Protein AF-0000000077132810 (afdb_homodimer)

Secondary structure (DSSP, 8-state):
-----------------S---------S----PPPEEEEPP----GGGG-GGG-EEEEEE-SSEEEEEEE-TTS-EEEEEEEE---S---TTPPTT--EE-HHHHHHHHHHHHHHHTTTTGGGTPPPSEEEEEE-EEEEEEEETTEESS-EE-TT----HHHHHHHHHHTTSHHHHTTTSBT--GGGSHHHHHHHHHHH-HHHHHH-SEEEEEHHHHHHHHHTTT---EEEHHHHTTTT-BPP-----SSSS-----B-HHHHHTSTT--GGGSPEEE-SSSPPEEEE--HHHHHHTT--GGGTT-EEE---BHHHHHHHHHH-SS-TTSSEEEEEEESSSEEEEEEEES----GGGGGGG-TTEEEEE-SSTTEEEEEEEES-SHHHHHHHHHHHH---SSS---HHHHHHHHHTSPTTGGG-EEE--BTBB-SSS-BTT--EEEEEE-TT--HHHHHHHHHHHHHHHHHHHHHHTT-STTSSSSS-S-S--SEEEESGGGG-HHHHHHHHHHHTS-EEEE--HHHHHHHHHHHHHHHHTTTTTTTTPPPTTSSGGGS-GGG--GGGT-BPPPHHHHHHHHHHHHHHHHHHHHHHTTTGGGG--/---------------------------S----PPPEEEEPP----GGGG-GGG-EEEEEE-SSEEEEEEE-TTS-EEEEEEEE---S---TTPPTT--EE-HHHHHHHHHHHHHHHTTTTGGGTPPPSEEEEEE-EEEEEEEETTEESSPEEPTT----HHHHHHHHHHTTSHHHHTTTSBT--GGGSHHHHHHHHHHH-HHHHHH-SEEEEEHHHHHHHHHTTT---EEEHHHHTTTT-BPP-----STTS-----B-HHHHHTSTT--GGGSPEEE-SSS----EE--HHHHHHTT--GGGTT-EEE---BHHHHHHHHHH-SS-TTSSEEEEEEESSSEEEEEEEES----GGGGGGG-TTEEEEE-SSTTEEEEEEEES-SHHHHHHHHHHHH---SSS---HHHHHHHHHTSPTTGGG-EEE--BTBB-SSS-BTT--EEEEEE-TT--HHHHHHHHHHHHHHHHHHHHHHTT-STTSSSSS-S-S--SEEEESGGGG-HHHHHHHHHHHTS-EEEE--HHHHHHHHHHHHHHHHTTTTTTTTPPPTTSSGGGS-GGG--GGGT-BPPPHHHHHHHHHHHHHHHHHHHHHHTTTGGGG--

Structure (mmCIF, N/CA/C/O backbone):
data_AF-0000000077132810-model_v1
#
loop_
_entity.id
_entity.type
_entity.pdbx_description
1 polymer 'Predicted protein'
#
loop_
_atom_site.group_PDB
_atom_site.id
_atom_site.type_symbol
_atom_site.label_atom_id
_atom_site.label_alt_id
_atom_site.label_comp_id
_atom_site.label_asym_id
_atom_site.label_entity_id
_atom_site.label_seq_id
_atom_site.pdbx_PDB_ins_code
_atom_site.Cartn_x
_atom_site.Cartn_y
_atom_site.Cartn_z
_atom_site.occupancy
_atom_site.B_iso_or_equiv
_atom_site.auth_seq_id
_atom_site.auth_comp_id
_atom_site.auth_asym_id
_atom_site.auth_atom_id
_atom_site.pdbx_PDB_model_num
ATOM 1 N N . MET A 1 1 ? 20.516 -76.625 -59.25 1 24.47 1 MET A N 1
ATOM 2 C CA . MET A 1 1 ? 19.938 -77.188 -58.031 1 24.47 1 MET A CA 1
ATOM 3 C C . MET A 1 1 ? 20.547 -76.5 -56.812 1 24.47 1 MET A C 1
ATOM 5 O O . MET A 1 1 ? 21.047 -77.188 -55.906 1 24.47 1 MET A O 1
ATOM 9 N N . HIS A 1 2 ? 21.141 -75.25 -56.969 1 26.97 2 HIS A N 1
ATOM 10 C CA . HIS A 1 2 ? 22.031 -74.312 -56.312 1 26.97 2 HIS A CA 1
ATOM 11 C C . HIS A 1 2 ? 21.422 -73.875 -55 1 26.97 2 HIS A C 1
ATOM 13 O O . HIS A 1 2 ? 20.406 -73.188 -54.969 1 26.97 2 HIS A O 1
ATOM 19 N N . HIS A 1 3 ? 21.516 -74.688 -53.875 1 26.14 3 HIS A N 1
ATOM 20 C CA . HIS A 1 3 ? 21.031 -74.75 -52.5 1 26.14 3 HIS A CA 1
ATOM 21 C C . HIS A 1 3 ? 21.5 -73.5 -51.719 1 26.14 3 HIS A C 1
ATOM 23 O O . HIS A 1 3 ? 22.703 -73.312 -51.531 1 26.14 3 HIS A O 1
ATOM 29 N N . ALA A 1 4 ? 20.812 -72.312 -51.906 1 28.23 4 ALA A N 1
ATOM 30 C CA . ALA A 1 4 ? 20.859 -70.875 -51.438 1 28.23 4 ALA A CA 1
ATOM 31 C C . ALA A 1 4 ? 20.906 -70.812 -49.938 1 28.23 4 ALA A C 1
ATOM 33 O O . ALA A 1 4 ? 20 -71.312 -49.25 1 28.23 4 ALA A O 1
ATOM 34 N N . ARG A 1 5 ? 22.094 -70.625 -49.312 1 26.91 5 ARG A N 1
ATOM 35 C CA . ARG A 1 5 ? 22.516 -70.562 -47.906 1 26.91 5 ARG A CA 1
ATOM 36 C C . ARG A 1 5 ? 21.641 -69.625 -47.125 1 26.91 5 ARG A C 1
ATOM 38 O O . ARG A 1 5 ? 21.359 -68.5 -47.562 1 26.91 5 ARG A O 1
ATOM 45 N N . VAL A 1 6 ? 21.094 -70.062 -45.969 1 24.89 6 VAL A N 1
ATOM 46 C CA . VAL A 1 6 ? 20.172 -69.75 -44.875 1 24.89 6 VAL A CA 1
ATOM 47 C C . VAL A 1 6 ? 20.766 -68.688 -43.969 1 24.89 6 VAL A C 1
ATOM 49 O O . VAL A 1 6 ? 21.688 -69 -43.188 1 24.89 6 VAL A O 1
ATOM 52 N N . ALA A 1 7 ? 21.234 -67.562 -44.406 1 28.53 7 ALA A N 1
ATOM 53 C CA . ALA A 1 7 ? 22.016 -66.688 -43.5 1 28.53 7 ALA A CA 1
ATOM 54 C C . ALA A 1 7 ? 21.156 -66.25 -42.312 1 28.53 7 ALA A C 1
ATOM 56 O O . ALA A 1 7 ? 20.188 -65.5 -42.469 1 28.53 7 ALA A O 1
ATOM 57 N N . ALA A 1 8 ? 21.062 -67.125 -41.25 1 27.41 8 ALA A N 1
ATOM 58 C CA . ALA A 1 8 ? 20.141 -66.875 -40.125 1 27.41 8 ALA A CA 1
ATOM 59 C C . ALA A 1 8 ? 20.438 -65.5 -39.5 1 27.41 8 ALA A C 1
ATOM 61 O O . ALA A 1 8 ? 21.547 -65 -39.625 1 27.41 8 ALA A O 1
ATOM 62 N N . PRO A 1 9 ? 19.719 -65.312 -38.25 1 24.36 9 PRO A N 1
ATOM 63 C CA . PRO A 1 9 ? 19.109 -64.188 -37.594 1 24.36 9 PRO A CA 1
ATOM 64 C C . PRO A 1 9 ? 20.109 -63.375 -36.719 1 24.36 9 PRO A C 1
ATOM 66 O O . PRO A 1 9 ? 20.938 -64 -36.031 1 24.36 9 PRO A O 1
ATOM 69 N N . ALA A 1 10 ? 20.703 -62.188 -37.062 1 29.03 10 ALA A N 1
ATOM 70 C CA . ALA A 1 10 ? 21.578 -61.25 -36.375 1 29.03 10 ALA A CA 1
ATOM 71 C C . ALA A 1 10 ? 21 -60.844 -35.031 1 29.03 10 ALA A C 1
ATOM 73 O O . ALA A 1 10 ? 20.047 -60.062 -34.969 1 29.03 10 ALA A O 1
ATOM 74 N N . ALA A 1 11 ? 20.859 -61.844 -34 1 27.28 11 ALA A N 1
ATOM 75 C CA . ALA A 1 11 ? 20.031 -61.375 -32.906 1 27.28 11 ALA A CA 1
ATOM 76 C C . ALA A 1 11 ? 20.641 -60.125 -32.25 1 27.28 11 ALA A C 1
ATOM 78 O O . ALA A 1 11 ? 20.219 -59 -32.531 1 27.28 11 ALA A O 1
ATOM 79 N N . PRO A 1 12 ? 20.969 -60.312 -30.875 1 25.89 12 PRO A N 1
ATOM 80 C CA . PRO A 1 12 ? 20.562 -59.469 -29.734 1 25.89 12 PRO A CA 1
ATOM 81 C C . PRO A 1 12 ? 21.609 -58.438 -29.359 1 25.89 12 PRO A C 1
ATOM 83 O O . PRO A 1 12 ? 22.734 -58.781 -28.969 1 25.89 12 PRO A O 1
ATOM 86 N N . ALA A 1 13 ? 22.203 -57.531 -30.062 1 30.77 13 ALA A N 1
ATOM 87 C CA . ALA A 1 13 ? 23 -56.5 -29.422 1 30.77 13 ALA A CA 1
ATOM 88 C C . ALA A 1 13 ? 22.188 -55.75 -28.359 1 30.77 13 ALA A C 1
ATOM 90 O O . ALA A 1 13 ? 21.359 -54.906 -28.703 1 30.77 13 ALA A O 1
ATOM 91 N N . ARG A 1 14 ? 21.703 -56.438 -27.125 1 31.52 14 ARG A N 1
ATOM 92 C CA . ARG A 1 14 ? 20.906 -55.688 -26.141 1 31.52 14 ARG A CA 1
ATOM 93 C C . ARG A 1 14 ? 21.797 -54.781 -25.328 1 31.52 14 ARG A C 1
ATOM 95 O O . ARG A 1 14 ? 21.297 -53.812 -24.703 1 31.52 14 ARG A O 1
ATOM 102 N N . PRO A 1 15 ? 23.203 -54.781 -25.109 1 32.56 15 PRO A N 1
ATOM 103 C CA . PRO A 1 15 ? 23.688 -54.438 -23.766 1 32.56 15 PRO A CA 1
ATOM 104 C C . PRO A 1 15 ? 23.688 -52.938 -23.5 1 32.56 15 PRO A C 1
ATOM 106 O O . PRO A 1 15 ? 23.875 -52.531 -22.359 1 32.56 15 PRO A O 1
ATOM 109 N N . SER A 1 16 ? 23.547 -51.969 -24.156 1 34.31 16 SER A N 1
ATOM 110 C CA . SER A 1 16 ? 24 -50.719 -23.625 1 34.31 16 SER A CA 1
ATOM 111 C C . SER A 1 16 ? 23.109 -50.25 -22.469 1 34.31 16 SER A C 1
ATOM 113 O O . SER A 1 16 ? 22.062 -49.656 -22.688 1 34.31 16 SER A O 1
ATOM 115 N N . PHE A 1 17 ? 23.109 -51.031 -21.266 1 34.66 17 PHE A N 1
ATOM 116 C CA . PHE A 1 17 ? 22.219 -50.625 -20.172 1 34.66 17 PHE A CA 1
ATOM 117 C C . PHE A 1 17 ? 22.656 -49.312 -19.562 1 34.66 17 PHE A C 1
ATOM 119 O O . PHE A 1 17 ? 21.891 -48.344 -19.547 1 34.66 17 PHE A O 1
ATOM 126 N N . LEU A 1 18 ? 23.109 -49.156 -18.188 1 37.41 18 LEU A N 1
ATOM 127 C CA . LEU A 1 18 ? 23.094 -47.969 -17.312 1 37.41 18 LEU A CA 1
ATOM 128 C C . LEU A 1 18 ? 24.422 -47.25 -17.375 1 37.41 18 LEU A C 1
ATOM 130 O O . LEU A 1 18 ? 25.328 -47.5 -16.578 1 37.41 18 LEU A O 1
ATOM 134 N N . SER A 1 19 ? 25.203 -47 -18.375 1 33.25 19 SER A N 1
ATOM 135 C CA . SER A 1 19 ? 26.578 -46.594 -18.062 1 33.25 19 SER A CA 1
ATOM 136 C C . SER A 1 19 ? 26.641 -45.281 -17.344 1 33.25 19 SER A C 1
ATOM 138 O O . SER A 1 19 ? 27.672 -44.875 -16.812 1 33.25 19 SER A O 1
ATOM 140 N N . PRO A 1 20 ? 25.781 -44.531 -17.297 1 29.84 20 PRO A N 1
ATOM 141 C CA . PRO A 1 20 ? 26.328 -43.156 -17.344 1 29.84 20 PRO A CA 1
ATOM 142 C C . PRO A 1 20 ? 27.047 -42.781 -16.062 1 29.84 20 PRO A C 1
ATOM 144 O O . PRO A 1 20 ? 28.078 -42.094 -16.109 1 29.84 20 PRO A O 1
ATOM 147 N N . ARG A 1 21 ? 26.609 -42.594 -14.742 1 31.52 21 ARG A N 1
ATOM 148 C CA . ARG A 1 21 ? 26.906 -41.25 -14.227 1 31.52 21 ARG A CA 1
ATOM 149 C C . ARG A 1 21 ? 28.391 -41.094 -13.891 1 31.52 21 ARG A C 1
ATOM 151 O O . ARG A 1 21 ? 28.938 -41.875 -13.125 1 31.52 21 ARG A O 1
ATOM 158 N N . ARG A 1 22 ? 29.312 -40.688 -14.633 1 29.59 22 ARG A N 1
ATOM 159 C CA . ARG A 1 22 ? 30.5 -40.188 -13.93 1 29.59 22 ARG A CA 1
ATOM 160 C C . ARG A 1 22 ? 30.094 -39.312 -12.734 1 29.59 22 ARG A C 1
ATOM 162 O O . ARG A 1 22 ? 29.391 -38.312 -12.891 1 29.59 22 ARG A O 1
ATOM 169 N N . ARG A 1 23 ? 30.125 -39.781 -11.453 1 26.84 23 ARG A N 1
ATOM 170 C CA . ARG A 1 23 ? 29.859 -39.125 -10.18 1 26.84 23 ARG A CA 1
ATOM 171 C C . ARG A 1 23 ? 30.688 -37.844 -10.039 1 26.84 23 ARG A C 1
ATOM 173 O O . ARG A 1 23 ? 31.922 -37.906 -9.945 1 26.84 23 ARG A O 1
ATOM 180 N N . ALA A 1 24 ? 30.406 -36.719 -10.727 1 29.97 24 ALA A N 1
ATOM 181 C CA . ALA A 1 24 ? 31.125 -35.5 -10.289 1 29.97 24 ALA A CA 1
ATOM 182 C C . ALA A 1 24 ? 31.141 -35.406 -8.773 1 29.97 24 ALA A C 1
ATOM 184 O O . ALA A 1 24 ? 30.25 -35.938 -8.094 1 29.97 24 ALA A O 1
ATOM 185 N N . THR A 1 25 ? 32.281 -34.969 -8.148 1 27.47 25 THR A N 1
ATOM 186 C CA . THR A 1 25 ? 32.594 -34.719 -6.746 1 27.47 25 THR A CA 1
ATOM 187 C C . THR A 1 25 ? 31.438 -34 -6.051 1 27.47 25 THR A C 1
ATOM 189 O O . THR A 1 25 ? 30.781 -33.156 -6.648 1 27.47 25 THR A O 1
ATOM 192 N N . PRO A 1 26 ? 30.922 -34.594 -4.848 1 29.31 26 PRO A N 1
ATOM 193 C CA . PRO A 1 26 ? 29.891 -34.062 -3.953 1 29.31 26 PRO A CA 1
ATOM 194 C C . PRO A 1 26 ? 30.078 -32.625 -3.58 1 29.31 26 PRO A C 1
ATOM 196 O O . PRO A 1 26 ? 31.031 -32.281 -2.879 1 29.31 26 PRO A O 1
ATOM 199 N N . SER A 1 27 ? 30.188 -31.656 -4.516 1 28.14 27 SER A N 1
ATOM 200 C CA . SER A 1 27 ? 30.328 -30.344 -3.871 1 28.14 27 SER A CA 1
ATOM 201 C C . SER A 1 27 ? 29.359 -30.203 -2.695 1 28.14 27 SER A C 1
ATOM 203 O O . SER A 1 27 ? 28.469 -31.031 -2.512 1 28.14 27 SER A O 1
ATOM 205 N N . ARG A 1 28 ? 28.812 -28.781 -2.494 1 29.3 28 ARG A N 1
ATOM 206 C CA . ARG A 1 28 ? 28.125 -28.25 -1.314 1 29.3 28 ARG A CA 1
ATOM 207 C C . ARG A 1 28 ? 26.812 -28.969 -1.085 1 29.3 28 ARG A C 1
ATOM 209 O O . ARG A 1 28 ? 26.031 -29.172 -2.023 1 29.3 28 ARG A O 1
ATOM 216 N N . ARG A 1 29 ? 26.625 -29.672 -0.055 1 29.56 29 ARG A N 1
ATOM 217 C CA . ARG A 1 29 ? 25.531 -30.359 0.626 1 29.56 29 ARG A CA 1
ATOM 218 C C . ARG A 1 29 ? 24.234 -29.562 0.551 1 29.56 29 ARG A C 1
ATOM 220 O O . ARG A 1 29 ? 24.047 -28.609 1.309 1 29.56 29 ARG A O 1
ATOM 227 N N . ARG A 1 30 ? 23.797 -29.234 -0.639 1 33.41 30 ARG A N 1
ATOM 228 C CA . 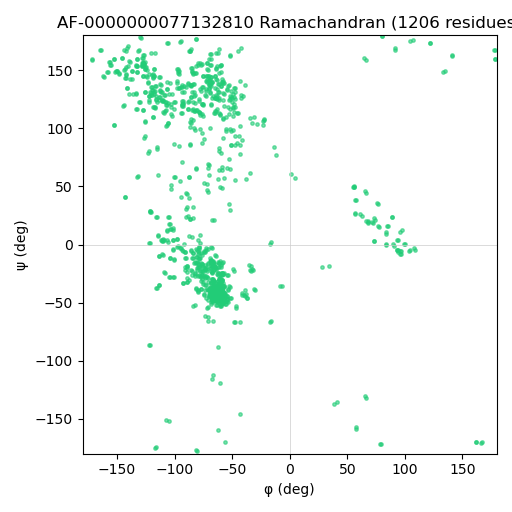ARG A 1 30 ? 22.484 -28.625 -0.49 1 33.41 30 ARG A CA 1
ATOM 229 C C . ARG A 1 30 ? 21.547 -29.531 0.324 1 33.41 30 ARG A C 1
ATOM 231 O O . ARG A 1 30 ? 21.484 -30.734 0.083 1 33.41 30 ARG A O 1
ATOM 238 N N . ALA A 1 31 ? 21.188 -29.094 1.53 1 34.47 31 ALA A N 1
ATOM 239 C CA . ALA A 1 31 ? 20.297 -29.703 2.512 1 34.47 31 ALA A CA 1
ATOM 240 C C . ALA A 1 31 ? 19.062 -30.312 1.836 1 34.47 31 ALA A C 1
ATOM 242 O O . ALA A 1 31 ? 18.312 -29.609 1.169 1 34.47 31 ALA A O 1
ATOM 243 N N . VAL A 1 32 ? 19.109 -31.5 1.463 1 33.34 32 VAL A N 1
ATOM 244 C CA . VAL A 1 32 ? 17.969 -32.281 1.007 1 33.34 32 VAL A CA 1
ATOM 245 C C . VAL A 1 32 ? 16.797 -32.125 1.967 1 33.34 32 VAL A C 1
ATOM 247 O O . VAL A 1 32 ? 16.891 -32.469 3.141 1 33.34 32 VAL A O 1
ATOM 250 N N . ALA A 1 33 ? 16.031 -31.281 1.688 1 41.72 33 ALA A N 1
ATOM 251 C CA . ALA A 1 33 ? 14.797 -31.172 2.469 1 41.72 33 ALA A CA 1
ATOM 252 C C . ALA A 1 33 ? 14.125 -32.531 2.623 1 41.72 33 ALA A C 1
ATOM 254 O O . ALA A 1 33 ? 14.094 -33.344 1.678 1 41.72 33 ALA A O 1
ATOM 255 N N . SER A 1 34 ? 13.773 -33.031 3.93 1 43.31 34 SER A N 1
ATOM 256 C CA . SER A 1 34 ? 13.297 -34.312 4.457 1 43.31 34 SER A CA 1
ATOM 257 C C . SER A 1 34 ? 12 -34.719 3.785 1 43.31 34 SER A C 1
ATOM 259 O O . SER A 1 34 ? 11.148 -33.875 3.477 1 43.31 34 SER A O 1
ATOM 261 N N . SER A 1 35 ? 12 -35.906 3.205 1 54.56 35 SER A N 1
ATOM 262 C CA . SER A 1 35 ? 10.844 -36.656 2.711 1 54.56 35 SER A CA 1
ATOM 263 C C . SER A 1 35 ? 9.766 -36.781 3.787 1 54.56 35 SER A C 1
ATOM 265 O O . SER A 1 35 ? 10.078 -36.812 4.98 1 54.56 35 SER A O 1
ATOM 267 N N . SER A 1 36 ? 8.57 -36.406 3.412 1 61.84 36 SER A N 1
ATOM 268 C CA . SER A 1 36 ? 7.469 -36.625 4.34 1 61.84 36 SER A CA 1
ATOM 269 C C . SER A 1 36 ? 6.598 -37.781 3.885 1 61.84 36 SER A C 1
ATOM 271 O O . SER A 1 36 ? 6.348 -37.969 2.688 1 61.84 36 SER A O 1
ATOM 273 N N . SER A 1 37 ? 6.434 -38.844 4.754 1 59.31 37 SER A N 1
ATOM 274 C CA . SER A 1 37 ? 5.578 -40 4.465 1 59.31 37 SER A CA 1
ATOM 275 C C . SER A 1 37 ? 4.449 -40.094 5.48 1 59.31 37 SER A C 1
ATOM 277 O O . SER A 1 37 ? 4.617 -39.75 6.652 1 59.31 37 SER A O 1
ATOM 279 N N . SER A 1 38 ? 3.219 -40.219 4.922 1 60.94 38 SER A N 1
ATOM 280 C CA . SER A 1 38 ? 2.088 -40.5 5.801 1 60.94 38 SER A CA 1
ATOM 281 C C . SER A 1 38 ? 1.384 -41.781 5.391 1 60.94 38 SER A C 1
ATOM 283 O O . SER A 1 38 ? 1.212 -42.062 4.199 1 60.94 38 SER A O 1
ATOM 285 N N . VAL A 1 39 ? 1.249 -42.781 6.414 1 51.81 39 VAL A N 1
ATOM 286 C CA . VAL A 1 39 ? 0.452 -44 6.219 1 51.81 39 VAL A CA 1
ATOM 287 C C . VAL A 1 39 ? -0.88 -43.844 6.949 1 51.81 39 VAL A C 1
ATOM 289 O O . VAL A 1 39 ? -0.917 -43.438 8.117 1 51.81 39 VAL A O 1
ATOM 292 N N . PHE A 1 40 ? -1.958 -43.875 6.258 1 52.97 40 PHE A N 1
ATOM 293 C CA . PHE A 1 40 ? -3.273 -43.688 6.863 1 52.97 40 PHE A CA 1
ATOM 294 C C . PHE A 1 40 ? -3.855 -45.062 7.266 1 52.97 40 PHE A C 1
ATOM 296 O O . PHE A 1 40 ? -3.545 -46.062 6.652 1 52.97 40 PHE A O 1
ATOM 303 N N . SER A 1 41 ? -4.527 -45.156 8.648 1 45.91 41 SER A N 1
ATOM 304 C CA . SER A 1 41 ? -5.105 -46.375 9.227 1 45.91 41 SER A CA 1
ATOM 305 C C . SER A 1 41 ? -6.086 -47.031 8.258 1 45.91 41 SER A C 1
ATOM 307 O O . SER A 1 41 ? -6.926 -46.344 7.66 1 45.91 41 SER A O 1
ATOM 309 N N . ARG A 1 42 ? -5.832 -48.281 7.766 1 49.09 42 ARG A N 1
ATOM 310 C CA . ARG A 1 42 ? -6.621 -49.156 6.902 1 49.09 42 ARG A CA 1
ATOM 311 C C . ARG A 1 42 ? -7.852 -49.688 7.633 1 49.09 42 ARG A C 1
ATOM 313 O O . ARG A 1 42 ? -7.766 -50.656 8.375 1 49.09 42 ARG A O 1
ATOM 320 N N . ASP A 1 43 ? -8.773 -48.969 8.133 1 41.72 43 ASP A N 1
ATOM 321 C CA . ASP A 1 43 ? -9.969 -49.656 8.602 1 41.72 43 ASP A CA 1
ATOM 322 C C . ASP A 1 43 ? -10.562 -50.531 7.504 1 41.72 43 ASP A C 1
ATOM 324 O O . ASP A 1 43 ? -10.656 -50.125 6.348 1 41.72 43 ASP A O 1
ATOM 328 N N . ALA A 1 44 ? -10.664 -51.875 7.641 1 39.81 44 ALA A N 1
ATOM 329 C CA . ALA A 1 44 ? -11 -53.094 6.922 1 39.81 44 ALA A CA 1
ATOM 330 C C . ALA A 1 44 ? -12.359 -52.969 6.234 1 39.81 44 ALA A C 1
ATOM 332 O O . ALA A 1 44 ? -13.367 -53.438 6.77 1 39.81 44 ALA A O 1
ATOM 333 N N . ASP A 1 45 ? -12.797 -51.938 5.852 1 42.72 45 ASP A N 1
ATOM 334 C CA . ASP A 1 45 ? -13.922 -52.438 5.07 1 42.72 45 ASP A CA 1
ATOM 335 C C . ASP A 1 45 ? -13.438 -53.25 3.873 1 42.72 45 ASP A C 1
ATOM 337 O O . ASP A 1 45 ? -12.43 -52.906 3.252 1 42.72 45 ASP A O 1
ATOM 341 N N . ASP A 1 46 ? -13.82 -54.5 3.574 1 47.81 46 ASP A N 1
ATOM 342 C CA . ASP A 1 46 ? -13.422 -55.688 2.836 1 47.81 46 ASP A CA 1
ATOM 343 C C . ASP A 1 46 ? -12.953 -55.312 1.426 1 47.81 46 ASP A C 1
ATOM 345 O O . ASP A 1 46 ? -11.922 -55.812 0.968 1 47.81 46 ASP A O 1
ATOM 349 N N . ASP A 1 47 ? -13.688 -54.625 0.702 1 49.09 47 ASP A N 1
ATOM 350 C CA . ASP A 1 47 ? -13.477 -54.562 -0.74 1 49.09 47 ASP A CA 1
ATOM 351 C C . ASP A 1 47 ? -12.352 -53.594 -1.078 1 49.09 47 ASP A C 1
ATOM 353 O O . ASP A 1 47 ? -11.656 -53.75 -2.08 1 49.09 47 ASP A O 1
ATOM 357 N N . ASP A 1 48 ? -12.031 -52.5 -0.244 1 61.28 48 ASP A N 1
ATOM 358 C CA . ASP A 1 48 ? -11.031 -51.469 -0.498 1 61.28 48 ASP A CA 1
ATOM 359 C C . ASP A 1 48 ? -9.625 -52 -0.2 1 61.28 48 ASP A C 1
ATOM 361 O O . ASP A 1 48 ? -8.633 -51.344 -0.538 1 61.28 48 ASP A O 1
ATOM 365 N N . ASP A 1 49 ? -9.508 -53.188 0.17 1 66.56 49 ASP A N 1
ATOM 366 C CA . ASP A 1 49 ? -8.219 -53.594 0.727 1 66.56 49 ASP A CA 1
ATOM 367 C C . ASP A 1 49 ? -7.48 -54.531 -0.231 1 66.56 49 ASP A C 1
ATOM 369 O O . ASP A 1 49 ? -6.418 -55.062 0.106 1 66.56 49 ASP A O 1
ATOM 373 N N . ASP A 1 50 ? -8.102 -54.75 -1.455 1 83.94 50 ASP A N 1
ATOM 374 C CA . ASP A 1 50 ? -7.395 -55.594 -2.396 1 83.94 50 ASP A CA 1
ATOM 375 C C . ASP A 1 50 ? -6.242 -54.875 -3.064 1 83.94 50 ASP A C 1
ATOM 377 O O . ASP A 1 50 ? -6.465 -53.969 -3.885 1 83.94 50 ASP A O 1
ATOM 381 N N . PRO A 1 51 ? -5.051 -55.25 -2.795 1 86.75 51 PRO A N 1
ATOM 382 C CA . PRO A 1 51 ? -3.889 -54.531 -3.33 1 86.75 51 PRO A CA 1
ATOM 383 C C . PRO A 1 51 ? -3.842 -54.531 -4.855 1 86.75 51 PRO A C 1
ATOM 385 O O . PRO A 1 51 ? -3.287 -53.625 -5.465 1 86.75 51 PRO A O 1
ATOM 388 N N . SER A 1 52 ? -4.457 -55.531 -5.461 1 90 52 SER A N 1
ATOM 389 C CA . SER A 1 52 ? -4.41 -55.656 -6.914 1 90 52 SER A CA 1
ATOM 390 C C . SER A 1 52 ? -5.312 -54.625 -7.59 1 90 52 SER A C 1
ATOM 392 O O . SER A 1 52 ? -5.262 -54.469 -8.812 1 90 52 SER A O 1
ATOM 394 N N . ARG A 1 53 ? -6.039 -53.906 -6.785 1 92.94 53 ARG A N 1
ATOM 395 C CA . ARG A 1 53 ? -6.949 -52.906 -7.336 1 92.94 53 ARG A CA 1
ATOM 396 C C . ARG A 1 53 ? -6.473 -51.5 -7.02 1 92.94 53 ARG A C 1
ATOM 398 O O . ARG A 1 53 ? -7.113 -50.531 -7.414 1 92.94 53 ARG A O 1
ATOM 405 N N . ARG A 1 54 ? -5.363 -51.406 -6.406 1 94.44 54 ARG A N 1
ATOM 406 C CA . ARG A 1 54 ? -4.836 -50.094 -6 1 94.44 54 ARG A CA 1
ATOM 407 C C . ARG A 1 54 ? -4.062 -49.438 -7.137 1 94.44 54 ARG A C 1
ATOM 409 O O . ARG A 1 54 ? -3.525 -50.125 -8.008 1 94.44 54 ARG A O 1
ATOM 416 N N . VAL A 1 55 ? -4.133 -48.125 -7.098 1 95.44 55 VAL A N 1
ATOM 417 C CA . VAL A 1 55 ? -3.422 -47.344 -8.109 1 95.44 55 VAL A CA 1
ATOM 418 C C . VAL A 1 55 ? -2.402 -46.438 -7.438 1 95.44 55 VAL A C 1
ATOM 420 O O . VAL A 1 55 ? -2.711 -45.781 -6.441 1 95.44 55 VAL A O 1
ATOM 423 N N . LEU A 1 56 ? -1.18 -46.5 -7.902 1 96.44 56 LEU A N 1
ATOM 424 C CA . LEU A 1 56 ? -0.163 -45.531 -7.488 1 96.44 56 LEU A CA 1
ATOM 425 C C . LEU A 1 56 ? -0.219 -44.281 -8.352 1 96.44 56 LEU A C 1
ATOM 427 O O . LEU A 1 56 ? 0.137 -44.312 -9.531 1 96.44 56 LEU A O 1
ATOM 431 N N . ALA A 1 57 ? -0.7 -43.188 -7.781 1 96.38 57 ALA A N 1
ATOM 432 C CA . ALA A 1 57 ? -0.752 -41.906 -8.477 1 96.38 57 ALA A CA 1
ATOM 433 C C . ALA A 1 57 ? 0.499 -41.094 -8.203 1 96.38 57 ALA A C 1
ATOM 435 O O . ALA A 1 57 ? 0.885 -40.906 -7.043 1 96.38 57 ALA A O 1
ATOM 436 N N . ILE A 1 58 ? 1.129 -40.562 -9.273 1 96.94 58 ILE A N 1
ATOM 437 C CA . ILE A 1 58 ? 2.371 -39.812 -9.18 1 96.94 58 ILE A CA 1
ATOM 438 C C . ILE A 1 58 ? 2.166 -38.406 -9.758 1 96.94 58 ILE A C 1
ATOM 440 O O . ILE A 1 58 ? 1.598 -38.281 -10.844 1 96.94 58 ILE A O 1
ATOM 444 N N . ASP A 1 59 ? 2.582 -37.469 -9.031 1 95.69 59 ASP A N 1
ATOM 445 C CA . ASP A 1 59 ? 2.641 -36.094 -9.516 1 95.69 59 ASP A CA 1
ATOM 446 C C . ASP A 1 59 ? 4.07 -35.562 -9.5 1 95.69 59 ASP A C 1
ATOM 448 O O . ASP A 1 59 ? 4.633 -35.281 -8.43 1 95.69 59 ASP A O 1
ATOM 452 N N . VAL A 1 60 ? 4.676 -35.375 -10.672 1 96.19 60 VAL A N 1
ATOM 453 C CA . VAL A 1 60 ? 6.012 -34.781 -10.773 1 96.19 60 VAL A CA 1
ATOM 454 C C . VAL A 1 60 ? 5.91 -33.25 -10.828 1 96.19 60 VAL A C 1
ATOM 456 O O . VAL A 1 60 ? 6.016 -32.656 -11.898 1 96.19 60 VAL A O 1
ATOM 459 N N . GLY A 1 61 ? 5.875 -32.719 -9.703 1 91.31 61 GLY A N 1
ATOM 460 C CA . GLY A 1 61 ? 5.723 -31.266 -9.617 1 91.31 61 GLY A CA 1
ATOM 461 C C . GLY A 1 61 ? 7.027 -30.516 -9.82 1 91.31 61 GLY A C 1
ATOM 462 O O . GLY A 1 61 ? 8.062 -31.125 -10.109 1 91.31 61 GLY A O 1
ATOM 463 N N . THR A 1 62 ? 6.93 -29.188 -9.688 1 86.44 62 THR A N 1
ATOM 464 C CA . THR A 1 62 ? 8.102 -28.344 -9.914 1 86.44 62 THR A CA 1
ATOM 465 C C . THR A 1 62 ? 9.07 -28.422 -8.742 1 86.44 62 THR A C 1
ATOM 467 O O . THR A 1 62 ? 10.289 -28.406 -8.93 1 86.44 62 THR A O 1
ATOM 470 N N . SER A 1 63 ? 8.609 -28.609 -7.508 1 83.19 63 SER A N 1
ATOM 471 C CA . SER A 1 63 ? 9.484 -28.578 -6.344 1 83.19 63 SER A CA 1
ATOM 472 C C . SER A 1 63 ? 9.664 -29.953 -5.734 1 83.19 63 SER A C 1
ATOM 474 O O . SER A 1 63 ? 10.602 -30.188 -4.973 1 83.19 63 SER A O 1
ATOM 476 N N . ALA A 1 64 ? 8.68 -30.781 -6 1 90.06 64 ALA A N 1
ATOM 477 C CA . ALA A 1 64 ? 8.727 -32.125 -5.41 1 90.06 64 ALA A CA 1
ATOM 478 C C . ALA A 1 64 ? 7.902 -33.094 -6.227 1 90.06 64 ALA A C 1
ATOM 480 O O . ALA A 1 64 ? 7.043 -32.719 -7.016 1 90.06 64 ALA A O 1
ATOM 481 N N . LEU A 1 65 ? 8.258 -34.281 -6.062 1 94.81 65 LEU A N 1
ATOM 482 C CA . LEU A 1 65 ? 7.406 -35.375 -6.535 1 94.81 65 LEU A CA 1
ATOM 483 C C . LEU A 1 65 ? 6.531 -35.906 -5.41 1 94.81 65 LEU A C 1
ATOM 485 O O . LEU A 1 65 ? 7.008 -36.094 -4.289 1 94.81 65 LEU A O 1
ATOM 489 N N . LYS A 1 66 ? 5.262 -36.125 -5.676 1 94.12 66 LYS A N 1
ATOM 490 C CA . LYS A 1 66 ? 4.305 -36.656 -4.711 1 94.12 66 LYS A CA 1
ATOM 491 C C . LYS A 1 66 ? 3.713 -37.969 -5.195 1 94.12 66 LYS A C 1
ATOM 493 O O . LYS A 1 66 ? 3.346 -38.094 -6.363 1 94.12 66 LYS A O 1
ATOM 498 N N . ALA A 1 67 ? 3.693 -38.906 -4.301 1 96.38 67 ALA A N 1
ATOM 499 C CA . ALA A 1 67 ? 3.104 -40.219 -4.582 1 96.38 67 ALA A CA 1
ATOM 500 C C . ALA A 1 67 ? 1.956 -40.531 -3.621 1 96.38 67 ALA A C 1
ATOM 502 O O . ALA A 1 67 ? 2.043 -40.219 -2.428 1 96.38 67 ALA A O 1
ATOM 503 N N . SER A 1 68 ? 0.879 -41.031 -4.184 1 95.56 68 SER A N 1
ATOM 504 C CA . SER A 1 68 ? -0.273 -41.438 -3.387 1 95.56 68 SER A CA 1
ATOM 505 C C . SER A 1 68 ? -0.787 -42.812 -3.82 1 95.56 68 SER A C 1
ATOM 507 O O . SER A 1 68 ? -0.96 -43.062 -5.012 1 95.56 68 SER A O 1
ATOM 509 N N . LEU A 1 69 ? -0.961 -43.656 -2.861 1 95.12 69 LEU A N 1
ATOM 510 C CA . LEU A 1 69 ? -1.607 -44.938 -3.119 1 95.12 69 LEU A CA 1
ATOM 511 C C . LEU A 1 69 ? -3.107 -44.844 -2.859 1 95.12 69 LEU A C 1
ATOM 513 O O . LEU A 1 69 ? -3.533 -44.531 -1.74 1 95.12 69 LEU A O 1
ATOM 517 N N . LEU A 1 70 ? -3.877 -45.156 -3.949 1 94.81 70 LEU A N 1
ATOM 518 C CA . LEU A 1 70 ? -5.316 -44.969 -3.83 1 94.81 70 LEU A CA 1
ATOM 519 C C . LEU A 1 70 ? -6.062 -46.281 -3.992 1 94.81 70 LEU A C 1
ATOM 521 O O . LEU A 1 70 ? -5.672 -47.125 -4.805 1 94.81 70 LEU A O 1
ATOM 525 N N . SER A 1 71 ? -7.168 -46.406 -3.232 1 93.88 71 SER A N 1
ATOM 526 C CA . SER A 1 71 ? -8.141 -47.469 -3.473 1 93.88 71 SER A CA 1
ATOM 527 C C . SER A 1 71 ? -9.172 -47.031 -4.508 1 93.88 71 SER A C 1
ATOM 529 O O . SER A 1 71 ? -9.273 -45.844 -4.844 1 93.88 71 SER A O 1
ATOM 531 N N . PRO A 1 72 ? -9.93 -47.969 -5.016 1 92.5 72 PRO A N 1
ATOM 532 C CA . PRO A 1 72 ? -10.945 -47.625 -6.02 1 92.5 72 PRO A CA 1
ATOM 533 C C . PRO A 1 72 ? -11.977 -46.625 -5.504 1 92.5 72 PRO A C 1
ATOM 535 O O . PRO A 1 72 ? -12.633 -45.938 -6.293 1 92.5 72 PRO A O 1
ATOM 538 N N . SER A 1 73 ? -12.109 -46.438 -4.207 1 90.12 73 SER A N 1
ATOM 539 C CA . SER A 1 73 ? -13.07 -45.5 -3.635 1 90.12 73 SER A CA 1
ATOM 540 C C . SER A 1 73 ? -12.5 -44.094 -3.594 1 90.12 73 SER A C 1
ATOM 542 O O . SER A 1 73 ? -13.219 -43.125 -3.324 1 90.12 73 SER A O 1
ATOM 544 N N . GLY A 1 74 ? -11.266 -44 -3.834 1 89.56 74 GLY A N 1
ATOM 545 C CA . GLY A 1 74 ? -10.641 -42.688 -3.797 1 89.56 74 GLY A CA 1
ATOM 546 C C . GLY A 1 74 ? -9.914 -42.406 -2.494 1 89.56 74 GLY A C 1
ATOM 547 O O . GLY A 1 74 ? -9.32 -41.344 -2.324 1 89.56 74 GLY A O 1
ATOM 548 N N . ARG A 1 75 ? -9.93 -43.344 -1.606 1 89.38 75 ARG A N 1
ATOM 549 C CA . ARG A 1 75 ? -9.227 -43.188 -0.335 1 89.38 75 ARG A CA 1
ATOM 550 C C . ARG A 1 75 ? -7.719 -43.281 -0.526 1 89.38 75 ARG A C 1
ATOM 552 O O . ARG A 1 75 ? -7.23 -44.219 -1.175 1 89.38 75 ARG A O 1
ATOM 559 N N . THR A 1 76 ? -7.039 -42.375 0.066 1 91.19 76 THR A N 1
ATOM 560 C CA . THR A 1 76 ? -5.582 -42.438 0.058 1 91.19 76 THR A CA 1
ATOM 561 C C . THR A 1 76 ? -5.07 -43.344 1.158 1 91.19 76 THR A C 1
ATOM 563 O O . THR A 1 76 ? -5.305 -43.094 2.342 1 91.19 76 THR A O 1
ATOM 566 N N . LEU A 1 77 ? -4.375 -44.281 0.827 1 91.06 77 LEU A N 1
ATOM 567 C CA . LEU A 1 77 ? -3.883 -45.312 1.759 1 91.06 77 LEU A CA 1
ATOM 568 C C . LEU A 1 77 ? -2.504 -44.938 2.289 1 91.06 77 LEU A C 1
ATOM 570 O O . LEU A 1 77 ? -2.154 -45.281 3.42 1 91.06 77 LEU A O 1
ATOM 574 N N . ALA A 1 78 ? -1.75 -44.312 1.492 1 92.06 78 ALA A N 1
ATOM 575 C CA . ALA A 1 78 ? -0.406 -43.844 1.818 1 92.06 78 ALA A CA 1
ATOM 576 C C . ALA A 1 78 ? 0.024 -42.719 0.884 1 92.06 78 ALA A C 1
ATOM 578 O O . ALA A 1 78 ? -0.417 -42.656 -0.266 1 92.06 78 ALA A O 1
ATOM 579 N N . SER A 1 79 ? 0.785 -41.875 1.376 1 94.12 79 SER A N 1
ATOM 580 C CA . SER A 1 79 ? 1.333 -40.781 0.57 1 94.12 79 SER A CA 1
ATOM 581 C C . SER A 1 79 ? 2.766 -40.438 0.979 1 94.12 79 SER A C 1
ATOM 583 O O . SER A 1 79 ? 3.168 -40.719 2.115 1 94.12 79 SER A O 1
ATOM 585 N N . SER A 1 80 ? 3.537 -39.969 0.068 1 94.75 80 SER A N 1
ATOM 586 C CA . SER A 1 80 ? 4.926 -39.594 0.278 1 94.75 80 SER A CA 1
ATOM 587 C C . SER A 1 80 ? 5.344 -38.469 -0.695 1 94.75 80 SER A C 1
ATOM 589 O O . SER A 1 80 ? 4.77 -38.344 -1.777 1 94.75 80 SER A O 1
ATOM 591 N N . SER A 1 81 ? 6.207 -37.688 -0.266 1 93.94 81 SER A N 1
ATOM 592 C CA . SER A 1 81 ? 6.727 -36.625 -1.113 1 93.94 81 SER A CA 1
ATOM 593 C C . SER A 1 81 ? 8.234 -36.469 -0.959 1 93.94 81 SER A C 1
ATOM 595 O O . SER A 1 81 ? 8.773 -36.625 0.137 1 93.94 81 SER A O 1
ATOM 597 N N . THR A 1 82 ? 8.953 -36.188 -2.029 1 93.31 82 THR A N 1
ATOM 598 C CA . THR A 1 82 ? 10.398 -35.938 -2.055 1 93.31 82 THR A CA 1
ATOM 599 C C . THR A 1 82 ? 10.734 -34.656 -2.811 1 93.31 82 THR A C 1
ATOM 601 O O . THR A 1 82 ? 10.406 -34.531 -3.99 1 93.31 82 THR A O 1
ATOM 604 N N . PRO A 1 83 ? 11.391 -33.781 -2.154 1 90.12 83 PRO A N 1
ATOM 605 C CA . PRO A 1 83 ? 11.75 -32.531 -2.824 1 90.12 83 PRO A CA 1
ATOM 606 C C . PRO A 1 83 ? 12.977 -32.688 -3.725 1 90.12 83 PRO A C 1
ATOM 608 O O . PRO A 1 83 ? 13.742 -33.625 -3.582 1 90.12 83 PRO A O 1
ATOM 611 N N . TYR A 1 84 ? 13.094 -31.844 -4.742 1 88.94 84 TYR A N 1
ATOM 612 C CA . TYR A 1 84 ? 14.289 -31.719 -5.566 1 88.94 84 TYR A CA 1
ATOM 613 C C . TYR A 1 84 ? 14.508 -30.266 -5.969 1 88.94 84 TYR A C 1
ATOM 615 O O . TYR A 1 84 ? 13.648 -29.406 -5.738 1 88.94 84 TYR A O 1
ATOM 623 N N . ALA A 1 85 ? 15.656 -29.938 -6.484 1 80.69 85 ALA A N 1
ATOM 624 C CA . ALA A 1 85 ? 16.078 -28.578 -6.762 1 80.69 85 ALA A CA 1
ATOM 625 C C . ALA A 1 85 ? 15.547 -28.109 -8.109 1 80.69 85 ALA A C 1
ATOM 627 O O . ALA A 1 85 ? 15.367 -28.906 -9.031 1 80.69 85 ALA A O 1
ATOM 628 N N . THR A 1 86 ? 15.094 -26.891 -8.109 1 79.5 86 THR A N 1
ATOM 629 C CA . THR A 1 86 ? 14.75 -26.203 -9.352 1 79.5 86 THR A CA 1
ATOM 630 C C . THR A 1 86 ? 15.703 -25.047 -9.609 1 79.5 86 THR A C 1
ATOM 632 O O . THR A 1 86 ? 16.031 -24.281 -8.703 1 79.5 86 THR A O 1
ATOM 635 N N . GLY A 1 87 ? 16.234 -24.891 -10.734 1 72.25 87 GLY A N 1
ATOM 636 C CA . GLY A 1 87 ? 17.156 -23.828 -11.102 1 72.25 87 GLY A CA 1
ATOM 637 C C . GLY A 1 87 ? 18.281 -24.297 -12 1 72.25 87 GLY A C 1
ATOM 638 O O . GLY A 1 87 ? 18.344 -25.484 -12.359 1 72.25 87 GLY A O 1
ATOM 639 N N . THR A 1 88 ? 18.891 -23.297 -12.617 1 64.06 88 THR A N 1
ATOM 640 C CA . THR A 1 88 ? 20.016 -23.656 -13.469 1 64.06 88 THR A CA 1
ATOM 641 C C . THR A 1 88 ? 21.281 -23.828 -12.641 1 64.06 88 THR A C 1
ATOM 643 O O . THR A 1 88 ? 21.484 -23.109 -11.648 1 64.06 88 THR A O 1
ATOM 646 N N . THR A 1 89 ? 21.766 -25.062 -12.617 1 53.22 89 THR A N 1
ATOM 647 C CA . THR A 1 89 ? 23.016 -25.328 -11.914 1 53.22 89 THR A CA 1
ATOM 648 C C . THR A 1 89 ? 24.188 -24.656 -12.633 1 53.22 89 THR A C 1
ATOM 650 O O . THR A 1 89 ? 25.312 -24.703 -12.148 1 53.22 89 THR A O 1
ATOM 653 N N . ARG A 1 90 ? 23.766 -24.047 -13.773 1 57.03 90 ARG A N 1
ATOM 654 C CA . ARG A 1 90 ? 24.953 -23.547 -14.469 1 57.03 90 ARG A CA 1
ATOM 655 C C . ARG A 1 90 ? 25.25 -22.109 -14.109 1 57.03 90 ARG A C 1
ATOM 657 O O . ARG A 1 90 ? 24.328 -21.281 -14.039 1 57.03 90 ARG A O 1
ATOM 664 N N . PRO A 1 91 ? 26.406 -21.688 -13.539 1 48.75 91 PRO A N 1
ATOM 665 C CA . PRO A 1 91 ? 26.812 -20.344 -13.148 1 48.75 91 PRO A CA 1
ATOM 666 C C . PRO A 1 91 ? 26.422 -19.281 -14.172 1 48.75 91 PRO A C 1
ATOM 668 O O . PRO A 1 91 ? 26.125 -18.141 -13.805 1 48.75 91 PRO A O 1
ATOM 671 N N . ARG A 1 92 ? 26.625 -19.547 -15.555 1 52.5 92 ARG A N 1
ATOM 672 C CA . ARG A 1 92 ? 26.375 -18.547 -16.578 1 52.5 92 ARG A CA 1
ATOM 673 C C . ARG A 1 92 ? 25.047 -18.828 -17.297 1 52.5 92 ARG A C 1
ATOM 675 O O . ARG A 1 92 ? 24.984 -18.797 -18.531 1 52.5 92 ARG A O 1
ATOM 682 N N . ALA A 1 93 ? 24.141 -18.984 -16.469 1 62.31 93 ALA A N 1
ATOM 683 C CA . ALA A 1 93 ? 22.859 -19.328 -17.078 1 62.31 93 ALA A CA 1
ATOM 684 C C . ALA A 1 93 ? 22.203 -18.109 -17.719 1 62.31 93 ALA A C 1
ATOM 686 O O . ALA A 1 93 ? 22.375 -16.984 -17.234 1 62.31 93 ALA A O 1
ATOM 687 N N . HIS A 1 94 ? 21.688 -18.312 -18.938 1 69.06 94 HIS A N 1
ATOM 688 C CA . HIS A 1 94 ? 20.938 -17.281 -19.641 1 69.06 94 HIS A CA 1
ATOM 689 C C . HIS A 1 94 ? 19.844 -16.703 -18.75 1 69.06 94 HIS A C 1
ATOM 691 O O . HIS A 1 94 ? 19.219 -17.422 -17.969 1 69.06 94 HIS A O 1
ATOM 697 N N . PRO A 1 95 ? 19.906 -15.422 -18.812 1 71.94 95 PRO A N 1
ATOM 698 C CA . PRO A 1 95 ? 18.75 -14.836 -18.125 1 71.94 95 PRO A CA 1
ATOM 699 C C . PRO A 1 95 ? 17.422 -15.477 -18.531 1 71.94 95 PRO A C 1
ATOM 701 O O . PRO A 1 95 ? 17.203 -15.742 -19.719 1 71.94 95 PRO A O 1
ATOM 704 N N . GLY A 1 96 ? 16.703 -16.094 -17.609 1 77.75 96 GLY A N 1
ATOM 705 C CA . GLY A 1 96 ? 15.398 -16.688 -17.875 1 77.75 96 GLY A CA 1
ATOM 706 C C . GLY A 1 96 ? 15.43 -18.203 -17.891 1 77.75 96 GLY A C 1
ATOM 707 O O . GLY A 1 96 ? 14.383 -18.859 -18.016 1 77.75 96 GLY A O 1
ATOM 708 N N . ALA A 1 97 ? 16.625 -18.781 -17.719 1 86.62 97 ALA A N 1
ATOM 709 C CA . ALA A 1 97 ? 16.766 -20.234 -17.75 1 86.62 97 ALA A CA 1
ATOM 710 C C . ALA A 1 97 ? 16.203 -20.875 -16.484 1 86.62 97 ALA A C 1
ATOM 712 O O . ALA A 1 97 ? 16.5 -20.422 -15.375 1 86.62 97 ALA A O 1
ATOM 713 N N . VAL A 1 98 ? 15.391 -21.812 -16.609 1 87.06 98 VAL A N 1
ATOM 714 C CA . VAL A 1 98 ? 14.891 -22.641 -15.523 1 87.06 98 VAL A CA 1
ATOM 715 C C . VAL A 1 98 ? 14.945 -24.109 -15.914 1 87.06 98 VAL A C 1
ATOM 717 O O . VAL A 1 98 ? 14.25 -24.547 -16.828 1 87.06 98 VAL A O 1
ATOM 720 N N . GLU A 1 99 ? 15.766 -24.875 -15.164 1 92.69 99 GLU A N 1
ATOM 721 C CA . GLU A 1 99 ? 16 -26.266 -15.531 1 92.69 99 GLU A CA 1
ATOM 722 C C . GLU A 1 99 ? 15.859 -27.188 -14.328 1 92.69 99 GLU A C 1
ATOM 724 O O . GLU A 1 99 ? 15.828 -26.734 -13.188 1 92.69 99 GLU A O 1
ATOM 729 N N . GLN A 1 100 ? 15.648 -28.422 -14.586 1 93.31 100 GLN A N 1
ATOM 730 C CA . GLN A 1 100 ? 15.711 -29.5 -13.609 1 93.31 100 GLN A CA 1
ATOM 731 C C . GLN A 1 100 ? 16.438 -30.719 -14.18 1 93.31 100 GLN A C 1
ATOM 733 O O . GLN A 1 100 ? 16.422 -30.938 -15.391 1 93.31 100 GLN A O 1
ATOM 738 N N . ASP A 1 101 ? 17.078 -31.422 -13.297 1 94.38 101 ASP A N 1
ATOM 739 C CA . ASP A 1 101 ? 17.672 -32.719 -13.68 1 94.38 101 ASP A CA 1
ATOM 740 C C . ASP A 1 101 ? 16.625 -33.812 -13.68 1 94.38 101 ASP A C 1
ATOM 742 O O . ASP A 1 101 ? 16.156 -34.25 -12.617 1 94.38 101 ASP A 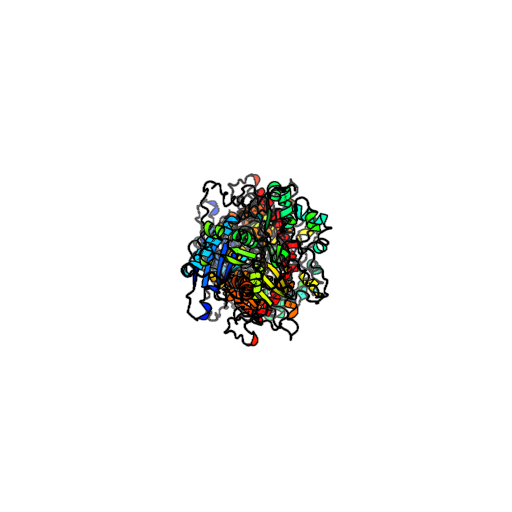O 1
ATOM 746 N N . PRO A 1 102 ? 16.328 -34.406 -14.867 1 96.12 102 PRO A N 1
ATOM 747 C CA . PRO A 1 102 ? 15.273 -35.406 -14.922 1 96.12 102 PRO A CA 1
ATOM 748 C C . PRO A 1 102 ? 15.602 -36.656 -14.094 1 96.12 102 PRO A C 1
ATOM 750 O O . PRO A 1 102 ? 14.695 -37.375 -13.695 1 96.12 102 PRO A O 1
ATOM 753 N N . ASP A 1 103 ? 16.828 -36.875 -13.805 1 94.69 103 ASP A N 1
ATOM 754 C CA . ASP A 1 103 ? 17.203 -38 -12.969 1 94.69 103 ASP A CA 1
ATOM 755 C C . ASP A 1 103 ? 16.703 -37.812 -11.539 1 94.69 103 ASP A C 1
ATOM 757 O O . ASP A 1 103 ? 16.438 -38.812 -10.836 1 94.69 103 ASP A O 1
ATOM 761 N N . GLU A 1 104 ? 16.609 -36.625 -11.172 1 95.56 104 GLU A N 1
ATOM 762 C CA . GLU A 1 104 ? 16.062 -36.344 -9.844 1 95.56 104 GLU A CA 1
ATOM 763 C C . GLU A 1 104 ? 14.594 -36.75 -9.758 1 95.56 104 GLU A C 1
ATOM 765 O O . GLU A 1 104 ? 14.117 -37.156 -8.703 1 95.56 104 GLU A O 1
ATOM 770 N N . TRP A 1 105 ? 13.898 -36.625 -10.875 1 97.06 105 TRP A N 1
ATOM 771 C CA . TRP A 1 105 ? 12.516 -37.062 -10.914 1 97.06 105 TRP A CA 1
ATOM 772 C C . TRP A 1 105 ? 12.43 -38.594 -10.727 1 97.06 105 TRP A C 1
ATOM 774 O O . TRP A 1 105 ? 11.586 -39.094 -9.977 1 97.06 105 TRP A O 1
ATOM 784 N N . VAL A 1 106 ? 13.344 -39.281 -11.359 1 97.31 106 VAL A N 1
ATOM 785 C CA . VAL A 1 106 ? 13.375 -40.75 -11.32 1 97.31 106 VAL A CA 1
ATOM 786 C C . VAL A 1 106 ? 13.727 -41.219 -9.906 1 97.31 106 VAL A C 1
ATOM 788 O O . VAL A 1 106 ? 13.078 -42.094 -9.359 1 97.31 106 VAL A O 1
ATOM 791 N N . ASP A 1 107 ? 14.719 -40.531 -9.359 1 96.81 107 ASP A N 1
ATOM 792 C CA . ASP A 1 107 ? 15.117 -40.875 -7.996 1 96.81 107 ASP A CA 1
ATOM 793 C C . ASP A 1 107 ? 13.977 -40.625 -7.012 1 96.81 107 ASP A C 1
ATOM 795 O O . ASP A 1 107 ? 13.75 -41.438 -6.109 1 96.81 107 ASP A O 1
ATOM 799 N N . ALA A 1 108 ? 13.375 -39.562 -7.145 1 97.12 108 ALA A N 1
ATOM 800 C CA . ALA A 1 108 ? 12.25 -39.219 -6.273 1 97.12 108 ALA A CA 1
ATOM 801 C C . ALA A 1 108 ? 11.125 -40.219 -6.41 1 97.12 108 ALA A C 1
ATOM 803 O O . ALA A 1 108 ? 10.484 -40.594 -5.422 1 97.12 108 ALA A O 1
ATOM 804 N N . PHE A 1 109 ? 10.867 -40.656 -7.637 1 97.44 109 PHE A N 1
ATOM 805 C CA . PHE A 1 109 ? 9.875 -41.688 -7.867 1 97.44 109 PHE A CA 1
ATOM 806 C C . PHE A 1 109 ? 10.219 -42.969 -7.094 1 97.44 109 PHE A C 1
ATOM 808 O O . PHE A 1 109 ? 9.375 -43.5 -6.387 1 97.44 109 PHE A O 1
ATOM 815 N N . ALA A 1 110 ? 11.398 -43.375 -7.242 1 97.56 110 ALA A N 1
ATOM 816 C CA . ALA A 1 110 ? 11.836 -44.594 -6.59 1 97.56 110 ALA A CA 1
ATOM 817 C C . ALA A 1 110 ? 11.68 -44.5 -5.074 1 97.56 110 ALA A C 1
ATOM 819 O O . ALA A 1 110 ? 11.156 -45.406 -4.438 1 97.56 110 ALA A O 1
ATOM 820 N N . ARG A 1 111 ? 12.055 -43.406 -4.59 1 96.81 111 ARG A N 1
ATOM 821 C CA . ARG A 1 111 ? 12 -43.219 -3.146 1 96.81 111 ARG A CA 1
ATOM 822 C C . ARG A 1 111 ? 10.555 -43.188 -2.648 1 96.81 111 ARG A C 1
ATOM 824 O O . ARG A 1 111 ? 10.219 -43.875 -1.683 1 96.81 111 ARG A O 1
ATOM 831 N N . THR A 1 112 ? 9.758 -42.438 -3.266 1 96.81 112 THR A N 1
ATOM 832 C CA . THR A 1 112 ? 8.375 -42.312 -2.814 1 96.81 112 THR A CA 1
ATOM 833 C C . THR A 1 112 ? 7.621 -43.625 -3.006 1 96.81 112 THR A C 1
ATOM 835 O O . THR A 1 112 ? 6.754 -43.969 -2.203 1 96.81 112 THR A O 1
ATOM 838 N N . ALA A 1 113 ? 7.926 -44.344 -4.105 1 95.62 113 ALA A N 1
ATOM 839 C CA . ALA A 1 113 ? 7.285 -45.625 -4.344 1 95.62 113 ALA A CA 1
ATOM 840 C C . ALA A 1 113 ? 7.602 -46.594 -3.219 1 95.62 113 ALA A C 1
ATOM 842 O O . ALA A 1 113 ? 6.715 -47.312 -2.746 1 95.62 113 ALA A O 1
ATOM 843 N N . ARG A 1 114 ? 8.805 -46.625 -2.797 1 94.25 114 ARG A N 1
ATOM 844 C CA . ARG A 1 114 ? 9.203 -47.469 -1.689 1 94.25 114 ARG A CA 1
ATOM 845 C C . ARG A 1 114 ? 8.461 -47.094 -0.411 1 94.25 114 ARG A C 1
ATOM 847 O O . ARG A 1 114 ? 7.992 -47.969 0.323 1 94.25 114 ARG A O 1
ATOM 854 N N . ASP A 1 115 ? 8.367 -45.844 -0.219 1 94.19 115 ASP A N 1
ATOM 855 C CA . ASP A 1 115 ? 7.699 -45.344 0.981 1 94.19 115 ASP A CA 1
ATOM 856 C C . ASP A 1 115 ? 6.227 -45.75 0.994 1 94.19 115 ASP A C 1
ATOM 858 O O . ASP A 1 115 ? 5.73 -46.281 1.998 1 94.19 115 ASP A O 1
ATOM 862 N N . VAL A 1 116 ? 5.551 -45.594 -0.109 1 94 116 VAL A N 1
ATOM 863 C CA . VAL A 1 116 ? 4.098 -45.719 -0.156 1 94 116 VAL A CA 1
ATOM 864 C C . VAL A 1 116 ? 3.721 -47.219 -0.26 1 94 116 VAL A C 1
ATOM 866 O O . VAL A 1 116 ? 2.664 -47.625 0.224 1 94 116 VAL A O 1
ATOM 869 N N . LEU A 1 117 ? 4.633 -48.031 -0.807 1 93.12 117 LEU A N 1
ATOM 870 C CA . LEU A 1 117 ? 4.293 -49.438 -1.047 1 93.12 117 LEU A CA 1
ATOM 871 C C . LEU A 1 117 ? 4.992 -50.344 -0.043 1 93.12 117 LEU A C 1
ATOM 873 O O . LEU A 1 117 ? 5.051 -51.562 -0.238 1 93.12 117 LEU A O 1
ATOM 877 N N . ALA A 1 118 ? 5.555 -49.781 0.965 1 85.62 118 ALA A N 1
ATOM 878 C CA . ALA A 1 118 ? 6.293 -50.562 1.968 1 85.62 118 ALA A CA 1
ATOM 879 C C . ALA A 1 118 ? 5.457 -51.719 2.5 1 85.62 118 ALA A C 1
ATOM 881 O O . ALA A 1 118 ? 5.949 -52.844 2.617 1 85.62 118 ALA A O 1
ATOM 882 N N . ASP A 1 119 ? 4.242 -51.469 2.82 1 78.94 119 ASP A N 1
ATOM 883 C CA . ASP A 1 119 ? 3.363 -52.469 3.385 1 78.94 119 ASP A CA 1
ATOM 884 C C . ASP A 1 119 ? 2.922 -53.469 2.318 1 78.94 119 ASP A C 1
ATOM 886 O O . ASP A 1 119 ? 2.67 -54.656 2.621 1 78.94 119 ASP A O 1
ATOM 890 N N . ASP A 1 120 ? 2.859 -53.094 1.111 1 74.38 120 ASP A N 1
ATOM 891 C CA . ASP A 1 120 ? 2.365 -53.938 0.023 1 74.38 120 ASP A CA 1
ATOM 892 C C . ASP A 1 120 ? 3.471 -54.844 -0.518 1 74.38 120 ASP A C 1
ATOM 894 O O . ASP A 1 120 ? 3.189 -55.844 -1.14 1 74.38 120 ASP A O 1
ATOM 898 N N . ASP A 1 121 ? 4.578 -54.469 -0.398 1 73.5 121 ASP A N 1
ATOM 899 C CA . ASP A 1 121 ? 5.688 -55.219 -0.985 1 73.5 121 ASP A CA 1
ATOM 900 C C . ASP A 1 121 ? 5.738 -56.656 -0.436 1 73.5 121 ASP A C 1
ATOM 902 O O . ASP A 1 121 ? 6.121 -57.562 -1.146 1 73.5 121 ASP A O 1
ATOM 906 N N . ASP A 1 122 ? 5.262 -56.844 0.671 1 73 122 ASP A N 1
ATOM 907 C CA . ASP A 1 122 ? 5.273 -58.156 1.292 1 73 122 ASP A CA 1
ATOM 908 C C . ASP A 1 122 ? 4.184 -59.031 0.708 1 73 122 ASP A C 1
ATOM 910 O O . ASP A 1 122 ? 4.254 -60.281 0.812 1 73 122 ASP A O 1
ATOM 914 N N . SER A 1 123 ? 3.223 -58.469 0.093 1 71.31 123 SER A N 1
ATOM 915 C CA . SER A 1 123 ? 2.08 -59.219 -0.394 1 71.31 123 SER A CA 1
ATOM 916 C C . SER A 1 123 ? 2.395 -59.906 -1.725 1 71.31 123 SER A C 1
ATOM 918 O O . SER A 1 123 ? 1.705 -60.844 -2.127 1 71.31 123 SER A O 1
ATOM 920 N N . GLY A 1 124 ? 3.334 -59.438 -2.355 1 74.88 124 GLY A N 1
ATOM 921 C CA . GLY A 1 124 ? 3.674 -59.969 -3.666 1 74.88 124 GLY A CA 1
ATOM 922 C C . GLY A 1 124 ? 2.676 -59.562 -4.742 1 74.88 124 GLY A C 1
ATOM 923 O O . GLY A 1 124 ? 2.742 -60.094 -5.863 1 74.88 124 GLY A O 1
ATOM 924 N N . VAL A 1 125 ? 1.709 -58.781 -4.449 1 86.12 125 VAL A N 1
ATOM 925 C CA . VAL A 1 125 ? 0.667 -58.438 -5.398 1 86.12 125 VAL A CA 1
ATOM 926 C C . VAL A 1 125 ? 1.04 -57.125 -6.086 1 86.12 125 VAL A C 1
ATOM 928 O O . VAL A 1 125 ? 1.492 -56.156 -5.434 1 86.12 125 VAL A O 1
ATOM 931 N N . VAL A 1 126 ? 0.836 -57.156 -7.422 1 90.56 126 VAL A N 1
ATOM 932 C CA . VAL A 1 126 ? 1.144 -56 -8.242 1 90.56 126 VAL A CA 1
ATOM 933 C C . VAL A 1 126 ? -0.052 -55.031 -8.258 1 90.56 126 VAL A C 1
ATOM 935 O O . VAL A 1 126 ? -1.198 -55.5 -8.375 1 90.56 126 VAL A O 1
ATOM 938 N N . VAL A 1 127 ? 0.188 -53.781 -8.133 1 94.06 127 VAL A N 1
ATOM 939 C CA . VAL A 1 127 ? -0.878 -52.812 -8.172 1 94.06 127 VAL A CA 1
ATOM 940 C C . VAL A 1 127 ? -1.553 -52.812 -9.547 1 94.06 127 VAL A C 1
ATOM 942 O O . VAL A 1 127 ? -0.988 -53.344 -10.516 1 94.06 127 VAL A O 1
ATOM 945 N N . ALA A 1 128 ? -2.723 -52.219 -9.625 1 92.88 128 ALA A N 1
ATOM 946 C CA . ALA A 1 128 ? -3.486 -52.188 -10.875 1 92.88 128 ALA A CA 1
ATOM 947 C C . ALA A 1 128 ? -2.766 -51.375 -11.938 1 92.88 128 ALA A C 1
ATOM 949 O O . ALA A 1 128 ? -2.846 -51.688 -13.133 1 92.88 128 ALA A O 1
ATOM 950 N N . GLY A 1 129 ? -2.096 -50.281 -11.43 1 95.19 129 GLY A N 1
ATOM 951 C CA . GLY A 1 129 ? -1.371 -49.438 -12.367 1 95.19 129 GLY A CA 1
ATOM 952 C C . GLY A 1 129 ? -0.717 -48.25 -11.703 1 95.19 129 GLY A C 1
ATOM 953 O O . GLY A 1 129 ? -0.959 -47.969 -10.523 1 95.19 129 GLY A O 1
ATOM 954 N N . VAL A 1 130 ? 0.15 -47.625 -12.477 1 96.25 130 VAL A N 1
ATOM 955 C CA . VAL A 1 130 ? 0.797 -46.375 -12.109 1 96.25 130 VAL A CA 1
ATOM 956 C C . VAL A 1 130 ? 0.257 -45.25 -12.969 1 96.25 130 VAL A C 1
ATOM 958 O O . VAL A 1 130 ? 0.406 -45.25 -14.195 1 96.25 130 VAL A O 1
ATOM 961 N N . ALA A 1 131 ? -0.438 -44.312 -12.336 1 95.31 131 ALA A N 1
ATOM 962 C CA . ALA A 1 131 ? -0.942 -43.125 -13.023 1 95.31 131 ALA A CA 1
ATOM 963 C C . ALA A 1 131 ? 0.039 -41.969 -12.906 1 95.31 131 ALA A C 1
ATOM 965 O O . ALA A 1 131 ? 0.277 -41.438 -11.812 1 95.31 131 ALA A O 1
ATOM 966 N N . LEU A 1 132 ? 0.509 -41.469 -14.031 1 95.38 132 LEU A N 1
ATOM 967 C CA . LEU A 1 132 ? 1.528 -40.438 -14.008 1 95.38 132 LEU A CA 1
ATOM 968 C C . LEU A 1 132 ? 0.922 -39.094 -14.336 1 95.38 132 LEU A C 1
ATOM 970 O O . LEU A 1 132 ? 0.111 -38.969 -15.25 1 95.38 132 LEU A O 1
ATOM 974 N N . SER A 1 133 ? 1.192 -38.094 -13.523 1 94.62 133 SER A N 1
ATOM 975 C CA . SER A 1 133 ? 0.912 -36.688 -13.742 1 94.62 133 SER A CA 1
ATOM 976 C C . SER A 1 133 ? 2.139 -35.844 -13.461 1 94.62 133 SER A C 1
ATOM 978 O O . SER A 1 133 ? 3.133 -36.312 -12.914 1 94.62 133 SER A O 1
ATOM 980 N N . GLY A 1 134 ? 2.062 -34.562 -13.898 1 94.06 134 GLY A N 1
ATOM 981 C CA . GLY A 1 134 ? 3.203 -33.719 -13.617 1 94.06 134 GLY A CA 1
ATOM 982 C C . GLY A 1 134 ? 3.186 -32.438 -14.398 1 94.06 134 GLY A C 1
ATOM 983 O O . GLY A 1 134 ? 2.195 -32.094 -15.062 1 94.06 134 GLY A O 1
ATOM 984 N N . GLN A 1 135 ? 4.305 -31.781 -14.281 1 92.88 135 GLN A N 1
ATOM 985 C CA . GLN A 1 135 ? 4.531 -30.547 -15.031 1 92.88 135 GLN A CA 1
ATOM 986 C C . GLN A 1 135 ? 4.426 -30.797 -16.531 1 92.88 135 GLN A C 1
ATOM 988 O O . GLN A 1 135 ? 4.891 -31.812 -17.031 1 92.88 135 GLN A O 1
ATOM 993 N N . MET A 1 136 ? 3.811 -29.812 -17.125 1 93.62 136 MET A N 1
ATOM 994 C CA . MET A 1 136 ? 3.688 -29.875 -18.578 1 93.62 136 MET A CA 1
ATOM 995 C C . MET A 1 136 ? 4.625 -28.875 -19.234 1 93.62 136 MET A C 1
ATOM 997 O O . MET A 1 136 ? 5.406 -28.203 -18.562 1 93.62 136 MET A O 1
ATOM 1001 N N . GLN A 1 137 ? 4.73 -28.891 -20.516 1 92.06 137 GLN A N 1
ATOM 1002 C CA . GLN A 1 137 ? 5.434 -27.906 -21.344 1 92.06 137 GLN A CA 1
ATOM 1003 C C . GLN A 1 137 ? 6.941 -27.969 -21.109 1 92.06 137 GLN A C 1
ATOM 1005 O O . GLN A 1 137 ? 7.637 -26.953 -21.25 1 92.06 137 GLN A O 1
ATOM 1010 N N . ASN A 1 138 ? 7.43 -29.016 -20.578 1 94.69 138 ASN A N 1
ATOM 1011 C CA . ASN A 1 138 ? 8.875 -29.234 -20.516 1 94.69 138 ASN A CA 1
ATOM 1012 C C . ASN A 1 138 ? 9.414 -29.859 -21.797 1 94.69 138 ASN A C 1
ATOM 1014 O O . ASN A 1 138 ? 8.688 -30.562 -22.5 1 94.69 138 ASN A O 1
ATOM 1018 N N . VAL A 1 139 ? 10.617 -29.562 -22.047 1 96.94 139 VAL A N 1
ATOM 1019 C CA . VAL A 1 139 ? 11.297 -30.25 -23.141 1 96.94 139 VAL A CA 1
ATOM 1020 C C . VAL A 1 139 ? 12.461 -31.062 -22.609 1 96.94 139 VAL A C 1
ATOM 1022 O O . VAL A 1 139 ? 13.406 -30.516 -22.031 1 96.94 139 VAL A O 1
ATOM 1025 N N . VAL A 1 140 ? 12.352 -32.344 -22.812 1 97.25 140 VAL A N 1
ATOM 1026 C CA . VAL A 1 140 ? 13.406 -33.281 -22.406 1 97.25 140 VAL A CA 1
ATOM 1027 C C . VAL A 1 140 ? 13.953 -34 -23.641 1 97.25 140 VAL A C 1
ATOM 1029 O O . VAL A 1 140 ? 13.211 -34.688 -24.344 1 97.25 140 VAL A O 1
ATOM 1032 N N . PHE A 1 141 ? 15.203 -33.812 -23.891 1 97.56 141 PHE A N 1
ATOM 1033 C CA . PHE A 1 141 ? 15.875 -34.562 -24.953 1 97.56 141 PHE A CA 1
ATOM 1034 C C . PHE A 1 141 ? 16.438 -35.875 -24.422 1 97.56 141 PHE A C 1
ATOM 1036 O O . PHE A 1 141 ? 17.203 -35.875 -23.469 1 97.56 141 PHE A O 1
ATOM 1043 N N . ALA A 1 142 ? 15.984 -36.969 -25.062 1 97.06 142 ALA A N 1
ATOM 1044 C CA . ALA A 1 142 ? 16.375 -38.281 -24.562 1 97.06 142 ALA A CA 1
ATOM 1045 C C . ALA A 1 142 ? 17.078 -39.094 -25.641 1 97.06 142 ALA A C 1
ATOM 1047 O O . ALA A 1 142 ? 16.828 -38.906 -26.828 1 97.06 142 ALA A O 1
ATOM 1048 N N . LYS A 1 143 ? 17.969 -39.844 -25.188 1 95.5 143 LYS A N 1
ATOM 1049 C CA . LYS A 1 143 ? 18.656 -40.875 -26 1 95.5 143 LYS A CA 1
ATOM 1050 C C . LYS A 1 143 ? 18.797 -42.188 -25.234 1 95.5 143 LYS A C 1
ATOM 1052 O O . LYS A 1 143 ? 19.234 -42.188 -24.078 1 95.5 143 LYS A O 1
ATOM 1057 N N . GLY A 1 144 ? 18.422 -43.25 -25.812 1 89.25 144 GLY A N 1
ATOM 1058 C CA . GLY A 1 144 ? 18.578 -44.531 -25.172 1 89.25 144 GLY A CA 1
ATOM 1059 C C . GLY A 1 144 ? 17.781 -44.656 -23.891 1 89.25 144 GLY A C 1
ATOM 1060 O O . GLY A 1 144 ? 18.25 -45.25 -22.922 1 89.25 144 GLY A O 1
ATOM 1061 N N . GLY A 1 145 ? 16.766 -43.906 -23.797 1 90.94 145 GLY A N 1
ATOM 1062 C CA . GLY A 1 145 ? 15.859 -44.031 -22.656 1 90.94 145 GLY A CA 1
ATOM 1063 C C . GLY A 1 145 ? 16.188 -43.094 -21.516 1 90.94 145 GLY A C 1
ATOM 1064 O O . GLY A 1 145 ? 15.555 -43.125 -20.469 1 90.94 145 GLY A O 1
ATOM 1065 N N . ARG A 1 146 ? 17.203 -42.25 -21.781 1 94 146 ARG A N 1
ATOM 1066 C CA . ARG A 1 146 ? 17.609 -41.344 -20.719 1 94 146 ARG A CA 1
ATOM 1067 C C . ARG A 1 146 ? 17.766 -39.906 -21.266 1 94 146 ARG A C 1
ATOM 1069 O O . ARG A 1 146 ? 18.078 -39.719 -22.438 1 94 146 ARG A O 1
ATOM 1076 N N . ALA A 1 147 ? 17.578 -39.031 -20.359 1 96.38 147 ALA A N 1
ATOM 1077 C CA . ALA A 1 147 ? 17.797 -37.625 -20.719 1 96.38 147 ALA A CA 1
ATOM 1078 C C . ALA A 1 147 ? 19.281 -37.344 -20.969 1 96.38 147 ALA A C 1
ATOM 1080 O O . ALA A 1 147 ? 20.141 -37.875 -20.25 1 96.38 147 ALA A O 1
ATOM 1081 N N . ILE A 1 148 ? 19.578 -36.5 -21.891 1 96.5 148 ILE A N 1
ATOM 1082 C CA . ILE A 1 148 ? 20.969 -36.25 -22.234 1 96.5 148 ILE A CA 1
ATOM 1083 C C . ILE A 1 148 ? 21.344 -34.812 -21.875 1 96.5 148 ILE A C 1
ATOM 1085 O O . ILE A 1 148 ? 22.453 -34.375 -22.188 1 96.5 148 ILE A O 1
ATOM 1089 N N . ARG A 1 149 ? 20.531 -34.062 -21.234 1 93.88 149 ARG A N 1
ATOM 1090 C CA . ARG A 1 149 ? 20.719 -32.75 -20.625 1 93.88 149 ARG A CA 1
ATOM 1091 C C . ARG A 1 149 ? 19.594 -32.438 -19.641 1 93.88 149 ARG A C 1
ATOM 1093 O O . ARG A 1 149 ? 18.578 -33.156 -19.625 1 93.88 149 ARG A O 1
ATOM 1100 N N . PRO A 1 150 ? 19.781 -31.422 -18.844 1 94.81 150 PRO A N 1
ATOM 1101 C CA . PRO A 1 150 ? 18.672 -31 -18 1 94.81 150 PRO A CA 1
ATOM 1102 C C . PRO A 1 150 ? 17.438 -30.578 -18.797 1 94.81 150 PRO A C 1
ATOM 1104 O O . PRO A 1 150 ? 17.578 -30.109 -19.922 1 94.81 150 PRO A O 1
ATOM 1107 N N . ALA A 1 151 ? 16.297 -30.812 -18.219 1 96.38 151 ALA A N 1
ATOM 1108 C CA . ALA A 1 151 ? 15.031 -30.438 -18.859 1 96.38 151 ALA A CA 1
ATOM 1109 C C . ALA A 1 151 ? 14.859 -28.922 -18.906 1 96.38 151 ALA A C 1
ATOM 1111 O O . ALA A 1 151 ? 15.211 -28.219 -17.969 1 96.38 151 ALA A O 1
ATOM 1112 N N . LEU A 1 152 ? 14.359 -28.391 -19.984 1 95 152 LEU A N 1
ATOM 1113 C CA . LEU A 1 152 ? 13.898 -27 -20.078 1 95 152 LEU A CA 1
ATOM 1114 C C . LEU A 1 152 ? 12.461 -26.875 -19.578 1 95 152 LEU A C 1
ATOM 1116 O O . LEU A 1 152 ? 11.531 -27.391 -20.203 1 95 152 LEU A O 1
ATOM 1120 N N . LEU A 1 153 ? 12.281 -26.156 -18.531 1 93.5 153 LEU A N 1
ATOM 1121 C CA . LEU A 1 153 ? 11.016 -26.219 -17.828 1 93.5 153 LEU A CA 1
ATOM 1122 C C . LEU A 1 153 ? 10 -25.266 -18.422 1 93.5 153 LEU A C 1
ATOM 1124 O O . LEU A 1 153 ? 10.352 -24.406 -19.25 1 93.5 153 LEU A O 1
ATOM 1128 N N . TYR A 1 154 ? 8.75 -25.406 -18.031 1 90.19 154 TYR A N 1
ATOM 1129 C CA . TYR A 1 154 ? 7.617 -24.625 -18.5 1 90.19 154 TYR A CA 1
ATOM 1130 C C . TYR A 1 154 ? 7.832 -23.141 -18.234 1 90.19 154 TYR A C 1
ATOM 1132 O O . TYR A 1 154 ? 7.316 -22.297 -18.969 1 90.19 154 TYR A O 1
ATOM 1140 N N . SER A 1 155 ? 8.664 -22.812 -17.234 1 81.62 155 SER A N 1
ATOM 1141 C CA . SER A 1 155 ? 8.867 -21.422 -16.828 1 81.62 155 SER A CA 1
ATOM 1142 C C . SER A 1 155 ? 10.133 -20.844 -17.453 1 81.62 155 SER A C 1
ATOM 1144 O O . SER A 1 155 ? 10.531 -19.719 -17.156 1 81.62 155 SER A O 1
ATOM 1146 N N . ASP A 1 156 ? 10.758 -21.609 -18.297 1 86.69 156 ASP A N 1
ATOM 1147 C CA . ASP A 1 156 ? 11.961 -21.172 -19 1 86.69 156 ASP A CA 1
ATOM 1148 C C . ASP A 1 156 ? 11.602 -20.219 -20.141 1 86.69 156 ASP A C 1
ATOM 1150 O O . ASP A 1 156 ? 10.852 -20.578 -21.047 1 86.69 156 ASP A O 1
ATOM 1154 N N . VAL A 1 157 ? 12.164 -18.953 -20.078 1 84.12 157 VAL A N 1
ATOM 1155 C CA . VAL A 1 157 ? 11.812 -17.984 -21.109 1 84.12 157 VAL A CA 1
ATOM 1156 C C . VAL A 1 157 ? 13.07 -17.516 -21.828 1 84.12 157 VAL A C 1
ATOM 1158 O O . VAL A 1 157 ? 13.133 -16.391 -22.312 1 84.12 157 VAL A O 1
ATOM 1161 N N . ARG A 1 158 ? 14.062 -18.328 -21.891 1 87.88 158 ARG A N 1
ATOM 1162 C CA . ARG A 1 158 ? 15.328 -17.969 -22.531 1 87.88 158 ARG A CA 1
ATOM 1163 C C . ARG A 1 158 ? 15.148 -17.812 -24.031 1 87.88 158 ARG A C 1
ATOM 1165 O O . ARG A 1 158 ? 15.906 -17.094 -24.688 1 87.88 158 ARG A O 1
ATOM 1172 N N . ALA A 1 159 ? 14.141 -18.453 -24.531 1 92.5 159 ALA A N 1
ATOM 1173 C CA . ALA A 1 159 ? 13.969 -18.516 -25.984 1 92.5 159 ALA A CA 1
ATOM 1174 C C . ALA A 1 159 ? 13.125 -17.359 -26.5 1 92.5 159 ALA A C 1
ATOM 1176 O O . ALA A 1 159 ? 12.195 -17.547 -27.281 1 92.5 159 ALA A O 1
ATOM 1177 N N . THR A 1 160 ? 13.398 -16.219 -26.031 1 87.5 160 THR A N 1
ATOM 1178 C CA . THR A 1 160 ? 12.625 -15.023 -26.391 1 87.5 160 THR A CA 1
ATOM 1179 C C . THR A 1 160 ? 12.836 -14.664 -27.859 1 87.5 160 THR A C 1
ATOM 1181 O O . THR A 1 160 ? 11.875 -14.359 -28.562 1 87.5 160 THR A O 1
ATOM 1184 N N . ALA A 1 161 ? 14.07 -14.664 -28.312 1 90.25 161 ALA A N 1
ATOM 1185 C CA . ALA A 1 161 ? 14.383 -14.344 -29.703 1 90.25 161 ALA A CA 1
ATOM 1186 C C . ALA A 1 161 ? 13.742 -15.352 -30.641 1 90.25 161 ALA A C 1
ATOM 1188 O O . ALA A 1 161 ? 13.234 -14.984 -31.703 1 90.25 161 ALA A O 1
ATOM 1189 N N . GLU A 1 162 ? 13.805 -16.578 -30.281 1 93.31 162 GLU A N 1
ATOM 1190 C CA . GLU A 1 162 ? 13.219 -17.641 -31.094 1 93.31 162 GLU A CA 1
ATOM 1191 C C . GLU A 1 162 ? 11.703 -17.5 -31.188 1 93.31 162 GLU A C 1
ATOM 1193 O O . GLU A 1 162 ? 11.117 -17.734 -32.25 1 93.31 162 GLU A O 1
ATOM 1198 N N . ALA A 1 163 ? 11.07 -17.141 -30.109 1 91.56 163 ALA A N 1
ATOM 1199 C CA . ALA A 1 163 ? 9.633 -16.922 -30.125 1 91.56 163 ALA A CA 1
ATOM 1200 C C . ALA A 1 163 ? 9.258 -15.828 -31.125 1 91.56 163 ALA A C 1
ATOM 1202 O O . ALA A 1 163 ? 8.305 -15.977 -31.891 1 91.56 163 ALA A O 1
ATOM 1203 N N . ALA A 1 164 ? 10.008 -14.773 -31.125 1 89.12 164 ALA A N 1
ATOM 1204 C CA . ALA A 1 164 ? 9.773 -13.68 -32.062 1 89.12 164 ALA A CA 1
ATOM 1205 C C . ALA A 1 164 ? 9.969 -14.133 -33.5 1 89.12 164 ALA A C 1
ATOM 1207 O O . ALA A 1 164 ? 9.188 -13.766 -34.375 1 89.12 164 ALA A O 1
ATOM 1208 N N . ALA A 1 165 ? 10.945 -14.875 -33.688 1 91.62 165 ALA A N 1
ATOM 1209 C CA . ALA A 1 165 ? 11.242 -15.383 -35.031 1 91.62 165 ALA A CA 1
ATOM 1210 C C . ALA A 1 165 ? 10.125 -16.297 -35.531 1 91.62 165 ALA A C 1
ATOM 1212 O O . ALA A 1 165 ? 9.797 -16.281 -36.719 1 91.62 165 ALA A O 1
ATOM 1213 N N . ILE A 1 166 ? 9.578 -17.141 -34.625 1 93.06 166 ILE A N 1
ATOM 1214 C CA . ILE A 1 166 ? 8.477 -18.016 -35 1 93.06 166 ILE A CA 1
ATOM 1215 C C . ILE A 1 166 ? 7.262 -17.188 -35.406 1 93.06 166 ILE A C 1
ATOM 1217 O O . ILE A 1 166 ? 6.633 -17.469 -36.438 1 93.06 166 ILE A O 1
ATOM 1221 N N . GLU A 1 167 ? 6.965 -16.219 -34.625 1 90.31 167 GLU A N 1
ATOM 1222 C CA . GLU A 1 167 ? 5.828 -15.352 -34.938 1 90.31 167 GLU A CA 1
ATOM 1223 C C . GLU A 1 167 ? 6.004 -14.664 -36.281 1 90.31 167 GLU A C 1
ATOM 1225 O O . GLU A 1 167 ? 5.062 -14.594 -37.062 1 90.31 167 GLU A O 1
ATOM 1230 N N . ASP A 1 168 ? 7.203 -14.203 -36.5 1 90.81 168 ASP A N 1
ATOM 1231 C CA . ASP A 1 168 ? 7.5 -13.555 -37.781 1 90.81 168 ASP A CA 1
ATOM 1232 C C . ASP A 1 168 ? 7.352 -14.531 -38.938 1 90.81 168 ASP A C 1
ATOM 1234 O O . ASP A 1 168 ? 6.762 -14.195 -39.969 1 90.81 168 ASP A O 1
ATOM 1238 N N . ALA A 1 169 ? 7.832 -15.664 -38.781 1 92.44 169 ALA A N 1
ATOM 1239 C CA . ALA A 1 169 ? 7.832 -16.672 -39.812 1 92.44 169 ALA A CA 1
ATOM 1240 C C . ALA A 1 169 ? 6.41 -17.125 -40.156 1 92.44 169 ALA A C 1
ATOM 1242 O O . ALA A 1 169 ? 6.117 -17.5 -41.281 1 92.44 169 ALA A O 1
ATOM 1243 N N . LEU A 1 170 ? 5.625 -17.078 -39.156 1 92.44 170 LEU A N 1
ATOM 1244 C CA . LEU A 1 170 ? 4.285 -17.625 -39.344 1 92.44 170 LEU A CA 1
ATOM 1245 C C . LEU A 1 170 ? 3.268 -16.516 -39.562 1 92.44 170 LEU A C 1
ATOM 1247 O O . LEU A 1 170 ? 2.062 -16.719 -39.375 1 92.44 170 LEU A O 1
ATOM 1251 N N . GLY A 1 171 ? 3.654 -15.289 -39.812 1 88.25 171 GLY A N 1
ATOM 1252 C CA . GLY A 1 171 ? 2.775 -14.211 -40.25 1 88.25 171 GLY A CA 1
ATOM 1253 C C . GLY A 1 171 ? 2.328 -13.312 -39.094 1 88.25 171 GLY A C 1
ATOM 1254 O O . GLY A 1 171 ? 1.328 -12.602 -39.219 1 88.25 171 GLY A O 1
ATOM 1255 N N . GLY A 1 172 ? 2.926 -13.445 -38.031 1 85.38 172 GLY A N 1
ATOM 1256 C CA . GLY A 1 172 ? 2.639 -12.531 -36.938 1 85.38 172 GLY A CA 1
ATOM 1257 C C . GLY A 1 172 ? 1.79 -13.156 -35.844 1 85.38 172 GLY A C 1
ATOM 1258 O O . GLY A 1 172 ? 1.342 -14.297 -35.969 1 85.38 172 GLY A O 1
ATOM 1259 N N . ALA A 1 173 ? 1.538 -12.414 -34.719 1 76.31 173 ALA A N 1
ATOM 1260 C CA . ALA A 1 173 ? 0.847 -12.875 -33.5 1 76.31 173 ALA A CA 1
ATOM 1261 C C . ALA A 1 173 ? -0.58 -13.312 -33.844 1 76.31 173 ALA A C 1
ATOM 1263 O O . ALA A 1 173 ? -1.067 -14.305 -33.281 1 76.31 173 ALA A O 1
ATOM 1264 N N . ASP A 1 174 ? -1.221 -12.641 -34.75 1 76.44 174 ASP A N 1
ATOM 1265 C CA . ASP A 1 174 ? -2.613 -12.922 -35.094 1 76.44 174 ASP A CA 1
ATOM 1266 C C . ASP A 1 174 ? -2.727 -14.156 -35.969 1 76.44 174 ASP A C 1
ATOM 1268 O O . ASP A 1 174 ? -3.674 -14.938 -35.844 1 76.44 174 ASP A O 1
ATOM 1272 N N . ALA A 1 175 ? -1.662 -14.414 -36.719 1 83.44 175 ALA A N 1
ATOM 1273 C CA . ALA A 1 175 ? -1.718 -15.484 -37.719 1 83.44 175 ALA A CA 1
ATOM 1274 C C . ALA A 1 175 ? -1.264 -16.812 -37.125 1 83.44 175 ALA A C 1
ATOM 1276 O O . ALA A 1 175 ? -1.654 -17.875 -37.594 1 83.44 175 ALA A O 1
ATOM 1277 N N . ILE A 1 176 ? -0.565 -16.766 -36.062 1 86.81 176 ILE A N 1
ATOM 1278 C CA . ILE A 1 176 ? 0.064 -17.969 -35.531 1 86.81 176 ILE A CA 1
ATOM 1279 C C . ILE A 1 176 ? -1.008 -18.922 -35.031 1 86.81 176 ILE A C 1
ATOM 1281 O O . ILE A 1 176 ? -0.854 -20.156 -35.125 1 86.81 176 ILE A O 1
ATOM 1285 N N . SER A 1 177 ? -2.148 -18.469 -34.562 1 82.06 177 SER A N 1
ATOM 1286 C CA . SER A 1 177 ? -3.201 -19.312 -34 1 82.06 177 SER A CA 1
ATOM 1287 C C . SER A 1 177 ? -3.891 -20.125 -35.094 1 82.06 177 SER A C 1
ATOM 1289 O O . SER A 1 177 ? -4.531 -21.141 -34.812 1 82.06 177 SER A O 1
ATOM 1291 N N . ARG A 1 178 ? -3.691 -19.703 -36.312 1 83.62 178 ARG A N 1
ATOM 1292 C CA . ARG A 1 178 ? -4.281 -20.422 -37.438 1 83.62 178 ARG A CA 1
ATOM 1293 C C . ARG A 1 178 ? -3.42 -21.609 -37.844 1 83.62 178 ARG A C 1
ATOM 1295 O O . ARG A 1 178 ? -3.877 -22.484 -38.594 1 83.62 178 ARG A O 1
ATOM 1302 N N . VAL A 1 179 ? -2.248 -21.531 -37.344 1 88.62 179 VAL A N 1
ATOM 1303 C CA . VAL A 1 179 ? -1.303 -22.547 -37.812 1 88.62 179 VAL A CA 1
ATOM 1304 C C . VAL A 1 179 ? -0.911 -23.453 -36.625 1 88.62 179 VAL A C 1
ATOM 1306 O O . VAL A 1 179 ? -0.717 -24.656 -36.812 1 88.62 179 VAL A O 1
ATOM 1309 N N . LEU A 1 180 ? -0.779 -22.922 -35.5 1 89.81 180 LEU A N 1
ATOM 1310 C CA . LEU A 1 180 ? -0.407 -23.656 -34.312 1 89.81 180 LEU A CA 1
ATOM 1311 C C . LEU A 1 180 ? -1.417 -23.422 -33.188 1 89.81 180 LEU A C 1
ATOM 1313 O O . LEU A 1 180 ? -1.758 -22.281 -32.875 1 89.81 180 LEU A O 1
ATOM 1317 N N . HIS A 1 181 ? -1.781 -24.531 -32.656 1 85.38 181 HIS A N 1
ATOM 1318 C CA . HIS A 1 181 ? -2.701 -24.469 -31.531 1 85.38 181 HIS A CA 1
ATOM 1319 C C . HIS A 1 181 ? -1.984 -24.016 -30.266 1 85.38 181 HIS A C 1
ATOM 1321 O O . HIS A 1 181 ? -1.003 -24.641 -29.859 1 85.38 181 HIS A O 1
ATOM 1327 N N . ASN A 1 182 ? -2.395 -22.875 -29.609 1 82.94 182 ASN A N 1
ATOM 1328 C CA . ASN A 1 182 ? -2.002 -22.469 -28.266 1 82.94 182 ASN A CA 1
ATOM 1329 C C . ASN A 1 182 ? -0.511 -22.141 -28.188 1 82.94 182 ASN A C 1
ATOM 1331 O O . ASN A 1 182 ? 0.179 -22.609 -27.281 1 82.94 182 ASN A O 1
ATOM 1335 N N . HIS A 1 183 ? 0.003 -21.438 -29.109 1 81.31 183 HIS A N 1
ATOM 1336 C CA . HIS A 1 183 ? 1.396 -21 -29.031 1 81.31 183 HIS A CA 1
ATOM 1337 C C . HIS A 1 183 ? 1.622 -20.078 -27.844 1 81.31 183 HIS A C 1
ATOM 1339 O O . HIS A 1 183 ? 0.824 -19.172 -27.609 1 81.31 183 HIS A O 1
ATOM 1345 N N . LYS A 1 184 ? 2.773 -20.312 -27.016 1 78.25 184 LYS A N 1
ATOM 1346 C CA . LYS A 1 184 ? 2.959 -19.609 -25.734 1 78.25 184 LYS A CA 1
ATOM 1347 C C . LYS A 1 184 ? 4.258 -18.812 -25.734 1 78.25 184 LYS A C 1
ATOM 1349 O O . LYS A 1 184 ? 4.938 -18.719 -24.719 1 78.25 184 LYS A O 1
ATOM 1354 N N . GLY A 1 185 ? 4.715 -18.359 -26.906 1 83.25 185 GLY A N 1
ATOM 1355 C CA . GLY A 1 185 ? 5.883 -17.5 -26.969 1 83.25 185 GLY A CA 1
ATOM 1356 C C . GLY A 1 185 ? 7.16 -18.188 -26.531 1 83.25 185 GLY A C 1
ATOM 1357 O O . GLY A 1 185 ? 7.445 -19.312 -26.953 1 83.25 185 GLY A O 1
ATOM 1358 N N . ALA A 1 186 ? 7.926 -17.422 -25.562 1 85.44 186 ALA A N 1
ATOM 1359 C CA . ALA A 1 186 ? 9.25 -17.906 -25.188 1 85.44 186 ALA A CA 1
ATOM 1360 C C . ALA A 1 186 ? 9.156 -19.141 -24.281 1 85.44 186 ALA A C 1
ATOM 1362 O O . ALA A 1 186 ? 10.078 -19.953 -24.25 1 85.44 186 ALA A O 1
ATOM 1363 N N . ALA A 1 187 ? 8.031 -19.297 -23.641 1 84.19 187 ALA A N 1
ATOM 1364 C CA . ALA A 1 187 ? 7.859 -20.438 -22.75 1 84.19 187 ALA A CA 1
ATOM 1365 C C . ALA A 1 187 ? 7.375 -21.672 -23.516 1 84.19 187 ALA A C 1
ATOM 1367 O O . ALA A 1 187 ? 7.336 -22.766 -22.969 1 84.19 187 ALA A O 1
ATOM 1368 N N . GLY A 1 188 ? 7.102 -21.5 -24.75 1 90.44 188 GLY A N 1
ATOM 1369 C CA . GLY A 1 188 ? 6.594 -22.594 -25.578 1 90.44 188 GLY A CA 1
ATOM 1370 C C . GLY A 1 188 ? 7.641 -23.641 -25.875 1 90.44 188 GLY A C 1
ATOM 1371 O O . GLY A 1 188 ? 8.828 -23.344 -25.984 1 90.44 188 GLY A O 1
ATOM 1372 N N . CYS A 1 189 ? 7.156 -24.859 -26.047 1 95.62 189 CYS A N 1
ATOM 1373 C CA . CYS A 1 189 ? 8.055 -25.984 -26.297 1 95.62 189 CYS A CA 1
ATOM 1374 C C . CYS A 1 189 ? 8.766 -25.828 -27.641 1 95.62 189 CYS A C 1
ATOM 1376 O O . CYS A 1 189 ? 9.945 -26.172 -27.766 1 95.62 189 CYS A O 1
ATOM 1378 N N . LEU A 1 190 ? 8.055 -25.266 -28.625 1 95.06 190 LEU A N 1
ATOM 1379 C CA . LEU A 1 190 ? 8.68 -25.078 -29.938 1 95.06 190 LEU A CA 1
ATOM 1380 C C . LEU A 1 190 ? 9.82 -24.078 -29.844 1 95.06 190 LEU A C 1
ATOM 1382 O O . LEU A 1 190 ? 10.898 -24.297 -30.406 1 95.06 190 LEU A O 1
ATOM 1386 N N . SER A 1 191 ? 9.547 -22.984 -29.203 1 95.06 191 SER A N 1
ATOM 1387 C CA . SER A 1 191 ? 10.586 -21.984 -29.031 1 95.06 191 SER A CA 1
ATOM 1388 C C . SER A 1 191 ? 11.82 -22.562 -28.344 1 95.06 191 SER A C 1
ATOM 1390 O O . SER A 1 191 ? 12.945 -22.312 -28.766 1 95.06 191 SER A O 1
ATOM 1392 N N . LYS A 1 192 ? 11.609 -23.312 -27.359 1 95.5 192 LYS A N 1
ATOM 1393 C CA . LYS A 1 192 ? 12.695 -23.938 -26.609 1 95.5 192 LYS A CA 1
ATOM 1394 C C . LYS A 1 192 ? 13.438 -24.969 -27.469 1 95.5 192 LYS A C 1
ATOM 1396 O O . LYS A 1 192 ? 14.656 -25.078 -27.391 1 95.5 192 LYS A O 1
ATOM 1401 N N . TRP A 1 193 ? 12.719 -25.703 -28.25 1 97.19 193 TRP A N 1
ATOM 1402 C CA . TRP A 1 193 ? 13.312 -26.688 -29.156 1 97.19 193 TRP A CA 1
ATOM 1403 C C . TRP A 1 193 ? 14.219 -26 -30.172 1 97.19 193 TRP A C 1
ATOM 1405 O O . TRP A 1 193 ? 15.359 -26.422 -30.375 1 97.19 193 TRP A O 1
ATOM 1415 N N . ILE A 1 194 ? 13.75 -24.906 -30.719 1 96.31 194 ILE A N 1
ATOM 1416 C CA . ILE A 1 194 ? 14.516 -24.172 -31.719 1 96.31 194 ILE A CA 1
ATOM 1417 C C . ILE A 1 194 ? 15.75 -23.547 -31.062 1 96.31 194 ILE A C 1
ATOM 1419 O O . ILE A 1 194 ? 16.844 -23.562 -31.641 1 96.31 194 ILE A O 1
ATOM 1423 N N . TRP A 1 195 ? 15.516 -23.047 -29.891 1 96 195 TRP A N 1
ATOM 1424 C CA . TRP A 1 195 ? 16.656 -22.516 -29.141 1 96 195 TRP A CA 1
ATOM 1425 C C . TRP A 1 195 ? 17.734 -23.594 -28.984 1 96 195 TRP A C 1
ATOM 1427 O O . TRP A 1 195 ? 18.922 -23.344 -29.25 1 96 195 TRP A O 1
ATOM 1437 N N . ALA A 1 196 ? 17.391 -24.797 -28.562 1 96.31 196 ALA A N 1
ATOM 1438 C CA . ALA A 1 196 ? 18.328 -25.891 -28.359 1 96.31 196 ALA A CA 1
ATOM 1439 C C . ALA A 1 196 ? 18.984 -26.312 -29.672 1 96.31 196 ALA A C 1
ATOM 1441 O O . ALA A 1 196 ? 20.172 -26.625 -29.688 1 96.31 196 ALA A O 1
ATOM 1442 N N . ALA A 1 197 ? 18.203 -26.297 -30.656 1 96.69 197 ALA A N 1
ATOM 1443 C CA . ALA A 1 197 ? 18.734 -26.656 -31.969 1 96.69 197 ALA A CA 1
ATOM 1444 C C . ALA A 1 197 ? 19.828 -25.672 -32.406 1 96.69 197 ALA A C 1
ATOM 1446 O O . ALA A 1 197 ? 20.797 -26.062 -33.062 1 96.69 197 ALA A O 1
ATOM 1447 N N . LYS A 1 198 ? 19.625 -24.469 -32.062 1 95.44 198 LYS A N 1
ATOM 1448 C CA . LYS A 1 198 ? 20.562 -23.438 -32.438 1 95.44 198 LYS A CA 1
ATOM 1449 C C . LYS A 1 198 ? 21.781 -23.422 -31.531 1 95.44 198 LYS A C 1
ATOM 1451 O O . LYS A 1 198 ? 22.922 -23.266 -31.984 1 95.44 198 LYS A O 1
ATOM 1456 N N . ARG A 1 199 ? 21.562 -23.641 -30.281 1 94 199 ARG A N 1
ATOM 1457 C CA . ARG A 1 199 ? 22.625 -23.406 -29.312 1 94 199 ARG A CA 1
ATOM 1458 C C . ARG A 1 199 ? 23.281 -24.719 -28.891 1 94 199 ARG A C 1
ATOM 1460 O O . ARG A 1 199 ? 24.438 -24.719 -28.469 1 94 199 ARG A O 1
ATOM 1467 N N . GLU A 1 200 ? 22.516 -25.734 -28.969 1 94.94 200 GLU A N 1
ATOM 1468 C CA . GLU A 1 200 ? 22.984 -27.062 -28.547 1 94.94 200 GLU A CA 1
ATOM 1469 C C . GLU A 1 200 ? 22.656 -28.109 -29.609 1 94.94 200 GLU A C 1
ATOM 1471 O O . GLU A 1 200 ? 22.062 -29.141 -29.297 1 94.94 200 GLU A O 1
ATOM 1476 N N . ARG A 1 201 ? 23.141 -27.906 -30.734 1 95.88 201 ARG A N 1
ATOM 1477 C CA . ARG A 1 201 ? 22.781 -28.703 -31.906 1 95.88 201 ARG A CA 1
ATOM 1478 C C . ARG A 1 201 ? 23.125 -30.172 -31.688 1 95.88 201 ARG A C 1
ATOM 1480 O O . ARG A 1 201 ? 22.359 -31.062 -32.062 1 95.88 201 ARG A O 1
ATOM 1487 N N . ARG A 1 202 ? 24.203 -30.484 -31.078 1 96.5 202 ARG A N 1
ATOM 1488 C CA . ARG A 1 202 ? 24.656 -31.859 -30.875 1 96.5 202 ARG A CA 1
ATOM 1489 C C . ARG A 1 202 ? 23.672 -32.625 -29.984 1 96.5 202 ARG A C 1
ATOM 1491 O O . ARG A 1 202 ? 23.438 -33.812 -30.203 1 96.5 202 ARG A O 1
ATOM 1498 N N . VAL A 1 203 ? 23.203 -31.969 -29.016 1 96.12 203 VAL A N 1
ATOM 1499 C CA . VAL A 1 203 ? 22.25 -32.562 -28.109 1 96.12 203 VAL A CA 1
ATOM 1500 C C . VAL A 1 203 ? 20.953 -32.938 -28.859 1 96.12 203 VAL A C 1
ATOM 1502 O O . VAL A 1 203 ? 20.438 -34.031 -28.719 1 96.12 203 VAL A O 1
ATOM 1505 N N . VAL A 1 204 ? 20.516 -31.984 -29.688 1 97.19 204 VAL A N 1
ATOM 1506 C CA . VAL A 1 204 ? 19.25 -32.156 -30.406 1 97.19 204 VAL A CA 1
ATOM 1507 C C . VAL A 1 204 ? 19.391 -33.25 -31.453 1 97.19 204 VAL A C 1
ATOM 1509 O O . VAL A 1 204 ? 18.5 -34.094 -31.594 1 97.19 204 VAL A O 1
ATOM 1512 N N . GLU A 1 205 ? 20.531 -33.312 -32.062 1 96.56 205 GLU A N 1
ATOM 1513 C CA . GLU A 1 205 ? 20.781 -34.312 -33.094 1 96.56 205 GLU A CA 1
ATOM 1514 C C . GLU A 1 205 ? 20.953 -35.688 -32.469 1 96.56 205 GLU A C 1
ATOM 1516 O O . GLU A 1 205 ? 20.531 -36.688 -33.062 1 96.56 205 GLU A O 1
ATOM 1521 N N . ALA A 1 206 ? 21.516 -35.75 -31.359 1 97 206 ALA A N 1
ATOM 1522 C CA . ALA A 1 206 ? 21.797 -37.031 -30.688 1 97 206 ALA A CA 1
ATOM 1523 C C . ALA A 1 206 ? 20.516 -37.625 -30.125 1 97 206 ALA A C 1
ATOM 1525 O O . ALA A 1 206 ? 20.406 -38.844 -29.984 1 97 206 ALA A O 1
ATOM 1526 N N . ALA A 1 207 ? 19.547 -36.812 -29.812 1 97.25 207 ALA A N 1
ATOM 1527 C CA . ALA A 1 207 ? 18.328 -37.312 -29.172 1 97.25 207 ALA A CA 1
ATOM 1528 C C . ALA A 1 207 ? 17.5 -38.156 -30.125 1 97.25 207 ALA A C 1
ATOM 1530 O O . ALA A 1 207 ? 17.375 -37.844 -31.312 1 97.25 207 ALA A O 1
ATOM 1531 N N . ASP A 1 208 ? 17 -39.219 -29.641 1 96.06 208 ASP A N 1
ATOM 1532 C CA . ASP A 1 208 ? 16.125 -40.062 -30.453 1 96.06 208 ASP A CA 1
ATOM 1533 C C . ASP A 1 208 ? 14.656 -39.812 -30.109 1 96.06 208 ASP A C 1
ATOM 1535 O O . ASP A 1 208 ? 13.758 -40.25 -30.828 1 96.06 208 ASP A O 1
ATOM 1539 N N . ALA A 1 209 ? 14.414 -39.125 -29 1 96.12 209 ALA A N 1
ATOM 1540 C CA . ALA A 1 209 ? 13.055 -38.781 -28.578 1 96.12 209 ALA A CA 1
ATOM 1541 C C . ALA A 1 209 ? 13.023 -37.469 -27.828 1 96.12 209 ALA A C 1
ATOM 1543 O O . ALA A 1 209 ? 13.992 -37.094 -27.172 1 96.12 209 ALA A O 1
ATOM 1544 N N . ILE A 1 210 ? 11.93 -36.75 -28 1 96.75 210 ILE A N 1
ATOM 1545 C CA . ILE A 1 210 ? 11.641 -35.562 -27.219 1 96.75 210 ILE A CA 1
ATOM 1546 C C . ILE A 1 210 ? 10.414 -35.812 -26.344 1 96.75 210 ILE A C 1
ATOM 1548 O O . ILE A 1 210 ? 9.375 -36.25 -26.844 1 96.75 210 ILE A O 1
ATOM 1552 N N . LEU A 1 211 ? 10.57 -35.625 -25.062 1 96.75 211 LEU A N 1
ATOM 1553 C CA . LEU A 1 211 ? 9.461 -35.781 -24.125 1 96.75 211 LEU A CA 1
ATOM 1554 C C . LEU A 1 211 ? 9 -34.406 -23.641 1 96.75 211 LEU A C 1
ATOM 1556 O O . LEU A 1 211 ? 9.82 -33.5 -23.406 1 96.75 211 LEU A O 1
ATOM 1560 N N . LEU A 1 212 ? 7.723 -34.188 -23.5 1 96.12 212 LEU A N 1
ATOM 1561 C CA . LEU A 1 212 ? 7.176 -32.844 -23.406 1 96.12 212 LEU A CA 1
ATOM 1562 C C . LEU A 1 212 ? 6.52 -32.625 -22.047 1 96.12 212 LEU A C 1
ATOM 1564 O O . LEU A 1 212 ? 5.699 -31.719 -21.891 1 96.12 212 LEU A O 1
ATOM 1568 N N . GLY A 1 213 ? 6.859 -33.312 -21.047 1 94.31 213 GLY A N 1
ATOM 1569 C CA . GLY A 1 213 ? 6.441 -33.219 -19.656 1 94.31 213 GLY A CA 1
ATOM 1570 C C . GLY A 1 213 ? 7.242 -34.125 -18.734 1 94.31 213 GLY A C 1
ATOM 1571 O O . GLY A 1 213 ? 7.895 -35.062 -19.203 1 94.31 213 GLY A O 1
ATOM 1572 N N . ALA A 1 214 ? 7.242 -33.812 -17.484 1 96.06 214 ALA A N 1
ATOM 1573 C CA . ALA A 1 214 ? 7.988 -34.625 -16.531 1 96.06 214 ALA A CA 1
ATOM 1574 C C . ALA A 1 214 ? 7.418 -36.031 -16.453 1 96.06 214 ALA A C 1
ATOM 1576 O O . ALA A 1 214 ? 8.164 -37 -16.344 1 96.06 214 ALA A O 1
ATOM 1577 N N . HIS A 1 215 ? 6.137 -36.125 -16.5 1 95.25 215 HIS A N 1
ATOM 1578 C CA . HIS A 1 215 ? 5.488 -37.406 -16.438 1 95.25 215 HIS A CA 1
ATOM 1579 C C . HIS A 1 215 ? 5.754 -38.219 -17.703 1 95.25 215 HIS A C 1
ATOM 1581 O O . HIS A 1 215 ? 5.824 -39.438 -17.672 1 95.25 215 HIS A O 1
ATOM 1587 N N . SER A 1 216 ? 5.883 -37.531 -18.859 1 95.31 216 SER A N 1
ATOM 1588 C CA . SER A 1 216 ? 6.254 -38.219 -20.094 1 95.31 216 SER A CA 1
ATOM 1589 C C . SER A 1 216 ? 7.633 -38.875 -19.984 1 95.31 216 SER A C 1
ATOM 1591 O O . SER A 1 216 ? 7.836 -40 -20.438 1 95.31 216 SER A O 1
ATOM 1593 N N . TYR A 1 217 ? 8.5 -38.156 -19.375 1 97 217 TYR A N 1
ATOM 1594 C CA . TYR A 1 217 ? 9.852 -38.656 -19.219 1 97 217 TYR A CA 1
ATOM 1595 C C . TYR A 1 217 ? 9.859 -39.875 -18.266 1 97 217 TYR A C 1
ATOM 1597 O O . TYR A 1 217 ? 10.539 -40.875 -18.531 1 97 217 TYR A O 1
ATOM 1605 N N . LEU A 1 218 ? 9.18 -39.688 -17.203 1 97 218 LEU A N 1
ATOM 1606 C CA . LEU A 1 218 ? 9.148 -40.781 -16.234 1 97 218 LEU A CA 1
ATOM 1607 C C . LEU A 1 218 ? 8.57 -42.062 -16.875 1 97 218 LEU A C 1
ATOM 1609 O O . LEU A 1 218 ? 9.086 -43.156 -16.656 1 97 218 LEU A O 1
ATOM 1613 N N . ALA A 1 219 ? 7.512 -41.938 -17.641 1 95.81 219 ALA A N 1
ATOM 1614 C CA . ALA A 1 219 ? 6.953 -43.062 -18.375 1 95.81 219 ALA A CA 1
ATOM 1615 C C . ALA A 1 219 ? 8 -43.719 -19.297 1 95.81 219 ALA A C 1
ATOM 1617 O O . ALA A 1 219 ? 8.109 -44.938 -19.359 1 95.81 219 ALA A O 1
ATOM 1618 N N . HIS A 1 220 ? 8.695 -42.812 -19.953 1 96.56 220 HIS A N 1
ATOM 1619 C CA . HIS A 1 220 ? 9.742 -43.25 -20.875 1 96.56 220 HIS A CA 1
ATOM 1620 C C . HIS A 1 220 ? 10.805 -44.062 -20.156 1 96.56 220 HIS A C 1
ATOM 1622 O O . HIS A 1 220 ? 11.227 -45.125 -20.656 1 96.56 220 HIS A O 1
ATOM 1628 N N . VAL A 1 221 ? 11.188 -43.656 -19.016 1 96.88 221 VAL A N 1
ATOM 1629 C CA . VAL A 1 221 ? 12.234 -44.312 -18.266 1 96.88 221 VAL A CA 1
ATOM 1630 C C . VAL A 1 221 ? 11.703 -45.656 -17.703 1 96.88 221 VAL A C 1
ATOM 1632 O O . VAL A 1 221 ? 12.359 -46.688 -17.828 1 96.88 221 VAL A O 1
ATOM 1635 N N . LEU A 1 222 ? 10.523 -45.625 -17.125 1 96.69 222 LEU A N 1
ATOM 1636 C CA . LEU A 1 222 ? 9.953 -46.812 -16.453 1 96.69 222 LEU A CA 1
ATOM 1637 C C . LEU A 1 222 ? 9.734 -47.938 -17.453 1 96.69 222 LEU A C 1
ATOM 1639 O O . LEU A 1 222 ? 9.734 -49.125 -17.062 1 96.69 222 LEU A O 1
ATOM 1643 N N . THR A 1 223 ? 9.57 -47.594 -18.719 1 95.12 223 THR A N 1
ATOM 1644 C CA . THR A 1 223 ? 9.312 -48.594 -19.75 1 95.12 223 THR A CA 1
ATOM 1645 C C . THR A 1 223 ? 10.57 -48.875 -20.578 1 95.12 223 THR A C 1
ATOM 1647 O O . THR A 1 223 ? 10.484 -49.438 -21.672 1 95.12 223 THR A O 1
ATOM 1650 N N . ARG A 1 224 ? 11.648 -48.406 -20.062 1 93.06 224 ARG A N 1
ATOM 1651 C CA . ARG A 1 224 ? 12.961 -48.594 -20.672 1 93.06 224 ARG A CA 1
ATOM 1652 C C . ARG A 1 224 ? 12.992 -48.062 -22.094 1 93.06 224 ARG A C 1
ATOM 1654 O O . ARG A 1 224 ? 13.453 -48.75 -23.016 1 93.06 224 ARG A O 1
ATOM 1661 N N . GLY A 1 225 ? 12.273 -46.906 -22.25 1 87.44 225 GLY A N 1
ATOM 1662 C CA . GLY A 1 225 ? 12.344 -46.188 -23.516 1 87.44 225 GLY A CA 1
ATOM 1663 C C . GLY A 1 225 ? 11.227 -46.562 -24.469 1 87.44 225 GLY A C 1
ATOM 1664 O O . GLY A 1 225 ? 11.062 -45.906 -25.516 1 87.44 225 GLY A O 1
ATOM 1665 N N . ASP A 1 226 ? 10.453 -47.438 -24.172 1 84.44 226 ASP A N 1
ATOM 1666 C CA . ASP A 1 226 ? 9.398 -47.906 -25.078 1 84.44 226 ASP A CA 1
ATOM 1667 C C . ASP A 1 226 ? 8.273 -46.875 -25.172 1 84.44 226 ASP A C 1
ATOM 1669 O O . ASP A 1 226 ? 7.734 -46.656 -26.25 1 84.44 226 ASP A O 1
ATOM 1673 N N . ALA A 1 227 ? 8.031 -46.344 -24.031 1 85.94 227 ALA A N 1
ATOM 1674 C CA . ALA A 1 227 ? 6.945 -45.375 -24.016 1 85.94 227 ALA A CA 1
ATOM 1675 C C . ALA A 1 227 ? 7.449 -43.969 -24.391 1 85.94 227 ALA A C 1
ATOM 1677 O O . ALA A 1 227 ? 8.258 -43.375 -23.672 1 85.94 227 ALA A O 1
ATOM 1678 N N . SER A 1 228 ? 7.188 -43.438 -25.594 1 92.12 228 SER A N 1
ATOM 1679 C CA . SER A 1 228 ? 7.277 -42.062 -26 1 92.12 228 SER A CA 1
ATOM 1680 C C . SER A 1 228 ? 5.906 -41.5 -26.375 1 92.12 228 SER A C 1
ATOM 1682 O O . SER A 1 228 ? 5.52 -41.5 -27.547 1 92.12 228 SER A O 1
ATOM 1684 N N . ALA A 1 229 ? 5.25 -41.094 -25.312 1 91.44 229 ALA A N 1
ATOM 1685 C CA . ALA A 1 229 ? 3.842 -40.75 -25.469 1 91.44 229 ALA A CA 1
ATOM 1686 C C . ALA A 1 229 ? 3.561 -39.375 -24.891 1 91.44 229 ALA A C 1
ATOM 1688 O O . ALA A 1 229 ? 4.324 -38.875 -24.047 1 91.44 229 ALA A O 1
ATOM 1689 N N . CYS A 1 230 ? 2.543 -38.781 -25.359 1 92.69 230 CYS A N 1
ATOM 1690 C CA . CYS A 1 230 ? 2.039 -37.5 -24.875 1 92.69 230 CYS A CA 1
ATOM 1691 C C . CYS A 1 230 ? 0.517 -37.469 -24.922 1 92.69 230 CYS A C 1
ATOM 1693 O O . CYS A 1 230 ? -0.078 -37.625 -26 1 92.69 230 CYS A O 1
ATOM 1695 N N . ASP A 1 231 ? -0.083 -37.281 -23.781 1 89.94 231 ASP A N 1
ATOM 1696 C CA . ASP A 1 231 ? -1.539 -37.188 -23.766 1 89.94 231 ASP A CA 1
ATOM 1697 C C . ASP A 1 231 ? -2.006 -35.906 -24.422 1 89.94 231 ASP A C 1
ATOM 1699 O O . ASP A 1 231 ? -1.22 -34.969 -24.578 1 89.94 231 ASP A O 1
ATOM 1703 N N . ALA A 1 232 ? -3.238 -35.844 -24.75 1 88.44 232 ALA A N 1
ATOM 1704 C CA . ALA A 1 232 ? -3.799 -34.688 -25.484 1 88.44 232 ALA A CA 1
ATOM 1705 C C . ALA A 1 232 ? -3.723 -33.406 -24.656 1 88.44 232 ALA A C 1
ATOM 1707 O O . ALA A 1 232 ? -3.521 -32.344 -25.203 1 88.44 232 ALA A O 1
ATOM 1708 N N . THR A 1 233 ? -3.916 -33.531 -23.391 1 90.88 233 THR A N 1
ATOM 1709 C CA . THR A 1 233 ? -3.889 -32.375 -22.516 1 90.88 233 THR A CA 1
ATOM 1710 C C . THR A 1 233 ? -2.506 -31.719 -22.516 1 90.88 233 THR A C 1
ATOM 1712 O O . THR A 1 233 ? -2.371 -30.531 -22.781 1 90.88 233 THR A O 1
ATOM 1715 N N . THR A 1 234 ? -1.551 -32.5 -22.281 1 92.25 234 THR A N 1
ATOM 1716 C CA . THR A 1 234 ? -0.173 -32 -22.297 1 92.25 234 THR A CA 1
ATOM 1717 C C . THR A 1 234 ? 0.205 -31.469 -23.672 1 92.25 234 THR A C 1
ATOM 1719 O O . THR A 1 234 ? 0.818 -30.406 -23.781 1 92.25 234 THR A O 1
ATOM 1722 N N . ALA A 1 235 ? -0.2 -32.188 -24.688 1 92.44 235 ALA A N 1
ATOM 1723 C CA . ALA A 1 235 ? 0.104 -31.781 -26.047 1 92.44 235 ALA A CA 1
ATOM 1724 C C . ALA A 1 235 ? -0.481 -30.391 -26.344 1 92.44 235 ALA A C 1
ATOM 1726 O O . ALA A 1 235 ? 0.137 -29.594 -27.047 1 92.44 235 ALA A O 1
ATOM 1727 N N . SER A 1 236 ? -1.606 -30.156 -25.812 1 90.81 236 SER A N 1
ATOM 1728 C CA . SER A 1 236 ? -2.311 -28.906 -26.094 1 90.81 236 SER A CA 1
ATOM 1729 C C . SER A 1 236 ? -1.579 -27.719 -25.469 1 90.81 236 SER A C 1
ATOM 1731 O O . SER A 1 236 ? -1.87 -26.562 -25.812 1 90.81 236 SER A O 1
ATOM 1733 N N . THR A 1 237 ? -0.651 -27.953 -24.641 1 91 237 THR A N 1
ATOM 1734 C CA . THR A 1 237 ? 0.063 -26.859 -23.969 1 91 237 THR A CA 1
ATOM 1735 C C . THR A 1 237 ? 1.382 -26.562 -24.688 1 91 237 THR A C 1
ATOM 1737 O O . THR A 1 237 ? 2.086 -25.625 -24.344 1 91 237 THR A O 1
ATOM 1740 N N . THR A 1 238 ? 1.726 -27.266 -25.688 1 92.69 238 THR A N 1
ATOM 1741 C CA . THR A 1 238 ? 3.07 -27.234 -26.266 1 92.69 238 THR A CA 1
ATOM 1742 C C . THR A 1 238 ? 3.176 -26.172 -27.344 1 92.69 238 THR A C 1
ATOM 1744 O O . THR A 1 238 ? 4.277 -25.75 -27.703 1 92.69 238 THR A O 1
ATOM 1747 N N . GLY A 1 239 ? 2.02 -25.812 -27.922 1 90.38 239 GLY A N 1
ATOM 1748 C CA . GLY A 1 239 ? 2.035 -24.922 -29.078 1 90.38 239 GLY A CA 1
ATOM 1749 C C . GLY A 1 239 ? 2.514 -25.594 -30.344 1 90.38 239 GLY A C 1
ATOM 1750 O O . GLY A 1 239 ? 3.014 -24.938 -31.266 1 90.38 239 GLY A O 1
ATOM 1751 N N . MET A 1 240 ? 2.41 -26.891 -30.391 1 94.94 240 MET A N 1
ATOM 1752 C CA . MET A 1 240 ? 2.971 -27.625 -31.531 1 94.94 240 MET A CA 1
ATOM 1753 C C . MET A 1 240 ? 1.899 -28.438 -32.219 1 94.94 240 MET A C 1
ATOM 1755 O O . MET A 1 240 ? 2.189 -29.156 -33.188 1 94.94 240 MET A O 1
ATOM 1759 N N . LEU A 1 241 ? 0.667 -28.344 -31.719 1 92.38 241 LEU A N 1
ATOM 1760 C CA . LEU A 1 241 ? -0.445 -29.031 -32.375 1 92.38 241 LEU A CA 1
ATOM 1761 C C . LEU A 1 241 ? -0.971 -28.219 -33.562 1 92.38 241 LEU A C 1
ATOM 1763 O O . LEU A 1 241 ? -0.909 -26.984 -33.531 1 92.38 241 LEU A O 1
ATOM 1767 N N . ALA A 1 242 ? -1.422 -28.953 -34.531 1 90.69 242 ALA A N 1
ATOM 1768 C CA . ALA A 1 242 ? -2.209 -28.297 -35.562 1 90.69 242 ALA A CA 1
ATOM 1769 C C . ALA A 1 242 ? -3.508 -27.734 -35 1 90.69 242 ALA A C 1
ATOM 1771 O O . ALA A 1 242 ? -3.996 -28.188 -33.969 1 90.69 242 ALA A O 1
ATOM 1772 N N . PRO A 1 243 ? -3.947 -26.641 -35.719 1 85.25 243 PRO A N 1
ATOM 1773 C CA . PRO A 1 243 ? -5.227 -26.109 -35.25 1 85.25 243 PRO A CA 1
ATOM 1774 C C . PRO A 1 243 ? -6.324 -27.172 -35.156 1 85.25 243 PRO A C 1
ATOM 1776 O O . PRO A 1 243 ? -6.371 -28.078 -36 1 85.25 243 PRO A O 1
ATOM 1779 N N . LEU A 1 244 ? -7.023 -27.125 -34.156 1 75.06 244 LEU A N 1
ATOM 1780 C CA . LEU A 1 244 ? -8.094 -28.094 -33.938 1 75.06 244 LEU A CA 1
ATOM 1781 C C . LEU A 1 244 ? -9.242 -27.844 -34.906 1 75.06 244 LEU A C 1
ATOM 1783 O O . LEU A 1 244 ? -9.625 -26.703 -35.156 1 75.06 244 LEU A O 1
ATOM 1787 N N . ASN A 1 245 ? -9.047 -28.125 -36.344 1 59.31 245 ASN A N 1
ATOM 1788 C CA . ASN A 1 245 ? -10.047 -27.891 -37.375 1 59.31 245 ASN A CA 1
ATOM 1789 C C . ASN A 1 245 ? -11.461 -27.859 -36.781 1 59.31 245 ASN A C 1
ATOM 1791 O O . ASN A 1 245 ? -11.773 -28.625 -35.875 1 59.31 245 ASN A O 1
ATOM 1795 N N . GLY A 1 246 ? -12.07 -26.672 -36.719 1 48 246 GLY A N 1
ATOM 1796 C CA . GLY A 1 246 ? -13.492 -26.5 -36.469 1 48 246 GLY A CA 1
ATOM 1797 C C . GLY A 1 246 ? -14.344 -27.594 -37.094 1 48 246 GLY A C 1
ATOM 1798 O O . GLY A 1 246 ? -15.539 -27.406 -37.312 1 48 246 GLY A O 1
ATOM 1799 N N . ASP A 1 247 ? -13.875 -28.359 -38.031 1 38.5 247 ASP A N 1
ATOM 1800 C CA . ASP A 1 247 ? -14.953 -29.125 -38.625 1 38.5 247 ASP A CA 1
ATOM 1801 C C . ASP A 1 247 ? -15.875 -29.734 -37.562 1 38.5 247 ASP A C 1
ATOM 1803 O O . ASP A 1 247 ? -15.445 -30.578 -36.781 1 38.5 247 ASP A O 1
ATOM 1807 N N . ARG A 1 248 ? -16.906 -28.922 -37.156 1 36.41 248 ARG A N 1
ATOM 1808 C CA . ARG A 1 248 ? -18.141 -28.984 -36.375 1 36.41 248 ARG A CA 1
ATOM 1809 C C . ARG A 1 248 ? -18.859 -30.312 -36.625 1 36.41 248 ARG A C 1
ATOM 1811 O O . ARG A 1 248 ? -19.953 -30.531 -36.094 1 36.41 248 ARG A O 1
ATOM 1818 N N . ASP A 1 249 ? -18.844 -30.625 -37.875 1 34.03 249 ASP A N 1
ATOM 1819 C CA . ASP A 1 249 ? -19.781 -31.703 -38.156 1 34.03 249 ASP A CA 1
ATOM 1820 C C . ASP A 1 249 ? -19.438 -32.969 -37.375 1 34.03 249 ASP A C 1
ATOM 1822 O O . ASP A 1 249 ? -20.094 -34 -37.531 1 34.03 249 ASP A O 1
ATOM 1826 N N . GLY A 1 250 ? -19.219 -32.938 -36.094 1 36.38 250 GLY A N 1
ATOM 1827 C CA . GLY A 1 250 ? -19.172 -33.938 -35 1 36.38 250 GLY A CA 1
ATOM 1828 C C . GLY A 1 250 ? -18.641 -35.281 -35.438 1 36.38 250 GLY A C 1
ATOM 1829 O O . GLY A 1 250 ? -18.719 -36.25 -34.688 1 36.38 250 GLY A O 1
ATOM 1830 N N . ARG A 1 251 ? -18.656 -35.5 -36.656 1 37.94 251 ARG A N 1
ATOM 1831 C CA . ARG A 1 251 ? -18.578 -36.906 -37.031 1 37.94 251 ARG A CA 1
ATOM 1832 C C . ARG A 1 251 ? -17.188 -37.469 -36.781 1 37.94 251 ARG A C 1
ATOM 1834 O O . ARG A 1 251 ? -17.031 -38.688 -36.594 1 37.94 251 ARG A O 1
ATOM 1841 N N . ASP A 1 252 ? -16.078 -36.781 -37.375 1 38.31 252 ASP A N 1
ATOM 1842 C CA . ASP A 1 252 ? -14.805 -37.469 -37.156 1 38.31 252 ASP A CA 1
ATOM 1843 C C . ASP A 1 252 ? -14.031 -36.812 -36 1 38.31 252 ASP A C 1
ATOM 1845 O O . ASP A 1 252 ? -13.648 -35.656 -36.062 1 38.31 252 ASP A O 1
ATOM 1849 N N . GLY A 1 253 ? -14.57 -36.688 -34.656 1 46.47 253 GLY A N 1
ATOM 1850 C CA . GLY A 1 253 ? -13.906 -36.375 -33.406 1 46.47 253 GLY A CA 1
ATOM 1851 C C . GLY A 1 253 ? -12.438 -36.031 -33.562 1 46.47 253 GLY A C 1
ATOM 1852 O O . GLY A 1 253 ? -11.578 -36.906 -33.438 1 46.47 253 GLY A O 1
ATOM 1853 N N . SER A 1 254 ? -12.062 -35.094 -34.312 1 53.19 254 SER A N 1
ATOM 1854 C CA . SER A 1 254 ? -10.727 -34.844 -34.844 1 53.19 254 SER A CA 1
ATOM 1855 C C . SER A 1 254 ? -9.68 -34.906 -33.719 1 53.19 254 SER A C 1
ATOM 1857 O O . SER A 1 254 ? -9.805 -34.188 -32.719 1 53.19 254 SER A O 1
ATOM 1859 N N . ARG A 1 255 ? -9 -35.906 -33.5 1 71.75 255 ARG A N 1
ATOM 1860 C CA . ARG A 1 255 ? -7.836 -36.219 -32.656 1 71.75 255 ARG A CA 1
ATOM 1861 C C . ARG A 1 255 ? -6.727 -35.188 -32.875 1 71.75 255 ARG A C 1
ATOM 1863 O O . ARG A 1 255 ? -6.449 -34.781 -34 1 71.75 255 ARG A O 1
ATOM 1870 N N . PRO A 1 256 ? -6.293 -34.625 -31.828 1 85.19 256 PRO A N 1
ATOM 1871 C CA . PRO A 1 256 ? -5.141 -33.75 -31.969 1 85.19 256 PRO A CA 1
ATOM 1872 C C . PRO A 1 256 ? -4.004 -34.375 -32.781 1 85.19 256 PRO A C 1
ATOM 1874 O O . PRO A 1 256 ? -3.795 -35.562 -32.719 1 85.19 256 PRO A O 1
ATOM 1877 N N . ARG A 1 257 ? -3.504 -33.5 -33.688 1 90.44 257 ARG A N 1
ATOM 1878 C CA . ARG A 1 257 ? -2.342 -33.938 -34.469 1 90.44 257 ARG A CA 1
ATOM 1879 C C . ARG A 1 257 ? -1.196 -32.938 -34.312 1 90.44 257 ARG A C 1
ATOM 1881 O O . ARG A 1 257 ? -1.428 -31.734 -34.188 1 90.44 257 ARG A O 1
ATOM 1888 N N . TRP A 1 258 ? -0.061 -33.5 -34.312 1 94.75 258 TRP A N 1
ATOM 1889 C CA . TRP A 1 258 ? 1.09 -32.594 -34.344 1 94.75 258 TRP A CA 1
ATOM 1890 C C . TRP A 1 258 ? 1.115 -31.828 -35.656 1 94.75 258 TRP A C 1
ATOM 1892 O O . TRP A 1 258 ? 0.825 -32.375 -36.719 1 94.75 258 TRP A O 1
ATOM 1902 N N . ALA A 1 259 ? 1.544 -30.609 -35.594 1 94.38 259 ALA A N 1
ATOM 1903 C CA . ALA A 1 259 ? 1.697 -29.812 -36.812 1 94.38 259 ALA A CA 1
ATOM 1904 C C . ALA A 1 259 ? 3.018 -30.125 -37.531 1 94.38 259 ALA A C 1
ATOM 1906 O O . ALA A 1 259 ? 3.836 -29.234 -37.75 1 94.38 259 ALA A O 1
ATOM 1907 N N . THR A 1 260 ? 3.152 -31.266 -38 1 95.06 260 THR A N 1
ATOM 1908 C CA . THR A 1 260 ? 4.43 -31.797 -38.469 1 95.06 260 THR A CA 1
ATOM 1909 C C . THR A 1 260 ? 4.973 -30.969 -39.625 1 95.06 260 THR A C 1
ATOM 1911 O O . THR A 1 260 ? 6.176 -30.703 -39.719 1 95.06 260 THR A O 1
ATOM 1914 N N . ASP A 1 261 ? 4.105 -30.484 -40.5 1 93.44 261 ASP A N 1
ATOM 1915 C CA . ASP A 1 261 ? 4.559 -29.719 -41.656 1 93.44 261 ASP A CA 1
ATOM 1916 C C . ASP A 1 261 ? 5.133 -28.359 -41.219 1 93.44 261 ASP A C 1
ATOM 1918 O O . ASP A 1 261 ? 6.184 -27.953 -41.719 1 93.44 261 ASP A O 1
ATOM 1922 N N . VAL A 1 262 ? 4.406 -27.859 -40.375 1 94.25 262 VAL A N 1
ATOM 1923 C CA . VAL A 1 262 ? 4.836 -26.547 -39.875 1 94.25 262 VAL A CA 1
ATOM 1924 C C . VAL A 1 262 ? 6.125 -26.703 -39.062 1 94.25 262 VAL A C 1
ATOM 1926 O O . VAL A 1 262 ? 7.078 -25.953 -39.25 1 94.25 262 VAL A O 1
ATOM 1929 N N . LEU A 1 263 ? 6.184 -27.672 -38.219 1 96 263 LEU A N 1
ATOM 1930 C CA . LEU A 1 263 ? 7.324 -27.891 -37.344 1 96 263 LEU A CA 1
ATOM 1931 C C . LEU A 1 263 ? 8.578 -28.234 -38.125 1 96 263 LEU A C 1
ATOM 1933 O O . LEU A 1 263 ? 9.664 -27.734 -37.844 1 96 263 LEU A O 1
ATOM 1937 N N . GLY A 1 264 ? 8.422 -29 -39.125 1 94.62 264 GLY A N 1
ATOM 1938 C CA . GLY A 1 264 ? 9.539 -29.453 -39.938 1 94.62 264 GLY A CA 1
ATOM 1939 C C . GLY A 1 264 ? 10.195 -28.344 -40.75 1 94.62 264 GLY A C 1
ATOM 1940 O O . GLY A 1 264 ? 11.312 -28.5 -41.219 1 94.62 264 GLY A O 1
ATOM 1941 N N . ALA A 1 265 ? 9.539 -27.266 -40.812 1 94.06 265 ALA A N 1
ATOM 1942 C CA . ALA A 1 265 ? 10.07 -26.156 -41.594 1 94.06 265 ALA A CA 1
ATOM 1943 C C . ALA A 1 265 ? 11.141 -25.406 -40.812 1 94.06 265 ALA A C 1
ATOM 1945 O O . ALA A 1 265 ? 11.914 -24.625 -41.375 1 94.06 265 ALA A O 1
ATOM 1946 N N . PHE A 1 266 ? 11.156 -25.625 -39.562 1 95.44 266 PHE A N 1
ATOM 1947 C CA . PHE A 1 266 ? 12.141 -24.922 -38.75 1 95.44 266 PHE A CA 1
ATOM 1948 C C . PHE A 1 266 ? 13.438 -25.719 -38.688 1 95.44 266 PHE A C 1
ATOM 1950 O O . PHE A 1 266 ? 13.422 -26.938 -38.469 1 95.44 266 PHE A O 1
ATOM 1957 N N . ASP A 1 267 ? 14.516 -25.062 -38.781 1 94.62 267 ASP A N 1
ATOM 1958 C CA . ASP A 1 267 ? 15.82 -25.703 -38.75 1 94.62 267 ASP A CA 1
ATOM 1959 C C . ASP A 1 267 ? 16.062 -26.375 -37.406 1 94.62 267 ASP A C 1
ATOM 1961 O O . ASP A 1 267 ? 15.867 -25.766 -36.344 1 94.62 267 ASP A O 1
ATOM 1965 N N . GLY A 1 268 ? 16.391 -27.641 -37.531 1 94.56 268 GLY A N 1
ATOM 1966 C CA . GLY A 1 268 ? 16.75 -28.375 -36.312 1 94.56 268 GLY A CA 1
ATOM 1967 C C . GLY A 1 268 ? 15.57 -29.031 -35.656 1 94.56 268 GLY A C 1
ATOM 1968 O O . GLY A 1 268 ? 15.727 -29.719 -34.625 1 94.56 268 GLY A O 1
ATOM 1969 N N . VAL A 1 269 ? 14.438 -28.859 -36.188 1 96.69 269 VAL A N 1
ATOM 1970 C CA . VAL A 1 269 ? 13.234 -29.484 -35.656 1 96.69 269 VAL A CA 1
ATOM 1971 C C . VAL A 1 269 ? 12.852 -30.703 -36.5 1 96.69 269 VAL A C 1
ATOM 1973 O O . VAL A 1 269 ? 12.484 -30.562 -37.656 1 96.69 269 VAL A O 1
ATOM 1976 N N . ASP A 1 270 ? 12.992 -31.844 -35.938 1 97 270 ASP A N 1
ATOM 1977 C CA . ASP A 1 270 ? 12.625 -33.094 -36.562 1 97 270 ASP A CA 1
ATOM 1978 C C . ASP A 1 270 ? 11.359 -33.688 -35.969 1 97 270 ASP A C 1
ATOM 1980 O O . ASP A 1 270 ? 11.414 -34.312 -34.906 1 97 270 ASP A O 1
ATOM 1984 N N . PRO A 1 271 ? 10.227 -33.594 -36.625 1 96.44 271 PRO A N 1
ATOM 1985 C CA . PRO A 1 271 ? 8.953 -34.031 -36.062 1 96.44 271 PRO A CA 1
ATOM 1986 C C . PRO A 1 271 ? 8.953 -35.531 -35.75 1 96.44 271 PRO A C 1
ATOM 1988 O O . PRO A 1 271 ? 8.102 -36 -34.969 1 96.44 271 PRO A O 1
ATOM 1991 N N . ARG A 1 272 ? 9.852 -36.281 -36.25 1 94.94 272 ARG A N 1
ATOM 1992 C CA . ARG A 1 272 ? 9.922 -37.719 -36 1 94.94 272 ARG A CA 1
ATOM 1993 C C . ARG A 1 272 ? 10.297 -38.031 -34.531 1 94.94 272 ARG A C 1
ATOM 1995 O O . ARG A 1 272 ? 10.117 -39.125 -34.062 1 94.94 272 ARG A O 1
ATOM 2002 N N . LYS A 1 273 ? 10.852 -37.062 -33.969 1 96.12 273 LYS A N 1
ATOM 2003 C CA . LYS A 1 273 ? 11.297 -37.219 -32.594 1 96.12 273 LYS A CA 1
ATOM 2004 C C . LYS A 1 273 ? 10.156 -36.969 -31.609 1 96.12 273 LYS A C 1
ATOM 2006 O O . LYS A 1 273 ? 10.297 -37.219 -30.406 1 96.12 273 LYS A O 1
ATOM 2011 N N . LEU A 1 274 ? 9 -36.5 -32.125 1 96.81 274 LEU A N 1
ATOM 2012 C CA . LEU A 1 274 ? 7.855 -36.188 -31.281 1 96.81 274 LEU A CA 1
ATOM 2013 C C . LEU A 1 274 ? 7.227 -37.469 -30.734 1 96.81 274 LEU A C 1
ATOM 2015 O O . LEU A 1 274 ? 7.219 -38.5 -31.406 1 96.81 274 LEU A O 1
ATOM 2019 N N . PRO A 1 275 ? 6.734 -37.406 -29.531 1 95.19 275 PRO A N 1
ATOM 2020 C CA . PRO A 1 275 ? 6.055 -38.562 -28.984 1 95.19 275 PRO A CA 1
ATOM 2021 C C . PRO A 1 275 ? 4.727 -38.875 -29.672 1 95.19 275 PRO A C 1
ATOM 2023 O O . PRO A 1 275 ? 4.137 -37.969 -30.297 1 95.19 275 PRO A O 1
ATOM 2026 N N . ALA A 1 276 ? 4.309 -40.094 -29.516 1 91.94 276 ALA A N 1
ATOM 2027 C CA . ALA A 1 276 ? 2.99 -40.469 -30.016 1 91.94 276 ALA A CA 1
ATOM 2028 C C . ALA A 1 276 ? 1.882 -39.812 -29.188 1 91.94 276 ALA A C 1
ATOM 2030 O O . ALA A 1 276 ? 1.965 -39.75 -27.953 1 91.94 276 ALA A O 1
ATOM 2031 N N . LEU A 1 277 ? 0.907 -39.281 -29.906 1 90.31 277 LEU A N 1
ATOM 2032 C CA . LEU A 1 277 ? -0.237 -38.719 -29.219 1 90.31 277 LEU A CA 1
ATOM 2033 C C . LEU A 1 277 ? -1.204 -39.781 -28.766 1 90.31 277 LEU A C 1
ATOM 2035 O O . LEU A 1 277 ? -1.532 -40.688 -29.531 1 90.31 277 LEU A O 1
ATOM 2039 N N . ILE A 1 278 ? -1.39 -39.688 -27.531 1 81.69 278 ILE A N 1
ATOM 2040 C CA . ILE A 1 278 ? -2.377 -40.625 -27 1 81.69 278 ILE A CA 1
ATOM 2041 C C . ILE A 1 278 ? -3.656 -39.875 -26.641 1 81.69 278 ILE A C 1
ATOM 2043 O O . ILE A 1 278 ? -3.604 -38.75 -26.156 1 81.69 278 ILE A O 1
ATOM 2047 N N . ALA A 1 279 ? -4.805 -40.312 -27.266 1 65.75 279 ALA A N 1
ATOM 2048 C CA . ALA A 1 279 ? -6.086 -39.688 -26.984 1 65.75 279 ALA A CA 1
ATOM 2049 C C . ALA A 1 279 ? -7.129 -40.719 -26.562 1 65.75 279 ALA A C 1
ATOM 2051 O O . ALA A 1 279 ? -6.992 -41.906 -26.859 1 65.75 279 ALA A O 1
ATOM 2052 N N . GLY A 1 280 ? -8.016 -40.219 -25.781 1 62.66 280 GLY A N 1
ATOM 2053 C CA . GLY A 1 280 ? -9.188 -41 -25.438 1 62.66 280 GLY A CA 1
ATOM 2054 C C . GLY A 1 280 ? -9.523 -41 -23.969 1 62.66 280 GLY A C 1
ATOM 2055 O O . GLY A 1 280 ? -8.664 -40.656 -23.141 1 62.66 280 GLY A O 1
ATOM 2056 N N . ARG A 1 281 ? -10.797 -41.094 -23.672 1 58.47 281 ARG A N 1
ATOM 2057 C CA . ARG A 1 281 ? -11.375 -41.094 -22.344 1 58.47 281 ARG A CA 1
ATOM 2058 C C . ARG A 1 281 ? -10.711 -42.125 -21.438 1 58.47 281 ARG A C 1
ATOM 2060 O O . ARG A 1 281 ? -10.562 -41.906 -20.234 1 58.47 281 ARG A O 1
ATOM 2067 N N . THR A 1 282 ? -10.422 -43.156 -22.109 1 58.81 282 THR A N 1
ATOM 2068 C CA . THR A 1 282 ? -9.789 -44.25 -21.359 1 58.81 282 THR A CA 1
ATOM 2069 C C . THR A 1 282 ? -8.305 -44.344 -21.672 1 58.81 282 THR A C 1
ATOM 2071 O O . THR A 1 282 ? -7.914 -44.719 -22.781 1 58.81 282 THR A O 1
ATOM 2074 N N . PRO A 1 283 ? -7.531 -43.844 -20.656 1 65.44 283 PRO A N 1
ATOM 2075 C CA . PRO A 1 283 ? -6.102 -43.844 -20.969 1 65.44 283 PRO A CA 1
ATOM 2076 C C . PRO A 1 283 ? -5.539 -45.25 -21.172 1 65.44 283 PRO A C 1
ATOM 2078 O O . PRO A 1 283 ? -5.863 -46.188 -20.406 1 65.44 283 PRO A O 1
ATOM 2081 N N . ALA A 1 284 ? -5.078 -45.531 -22.328 1 74.06 284 ALA A N 1
ATOM 2082 C CA . ALA A 1 284 ? -4.348 -46.781 -22.531 1 74.06 284 ALA A CA 1
ATOM 2083 C C . ALA A 1 284 ? -2.971 -46.719 -21.875 1 74.06 284 ALA A C 1
ATOM 2085 O O . ALA A 1 284 ? -2.359 -45.656 -21.797 1 74.06 284 ALA A O 1
ATOM 2086 N N . ALA A 1 285 ? -2.656 -47.906 -21.266 1 89.06 285 ALA A N 1
ATOM 2087 C CA . ALA A 1 285 ? -1.293 -48 -20.75 1 89.06 285 ALA A CA 1
ATOM 2088 C C . ALA A 1 285 ? -0.271 -47.75 -21.859 1 89.06 285 ALA A C 1
ATOM 2090 O O . ALA A 1 285 ? -0.439 -48.219 -22.984 1 89.06 285 ALA A O 1
ATOM 2091 N N . VAL A 1 286 ? 0.647 -47.094 -21.547 1 92.38 286 VAL A N 1
ATOM 2092 C CA . VAL A 1 286 ? 1.68 -46.781 -22.531 1 92.38 286 VAL A CA 1
ATOM 2093 C C . VAL A 1 286 ? 2.812 -47.812 -22.422 1 92.38 286 VAL A C 1
ATOM 2095 O O . VAL A 1 286 ? 3.773 -47.781 -23.188 1 92.38 286 VAL A O 1
ATOM 2098 N N . GLY A 1 287 ? 2.738 -48.656 -21.5 1 93.06 287 GLY A N 1
ATOM 2099 C CA . GLY A 1 287 ? 3.699 -49.719 -21.25 1 93.06 287 GLY A CA 1
ATOM 2100 C C . GLY A 1 287 ? 3.596 -50.281 -19.844 1 93.06 287 GLY A C 1
ATOM 2101 O O . GLY A 1 287 ? 2.568 -50.125 -19.172 1 93.06 287 GLY A O 1
ATOM 2102 N N . ALA A 1 288 ? 4.586 -51.094 -19.516 1 95.31 288 ALA A N 1
ATOM 2103 C CA . ALA A 1 288 ? 4.715 -51.625 -18.172 1 95.31 288 ALA A CA 1
ATOM 2104 C C . ALA A 1 288 ? 6.109 -51.375 -17.609 1 95.31 288 ALA A C 1
ATOM 2106 O O . ALA A 1 288 ? 7.059 -51.156 -18.359 1 95.31 288 ALA A O 1
ATOM 2107 N N . ILE A 1 289 ? 6.133 -51.375 -16.359 1 96.75 289 ILE A N 1
ATOM 2108 C CA . ILE A 1 289 ? 7.434 -51.156 -15.727 1 96.75 289 ILE A CA 1
ATOM 2109 C C . ILE A 1 289 ? 8.367 -52.312 -16.109 1 96.75 289 ILE A C 1
ATOM 2111 O O . ILE A 1 289 ? 8.039 -53.5 -15.867 1 96.75 289 ILE A O 1
ATOM 2115 N N . ASP A 1 290 ? 9.453 -51.969 -16.625 1 95.94 290 ASP A N 1
ATOM 2116 C CA . ASP A 1 290 ? 10.43 -52.938 -17.094 1 95.94 290 ASP A CA 1
ATOM 2117 C C . ASP A 1 290 ? 11.18 -53.594 -15.93 1 95.94 290 ASP A C 1
ATOM 2119 O O . ASP A 1 290 ? 11.547 -52.875 -14.977 1 95.94 290 ASP A O 1
ATOM 2123 N N . ASP A 1 291 ? 11.492 -54.812 -16.078 1 94.62 291 ASP A N 1
ATOM 2124 C CA . ASP A 1 291 ? 12.125 -55.562 -14.984 1 94.62 291 ASP A CA 1
ATOM 2125 C C . ASP A 1 291 ? 13.523 -55.031 -14.688 1 94.62 291 ASP A C 1
ATOM 2127 O O . ASP A 1 291 ? 13.922 -54.938 -13.531 1 94.62 291 ASP A O 1
ATOM 2131 N N . ALA A 1 292 ? 14.227 -54.75 -15.695 1 94.56 292 ALA A N 1
ATOM 2132 C CA . ALA A 1 292 ? 15.586 -54.25 -15.516 1 94.56 292 ALA A CA 1
ATOM 2133 C C . ALA A 1 292 ? 15.578 -52.875 -14.836 1 94.56 292 ALA A C 1
ATOM 2135 O O . ALA A 1 292 ? 16.453 -52.594 -14.008 1 94.56 292 ALA A O 1
ATOM 2136 N N . VAL A 1 293 ? 14.594 -52.094 -15.219 1 94.94 293 VAL A N 1
ATOM 2137 C CA . VAL A 1 293 ? 14.453 -50.781 -14.609 1 94.94 293 VAL A CA 1
ATOM 2138 C C . VAL A 1 293 ? 14.062 -50.938 -13.141 1 94.94 293 VAL A C 1
ATOM 2140 O O . VAL A 1 293 ? 14.602 -50.25 -12.266 1 94.94 293 VAL A O 1
ATOM 2143 N N . ALA A 1 294 ? 13.133 -51.812 -12.867 1 95.5 294 ALA A N 1
ATOM 2144 C CA . ALA A 1 294 ? 12.711 -52.062 -11.492 1 95.5 294 ALA A CA 1
ATOM 2145 C C . ALA A 1 294 ? 13.891 -52.5 -10.625 1 95.5 294 ALA A C 1
ATOM 2147 O O . ALA A 1 294 ? 14.016 -52.062 -9.477 1 95.5 294 ALA A O 1
ATOM 2148 N N . ASP A 1 295 ? 14.75 -53.312 -11.172 1 95.56 295 ASP A N 1
ATOM 2149 C CA . ASP A 1 295 ? 15.93 -53.75 -10.445 1 95.56 295 ASP A CA 1
ATOM 2150 C C . ASP A 1 295 ? 16.906 -52.594 -10.203 1 95.56 295 ASP A C 1
ATOM 2152 O O . ASP A 1 295 ? 17.391 -52.406 -9.086 1 95.56 295 ASP A O 1
ATOM 2156 N N . ALA A 1 296 ? 17.125 -51.906 -11.234 1 94.81 296 ALA A N 1
ATOM 2157 C CA . ALA A 1 296 ? 18.094 -50.812 -11.172 1 94.81 296 ALA A CA 1
ATOM 2158 C C . ALA A 1 296 ? 17.672 -49.75 -10.164 1 94.81 296 ALA A C 1
ATOM 2160 O O . ALA A 1 296 ? 18.516 -49.156 -9.492 1 94.81 296 ALA A O 1
ATOM 2161 N N . LEU A 1 297 ? 16.375 -49.531 -10.094 1 95.62 297 LEU A N 1
ATOM 2162 C CA . LEU A 1 297 ? 15.844 -48.5 -9.219 1 95.62 297 LEU A CA 1
ATOM 2163 C C . LEU A 1 297 ? 15.43 -49.062 -7.867 1 95.62 297 LEU A C 1
ATOM 2165 O O . LEU A 1 297 ? 14.953 -48.344 -6.992 1 95.62 297 LEU A O 1
ATOM 2169 N N . GLU A 1 298 ? 15.562 -50.375 -7.727 1 94.56 298 GLU A N 1
ATOM 2170 C CA . GLU A 1 298 ? 15.172 -51.062 -6.508 1 94.56 298 GLU A CA 1
ATOM 2171 C C . GLU A 1 298 ? 13.719 -50.781 -6.152 1 94.56 298 GLU A C 1
ATOM 2173 O O . GLU A 1 298 ? 13.406 -50.469 -5.008 1 94.56 298 GLU A O 1
ATOM 2178 N N . LEU A 1 299 ? 12.93 -50.969 -7.156 1 95.44 299 LEU A N 1
ATOM 2179 C CA . LEU A 1 299 ? 11.508 -50.719 -6.945 1 95.44 299 LEU A CA 1
ATOM 2180 C C . LEU A 1 299 ? 10.867 -51.875 -6.188 1 95.44 299 LEU A C 1
ATOM 2182 O O . LEU A 1 299 ? 11.359 -53 -6.234 1 95.44 299 LEU A O 1
ATOM 2186 N N . PRO A 1 300 ? 9.781 -51.562 -5.504 1 94.25 300 PRO A N 1
ATOM 2187 C CA . PRO A 1 300 ? 9.055 -52.625 -4.824 1 94.25 300 PRO A CA 1
ATOM 2188 C C . PRO A 1 300 ? 8.555 -53.688 -5.785 1 94.25 300 PRO A C 1
ATOM 2190 O O . PRO A 1 300 ? 8.266 -53.406 -6.945 1 94.25 300 PRO A O 1
ATOM 2193 N N . LYS A 1 301 ? 8.367 -54.875 -5.281 1 92.69 301 LYS A N 1
ATOM 2194 C CA . LYS A 1 301 ? 7.852 -56 -6.074 1 92.69 301 LYS A CA 1
ATOM 2195 C C . LYS A 1 301 ? 6.449 -55.688 -6.594 1 92.69 301 LYS A C 1
ATOM 2197 O O . LYS A 1 301 ? 6.074 -56.125 -7.68 1 92.69 301 LYS A O 1
ATOM 2202 N N . ALA A 1 302 ? 5.781 -54.938 -5.879 1 93.44 302 ALA A N 1
ATOM 2203 C CA . ALA A 1 302 ? 4.406 -54.562 -6.211 1 93.44 302 ALA A CA 1
ATOM 2204 C C . ALA A 1 302 ? 4.348 -53.75 -7.5 1 93.44 302 ALA A C 1
ATOM 2206 O O . ALA A 1 302 ? 3.275 -53.562 -8.078 1 93.44 302 ALA A O 1
ATOM 2207 N N . LEU A 1 303 ? 5.512 -53.344 -8.008 1 95.56 303 LEU A N 1
ATOM 2208 C CA . LEU A 1 303 ? 5.523 -52.5 -9.203 1 95.56 303 LEU A CA 1
ATOM 2209 C C . LEU A 1 303 ? 6.074 -53.25 -10.398 1 95.56 303 LEU A C 1
ATOM 2211 O O . LEU A 1 303 ? 6.035 -52.781 -11.531 1 95.56 303 LEU A O 1
ATOM 2215 N N . ARG A 1 304 ? 6.59 -54.438 -10.141 1 92 304 ARG A N 1
ATOM 2216 C CA . ARG A 1 304 ? 7.188 -55.188 -11.227 1 92 304 ARG A CA 1
ATOM 2217 C C . ARG A 1 304 ? 6.137 -55.594 -12.258 1 92 304 ARG A C 1
ATOM 2219 O O . ARG A 1 304 ? 5.215 -56.375 -11.945 1 92 304 ARG A O 1
ATOM 2226 N N . GLY A 1 305 ? 6.293 -55 -13.445 1 93.75 305 GLY A N 1
ATOM 2227 C CA . GLY A 1 305 ? 5.359 -55.312 -14.516 1 93.75 305 GLY A CA 1
ATOM 2228 C C . GLY A 1 305 ? 4.078 -54.5 -14.438 1 93.75 305 GLY A C 1
ATOM 2229 O O . GLY A 1 305 ? 3.148 -54.719 -15.219 1 93.75 305 GLY A O 1
ATOM 2230 N N . ALA A 1 306 ? 3.986 -53.688 -13.5 1 95 306 ALA A N 1
ATOM 2231 C CA . ALA A 1 306 ? 2.789 -52.844 -13.391 1 95 306 ALA A CA 1
ATOM 2232 C C . ALA A 1 306 ? 2.592 -52 -14.641 1 95 306 ALA A C 1
ATOM 2234 O O . ALA A 1 306 ? 3.559 -51.469 -15.203 1 95 306 ALA A O 1
ATOM 2235 N N . ARG A 1 307 ? 1.344 -51.844 -15.062 1 94.56 307 ARG A N 1
ATOM 2236 C CA . ARG A 1 307 ? 1.023 -51 -16.203 1 94.56 307 ARG A CA 1
ATOM 2237 C C . ARG A 1 307 ? 1.276 -49.531 -15.891 1 94.56 307 ARG A C 1
ATOM 2239 O O . ARG A 1 307 ? 1.01 -49.094 -14.773 1 94.56 307 ARG A O 1
ATOM 2246 N N . VAL A 1 308 ? 1.812 -48.844 -16.875 1 95.44 308 VAL A N 1
ATOM 2247 C CA . VAL A 1 308 ? 2.109 -47.438 -16.734 1 95.44 308 VAL A CA 1
ATOM 2248 C C . VAL A 1 308 ? 1.157 -46.625 -17.594 1 95.44 308 VAL A C 1
ATOM 2250 O O . VAL A 1 308 ? 1.036 -46.875 -18.797 1 95.44 308 VAL A O 1
ATOM 2253 N N . PHE A 1 309 ? 0.471 -45.719 -16.969 1 93.12 309 PHE A N 1
ATOM 2254 C CA . PHE A 1 309 ? -0.409 -44.812 -17.688 1 93.12 309 PHE A CA 1
ATOM 2255 C C . PHE A 1 309 ? 0.179 -43.406 -17.719 1 93.12 309 PHE A C 1
ATOM 2257 O O . PHE A 1 309 ? 0.638 -42.906 -16.688 1 93.12 309 PHE A O 1
ATOM 2264 N N . HIS A 1 310 ? 0.278 -42.781 -18.844 1 87.94 310 HIS A N 1
ATOM 2265 C CA . HIS A 1 310 ? 0.845 -41.469 -19.016 1 87.94 310 HIS A CA 1
ATOM 2266 C C . HIS A 1 310 ? 0.066 -40.438 -18.219 1 87.94 310 HIS A C 1
ATOM 2268 O O . HIS A 1 310 ? 0.639 -39.438 -17.75 1 87.94 310 HIS A O 1
ATOM 2274 N N . GLY A 1 311 ? -1.229 -40.719 -17.938 1 84.38 311 GLY A N 1
ATOM 2275 C CA . GLY A 1 311 ? -2.068 -39.781 -17.25 1 84.38 311 GLY A CA 1
ATOM 2276 C C . GLY A 1 311 ? -2.168 -38.438 -17.969 1 84.38 311 GLY A C 1
ATOM 2277 O O . GLY A 1 311 ? -2.111 -38.406 -19.203 1 84.38 311 GLY A O 1
ATOM 2278 N N . VAL A 1 312 ? -2.533 -37.344 -17.156 1 88.62 312 VAL A N 1
ATOM 2279 C CA . VAL A 1 312 ? -2.689 -36 -17.703 1 88.62 312 VAL A CA 1
ATOM 2280 C C . VAL A 1 312 ? -1.844 -35 -16.875 1 88.62 312 VAL A C 1
ATOM 2282 O O . VAL A 1 312 ? -1.365 -35.344 -15.797 1 88.62 312 VAL A O 1
ATOM 2285 N N . GLY A 1 313 ? -1.456 -33.938 -17.359 1 91.38 313 GLY A N 1
ATOM 2286 C CA . GLY A 1 313 ? -0.694 -32.938 -16.641 1 91.38 313 GLY A CA 1
ATOM 2287 C C . GLY A 1 313 ? -1.324 -32.531 -15.312 1 91.38 313 GLY A C 1
ATOM 2288 O O . GLY A 1 313 ? -2.479 -32.875 -15.047 1 91.38 313 GLY A O 1
ATOM 2289 N N . ASP A 1 314 ? -0.589 -31.922 -14.422 1 90.25 314 ASP A N 1
ATOM 2290 C CA . ASP A 1 314 ? -0.97 -31.641 -13.039 1 90.25 314 ASP A CA 1
ATOM 2291 C C . ASP A 1 314 ? -2.232 -30.781 -12.977 1 90.25 314 ASP A C 1
ATOM 2293 O O . ASP A 1 314 ? -3.148 -31.078 -12.203 1 90.25 314 ASP A O 1
ATOM 2297 N N . LEU A 1 315 ? -2.389 -29.797 -13.82 1 90.94 315 LEU A N 1
ATOM 2298 C CA . LEU A 1 315 ? -3.578 -28.953 -13.812 1 90.94 315 LEU A CA 1
ATOM 2299 C C . LEU A 1 315 ? -4.816 -29.75 -14.188 1 90.94 315 LEU A C 1
ATOM 2301 O O . LEU A 1 315 ? -5.855 -29.641 -13.531 1 90.94 315 LEU A O 1
ATOM 2305 N N . ALA A 1 316 ? -4.648 -30.547 -15.203 1 91.44 316 ALA A N 1
ATOM 2306 C CA . ALA A 1 316 ? -5.781 -31.344 -15.648 1 91.44 316 ALA A CA 1
ATOM 2307 C C . ALA A 1 316 ? -6.133 -32.406 -14.617 1 91.44 316 ALA A C 1
ATOM 2309 O O . ALA A 1 316 ? -7.309 -32.719 -14.414 1 91.44 316 ALA A O 1
ATOM 2310 N N . SER A 1 317 ? -5.113 -33.031 -14.039 1 92.5 317 SER A N 1
ATOM 2311 C CA . SER A 1 317 ? -5.379 -34 -12.992 1 92.5 317 SER A CA 1
ATOM 2312 C C . SER A 1 317 ? -6.168 -33.375 -11.844 1 92.5 317 SER A C 1
ATOM 2314 O O . SER A 1 317 ? -7.113 -34 -11.336 1 92.5 317 SER A O 1
ATOM 2316 N N . THR A 1 318 ? -5.809 -32.219 -11.492 1 92.75 318 THR A N 1
ATOM 2317 C CA . THR A 1 318 ? -6.516 -31.516 -10.43 1 92.75 318 THR A CA 1
ATOM 2318 C C . THR A 1 318 ? -7.93 -31.156 -10.875 1 92.75 318 THR A C 1
ATOM 2320 O O . THR A 1 318 ? -8.883 -31.281 -10.102 1 92.75 318 THR A O 1
ATOM 2323 N N . THR A 1 319 ? -8.023 -30.703 -12.102 1 92.69 319 THR A N 1
ATOM 2324 C CA . THR A 1 319 ? -9.328 -30.312 -12.625 1 92.69 319 THR A CA 1
ATOM 2325 C C . THR A 1 319 ? -10.281 -31.5 -12.656 1 92.69 319 THR A C 1
ATOM 2327 O O . THR A 1 319 ? -11.406 -31.422 -12.164 1 92.69 319 THR A O 1
ATOM 2330 N N . ILE A 1 320 ? -9.797 -32.562 -13.172 1 90.38 320 ILE A N 1
ATOM 2331 C CA . ILE A 1 320 ? -10.617 -33.75 -13.25 1 90.38 320 ILE A CA 1
ATOM 2332 C C . ILE A 1 320 ? -10.953 -34.25 -11.844 1 90.38 320 ILE A C 1
ATOM 2334 O O . ILE A 1 320 ? -12.086 -34.656 -11.57 1 90.38 320 ILE A O 1
ATOM 2338 N N . GLY A 1 321 ? -9.969 -34.25 -10.984 1 91.5 321 GLY A N 1
ATOM 2339 C CA . GLY A 1 321 ? -10.188 -34.625 -9.602 1 91.5 321 GLY A CA 1
ATOM 2340 C C . GLY A 1 321 ? -11.219 -33.781 -8.891 1 91.5 321 GLY A C 1
ATOM 2341 O O . GLY A 1 321 ? -11.945 -34.281 -8.023 1 91.5 321 GLY A O 1
ATOM 2342 N N . ALA A 1 322 ? -11.273 -32.562 -9.258 1 90.56 322 ALA A N 1
ATOM 2343 C CA . ALA A 1 322 ? -12.148 -31.625 -8.578 1 90.56 322 ALA A CA 1
ATOM 2344 C C . ALA A 1 322 ? -13.531 -31.594 -9.219 1 90.56 322 ALA A C 1
ATOM 2346 O O . ALA A 1 322 ? -14.539 -31.375 -8.539 1 90.56 322 ALA A O 1
ATOM 2347 N N . THR A 1 323 ? -13.594 -31.812 -10.578 1 87.19 323 THR A N 1
ATOM 2348 C CA . THR A 1 323 ? -14.836 -31.562 -11.297 1 87.19 323 THR A CA 1
ATOM 2349 C C . THR A 1 323 ? -15.422 -32.875 -11.836 1 87.19 323 THR A C 1
ATOM 2351 O O . THR A 1 323 ? -16.547 -32.875 -12.352 1 87.19 323 THR A O 1
ATOM 2354 N N . GLY A 1 324 ? -14.672 -33.844 -11.742 1 83 324 GLY A N 1
ATOM 2355 C CA . GLY A 1 324 ? -15.141 -35.125 -12.266 1 83 324 GLY A CA 1
ATOM 2356 C C . GLY A 1 324 ? -14.75 -35.344 -13.719 1 83 324 GLY A C 1
ATOM 2357 O O . GLY A 1 324 ? -14.289 -34.438 -14.391 1 83 324 GLY A O 1
ATOM 2358 N N . TRP A 1 325 ? -14.961 -36.594 -14.133 1 73.06 325 TRP A N 1
ATOM 2359 C CA . TRP A 1 325 ? -14.562 -37.031 -15.469 1 73.06 325 TRP A CA 1
ATOM 2360 C C . TRP A 1 325 ? -15.656 -36.719 -16.484 1 73.06 325 TRP A C 1
ATOM 2362 O O . TRP A 1 325 ? -15.398 -36.719 -17.688 1 73.06 325 TRP A O 1
ATOM 2372 N N . ASP A 1 326 ? -16.844 -36.562 -16.078 1 72.69 326 ASP A N 1
ATOM 2373 C CA . ASP A 1 326 ? -17.969 -36.25 -16.969 1 72.69 326 ASP A CA 1
ATOM 2374 C C . ASP A 1 326 ? -18.812 -35.125 -16.406 1 72.69 326 ASP A C 1
ATOM 2376 O O . ASP A 1 326 ? -18.75 -34.812 -15.219 1 72.69 326 ASP A O 1
ATOM 2380 N N . LEU A 1 327 ? -19.531 -34.375 -17.359 1 70.69 327 LEU A N 1
ATOM 2381 C CA . LEU A 1 327 ? -20.297 -33.188 -16.953 1 70.69 327 LEU A CA 1
ATOM 2382 C C . LEU A 1 327 ? -21.703 -33.594 -16.516 1 70.69 327 LEU A C 1
ATOM 2384 O O . LEU A 1 327 ? -22.438 -32.781 -15.969 1 70.69 327 LEU A O 1
ATOM 2388 N N . GLY A 1 328 ? -21.938 -34.844 -16.422 1 61.38 328 GLY A N 1
ATOM 2389 C CA . GLY A 1 328 ? -23.312 -35.25 -16.172 1 61.38 328 GLY A CA 1
ATOM 2390 C C . GLY A 1 328 ? -24.328 -34.406 -16.922 1 61.38 328 GLY A C 1
ATOM 2391 O O . GLY A 1 328 ? -24.156 -34.156 -18.125 1 61.38 328 GLY A O 1
ATOM 2392 N N . ASP A 1 329 ? -25.438 -34.031 -16.203 1 54.75 329 ASP A N 1
ATOM 2393 C CA . ASP A 1 329 ? -26.516 -33.25 -16.781 1 54.75 329 ASP A CA 1
ATOM 2394 C C . ASP A 1 329 ? -26.156 -31.75 -16.859 1 54.75 329 ASP A C 1
ATOM 2396 O O . ASP A 1 329 ? -26.906 -30.953 -17.438 1 54.75 329 ASP A O 1
ATOM 2400 N N . GLY A 1 330 ? -24.953 -31.516 -16.281 1 59.47 330 GLY A N 1
ATOM 2401 C CA . GLY A 1 330 ? -24.641 -30.094 -16.234 1 59.47 330 GLY A CA 1
ATOM 2402 C C . GLY A 1 330 ? -23.766 -29.625 -17.391 1 59.47 330 GLY A C 1
ATOM 2403 O O . GLY A 1 330 ? -23.141 -30.438 -18.062 1 59.47 330 GLY A O 1
ATOM 2404 N N . GLY A 1 331 ? -23.891 -28.391 -17.906 1 69.62 331 GLY A N 1
ATOM 2405 C CA . GLY A 1 331 ? -23.172 -27.797 -19.031 1 69.62 331 GLY A CA 1
ATOM 2406 C C . GLY A 1 331 ? -21.719 -27.484 -18.719 1 69.62 331 GLY A C 1
ATOM 2407 O O . GLY A 1 331 ? -20.844 -27.609 -19.594 1 69.62 331 GLY A O 1
ATOM 2408 N N . ALA A 1 332 ? -21.297 -27.203 -17.406 1 82.31 332 ALA A N 1
ATOM 2409 C CA . ALA A 1 332 ? -19.922 -26.875 -17.031 1 82.31 332 ALA A CA 1
ATOM 2410 C C . ALA A 1 332 ? -19.688 -27.062 -15.539 1 82.31 332 ALA A C 1
ATOM 2412 O O . ALA A 1 332 ? -20.625 -26.922 -14.742 1 82.31 332 ALA A O 1
ATOM 2413 N N . ARG A 1 333 ? -18.531 -27.5 -15.133 1 87.12 333 ARG A N 1
ATOM 2414 C CA . ARG A 1 333 ? -18.109 -27.609 -13.742 1 87.12 333 ARG A CA 1
ATOM 2415 C C . ARG A 1 333 ? -16.828 -26.812 -13.492 1 87.12 333 ARG A C 1
ATOM 2417 O O . ARG A 1 333 ? -15.93 -26.797 -14.336 1 87.12 333 ARG A O 1
ATOM 2424 N N . GLU A 1 334 ? -16.828 -26.156 -12.344 1 90.19 334 GLU A N 1
ATOM 2425 C CA . GLU A 1 334 ? -15.711 -25.281 -12.023 1 90.19 334 GLU A CA 1
ATOM 2426 C C . GLU A 1 334 ? -15.117 -25.609 -10.656 1 90.19 334 GLU A C 1
ATOM 2428 O O . GLU A 1 334 ? -15.789 -26.188 -9.805 1 90.19 334 GLU A O 1
ATOM 2433 N N . TYR A 1 335 ? -13.898 -25.281 -10.508 1 92.31 335 TYR A N 1
ATOM 2434 C CA . TYR A 1 335 ? -13.258 -25.312 -9.195 1 92.31 335 TYR A CA 1
ATOM 2435 C C . TYR A 1 335 ? -12.227 -24.188 -9.07 1 92.31 335 TYR A C 1
ATOM 2437 O O . TYR A 1 335 ? -11.844 -23.578 -10.07 1 92.31 335 TYR A O 1
ATOM 2445 N N . LEU A 1 336 ? -11.883 -23.875 -7.832 1 94.69 336 LEU A N 1
ATOM 2446 C CA . LEU A 1 336 ? -10.898 -22.859 -7.52 1 94.69 336 LEU A CA 1
ATOM 2447 C C . LEU A 1 336 ? -9.688 -23.469 -6.812 1 94.69 336 LEU A C 1
ATOM 2449 O O . LEU A 1 336 ? -9.844 -24.234 -5.855 1 94.69 336 LEU A O 1
ATOM 2453 N N . TYR A 1 337 ? -8.516 -23.234 -7.375 1 94.75 337 TYR A N 1
ATOM 2454 C CA . TYR A 1 337 ? -7.273 -23.688 -6.766 1 94.75 337 TYR A CA 1
ATOM 2455 C C . TYR A 1 337 ? -6.578 -22.547 -6.031 1 94.75 337 TYR A C 1
ATOM 2457 O O . TYR A 1 337 ? -6.242 -21.531 -6.629 1 94.75 337 TYR A O 1
ATOM 2465 N N . LEU A 1 338 ? -6.309 -22.719 -4.703 1 94.69 338 LEU A N 1
ATOM 2466 C CA . LEU A 1 338 ? -5.691 -21.703 -3.869 1 94.69 338 LEU A CA 1
ATOM 2467 C C . LEU A 1 338 ? -4.406 -22.219 -3.234 1 94.69 338 LEU A C 1
ATOM 2469 O O . LEU A 1 338 ? -4.387 -22.562 -2.053 1 94.69 338 LEU A O 1
ATOM 2473 N N . GLY A 1 339 ? -3.32 -22.219 -3.949 1 89 339 GLY A N 1
ATOM 2474 C CA . GLY A 1 339 ? -1.965 -22.5 -3.5 1 89 339 GLY A CA 1
ATOM 2475 C C . GLY A 1 339 ? -1.092 -21.266 -3.439 1 89 339 GLY A C 1
ATOM 2476 O O . GLY A 1 339 ? -1.588 -20.156 -3.209 1 89 339 GLY A O 1
ATOM 2477 N N . THR A 1 340 ? 0.239 -21.516 -3.635 1 84.62 340 THR A N 1
ATOM 2478 C CA . THR A 1 340 ? 1.11 -20.359 -3.744 1 84.62 340 THR A CA 1
ATOM 2479 C C . THR A 1 340 ? 0.661 -19.453 -4.887 1 84.62 340 THR A C 1
ATOM 2481 O O . THR A 1 340 ? 0.556 -18.234 -4.719 1 84.62 340 THR A O 1
ATOM 2484 N N . SER A 1 341 ? 0.467 -20.094 -6.055 1 87.94 341 SER A N 1
ATOM 2485 C CA . SER A 1 341 ? -0.278 -19.453 -7.137 1 87.94 341 SER A CA 1
ATOM 2486 C C . SER A 1 341 ? -1.747 -19.875 -7.109 1 87.94 341 SER A C 1
ATOM 2488 O O . SER A 1 341 ? -2.176 -20.609 -6.223 1 87.94 341 SER A O 1
ATOM 2490 N N . GLY A 1 342 ? -2.576 -19.266 -7.969 1 91.12 342 GLY A N 1
ATOM 2491 C CA . GLY A 1 342 ? -3.992 -19.594 -7.992 1 91.12 342 GLY A CA 1
ATOM 2492 C C . GLY A 1 342 ? -4.57 -19.641 -9.398 1 91.12 342 GLY A C 1
ATOM 2493 O O . GLY A 1 342 ? -4.008 -19.047 -10.32 1 91.12 342 GLY A O 1
ATOM 2494 N N . TRP A 1 343 ? -5.648 -20.453 -9.539 1 93.38 343 TRP A N 1
ATOM 2495 C CA . TRP A 1 343 ? -6.395 -20.406 -10.797 1 93.38 343 TRP A CA 1
ATOM 2496 C C . TRP A 1 343 ? -7.852 -20.812 -10.578 1 93.38 343 TRP A C 1
ATOM 2498 O O . TRP A 1 343 ? -8.203 -21.328 -9.516 1 93.38 343 TRP A O 1
ATOM 2508 N N . ILE A 1 344 ? -8.664 -20.453 -11.43 1 93.44 344 ILE A N 1
ATOM 2509 C CA . ILE A 1 344 ? -10.008 -21 -11.602 1 93.44 344 ILE A CA 1
ATOM 2510 C C . ILE A 1 344 ? -10.086 -21.75 -12.93 1 93.44 344 ILE A C 1
ATOM 2512 O O . ILE A 1 344 ? -9.609 -21.25 -13.953 1 93.44 344 ILE A O 1
ATOM 2516 N N . ALA A 1 345 ? -10.531 -22.953 -12.812 1 92.12 345 ALA A N 1
ATOM 2517 C CA . ALA A 1 345 ? -10.625 -23.781 -14.008 1 92.12 345 ALA A CA 1
ATOM 2518 C C . ALA A 1 345 ? -12.031 -24.359 -14.156 1 92.12 345 ALA A C 1
ATOM 2520 O O . ALA A 1 345 ? -12.766 -24.484 -13.172 1 92.12 345 ALA A O 1
ATOM 2521 N N . ARG A 1 346 ? -12.336 -24.656 -15.367 1 88.56 346 ARG A N 1
ATOM 2522 C CA . ARG A 1 346 ? -13.656 -25.188 -15.695 1 88.56 346 ARG A CA 1
ATOM 2523 C C . ARG A 1 346 ? -13.562 -26.266 -16.766 1 88.56 346 ARG A C 1
ATOM 2525 O O . ARG A 1 346 ? -12.758 -26.156 -17.703 1 88.56 346 ARG A O 1
ATOM 2532 N N . THR A 1 347 ? -14.273 -27.359 -16.531 1 88.75 347 THR A N 1
ATOM 2533 C CA . THR A 1 347 ? -14.516 -28.344 -17.562 1 88.75 347 THR A CA 1
ATOM 2534 C C . THR A 1 347 ? -15.828 -28.062 -18.297 1 88.75 347 THR A C 1
ATOM 2536 O O . THR A 1 347 ? -16.859 -27.859 -17.656 1 88.75 347 THR A O 1
ATOM 2539 N N . CYS A 1 348 ? -15.734 -27.922 -19.531 1 86 348 CYS A N 1
ATOM 2540 C CA . CYS A 1 348 ? -16.938 -27.641 -20.297 1 86 348 CYS A CA 1
ATOM 2541 C C . CYS A 1 348 ? -16.938 -28.391 -21.625 1 86 348 CYS A C 1
ATOM 2543 O O . CYS A 1 348 ? -15.969 -29.078 -21.953 1 86 348 CYS A O 1
ATOM 2545 N N . ALA A 1 349 ? -18.047 -28.328 -22.266 1 81.56 349 ALA A N 1
ATOM 2546 C CA . ALA A 1 349 ? -18.156 -29 -23.562 1 81.56 349 ALA A CA 1
ATOM 2547 C C . ALA A 1 349 ? -17.188 -28.406 -24.578 1 81.56 349 ALA A C 1
ATOM 2549 O O . ALA A 1 349 ? -16.953 -27.203 -24.578 1 81.56 349 ALA A O 1
ATOM 2550 N N . ALA A 1 350 ? -16.531 -29.328 -25.391 1 73.56 350 ALA A N 1
ATOM 2551 C CA . ALA A 1 350 ? -15.555 -28.891 -26.391 1 73.56 350 ALA A CA 1
ATOM 2552 C C . ALA A 1 350 ? -16.188 -27.969 -27.422 1 73.56 350 ALA A C 1
ATOM 2554 O O . ALA A 1 350 ? -15.555 -27.031 -27.906 1 73.56 350 ALA A O 1
ATOM 2555 N N . GLN A 1 351 ? -17.422 -28.344 -28.172 1 61.78 351 GLN A N 1
ATOM 2556 C CA . GLN A 1 351 ? -18.078 -27.562 -29.203 1 61.78 351 GLN A CA 1
ATOM 2557 C C . GLN A 1 351 ? -19.109 -26.625 -28.625 1 61.78 351 GLN A C 1
ATOM 2559 O O . GLN A 1 351 ? -20.172 -27.062 -28.156 1 61.78 351 GLN A O 1
ATOM 2564 N N . ASP A 1 352 ? -19 -26.141 -27.594 1 51.28 352 ASP A N 1
ATOM 2565 C CA . ASP A 1 352 ? -20.094 -25.234 -27.25 1 51.28 352 ASP A CA 1
ATOM 2566 C C . ASP A 1 352 ? -20.266 -24.141 -28.312 1 51.28 352 ASP A C 1
ATOM 2568 O O . ASP A 1 352 ? -19.281 -23.516 -28.703 1 51.28 352 ASP A O 1
ATOM 2572 N N . ASP A 1 353 ? -21.281 -24.391 -29.266 1 38.94 353 ASP A N 1
ATOM 2573 C CA . ASP A 1 353 ? -21.797 -23.422 -30.234 1 38.94 353 ASP A CA 1
ATOM 2574 C C . ASP A 1 353 ? -21.719 -22 -29.672 1 38.94 353 ASP A C 1
ATOM 2576 O O . ASP A 1 353 ? -22.203 -21.047 -30.297 1 38.94 353 ASP A O 1
ATOM 2580 N N . ASP A 1 354 ? -21.969 -21.875 -28.5 1 38 354 ASP A N 1
ATOM 2581 C CA . ASP A 1 354 ? -22.234 -20.484 -28.188 1 38 354 ASP A CA 1
ATOM 2582 C C . ASP A 1 354 ? -21.125 -19.57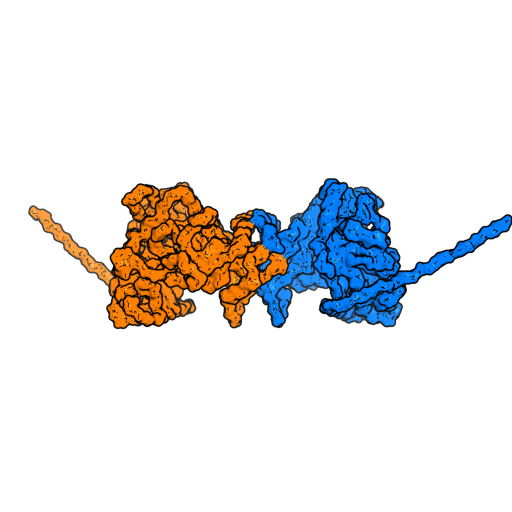8 -28.719 1 38 354 ASP A C 1
ATOM 2584 O O . ASP A 1 354 ? -19.969 -19.734 -28.359 1 38 354 ASP A O 1
ATOM 2588 N N . ALA A 1 355 ? -21.219 -19.172 -29.953 1 36.16 355 ALA A N 1
ATOM 2589 C CA . ALA A 1 355 ? -20.641 -18.062 -30.688 1 36.16 355 ALA A CA 1
ATOM 2590 C C . ALA A 1 355 ? -19.906 -17.109 -29.766 1 36.16 355 ALA A C 1
ATOM 2592 O O . ALA A 1 355 ? -19.188 -16.219 -30.219 1 36.16 355 ALA A O 1
ATOM 2593 N N . ASN A 1 356 ? -20.438 -16.953 -28.625 1 34 356 ASN A N 1
ATOM 2594 C CA . ASN A 1 356 ? -19.922 -15.898 -27.75 1 34 356 ASN A CA 1
ATOM 2595 C C . ASN A 1 356 ? -18.578 -16.281 -27.156 1 34 356 ASN A C 1
ATOM 2597 O O . ASN A 1 356 ? -18.156 -15.695 -26.156 1 34 356 ASN A O 1
ATOM 2601 N N . SER A 1 357 ? -18.141 -17.422 -27.359 1 38.72 357 SER A N 1
ATOM 2602 C CA . SER A 1 357 ? -16.891 -17.844 -26.75 1 38.72 357 SER A CA 1
ATOM 2603 C C . SER A 1 357 ? -15.711 -17.078 -27.312 1 38.72 357 SER A C 1
ATOM 2605 O O . SER A 1 357 ? -14.586 -17.578 -27.328 1 38.72 357 SER A O 1
ATOM 2607 N N . SER A 1 358 ? -15.93 -16.453 -28.344 1 37 358 SER A N 1
ATOM 2608 C CA . SER A 1 358 ? -14.898 -15.445 -28.594 1 37 358 SER A CA 1
ATOM 2609 C C . SER A 1 358 ? -14.336 -14.898 -27.281 1 37 358 SER A C 1
ATOM 2611 O O . SER A 1 358 ? -13.359 -14.141 -27.297 1 37 358 SER A O 1
ATOM 2613 N N . SER A 1 359 ? -15.156 -15.078 -26.281 1 39.59 359 SER A N 1
ATOM 2614 C CA . SER A 1 359 ? -14.977 -14.32 -25.047 1 39.59 359 SER A CA 1
ATOM 2615 C C . SER A 1 359 ? -13.82 -14.867 -24.219 1 39.59 359 SER A C 1
ATOM 2617 O O . SER A 1 359 ? -13.422 -14.266 -23.234 1 39.59 359 SER A O 1
ATOM 2619 N N . SER A 1 360 ? -13.539 -16.25 -24.344 1 44.22 360 SER A N 1
ATOM 2620 C CA . SER A 1 360 ? -12.461 -16.688 -23.453 1 44.22 360 SER A CA 1
ATOM 2621 C C . SER A 1 360 ? -11.109 -16.188 -23.938 1 44.22 360 SER A C 1
ATOM 2623 O O . SER A 1 360 ? -10.062 -16.641 -23.469 1 44.22 360 SER A O 1
ATOM 2625 N N . SER A 1 361 ? -11.141 -15.562 -25 1 46.72 361 SER A N 1
ATOM 2626 C CA . SER A 1 361 ? -9.891 -15 -25.516 1 46.72 361 SER A CA 1
ATOM 2627 C C . SER A 1 361 ? -9.383 -13.875 -24.625 1 46.72 361 SER A C 1
ATOM 2629 O O . SER A 1 361 ? -8.523 -13.094 -25.031 1 46.72 361 SER A O 1
ATOM 2631 N N . ALA A 1 362 ? -9.992 -14.102 -23.406 1 53.62 362 ALA A N 1
ATOM 2632 C CA . ALA A 1 362 ? -9.477 -13.008 -22.594 1 53.62 362 ALA A CA 1
ATOM 2633 C C . ALA A 1 362 ? -7.988 -13.195 -22.297 1 53.62 362 ALA A C 1
ATOM 2635 O O . ALA A 1 362 ? -7.5 -14.328 -22.219 1 53.62 362 ALA A O 1
ATOM 2636 N N . ASP A 1 363 ? -7.359 -12.227 -22.312 1 62.31 363 ASP A N 1
ATOM 2637 C CA . ASP A 1 363 ? -5.93 -12.203 -22.016 1 62.31 363 ASP A CA 1
ATOM 2638 C C . ASP A 1 363 ? -5.617 -13.023 -20.766 1 62.31 363 ASP A C 1
ATOM 2640 O O . ASP A 1 363 ? -6.289 -12.891 -19.75 1 62.31 363 ASP A O 1
ATOM 2644 N N . GLY A 1 364 ? -4.945 -14.055 -20.969 1 68.69 364 GLY A N 1
ATOM 2645 C CA . GLY A 1 364 ? -4.434 -14.836 -19.844 1 68.69 364 GLY A CA 1
ATOM 2646 C C . GLY A 1 364 ? -5.223 -16.109 -19.594 1 68.69 364 GLY A C 1
ATOM 2647 O O . GLY A 1 364 ? -4.863 -16.906 -18.719 1 68.69 364 GLY A O 1
ATOM 2648 N N . VAL A 1 365 ? -6.371 -16.328 -20.359 1 78.25 365 VAL A N 1
ATOM 2649 C CA . VAL A 1 365 ? -7.125 -17.578 -20.25 1 78.25 365 VAL A CA 1
ATOM 2650 C C . VAL A 1 365 ? -6.492 -18.656 -21.125 1 78.25 365 VAL A C 1
ATOM 2652 O O . VAL A 1 365 ? -6.141 -18.406 -22.266 1 78.25 365 VAL A O 1
ATOM 2655 N N . PHE A 1 366 ? -6.262 -19.812 -20.625 1 79.31 366 PHE A N 1
ATOM 2656 C CA . PHE A 1 366 ? -5.695 -20.875 -21.453 1 79.31 366 PHE A CA 1
ATOM 2657 C C . PHE A 1 366 ? -6.652 -22.062 -21.547 1 79.31 366 PHE A C 1
ATOM 2659 O O . PHE A 1 366 ? -7.441 -22.297 -20.625 1 79.31 366 PHE A O 1
ATOM 2666 N N . GLU A 1 367 ? -6.684 -22.609 -22.609 1 84.94 367 GLU A N 1
ATOM 2667 C CA . GLU A 1 367 ? -7.523 -23.766 -22.938 1 84.94 367 GLU A CA 1
ATOM 2668 C C . GLU A 1 367 ? -6.688 -25.031 -23.141 1 84.94 367 GLU A C 1
ATOM 2670 O O . GLU A 1 367 ? -5.648 -24.984 -23.797 1 84.94 367 GLU A O 1
ATOM 2675 N N . LEU A 1 368 ? -7.105 -26.078 -22.5 1 89.25 368 LEU A N 1
ATOM 2676 C CA . LEU A 1 368 ? -6.484 -27.391 -22.641 1 89.25 368 LEU A CA 1
ATOM 2677 C C . LEU A 1 368 ? -7.484 -28.391 -23.188 1 89.25 368 LEU A C 1
ATOM 2679 O O . LEU A 1 368 ? -8.688 -28.312 -22.922 1 89.25 368 LEU A O 1
ATOM 2683 N N . LEU A 1 369 ? -6.934 -29.234 -23.922 1 88.75 369 LEU A N 1
ATOM 2684 C CA . LEU A 1 369 ? -7.77 -30.375 -24.312 1 88.75 369 LEU A CA 1
ATOM 2685 C C . LEU A 1 369 ? -8.031 -31.297 -23.125 1 88.75 369 LEU A C 1
ATOM 2687 O O . LEU A 1 369 ? -7.148 -31.5 -22.281 1 88.75 369 LEU A O 1
ATOM 2691 N N . HIS A 1 370 ? -9.234 -31.719 -23.016 1 88.31 370 HIS A N 1
ATOM 2692 C CA . HIS A 1 370 ? -9.594 -32.75 -22.047 1 88.31 370 HIS A CA 1
ATOM 2693 C C . HIS A 1 370 ? -9.328 -34.156 -22.625 1 88.31 370 HIS A C 1
ATOM 2695 O O . HIS A 1 370 ? -9.391 -34.344 -23.828 1 88.31 370 HIS A O 1
ATOM 2701 N N . PRO A 1 371 ? -8.938 -35.156 -21.703 1 83 371 PRO A N 1
ATOM 2702 C CA . PRO A 1 371 ? -8.797 -36.5 -22.219 1 83 371 PRO A CA 1
ATOM 2703 C C . PRO A 1 371 ? -10.055 -36.969 -22.953 1 83 371 PRO A C 1
ATOM 2705 O O . PRO A 1 371 ? -9.953 -37.75 -23.922 1 83 371 PRO A O 1
ATOM 2708 N N . ASP A 1 372 ? -11.211 -36.625 -22.422 1 80.81 372 ASP A N 1
ATOM 2709 C CA . ASP A 1 372 ? -12.461 -36.812 -23.156 1 80.81 372 ASP A CA 1
ATOM 2710 C C . ASP A 1 372 ? -12.641 -35.781 -24.25 1 80.81 372 ASP A C 1
ATOM 2712 O O . ASP A 1 372 ? -12.812 -34.594 -23.953 1 80.81 372 ASP A O 1
ATOM 2716 N N . PRO A 1 373 ? -12.562 -36.188 -25.5 1 79.31 373 PRO A N 1
ATOM 2717 C CA . PRO A 1 373 ? -12.602 -35.219 -26.609 1 79.31 373 PRO A CA 1
ATOM 2718 C C . PRO A 1 373 ? -13.898 -34.406 -26.641 1 79.31 373 PRO A C 1
ATOM 2720 O O . PRO A 1 373 ? -13.984 -33.406 -27.359 1 79.31 373 PRO A O 1
ATOM 2723 N N . ARG A 1 374 ? -14.984 -34.812 -25.891 1 82.12 374 ARG A N 1
ATOM 2724 C CA . ARG A 1 374 ? -16.234 -34.062 -25.828 1 82.12 374 ARG A CA 1
ATOM 2725 C C . ARG A 1 374 ? -16.125 -32.875 -24.891 1 82.12 374 ARG A C 1
ATOM 2727 O O . ARG A 1 374 ? -17 -32 -24.859 1 82.12 374 ARG A O 1
ATOM 2734 N N . LEU A 1 375 ? -14.992 -32.812 -24.188 1 85 375 LEU A N 1
ATOM 2735 C CA . LEU A 1 375 ? -14.836 -31.797 -23.172 1 85 375 LEU A CA 1
ATOM 2736 C C . LEU A 1 375 ? -13.547 -31.016 -23.375 1 85 375 LEU A C 1
ATOM 2738 O O . LEU A 1 375 ? -12.695 -31.406 -24.172 1 85 375 LEU A O 1
ATOM 2742 N N . ARG A 1 376 ? -13.461 -29.891 -22.766 1 87.5 376 ARG A N 1
ATOM 2743 C CA . ARG A 1 376 ? -12.258 -29.078 -22.703 1 87.5 376 ARG A CA 1
ATOM 2744 C C . ARG A 1 376 ? -12.078 -28.484 -21.312 1 87.5 376 ARG A C 1
ATOM 2746 O O . ARG A 1 376 ? -13.039 -28.406 -20.531 1 87.5 376 ARG A O 1
ATOM 2753 N N . ILE A 1 377 ? -10.867 -28.156 -21.031 1 90.75 377 ILE A N 1
ATOM 2754 C CA . ILE A 1 377 ? -10.539 -27.469 -19.781 1 90.75 377 ILE A CA 1
ATOM 2755 C C . ILE A 1 377 ? -10.125 -26.031 -20.078 1 90.75 377 ILE A C 1
ATOM 2757 O O . ILE A 1 377 ? -9.273 -25.781 -20.938 1 90.75 377 ILE A O 1
ATOM 2761 N N . VAL A 1 378 ? -10.797 -25.125 -19.453 1 88.94 378 VAL A N 1
ATOM 2762 C CA . VAL A 1 378 ? -10.422 -23.719 -19.547 1 88.94 378 VAL A CA 1
ATOM 2763 C C . VAL A 1 378 ? -10.016 -23.203 -18.156 1 88.94 378 VAL A C 1
ATOM 2765 O O . VAL A 1 378 ? -10.648 -23.531 -17.156 1 88.94 378 VAL A O 1
ATOM 2768 N N . ALA A 1 379 ? -8.914 -22.438 -18.172 1 91.19 379 ALA A N 1
ATOM 2769 C CA . ALA A 1 379 ? -8.438 -21.969 -16.875 1 91.19 379 ALA A CA 1
ATOM 2770 C C . ALA A 1 379 ? -7.895 -20.547 -16.969 1 91.19 379 ALA A C 1
ATOM 2772 O O . ALA A 1 379 ? -7.375 -20.141 -18.016 1 91.19 379 ALA A O 1
ATOM 2773 N N . SER A 1 380 ? -8.094 -19.75 -15.992 1 91.44 380 SER A N 1
ATOM 2774 C CA . SER A 1 380 ? -7.465 -18.453 -15.742 1 91.44 380 SER A CA 1
ATOM 2775 C C . SER A 1 380 ? -6.668 -18.469 -14.445 1 91.44 380 SER A C 1
ATOM 2777 O O . SER A 1 380 ? -7.148 -18.953 -13.422 1 91.44 380 SER A O 1
ATOM 2779 N N . SER A 1 381 ? -5.434 -17.984 -14.523 1 90.81 381 SER A N 1
ATOM 2780 C CA . SER A 1 381 ? -4.559 -18.188 -13.375 1 90.81 381 SER A CA 1
ATOM 2781 C C . SER A 1 381 ? -3.932 -16.859 -12.93 1 90.81 381 SER A C 1
ATOM 2783 O O . SER A 1 381 ? -3.852 -15.914 -13.711 1 90.81 381 SER A O 1
ATOM 2785 N N . MET A 1 382 ? -3.598 -16.766 -11.711 1 92.5 382 MET A N 1
ATOM 2786 C CA . MET A 1 382 ? -2.826 -15.648 -11.156 1 92.5 382 MET A CA 1
ATOM 2787 C C . MET A 1 382 ? -1.491 -16.141 -10.602 1 92.5 382 MET A C 1
ATOM 2789 O O . MET A 1 382 ? -1.378 -17.281 -10.156 1 92.5 382 MET A O 1
ATOM 2793 N N . VAL A 1 383 ? -0.52 -15.328 -10.609 1 86.62 383 VAL A N 1
ATOM 2794 C CA . VAL A 1 383 ? 0.856 -15.688 -10.281 1 86.62 383 VAL A CA 1
ATOM 2795 C C . VAL A 1 383 ? 1.012 -15.82 -8.773 1 86.62 383 VAL A C 1
ATOM 2797 O O . VAL A 1 383 ? 1.722 -16.703 -8.289 1 86.62 383 VAL A O 1
ATOM 2800 N N . THR A 1 384 ? 0.306 -14.883 -8 1 91.19 384 THR A N 1
ATOM 2801 C CA . THR A 1 384 ? 0.448 -14.883 -6.547 1 91.19 384 THR A CA 1
ATOM 2802 C C . THR A 1 384 ? -0.918 -14.93 -5.871 1 91.19 384 THR A C 1
ATOM 2804 O O . THR A 1 384 ? -1.735 -14.023 -6.051 1 91.19 384 THR A O 1
ATOM 2807 N N . ALA A 1 385 ? -1.187 -15.992 -5.152 1 95.31 385 ALA A N 1
ATOM 2808 C CA . ALA A 1 385 ? -2.381 -16.141 -4.324 1 95.31 385 ALA A CA 1
ATOM 2809 C C . ALA A 1 385 ? -2.012 -16.406 -2.867 1 95.31 385 ALA A C 1
ATOM 2811 O O . ALA A 1 385 ? -1.78 -15.461 -2.104 1 95.31 385 ALA A O 1
ATOM 2812 N N . GLY A 1 386 ? -1.795 -17.688 -2.506 1 93.5 386 GLY A N 1
ATOM 2813 C CA . GLY A 1 386 ? -1.282 -17.984 -1.177 1 93.5 386 GLY A CA 1
ATOM 2814 C C . GLY A 1 386 ? 0.054 -17.328 -0.895 1 93.5 386 GLY A C 1
ATOM 2815 O O . GLY A 1 386 ? 0.365 -17 0.255 1 93.5 386 GLY A O 1
ATOM 2816 N N . GLY A 1 387 ? 0.811 -17.156 -1.931 1 90.94 387 GLY A N 1
ATOM 2817 C CA . GLY A 1 387 ? 2.066 -16.438 -1.793 1 90.94 387 GLY A CA 1
ATOM 2818 C C . GLY A 1 387 ? 1.892 -15.031 -1.24 1 90.94 387 GLY A C 1
ATOM 2819 O O . GLY A 1 387 ? 2.742 -14.539 -0.497 1 90.94 387 GLY A O 1
ATOM 2820 N N . ALA A 1 388 ? 0.822 -14.367 -1.6 1 96.25 388 ALA A N 1
ATOM 2821 C CA . ALA A 1 388 ? 0.531 -13.039 -1.079 1 96.25 388 ALA A CA 1
ATOM 2822 C C . ALA A 1 388 ? 0.26 -13.086 0.422 1 96.25 388 ALA A C 1
ATOM 2824 O O . ALA A 1 388 ? 0.649 -12.172 1.157 1 96.25 388 ALA A O 1
ATOM 2825 N N . ALA A 1 389 ? -0.466 -14.109 0.852 1 95.75 389 ALA A N 1
ATOM 2826 C CA . ALA A 1 389 ? -0.71 -14.281 2.281 1 95.75 389 ALA A CA 1
ATOM 2827 C C . ALA A 1 389 ? 0.595 -14.508 3.037 1 95.75 389 ALA A C 1
ATOM 2829 O O . ALA A 1 389 ? 0.791 -13.969 4.129 1 95.75 389 ALA A O 1
ATOM 2830 N N . GLU A 1 390 ? 1.428 -15.328 2.441 1 91 390 GLU A N 1
ATOM 2831 C CA . GLU A 1 390 ? 2.732 -15.562 3.053 1 91 390 GLU A CA 1
ATOM 2832 C C . GLU A 1 390 ? 3.549 -14.273 3.121 1 91 390 GLU A C 1
ATOM 2834 O O . GLU A 1 390 ? 4.219 -14.008 4.121 1 91 390 GLU A O 1
ATOM 2839 N N . TRP A 1 391 ? 3.576 -13.531 2.084 1 93.69 391 TRP A N 1
ATOM 2840 C CA . TRP A 1 391 ? 4.223 -12.227 2.057 1 93.69 391 TRP A CA 1
ATOM 2841 C C . TRP A 1 391 ? 3.693 -11.336 3.176 1 93.69 391 TRP A C 1
ATOM 2843 O O . TRP A 1 391 ? 4.473 -10.711 3.904 1 93.69 391 TRP A O 1
ATOM 2853 N N . ALA A 1 392 ? 2.371 -11.258 3.299 1 96.25 392 ALA A N 1
ATOM 2854 C CA . ALA A 1 392 ? 1.739 -10.422 4.316 1 96.25 392 ALA A CA 1
ATOM 2855 C C . ALA A 1 392 ? 2.125 -10.883 5.719 1 96.25 392 ALA A C 1
ATOM 2857 O O . ALA A 1 392 ? 2.365 -10.055 6.605 1 96.25 392 ALA A O 1
ATOM 2858 N N . ARG A 1 393 ? 2.113 -12.188 5.895 1 93.62 393 ARG A N 1
ATOM 2859 C CA . ARG A 1 393 ? 2.525 -12.734 7.184 1 93.62 393 ARG A CA 1
ATOM 2860 C C . ARG A 1 393 ? 3.91 -12.234 7.574 1 93.62 393 ARG A C 1
ATOM 2862 O O . ARG A 1 393 ? 4.109 -11.758 8.695 1 93.62 393 ARG A O 1
ATOM 2869 N N . ALA A 1 394 ? 4.793 -12.297 6.66 1 90.88 394 ALA A N 1
ATOM 2870 C CA . ALA A 1 394 ? 6.16 -11.844 6.918 1 90.88 394 ALA A CA 1
ATOM 2871 C C . ALA A 1 394 ? 6.203 -10.336 7.145 1 90.88 394 ALA A C 1
ATOM 2873 O O . ALA A 1 394 ? 6.906 -9.852 8.031 1 90.88 394 ALA A O 1
ATOM 2874 N N . ALA A 1 395 ? 5.465 -9.578 6.406 1 92.19 395 ALA A N 1
ATOM 2875 C CA . ALA A 1 395 ? 5.496 -8.125 6.426 1 92.19 395 ALA A CA 1
ATOM 2876 C C . ALA A 1 395 ? 4.895 -7.574 7.715 1 92.19 395 ALA A C 1
ATOM 2878 O O . ALA A 1 395 ? 5.387 -6.59 8.273 1 92.19 395 ALA A O 1
ATOM 2879 N N . PHE A 1 396 ? 3.814 -8.195 8.203 1 91.94 396 PHE A N 1
ATOM 2880 C CA . PHE A 1 396 ? 3.047 -7.578 9.281 1 91.94 396 PHE A CA 1
ATOM 2881 C C . PHE A 1 396 ? 3.328 -8.266 10.609 1 91.94 396 PHE A C 1
ATOM 2883 O O . PHE A 1 396 ? 3.131 -7.684 11.68 1 91.94 396 PHE A O 1
ATOM 2890 N N . LEU A 1 397 ? 3.678 -9.523 10.625 1 87.62 397 LEU A N 1
ATOM 2891 C CA . LEU A 1 397 ? 3.865 -10.266 11.867 1 87.62 397 LEU A CA 1
ATOM 2892 C C . LEU A 1 397 ? 5.34 -10.594 12.086 1 87.62 397 LEU A C 1
ATOM 2894 O O . LEU A 1 397 ? 5.727 -11.016 13.172 1 87.62 397 LEU A O 1
ATOM 2898 N N . GLY A 1 398 ? 6.184 -10.086 11.18 1 78.19 398 GLY A N 1
ATOM 2899 C CA . GLY A 1 398 ? 7.609 -10.344 11.312 1 78.19 398 GLY A CA 1
ATOM 2900 C C . GLY A 1 398 ? 7.969 -11.805 11.125 1 78.19 398 GLY A C 1
ATOM 2901 O O . GLY A 1 398 ? 7.09 -12.648 10.938 1 78.19 398 GLY A O 1
ATOM 2902 N N . SER A 1 399 ? 9.273 -11.914 10.797 1 60.88 399 SER A N 1
ATOM 2903 C CA . SER A 1 399 ? 9.797 -13.273 10.734 1 60.88 399 SER A CA 1
ATOM 2904 C C . SER A 1 399 ? 10.203 -13.766 12.125 1 60.88 399 SER A C 1
ATOM 2906 O O . SER A 1 399 ? 11.312 -13.508 12.578 1 60.88 399 SER A O 1
ATOM 2908 N N . SER A 1 400 ? 9.727 -13.289 13.219 1 48.62 400 SER A N 1
ATOM 2909 C CA . SER A 1 400 ? 10.383 -13.703 14.453 1 48.62 400 SER A CA 1
ATOM 2910 C C . SER A 1 400 ? 10.945 -15.117 14.328 1 48.62 400 SER A C 1
ATOM 2912 O O . SER A 1 400 ? 10.227 -16.047 13.945 1 48.62 400 SER A O 1
ATOM 2914 N N . ARG A 1 401 ? 12.297 -15.195 14.289 1 40.91 401 ARG A N 1
ATOM 2915 C CA . ARG A 1 401 ? 13.031 -16.438 14.531 1 40.91 401 ARG A CA 1
ATOM 2916 C C . ARG A 1 401 ? 12.422 -17.203 15.695 1 40.91 401 ARG A C 1
ATOM 2918 O O . ARG A 1 401 ? 12.711 -18.391 15.883 1 40.91 401 ARG A O 1
ATOM 2925 N N . THR A 1 402 ? 12.109 -16.406 16.656 1 41.97 402 THR A N 1
ATOM 2926 C CA . THR A 1 402 ? 11.766 -17.203 17.844 1 41.97 402 THR A CA 1
ATOM 2927 C C . THR A 1 402 ? 10.32 -17.688 17.766 1 41.97 402 THR A C 1
ATOM 2929 O O . THR A 1 402 ? 9.953 -18.688 18.375 1 41.97 402 THR A O 1
ATOM 2932 N N . GLY A 1 403 ? 9.273 -16.641 17.5 1 48.28 403 GLY A N 1
ATOM 2933 C CA . GLY A 1 403 ? 7.914 -17.109 17.719 1 48.28 403 GLY A CA 1
ATOM 2934 C C . GLY A 1 403 ? 7.246 -17.625 16.453 1 48.28 403 GLY A C 1
ATOM 2935 O O . GLY A 1 403 ? 7.75 -17.406 15.352 1 48.28 403 GLY A O 1
ATOM 2936 N N . ASN A 1 404 ? 6.531 -18.688 16.406 1 57.09 404 ASN A N 1
ATOM 2937 C CA . ASN A 1 404 ? 5.801 -19.562 15.492 1 57.09 404 ASN A CA 1
ATOM 2938 C C . ASN A 1 404 ? 4.707 -18.812 14.742 1 57.09 404 ASN A C 1
ATOM 2940 O O . ASN A 1 404 ? 3.52 -19.031 14.969 1 57.09 404 ASN A O 1
ATOM 2944 N N . ASN A 1 405 ? 5.121 -17.531 14.109 1 64.31 405 ASN A N 1
ATOM 2945 C CA . ASN A 1 405 ? 4.031 -16.938 13.344 1 64.31 405 ASN A CA 1
ATOM 2946 C C . ASN A 1 405 ? 3.637 -17.828 12.164 1 64.31 405 ASN A C 1
ATOM 2948 O O . ASN A 1 405 ? 4.5 -18.344 11.445 1 64.31 405 ASN A O 1
ATOM 2952 N N . SER A 1 406 ? 2.398 -18.047 12.156 1 80.38 406 SER A N 1
ATOM 2953 C CA . SER A 1 406 ? 1.81 -18.938 11.156 1 80.38 406 SER A CA 1
ATOM 2954 C C . SER A 1 406 ? 0.764 -18.203 10.32 1 80.38 406 SER A C 1
ATOM 2956 O O . SER A 1 406 ? 0.441 -17.047 10.586 1 80.38 406 SER A O 1
ATOM 2958 N N . LEU A 1 407 ? 0.418 -18.75 9.289 1 89.06 407 LEU A N 1
ATOM 2959 C CA . LEU A 1 407 ? -0.685 -18.234 8.484 1 89.06 407 LEU A CA 1
ATOM 2960 C C . LEU A 1 407 ? -1.97 -18.172 9.305 1 89.06 407 LEU A C 1
ATOM 2962 O O . LEU A 1 407 ? -2.834 -17.328 9.047 1 89.06 407 LEU A O 1
ATOM 2966 N N . ALA A 1 408 ? -2.039 -19 10.297 1 90.38 408 ALA A N 1
ATOM 2967 C CA . ALA A 1 408 ? -3.172 -18.938 11.219 1 90.38 408 ALA A CA 1
ATOM 2968 C C . ALA A 1 408 ? -3.164 -17.625 12 1 90.38 408 ALA A C 1
ATOM 2970 O O . ALA A 1 408 ? -4.219 -17.047 12.281 1 90.38 408 ALA A O 1
ATOM 2971 N N . ASP A 1 409 ? -1.983 -17.203 12.359 1 92.19 409 ASP A N 1
ATOM 2972 C CA . ASP A 1 409 ? -1.86 -15.922 13.055 1 92.19 409 ASP A CA 1
ATOM 2973 C C . ASP A 1 409 ? -2.275 -14.766 12.148 1 92.19 409 ASP A C 1
ATOM 2975 O O . ASP A 1 409 ? -2.889 -13.805 12.609 1 92.19 409 ASP A O 1
ATOM 2979 N N . LEU A 1 410 ? -1.877 -14.867 10.883 1 93.62 410 LEU A N 1
ATOM 2980 C CA . LEU A 1 410 ? -2.312 -13.852 9.938 1 93.62 410 LEU A CA 1
ATOM 2981 C C . LEU A 1 410 ? -3.834 -13.82 9.828 1 93.62 410 LEU A C 1
ATOM 2983 O O . LEU A 1 410 ? -4.438 -12.75 9.773 1 93.62 410 LEU A O 1
ATOM 2987 N N . ASP A 1 411 ? -4.418 -14.992 9.828 1 95.31 411 ASP A N 1
ATOM 2988 C CA . ASP A 1 411 ? -5.875 -15.094 9.773 1 95.31 411 ASP A CA 1
ATOM 2989 C C . ASP A 1 411 ? -6.52 -14.406 10.977 1 95.31 411 ASP A C 1
ATOM 2991 O O . ASP A 1 411 ? -7.523 -13.711 10.836 1 95.31 411 ASP A O 1
ATOM 2995 N N . ALA A 1 412 ? -5.957 -14.68 12.078 1 94.94 412 ALA A N 1
ATOM 2996 C CA . ALA A 1 412 ? -6.484 -14.078 13.297 1 94.94 412 ALA A CA 1
ATOM 2997 C C . ALA A 1 412 ? -6.379 -12.555 13.25 1 94.94 412 ALA A C 1
ATOM 2999 O O . ALA A 1 412 ? -7.324 -11.852 13.617 1 94.94 412 ALA A O 1
ATOM 3000 N N . LEU A 1 413 ? -5.258 -12.055 12.828 1 94.75 413 LEU A N 1
ATOM 3001 C CA . LEU A 1 413 ? -5.066 -10.617 12.664 1 94.75 413 LEU A CA 1
ATOM 3002 C C . LEU A 1 413 ? -6.078 -10.039 11.688 1 94.75 413 LEU A C 1
ATOM 3004 O O . LEU A 1 413 ? -6.742 -9.047 11.984 1 94.75 413 LEU A O 1
ATOM 3008 N N . ALA A 1 414 ? -6.215 -10.664 10.516 1 97.38 414 ALA A N 1
ATOM 3009 C CA . ALA A 1 414 ? -7.117 -10.203 9.469 1 97.38 414 ALA A CA 1
ATOM 3010 C C . ALA A 1 414 ? -8.57 -10.242 9.938 1 97.38 414 ALA A C 1
ATOM 3012 O O . ALA A 1 414 ? -9.375 -9.391 9.562 1 97.38 414 ALA A O 1
ATOM 3013 N N . ALA A 1 415 ? -8.875 -11.242 10.742 1 97.25 415 ALA A N 1
ATOM 3014 C CA . ALA A 1 415 ? -10.25 -11.438 11.211 1 97.25 415 ALA A CA 1
ATOM 3015 C C . ALA A 1 415 ? -10.68 -10.297 12.133 1 97.25 415 ALA A C 1
ATOM 3017 O O . ALA A 1 415 ? -11.875 -10.07 12.328 1 97.25 415 ALA A O 1
ATOM 3018 N N . SER A 1 416 ? -9.758 -9.57 12.648 1 96.12 416 SER A N 1
ATOM 3019 C CA . SER A 1 416 ? -10.078 -8.484 13.57 1 96.12 416 SER A CA 1
ATOM 3020 C C . SER A 1 416 ? -10.508 -7.234 12.812 1 96.12 416 SER A C 1
ATOM 3022 O O . SER A 1 416 ? -11.008 -6.281 13.422 1 96.12 416 SER A O 1
ATOM 3024 N N . ALA A 1 417 ? -10.352 -7.203 11.562 1 96.62 417 ALA A N 1
ATOM 3025 C CA . ALA A 1 417 ? -10.844 -6.113 10.727 1 96.62 417 ALA A CA 1
ATOM 3026 C C . ALA A 1 417 ? -12.18 -6.477 10.086 1 96.62 417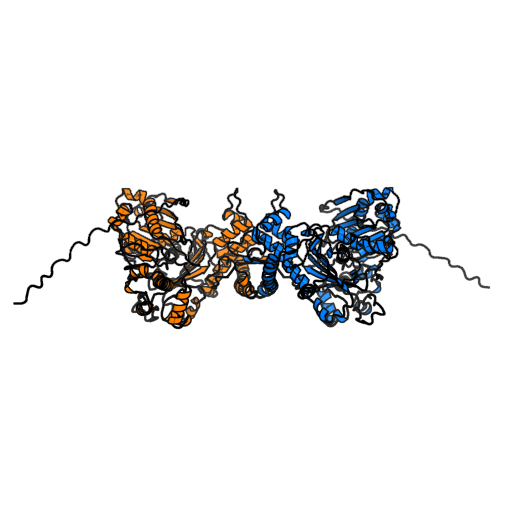 ALA A C 1
ATOM 3028 O O . ALA A 1 417 ? -12.453 -7.652 9.82 1 96.62 417 ALA A O 1
ATOM 3029 N N . PRO A 1 418 ? -13.039 -5.547 9.797 1 95.88 418 PRO A N 1
ATOM 3030 C CA . PRO A 1 418 ? -14.328 -5.836 9.172 1 95.88 418 PRO A CA 1
ATOM 3031 C C . PRO A 1 418 ? -14.203 -6.25 7.707 1 95.88 418 PRO A C 1
ATOM 3033 O O . PRO A 1 418 ? -13.219 -5.898 7.051 1 95.88 418 PRO A O 1
ATOM 3036 N N . PRO A 1 419 ? -15.242 -7.012 7.16 1 96.75 419 PRO A N 1
ATOM 3037 C CA . PRO A 1 419 ? -15.266 -7.27 5.719 1 96.75 419 PRO A CA 1
ATOM 3038 C C . PRO A 1 419 ? -15.211 -5.988 4.891 1 96.75 419 PRO A C 1
ATOM 3040 O O . PRO A 1 419 ? -15.852 -4.992 5.246 1 96.75 419 PRO A O 1
ATOM 3043 N N . GLY A 1 420 ? -14.398 -6.008 3.967 1 96.88 420 GLY A N 1
ATOM 30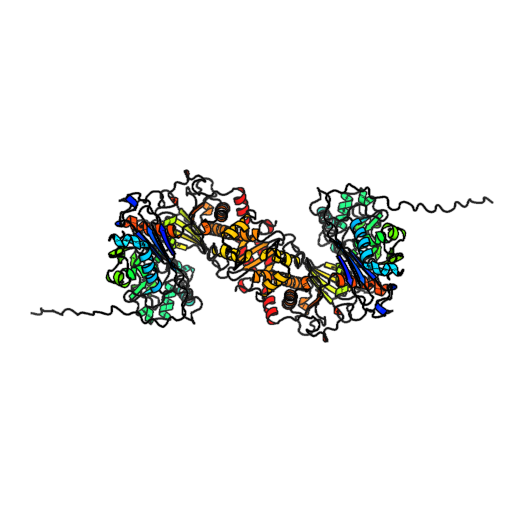44 C CA . GLY A 1 420 ? -14.203 -4.82 3.148 1 96.88 420 GLY A CA 1
ATOM 3045 C C . GLY A 1 420 ? -13.016 -3.984 3.584 1 96.88 420 GLY A C 1
ATOM 3046 O O . GLY A 1 420 ? -12.68 -2.992 2.934 1 96.88 420 GLY A O 1
ATOM 3047 N N . SER A 1 421 ? -12.414 -4.332 4.723 1 97.06 421 SER A N 1
ATOM 3048 C CA . SER A 1 421 ? -11.164 -3.768 5.211 1 97.06 421 SER A CA 1
ATOM 3049 C C . SER A 1 421 ? -11.25 -2.25 5.336 1 97.06 421 SER A C 1
ATOM 3051 O O . SER A 1 421 ? -10.273 -1.542 5.082 1 97.06 421 SER A O 1
ATOM 3053 N N . GLY A 1 422 ? -12.453 -1.682 5.543 1 93.81 422 GLY A N 1
ATOM 3054 C CA . GLY A 1 422 ? -12.617 -0.239 5.641 1 93.81 422 GLY A CA 1
ATOM 3055 C C . GLY A 1 422 ? -12.359 0.479 4.328 1 93.81 422 GLY A C 1
ATOM 3056 O O . GLY A 1 422 ? -11.977 1.651 4.32 1 93.81 422 GLY A O 1
ATOM 3057 N N . GLY A 1 423 ? -12.438 -0.272 3.242 1 96.06 423 GLY A N 1
ATOM 3058 C CA . GLY A 1 423 ? -12.25 0.321 1.928 1 96.06 423 GLY A CA 1
ATOM 3059 C C . GLY A 1 423 ? -10.828 0.175 1.406 1 96.06 423 GLY A C 1
ATOM 3060 O O . GLY A 1 423 ? -10.539 0.545 0.267 1 96.06 423 GLY A O 1
ATOM 3061 N N . VAL A 1 424 ? -9.914 -0.365 2.232 1 97.94 424 VAL A N 1
ATOM 3062 C CA . VAL A 1 424 ? -8.539 -0.583 1.796 1 97.94 424 VAL A CA 1
ATOM 3063 C C . VAL A 1 424 ? -8.5 -1.691 0.747 1 97.94 424 VAL A C 1
ATOM 3065 O O . VAL A 1 424 ? -9.109 -2.75 0.929 1 97.94 424 VAL A O 1
ATOM 3068 N N . LEU A 1 425 ? -7.848 -1.478 -0.384 1 98.62 425 LEU A N 1
ATOM 3069 C CA . LEU A 1 425 ? -7.691 -2.463 -1.448 1 98.62 425 LEU A CA 1
ATOM 3070 C C . LEU A 1 425 ? -6.234 -2.896 -1.581 1 98.62 425 LEU A C 1
ATOM 3072 O O . LEU A 1 425 ? -5.324 -2.086 -1.402 1 98.62 425 LEU A O 1
ATOM 3076 N N . PHE A 1 426 ? -6.023 -4.152 -1.888 1 98.75 426 PHE A N 1
ATOM 3077 C CA . PHE A 1 426 ? -4.695 -4.699 -2.148 1 98.75 426 PHE A CA 1
ATOM 3078 C C . PHE A 1 426 ? -4.625 -5.312 -3.541 1 98.75 426 PHE A C 1
ATOM 3080 O O . PHE A 1 426 ? -5.484 -6.113 -3.916 1 98.75 426 PHE A O 1
ATOM 3087 N N . LEU A 1 427 ? -3.656 -4.93 -4.332 1 98.5 427 LEU A N 1
ATOM 3088 C CA . LEU A 1 427 ? -3.34 -5.57 -5.605 1 98.5 427 LEU A CA 1
ATOM 3089 C C . LEU A 1 427 ? -2.357 -6.719 -5.402 1 98.5 427 LEU A C 1
ATOM 3091 O O . LEU A 1 427 ? -1.209 -6.5 -5.016 1 98.5 427 LEU A O 1
ATOM 3095 N N . PRO A 1 428 ? -2.742 -7.906 -5.691 1 97.94 428 PRO A N 1
ATOM 3096 C CA . PRO A 1 428 ? -1.918 -9.062 -5.34 1 97.94 428 PRO A CA 1
ATOM 3097 C C . PRO A 1 428 ? -0.869 -9.383 -6.402 1 97.94 428 PRO A C 1
ATOM 3099 O O . PRO A 1 428 ? -0.331 -10.492 -6.426 1 97.94 428 PRO A O 1
ATOM 3102 N N . HIS A 1 429 ? -0.451 -8.469 -7.273 1 95.94 429 HIS A N 1
ATOM 3103 C CA . HIS A 1 429 ? 0.46 -8.703 -8.391 1 95.94 429 HIS A CA 1
ATOM 3104 C C . HIS A 1 429 ? 1.914 -8.555 -7.953 1 95.94 429 HIS A C 1
ATOM 3106 O O . HIS A 1 429 ? 2.666 -7.777 -8.539 1 95.94 429 HIS A O 1
ATOM 3112 N N . LEU A 1 430 ? 2.348 -9.344 -6.969 1 95.31 430 LEU A N 1
ATOM 3113 C CA . LEU A 1 430 ? 3.645 -9.188 -6.32 1 95.31 430 LEU A CA 1
ATOM 3114 C C . LEU A 1 430 ? 4.758 -9.766 -7.184 1 95.31 430 LEU A C 1
ATOM 3116 O O . LEU A 1 430 ? 5.941 -9.547 -6.906 1 95.31 430 LEU A O 1
ATOM 3120 N N . ALA A 1 431 ? 4.426 -10.523 -8.227 1 87.19 431 ALA A N 1
ATOM 3121 C CA . ALA A 1 431 ? 5.41 -11.141 -9.109 1 87.19 431 ALA A CA 1
ATOM 3122 C C . ALA A 1 431 ? 4.93 -11.141 -10.555 1 87.19 431 ALA A C 1
ATOM 3124 O O . ALA A 1 431 ? 5.098 -12.125 -11.273 1 87.19 431 ALA A O 1
ATOM 3125 N N . GLY A 1 432 ? 4.324 -10.008 -10.938 1 86.56 432 GLY A N 1
ATOM 3126 C CA . GLY A 1 432 ? 3.721 -9.977 -12.258 1 86.56 432 GLY A CA 1
ATOM 3127 C C . GLY A 1 432 ? 2.359 -10.648 -12.312 1 86.56 432 GLY A C 1
ATOM 3128 O O . GLY A 1 432 ? 1.854 -11.109 -11.289 1 86.56 432 GLY A O 1
ATOM 3129 N N . GLU A 1 433 ? 1.77 -10.625 -13.492 1 87.19 433 GLU A N 1
ATOM 3130 C CA . GLU A 1 433 ? 0.443 -11.227 -13.594 1 87.19 433 GLU A CA 1
ATOM 3131 C C . GLU A 1 433 ? 0.205 -11.797 -14.992 1 87.19 433 GLU A C 1
ATOM 3133 O O . GLU A 1 433 ? 0.763 -11.312 -15.977 1 87.19 433 GLU A O 1
ATOM 3138 N N . ARG A 1 434 ? -0.585 -12.836 -15.055 1 77.81 434 ARG A N 1
ATOM 3139 C CA . ARG A 1 434 ? -0.888 -13.539 -16.297 1 77.81 434 ARG A CA 1
ATOM 3140 C C . ARG A 1 434 ? -2.355 -13.367 -16.672 1 77.81 434 ARG A C 1
ATOM 3142 O O . ARG A 1 434 ? -2.713 -13.469 -17.844 1 77.81 434 ARG A O 1
ATOM 3149 N N . SER A 1 435 ? -3.15 -13.32 -15.828 1 83.94 435 SER A N 1
ATOM 3150 C CA . SER A 1 435 ? -4.586 -13.078 -15.93 1 83.94 435 SER A CA 1
ATOM 3151 C C . SER A 1 435 ? -5.086 -12.219 -14.773 1 83.94 435 SER A C 1
ATOM 3153 O O . SER A 1 435 ? -4.52 -12.25 -13.68 1 83.94 435 SER A O 1
ATOM 3155 N N . PRO A 1 436 ? -6.09 -11.367 -14.984 1 85.44 436 PRO A N 1
ATOM 3156 C CA . PRO A 1 436 ? -6.922 -11.172 -16.172 1 85.44 436 PRO A CA 1
ATOM 3157 C C . PRO A 1 436 ? -6.223 -10.352 -17.25 1 85.44 436 PRO A C 1
ATOM 3159 O O . PRO A 1 436 ? -6.801 -10.102 -18.312 1 85.44 436 PRO A O 1
ATOM 3162 N N . PHE A 1 437 ? -4.977 -9.898 -16.922 1 84.56 437 PHE A N 1
ATOM 3163 C CA . PHE A 1 437 ? -4.109 -9.242 -17.891 1 84.56 437 PHE A CA 1
ATOM 3164 C C . PHE A 1 437 ? -2.703 -9.82 -17.844 1 84.56 437 PHE A C 1
ATOM 3166 O O . PHE A 1 437 ? -2.275 -10.344 -16.812 1 84.56 437 PHE A O 1
ATOM 3173 N N . THR A 1 438 ? -2.084 -9.812 -18.969 1 80.88 438 THR A N 1
ATOM 3174 C CA . THR A 1 438 ? -0.691 -10.25 -19 1 80.88 438 THR A CA 1
ATOM 3175 C C . THR A 1 438 ? 0.249 -9.055 -18.859 1 80.88 438 THR A C 1
ATOM 3177 O O . THR A 1 438 ? 0.283 -8.18 -19.734 1 80.88 438 THR A O 1
ATOM 3180 N N . ASP A 1 439 ? 0.951 -9.031 -17.719 1 85.31 439 ASP A N 1
ATOM 3181 C CA . ASP A 1 439 ? 1.91 -7.965 -17.438 1 85.31 439 ASP A CA 1
ATOM 3182 C C . ASP A 1 439 ? 3.014 -8.453 -16.5 1 85.31 439 ASP A C 1
ATOM 3184 O O . ASP A 1 439 ? 2.814 -8.539 -15.289 1 85.31 439 ASP A O 1
ATOM 3188 N N . ALA A 1 440 ? 4.152 -8.719 -17.062 1 78 440 ALA A N 1
ATOM 3189 C CA . ALA A 1 440 ? 5.277 -9.234 -16.281 1 78 440 ALA A CA 1
ATOM 3190 C C . ALA A 1 440 ? 5.777 -8.195 -15.281 1 78 440 ALA A C 1
ATOM 3192 O O . ALA A 1 440 ? 6.426 -8.547 -14.297 1 78 440 ALA A O 1
ATOM 3193 N N . ASN A 1 441 ? 5.414 -6.906 -15.508 1 84 441 ASN A N 1
ATOM 3194 C CA . ASN A 1 441 ? 5.898 -5.824 -14.664 1 84 441 ASN A CA 1
ATOM 3195 C C . ASN A 1 441 ? 4.84 -5.379 -13.664 1 84 441 ASN A C 1
ATOM 3197 O O . ASN A 1 441 ? 5.055 -4.426 -12.906 1 84 441 ASN A O 1
ATOM 3201 N N . ALA A 1 442 ? 3.713 -6.09 -13.68 1 91.38 442 ALA A N 1
ATOM 3202 C CA . ALA A 1 442 ? 2.693 -5.758 -12.695 1 91.38 442 ALA A CA 1
ATOM 3203 C C . ALA A 1 442 ? 3.232 -5.918 -11.273 1 91.38 442 ALA A C 1
ATOM 3205 O O . ALA A 1 442 ? 3.973 -6.859 -10.992 1 91.38 442 ALA A O 1
ATOM 3206 N N . ARG A 1 443 ? 2.953 -5.008 -10.438 1 95.12 443 ARG A N 1
ATOM 3207 C CA . ARG A 1 443 ? 3.389 -5.02 -9.047 1 95.12 443 ARG A CA 1
ATOM 3208 C C . ARG A 1 443 ? 2.209 -4.816 -8.102 1 95.12 443 ARG A C 1
ATOM 3210 O O . ARG A 1 443 ? 1.139 -4.371 -8.523 1 95.12 443 ARG A O 1
ATOM 3217 N N . GLY A 1 444 ? 2.426 -5.215 -6.852 1 96.81 444 GLY A N 1
ATOM 3218 C CA . GLY A 1 444 ? 1.384 -5.078 -5.848 1 96.81 444 GLY A CA 1
ATOM 3219 C C . GLY A 1 444 ? 1.295 -3.684 -5.262 1 96.81 444 GLY A C 1
ATOM 3220 O O . GLY A 1 444 ? 2.051 -2.791 -5.652 1 96.81 444 GLY A O 1
ATOM 3221 N N . GLY A 1 445 ? 0.297 -3.559 -4.395 1 97.94 445 GLY A N 1
ATOM 3222 C CA . GLY A 1 445 ? 0.126 -2.27 -3.744 1 97.94 445 GLY A CA 1
ATOM 3223 C C . GLY A 1 445 ? -1.065 -2.229 -2.807 1 97.94 445 GLY A C 1
ATOM 3224 O O . GLY A 1 445 ? -1.92 -3.115 -2.84 1 97.94 445 GLY A O 1
ATOM 3225 N N . PHE A 1 446 ? -1.08 -1.302 -1.883 1 98.69 446 PHE A N 1
ATOM 3226 C CA . PHE A 1 446 ? -2.215 -0.908 -1.058 1 98.69 446 PHE A CA 1
ATOM 3227 C C . PHE A 1 446 ? -2.762 0.445 -1.498 1 98.69 446 PHE A C 1
ATOM 3229 O O . PHE A 1 446 ? -1.998 1.382 -1.736 1 98.69 446 PHE A O 1
ATOM 3236 N N . VAL A 1 447 ? -4.047 0.583 -1.635 1 98 447 VAL A N 1
ATOM 3237 C CA . VAL A 1 447 ? -4.703 1.825 -2.029 1 98 447 VAL A CA 1
ATOM 3238 C C . VAL A 1 447 ? -5.801 2.174 -1.027 1 98 447 VAL A C 1
ATOM 3240 O O . VAL A 1 447 ? -6.402 1.284 -0.421 1 98 447 VAL A O 1
ATOM 3243 N N . ASN A 1 448 ? -5.996 3.461 -0.777 1 97.31 448 ASN A N 1
ATOM 3244 C CA . ASN A 1 448 ? -7.055 4.02 0.057 1 97.31 448 ASN A CA 1
ATOM 3245 C C . ASN A 1 448 ? -6.758 3.834 1.542 1 97.31 448 ASN A C 1
ATOM 3247 O O . ASN A 1 448 ? -7.66 3.545 2.328 1 97.31 448 ASN A O 1
ATOM 3251 N N . LEU A 1 449 ? -5.512 3.898 1.928 1 97.44 449 LEU A N 1
ATOM 3252 C CA . LEU A 1 449 ? -5.109 3.885 3.33 1 97.44 449 LEU A CA 1
ATOM 3253 C C . LEU A 1 449 ? -5.465 5.203 4.012 1 97.44 449 LEU A C 1
ATOM 3255 O O . LEU A 1 449 ? -5.344 6.273 3.406 1 97.44 449 LEU A O 1
ATOM 3259 N N . SER A 1 450 ? -5.895 5.184 5.199 1 93.75 450 SER A N 1
ATOM 3260 C CA . SER A 1 450 ? -6.164 6.344 6.043 1 93.75 450 SER A CA 1
ATOM 3261 C C . SER A 1 450 ? -5.5 6.203 7.406 1 93.75 450 SER A C 1
ATOM 3263 O O . SER A 1 450 ? -4.879 5.18 7.699 1 93.75 450 SER A O 1
ATOM 3265 N N . MET A 1 451 ? -5.629 7.18 8.25 1 90.44 451 MET A N 1
ATOM 3266 C CA . MET A 1 451 ? -5.062 7.148 9.594 1 90.44 451 MET A CA 1
ATOM 3267 C C . MET A 1 451 ? -5.68 6.02 10.414 1 90.44 451 MET A C 1
ATOM 3269 O O . MET A 1 451 ? -5.094 5.574 11.406 1 90.44 451 MET A O 1
ATOM 3273 N N . LYS A 1 452 ? -6.82 5.539 9.984 1 90.06 452 LYS A N 1
ATOM 3274 C CA . LYS A 1 452 ? -7.527 4.488 10.711 1 90.06 452 LYS A CA 1
ATOM 3275 C C . LYS A 1 452 ? -7.078 3.105 10.25 1 90.06 452 LYS A C 1
ATOM 3277 O O . LYS A 1 452 ? -7.375 2.102 10.898 1 90.06 452 LYS A O 1
ATOM 3282 N N . SER A 1 453 ? -6.465 3.035 9.086 1 95.19 453 SER A N 1
ATOM 3283 C CA . SER A 1 453 ? -6.016 1.75 8.555 1 95.19 453 SER A CA 1
ATOM 3284 C C . SER A 1 453 ? -4.867 1.185 9.391 1 95.19 453 SER A C 1
ATOM 3286 O O . SER A 1 453 ? -3.85 1.853 9.586 1 95.19 453 SER A O 1
ATOM 3288 N N . ASP A 1 454 ? -5.07 0.032 9.938 1 93.62 454 ASP A N 1
ATOM 3289 C CA . ASP A 1 454 ? -4.031 -0.604 10.734 1 93.62 454 ASP A CA 1
ATOM 3290 C C . ASP A 1 454 ? -3.562 -1.908 10.094 1 93.62 454 ASP A C 1
ATOM 3292 O O . ASP A 1 454 ? -3.947 -2.225 8.969 1 93.62 454 ASP A O 1
ATOM 3296 N N . ALA A 1 455 ? -2.695 -2.629 10.797 1 94.5 455 ALA A N 1
ATOM 3297 C CA . ALA A 1 455 ? -2.131 -3.867 10.266 1 94.5 455 ALA A CA 1
ATOM 3298 C C . ALA A 1 455 ? -3.223 -4.902 10.008 1 94.5 455 ALA A C 1
ATOM 3300 O O . ALA A 1 455 ? -3.131 -5.691 9.062 1 94.5 455 ALA A O 1
ATOM 3301 N N . ALA A 1 456 ? -4.246 -4.902 10.844 1 96.44 456 ALA A N 1
ATOM 3302 C CA . ALA A 1 456 ? -5.352 -5.844 10.68 1 96.44 456 ALA A CA 1
ATOM 3303 C C . ALA A 1 456 ? -6.102 -5.582 9.375 1 96.44 456 ALA A C 1
ATOM 3305 O O . ALA A 1 456 ? -6.371 -6.512 8.609 1 96.44 456 ALA A O 1
ATOM 3306 N N . ALA A 1 457 ? -6.406 -4.328 9.156 1 97.25 457 ALA A N 1
ATOM 3307 C CA . ALA A 1 457 ? -7.098 -3.955 7.922 1 97.25 457 ALA A CA 1
ATOM 3308 C C . ALA A 1 457 ? -6.258 -4.297 6.695 1 97.25 457 ALA A C 1
ATOM 3310 O O . ALA A 1 457 ? -6.789 -4.75 5.68 1 97.25 457 ALA A O 1
ATOM 3311 N N . MET A 1 458 ? -4.984 -4.082 6.797 1 98.12 458 MET A N 1
ATOM 3312 C CA . MET A 1 458 ? -4.102 -4.367 5.668 1 98.12 458 MET A CA 1
ATOM 3313 C C . MET A 1 458 ? -3.99 -5.871 5.434 1 98.12 458 MET A C 1
ATOM 3315 O O . MET A 1 458 ? -4.008 -6.324 4.285 1 98.12 458 MET A O 1
ATOM 3319 N N . ALA A 1 459 ? -3.883 -6.637 6.508 1 97.44 459 ALA A N 1
ATOM 3320 C CA . ALA A 1 459 ? -3.857 -8.094 6.379 1 97.44 459 ALA A CA 1
ATOM 3321 C C . ALA A 1 459 ? -5.141 -8.609 5.738 1 97.44 459 ALA A C 1
ATOM 3323 O O . ALA A 1 459 ? -5.098 -9.453 4.84 1 97.44 459 ALA A O 1
ATOM 3324 N N . ARG A 1 460 ? -6.285 -8.125 6.184 1 98.38 460 ARG A N 1
ATOM 3325 C CA . ARG A 1 460 ? -7.578 -8.5 5.613 1 98.38 460 ARG A CA 1
ATOM 3326 C C . ARG A 1 460 ? -7.648 -8.133 4.133 1 98.38 460 ARG A C 1
ATOM 3328 O O . ARG A 1 460 ? -8.156 -8.914 3.322 1 98.38 460 ARG A O 1
ATOM 3335 N N . ALA A 1 461 ? -7.117 -6.98 3.828 1 98.69 461 ALA A N 1
ATOM 3336 C CA . ALA A 1 461 ? -7.141 -6.508 2.447 1 98.69 461 ALA A CA 1
ATOM 3337 C C . ALA A 1 461 ? -6.344 -7.438 1.536 1 98.69 461 ALA A C 1
ATOM 3339 O O . ALA A 1 461 ? -6.68 -7.605 0.363 1 98.69 461 ALA A O 1
ATOM 3340 N N . VAL A 1 462 ? -5.27 -8.016 2.021 1 98.69 462 VAL A N 1
ATOM 3341 C CA . VAL A 1 462 ? -4.477 -8.938 1.222 1 98.69 462 VAL A CA 1
ATOM 3342 C C . VAL A 1 462 ? -5.316 -10.156 0.849 1 98.69 462 VAL A C 1
ATOM 3344 O O . VAL A 1 462 ? -5.379 -10.547 -0.322 1 98.69 462 VAL A O 1
ATOM 3347 N N . LEU A 1 463 ? -6.008 -10.758 1.838 1 98.44 463 LEU A N 1
ATOM 3348 C CA . LEU A 1 463 ? -6.867 -11.906 1.575 1 98.44 463 LEU A CA 1
ATOM 3349 C C . LEU A 1 463 ? -7.992 -11.531 0.611 1 98.44 463 LEU A C 1
ATOM 3351 O O . LEU A 1 463 ? -8.273 -12.273 -0.333 1 98.44 463 LEU A O 1
ATOM 3355 N N . GLU A 1 464 ? -8.57 -10.422 0.823 1 98.81 464 GLU A N 1
ATOM 3356 C CA . GLU A 1 464 ? -9.664 -9.961 -0.03 1 98.81 464 GLU A CA 1
ATOM 3357 C C . GLU A 1 464 ? -9.156 -9.609 -1.427 1 98.81 464 GLU A C 1
ATOM 3359 O O . GLU A 1 464 ? -9.859 -9.828 -2.418 1 98.81 464 GLU A O 1
ATOM 3364 N N . GLY A 1 465 ? -7.945 -9.023 -1.474 1 98.75 465 GLY A N 1
ATOM 3365 C CA . GLY A 1 465 ? -7.363 -8.695 -2.766 1 98.75 465 GLY A CA 1
ATOM 3366 C C . GLY A 1 465 ? -7.188 -9.906 -3.664 1 98.75 465 GLY A C 1
ATOM 3367 O O . GLY A 1 465 ? -7.48 -9.844 -4.859 1 98.75 465 GLY A O 1
ATOM 3368 N N . VAL A 1 466 ? -6.703 -10.938 -3.117 1 98.44 466 VAL A N 1
ATOM 3369 C CA . VAL A 1 466 ? -6.586 -12.188 -3.857 1 98.44 466 VAL A CA 1
ATOM 3370 C C . VAL A 1 466 ? -7.969 -12.656 -4.301 1 98.44 466 VAL A C 1
ATOM 3372 O O . VAL A 1 466 ? -8.148 -13.07 -5.449 1 98.44 466 VAL A O 1
ATOM 3375 N N . ALA A 1 467 ? -8.945 -12.594 -3.412 1 98.56 467 ALA A N 1
ATOM 3376 C CA . ALA A 1 467 ? -10.312 -12.992 -3.752 1 98.56 467 ALA A CA 1
ATOM 3377 C C . ALA A 1 467 ? -10.875 -12.117 -4.867 1 98.56 467 ALA A C 1
ATOM 3379 O O . ALA A 1 467 ? -11.578 -12.602 -5.758 1 98.56 467 ALA A O 1
ATOM 3380 N N . TYR A 1 468 ? -10.641 -10.828 -4.816 1 98.5 468 TYR A N 1
ATOM 3381 C CA . TYR A 1 468 ? -11.078 -9.93 -5.879 1 98.5 468 TYR A CA 1
ATOM 3382 C C . TYR A 1 468 ? -10.461 -10.328 -7.219 1 98.5 468 TYR A C 1
ATOM 3384 O O . TYR A 1 468 ? -11.125 -10.266 -8.258 1 98.5 468 TYR A O 1
ATOM 3392 N N . ASN A 1 469 ? -9.195 -10.664 -7.172 1 97.56 469 ASN A N 1
ATOM 3393 C CA . ASN A 1 469 ? -8.57 -11.109 -8.414 1 97.56 469 ASN A CA 1
ATOM 3394 C C . ASN A 1 469 ? -9.203 -12.398 -8.93 1 97.56 469 ASN A C 1
ATOM 3396 O O . ASN A 1 469 ? -9.359 -12.57 -10.141 1 97.56 469 ASN A O 1
ATOM 3400 N N . TYR A 1 470 ? -9.57 -13.312 -8.039 1 96.81 470 TYR A N 1
ATOM 3401 C CA . TYR A 1 470 ? -10.297 -14.508 -8.453 1 96.81 470 TYR A CA 1
ATOM 3402 C C . TYR A 1 470 ? -11.602 -14.141 -9.141 1 96.81 470 TYR A C 1
ATOM 3404 O O . TYR A 1 470 ? -12.008 -14.797 -10.102 1 96.81 470 TYR A O 1
ATOM 3412 N N . ARG A 1 471 ? -12.289 -13.188 -8.625 1 96.56 471 ARG A N 1
ATOM 3413 C CA . ARG A 1 471 ? -13.508 -12.75 -9.289 1 96.56 471 ARG A CA 1
ATOM 3414 C C . ARG A 1 471 ? -13.211 -12.242 -10.695 1 96.56 471 ARG A C 1
ATOM 3416 O O . ARG A 1 471 ? -13.945 -12.555 -11.641 1 96.56 471 ARG A O 1
ATOM 3423 N N . SER A 1 472 ? -12.203 -11.477 -10.797 1 95.06 472 SER A N 1
ATOM 3424 C CA . SER A 1 472 ? -11.797 -11.016 -12.117 1 95.06 472 SER A CA 1
ATOM 3425 C C . SER A 1 472 ? -11.484 -12.188 -13.047 1 95.06 472 SER A C 1
ATOM 3427 O O . SER A 1 472 ? -11.828 -12.156 -14.227 1 95.06 472 SER A O 1
ATOM 3429 N N . LEU A 1 473 ? -10.797 -13.195 -12.516 1 93.44 473 LEU A N 1
ATOM 3430 C CA . LEU A 1 473 ? -10.5 -14.398 -13.289 1 93.44 473 LEU A CA 1
ATOM 3431 C C . LEU A 1 473 ? -11.781 -15.109 -13.711 1 93.44 473 LEU A C 1
ATOM 3433 O O . LEU A 1 473 ? -11.891 -15.578 -14.844 1 93.44 473 LEU A O 1
ATOM 3437 N N . SER A 1 474 ? -12.664 -15.195 -12.766 1 91.56 474 SER A N 1
ATOM 3438 C CA . SER A 1 474 ? -13.953 -15.828 -13.055 1 91.56 474 SER A CA 1
ATOM 3439 C C . SER A 1 474 ? -14.688 -15.102 -14.172 1 91.56 474 SER A C 1
ATOM 3441 O O . SER A 1 474 ? -15.266 -15.742 -15.055 1 91.56 474 SER A O 1
ATOM 3443 N N . ILE A 1 475 ? -14.664 -13.82 -14.156 1 88.75 475 ILE A N 1
ATOM 3444 C CA . ILE A 1 475 ? -15.289 -13.008 -15.188 1 88.75 475 ILE A CA 1
ATOM 3445 C C . ILE A 1 475 ? -14.594 -13.242 -16.531 1 88.75 475 ILE A C 1
ATOM 3447 O O . ILE A 1 475 ? -15.25 -13.398 -17.547 1 88.75 475 ILE A O 1
ATOM 3451 N N . ALA A 1 476 ? -13.305 -13.305 -16.453 1 84.19 476 ALA A N 1
ATOM 3452 C CA . ALA A 1 476 ? -12.523 -13.539 -17.672 1 84.19 476 ALA A CA 1
ATOM 3453 C C . ALA A 1 476 ? -12.867 -14.891 -18.281 1 84.19 476 ALA A C 1
ATOM 3455 O O . ALA A 1 476 ? -12.836 -15.047 -19.516 1 84.19 476 ALA A O 1
ATOM 3456 N N . LEU A 1 477 ? -13.227 -15.852 -17.422 1 82.88 477 LEU A N 1
ATOM 3457 C CA . LEU A 1 477 ? -13.57 -17.203 -17.859 1 82.88 477 LEU A CA 1
ATOM 3458 C C . LEU A 1 477 ? -15 -17.25 -18.391 1 82.88 477 LEU A C 1
ATOM 3460 O O . LEU A 1 477 ? -15.406 -18.25 -18.984 1 82.88 477 LEU A O 1
ATOM 3464 N N . GLY A 1 478 ? -15.719 -16.078 -18.25 1 75.38 478 GLY A N 1
ATOM 3465 C CA . GLY A 1 478 ? -17.109 -16.031 -18.688 1 75.38 478 GLY A CA 1
ATOM 3466 C C . GLY A 1 478 ? -18.062 -16.703 -17.719 1 75.38 478 GLY A C 1
ATOM 3467 O O . GLY A 1 478 ? -19.156 -17.125 -18.094 1 75.38 478 GLY A O 1
ATOM 3468 N N . SER A 1 479 ? -17.625 -16.969 -16.516 1 63.66 479 SER A N 1
ATOM 3469 C CA . SER A 1 479 ? -18.406 -17.703 -15.539 1 63.66 479 SER A CA 1
ATOM 3470 C C . SER A 1 479 ? -19.438 -16.797 -14.875 1 63.66 479 SER A C 1
ATOM 3472 O O . SER A 1 479 ? -20.453 -17.281 -14.359 1 63.66 479 SER A O 1
ATOM 3474 N N . GLU A 1 480 ? -19.156 -15.445 -14.492 1 59.44 480 GLU A N 1
ATOM 3475 C CA . GLU A 1 480 ? -20.062 -14.594 -13.742 1 59.44 480 GLU A CA 1
ATOM 3476 C C . GLU A 1 480 ? -21.328 -14.281 -14.547 1 59.44 480 GLU A C 1
ATOM 3478 O O . GLU A 1 480 ? -22.391 -14.047 -13.984 1 59.44 480 GLU A O 1
ATOM 3483 N N . GLY A 1 481 ? -21.281 -13.883 -15.836 1 46.5 481 GLY A N 1
ATOM 3484 C CA . GLY A 1 481 ? -22.484 -13.578 -16.609 1 46.5 481 GLY A CA 1
ATOM 3485 C C . GLY A 1 481 ? -23.547 -14.648 -16.5 1 46.5 481 GLY A C 1
ATOM 3486 O O . GLY A 1 481 ? -24.688 -14.453 -16.938 1 46.5 481 GLY A O 1
ATOM 3487 N N . GLU A 1 482 ? -23.203 -15.812 -16.188 1 40.75 482 GLU A N 1
ATOM 3488 C CA . GLU A 1 482 ? -24.203 -16.875 -16.141 1 40.75 482 GLU A CA 1
ATOM 3489 C C . GLU A 1 482 ? -25.109 -16.719 -14.922 1 40.75 482 GLU A C 1
ATOM 3491 O O . GLU A 1 482 ? -26.188 -17.312 -14.859 1 40.75 482 GLU A O 1
ATOM 3496 N N . GLY A 1 483 ? -24.719 -15.961 -13.836 1 35.69 483 GLY A N 1
ATOM 3497 C CA . GLY A 1 483 ? -25.562 -15.805 -12.656 1 35.69 483 GLY A CA 1
ATOM 3498 C C . GLY A 1 483 ? -26.516 -14.617 -12.75 1 35.69 483 GLY A C 1
ATOM 3499 O O . GLY A 1 483 ? -27.203 -14.305 -11.789 1 35.69 483 GLY A O 1
ATOM 3500 N N . ARG A 1 484 ? -26.203 -13.594 -13.453 1 35.88 484 ARG A N 1
ATOM 3501 C CA . ARG A 1 484 ? -27.219 -12.555 -13.289 1 35.88 484 ARG A CA 1
ATOM 3502 C C . ARG A 1 484 ? -28.625 -13.125 -13.438 1 35.88 484 ARG A C 1
ATOM 3504 O O . ARG A 1 484 ? -29.609 -12.438 -13.195 1 35.88 484 ARG A O 1
ATOM 3511 N N . GLY A 1 485 ? -29.031 -13.594 -14.648 1 30.84 485 GLY A N 1
ATOM 3512 C CA . GLY A 1 485 ? -30.422 -14.008 -14.633 1 30.84 485 GLY A CA 1
ATOM 3513 C C . GLY A 1 485 ? -30.766 -14.945 -13.484 1 30.84 485 GLY A C 1
ATOM 3514 O O . GLY A 1 485 ? -29.891 -15.656 -12.984 1 30.84 485 GLY A O 1
ATOM 3515 N N . GLY A 1 486 ? -31.781 -14.57 -12.609 1 32.62 486 GLY A N 1
ATOM 3516 C CA . GLY A 1 486 ? -32.438 -15.297 -11.539 1 32.62 486 GLY A CA 1
ATOM 3517 C C . GLY A 1 486 ? -32.219 -16.797 -11.609 1 32.62 486 GLY A C 1
ATOM 3518 O O . GLY A 1 486 ? -32.062 -17.453 -10.586 1 32.62 486 GLY A O 1
ATOM 3519 N N . GLU A 1 487 ? -32.812 -17.344 -12.711 1 32.06 487 GLU A N 1
ATOM 3520 C CA . GLU A 1 487 ? -33.25 -18.75 -12.719 1 32.06 487 GLU A CA 1
ATOM 3521 C C . GLU A 1 487 ? -32.031 -19.688 -12.758 1 32.06 487 GLU A C 1
ATOM 3523 O O . GLU A 1 487 ? -32.062 -20.75 -12.141 1 32.06 487 GLU A O 1
ATOM 3528 N N . ARG A 1 488 ? -31.203 -19.594 -13.883 1 32.62 488 ARG A N 1
ATOM 3529 C CA . ARG A 1 488 ? -30.312 -20.75 -13.977 1 32.62 488 ARG A CA 1
ATOM 3530 C C . ARG A 1 488 ? -29.016 -20.516 -13.195 1 32.62 488 ARG A C 1
ATOM 3532 O O . ARG A 1 488 ? -28.047 -19.984 -13.734 1 32.62 488 ARG A O 1
ATOM 3539 N N . ARG A 1 489 ? -28.875 -19.672 -12.148 1 38.91 489 ARG A N 1
ATOM 3540 C CA . ARG A 1 489 ? -27.828 -20.062 -11.211 1 38.91 489 ARG A CA 1
ATOM 3541 C C . ARG A 1 489 ? -27.328 -21.469 -11.477 1 38.91 489 ARG A C 1
ATOM 3543 O O . ARG A 1 489 ? -28.109 -22.438 -11.398 1 38.91 489 ARG A O 1
ATOM 3550 N N . GLY A 1 490 ? -26.531 -21.656 -12.453 1 36.91 490 GLY A N 1
ATOM 3551 C CA . GLY A 1 490 ? -26.156 -23.016 -12.812 1 36.91 490 GLY A CA 1
ATOM 3552 C C . GLY A 1 490 ? -26.312 -24 -11.664 1 36.91 490 GLY A C 1
ATOM 3553 O O . GLY A 1 490 ? -26.203 -23.625 -10.5 1 36.91 490 GLY A O 1
ATOM 3554 N N . ARG A 1 491 ? -27.297 -24.828 -11.695 1 40.88 491 ARG A N 1
ATOM 3555 C CA . ARG A 1 491 ? -27.438 -26.094 -10.977 1 40.88 491 ARG A CA 1
ATOM 3556 C C . ARG A 1 491 ? -26.094 -26.594 -10.445 1 40.88 491 ARG A C 1
ATOM 3558 O O . ARG A 1 491 ? -25.953 -27.766 -10.109 1 40.88 491 ARG A O 1
ATOM 3565 N N . GLY A 1 492 ? -24.953 -25.766 -10.727 1 52.59 492 GLY A N 1
ATOM 3566 C CA . GLY A 1 492 ? -23.75 -26.406 -10.234 1 52.59 492 GLY A CA 1
ATOM 3567 C C . GLY A 1 492 ? -23.578 -26.297 -8.734 1 52.59 492 GLY A C 1
ATOM 3568 O O . GLY A 1 492 ? -24.219 -25.469 -8.086 1 52.59 492 GLY A O 1
ATOM 3569 N N . GLY A 1 493 ? -23.297 -27.25 -7.965 1 69.88 493 GLY A N 1
ATOM 3570 C CA . GLY A 1 493 ? -22.969 -27.469 -6.566 1 69.88 493 GLY A CA 1
ATOM 3571 C C . GLY A 1 493 ? -21.953 -26.469 -6.031 1 69.88 493 GLY A C 1
ATOM 3572 O O . GLY A 1 493 ? -21.641 -25.484 -6.703 1 69.88 493 GLY A O 1
ATOM 3573 N N . ALA A 1 494 ? -21.734 -26.344 -4.859 1 86.12 494 ALA A N 1
ATOM 3574 C CA . ALA A 1 494 ? -20.719 -25.547 -4.184 1 86.12 494 ALA A CA 1
ATOM 3575 C C . ALA A 1 494 ? -19.375 -25.625 -4.918 1 86.12 494 ALA A C 1
ATOM 3577 O O . ALA A 1 494 ? -18.984 -26.688 -5.391 1 86.12 494 ALA A O 1
ATOM 3578 N N . LEU A 1 495 ? -18.797 -24.453 -5.227 1 89.88 495 LEU A N 1
ATOM 3579 C CA . LEU A 1 495 ? -17.484 -24.375 -5.871 1 89.88 495 LEU A CA 1
ATOM 3580 C C . LEU A 1 495 ? -16.406 -25.016 -5.008 1 89.88 495 LEU A C 1
ATOM 3582 O O . LEU A 1 495 ? -16.094 -24.531 -3.92 1 89.88 495 LEU A O 1
ATOM 3586 N N . PRO A 1 496 ? -15.883 -26.125 -5.473 1 91.06 496 PRO A N 1
ATOM 3587 C CA . PRO A 1 496 ? -14.773 -26.672 -4.695 1 91.06 496 PRO A CA 1
ATOM 3588 C C . PRO A 1 496 ? -13.578 -25.734 -4.621 1 91.06 496 PRO A C 1
ATOM 3590 O O . PRO A 1 496 ? -13.172 -25.156 -5.641 1 91.06 496 PRO A O 1
ATOM 3593 N N . VAL A 1 497 ? -13.07 -25.516 -3.441 1 93.5 497 VAL A N 1
ATOM 3594 C CA . VAL A 1 497 ? -11.836 -24.766 -3.223 1 93.5 497 VAL A CA 1
ATOM 3595 C C . VAL A 1 497 ? -10.719 -25.719 -2.803 1 93.5 497 VAL A C 1
ATOM 3597 O O . VAL A 1 497 ? -10.766 -26.297 -1.709 1 93.5 497 VAL A O 1
ATOM 3600 N N . VAL A 1 498 ? -9.773 -25.781 -3.68 1 92.25 498 VAL A N 1
ATOM 3601 C CA . VAL A 1 498 ? -8.711 -26.766 -3.504 1 92.25 498 VAL A CA 1
ATOM 3602 C C . VAL A 1 498 ? -7.395 -26.062 -3.191 1 92.25 498 VAL A C 1
ATOM 3604 O O . VAL A 1 498 ? -7.094 -25.016 -3.768 1 92.25 498 VAL A O 1
ATOM 3607 N N . GLY A 1 499 ? -6.621 -26.625 -2.203 1 88.44 499 GLY A N 1
ATOM 3608 C CA . GLY A 1 499 ? -5.309 -26.078 -1.896 1 88.44 499 GLY A CA 1
ATOM 3609 C C . GLY A 1 499 ? -5.168 -25.641 -0.45 1 88.44 499 GLY A C 1
ATOM 3610 O O . GLY A 1 499 ? -6.152 -25.609 0.292 1 88.44 499 GLY A O 1
ATOM 3611 N N . GLY A 1 500 ? -4.043 -25.281 -0.085 1 85.19 500 GLY A N 1
ATOM 3612 C CA . GLY A 1 500 ? -3.729 -24.969 1.299 1 85.19 500 GLY A CA 1
ATOM 3613 C C . GLY A 1 500 ? -4.543 -23.812 1.846 1 85.19 500 GLY A C 1
ATOM 3614 O O . GLY A 1 500 ? -4.867 -23.781 3.035 1 85.19 500 GLY A O 1
ATOM 3615 N N . GLY A 1 501 ? -4.855 -22.875 1 1 90.31 501 GLY A N 1
ATOM 3616 C CA . GLY A 1 501 ? -5.629 -21.719 1.424 1 90.31 501 GLY A CA 1
ATOM 3617 C C . GLY A 1 501 ? -7.039 -22.078 1.859 1 90.31 501 GLY A C 1
ATOM 3618 O O . GLY A 1 501 ? -7.691 -21.297 2.564 1 90.31 501 GLY A O 1
ATOM 3619 N N . ALA A 1 502 ? -7.488 -23.203 1.455 1 90.69 502 ALA A N 1
ATOM 3620 C CA . ALA A 1 502 ? -8.836 -23.641 1.797 1 90.69 502 ALA A CA 1
ATOM 3621 C C . ALA A 1 502 ? -8.945 -23.969 3.283 1 90.69 502 ALA A C 1
ATOM 3623 O O . ALA A 1 502 ? -10.047 -24.109 3.814 1 90.69 502 ALA A O 1
ATOM 3624 N N . ARG A 1 503 ? -7.871 -24.109 3.961 1 88 503 ARG A N 1
ATOM 3625 C CA . ARG A 1 503 ? -7.879 -24.406 5.387 1 88 503 ARG A CA 1
ATOM 3626 C C . ARG A 1 503 ? -8.289 -23.188 6.203 1 88 503 ARG A C 1
ATOM 3628 O O . ARG A 1 503 ? -8.656 -23.312 7.375 1 88 503 ARG A O 1
ATOM 3635 N N . SER A 1 504 ? -8.141 -22.047 5.613 1 93.19 504 SER A N 1
ATOM 3636 C CA . SER A 1 504 ? -8.523 -20.797 6.289 1 93.19 504 SER A CA 1
ATOM 3637 C C . SER A 1 504 ? -10.039 -20.594 6.234 1 93.19 504 SER A C 1
ATOM 3639 O O . SER A 1 504 ? -10.594 -20.328 5.168 1 93.19 504 SER A O 1
ATOM 3641 N N . ALA A 1 505 ? -10.641 -20.641 7.348 1 94 505 ALA A N 1
ATOM 3642 C CA . ALA A 1 505 ? -12.078 -20.406 7.398 1 94 505 ALA A CA 1
ATOM 3643 C C . ALA A 1 505 ? -12.414 -18.984 6.953 1 94 505 ALA A C 1
ATOM 3645 O O . ALA A 1 505 ? -13.391 -18.766 6.223 1 94 505 ALA A O 1
ATOM 3646 N N . LEU A 1 506 ? -11.586 -18.094 7.371 1 96.75 506 LEU A N 1
ATOM 3647 C CA . LEU A 1 506 ? -11.812 -16.703 6.996 1 96.75 506 LEU A CA 1
ATOM 3648 C C . LEU A 1 506 ? -11.703 -16.516 5.484 1 96.75 506 LEU A C 1
ATOM 3650 O O . LEU A 1 506 ? -12.539 -15.844 4.875 1 96.75 506 LEU A O 1
ATOM 3654 N N . TRP A 1 507 ? -10.672 -17.125 4.922 1 96.88 507 TRP A N 1
ATOM 3655 C CA . TRP A 1 507 ? -10.43 -16.922 3.498 1 96.88 507 TRP A CA 1
ATOM 3656 C C . TRP A 1 507 ? -11.531 -17.562 2.658 1 96.88 507 TRP A C 1
ATOM 3658 O O . TRP A 1 507 ? -11.969 -17 1.656 1 96.88 507 TRP A O 1
ATOM 3668 N N . THR A 1 508 ? -12 -18.719 3.086 1 95.88 508 THR A N 1
ATOM 3669 C CA . THR A 1 508 ? -13.078 -19.406 2.371 1 95.88 508 THR A CA 1
ATOM 3670 C C . THR A 1 508 ? -14.367 -18.594 2.432 1 95.88 508 THR A C 1
ATOM 3672 O O . THR A 1 508 ? -15.086 -18.469 1.435 1 95.88 508 THR A O 1
ATOM 3675 N N . ARG A 1 509 ? -14.633 -18.062 3.549 1 96.94 509 ARG A N 1
ATOM 3676 C CA . ARG A 1 509 ? -15.789 -17.188 3.668 1 96.94 509 ARG A CA 1
ATOM 3677 C C . ARG A 1 509 ? -15.641 -15.953 2.773 1 96.94 509 ARG A C 1
ATOM 3679 O O . ARG A 1 509 ? -16.609 -15.531 2.127 1 96.94 509 ARG A O 1
ATOM 3686 N N . THR A 1 510 ? -14.477 -15.414 2.803 1 98.31 510 THR A N 1
ATOM 3687 C CA . THR A 1 510 ? -14.203 -14.25 1.97 1 98.31 510 THR A CA 1
ATOM 3688 C C . THR A 1 510 ? -14.422 -14.578 0.495 1 98.31 510 THR A C 1
ATOM 3690 O O . THR A 1 510 ? -15.031 -13.797 -0.236 1 98.31 510 THR A O 1
ATOM 3693 N N . LEU A 1 511 ? -13.938 -15.727 0.064 1 97.75 511 LEU A N 1
ATOM 3694 C CA . LEU A 1 511 ? -14.117 -16.156 -1.316 1 97.75 511 LEU A CA 1
ATOM 3695 C C . LEU A 1 511 ? -15.602 -16.312 -1.653 1 97.75 511 LEU A C 1
ATOM 3697 O O . LEU A 1 511 ? -16.047 -15.867 -2.713 1 97.75 511 LEU A O 1
ATOM 3701 N N . ALA A 1 512 ? -16.344 -16.922 -0.757 1 96.38 512 ALA A N 1
ATOM 3702 C CA . ALA A 1 512 ? -17.781 -17.078 -0.966 1 96.38 512 ALA A CA 1
ATOM 3703 C C . ALA A 1 512 ? -18.453 -15.719 -1.132 1 96.38 512 ALA A C 1
ATOM 3705 O O . ALA A 1 512 ? -19.25 -15.523 -2.057 1 96.38 512 ALA A O 1
ATOM 3706 N N . ASP A 1 513 ? -18.109 -14.82 -0.292 1 97.69 513 ASP A N 1
ATOM 3707 C CA . ASP A 1 513 ? -18.703 -13.492 -0.323 1 97.69 513 ASP A CA 1
ATOM 3708 C C . ASP A 1 513 ? -18.344 -12.758 -1.612 1 97.69 513 ASP A C 1
ATOM 3710 O O . ASP A 1 513 ? -19.203 -12.164 -2.258 1 97.69 513 ASP A O 1
ATOM 3714 N N . VAL A 1 514 ? -17.094 -12.766 -1.972 1 98.06 514 VAL A N 1
ATOM 3715 C CA . VAL A 1 514 ? -16.578 -11.992 -3.104 1 98.06 514 VAL A CA 1
ATOM 3716 C C . VAL A 1 514 ? -17.141 -12.562 -4.406 1 98.06 514 VAL A C 1
ATOM 3718 O O . VAL A 1 514 ? -17.531 -11.812 -5.305 1 98.06 514 VAL A O 1
ATOM 3721 N N . LEU A 1 515 ? -17.172 -13.883 -4.492 1 95.75 515 LEU A N 1
ATOM 3722 C CA . LEU A 1 515 ? -17.656 -14.531 -5.699 1 95.75 515 LEU A CA 1
ATOM 3723 C C . LEU A 1 515 ? -19.188 -14.586 -5.703 1 95.75 515 LEU A C 1
ATOM 3725 O O . LEU A 1 515 ? -19.797 -14.859 -6.738 1 95.75 515 LEU A O 1
ATOM 3729 N N . ASN A 1 516 ? -19.797 -14.352 -4.512 1 94.31 516 ASN A N 1
ATOM 3730 C CA . ASN A 1 516 ? -21.25 -14.391 -4.293 1 94.31 516 ASN A CA 1
ATOM 3731 C C . ASN A 1 516 ? -21.828 -15.734 -4.723 1 94.31 516 ASN A C 1
ATOM 3733 O O . ASN A 1 516 ? -22.797 -15.773 -5.484 1 94.31 516 ASN A O 1
ATOM 3737 N N . ARG A 1 517 ? -21.25 -16.875 -4.277 1 90.69 517 ARG A N 1
ATOM 3738 C CA . ARG A 1 517 ? -21.719 -18.25 -4.484 1 90.69 517 ARG A CA 1
ATOM 3739 C C . ARG A 1 517 ? -21.188 -19.172 -3.396 1 90.69 517 ARG A C 1
ATOM 3741 O O . ARG A 1 517 ? -20.156 -18.906 -2.783 1 90.69 517 ARG A O 1
ATOM 3748 N N . PRO A 1 518 ? -21.875 -20.203 -3.164 1 91.62 518 PRO A N 1
ATOM 3749 C CA . PRO A 1 518 ? -21.391 -21.156 -2.168 1 91.62 518 PRO A CA 1
ATOM 3750 C C . PRO A 1 518 ? -20.062 -21.812 -2.572 1 91.62 518 PRO A C 1
ATOM 3752 O O . PRO A 1 518 ? -19.844 -22.078 -3.756 1 91.62 518 PRO A O 1
ATOM 3755 N N . VAL A 1 519 ? -19.172 -22.031 -1.587 1 92.31 519 VAL A N 1
ATOM 3756 C CA . VAL A 1 519 ? -17.906 -22.703 -1.842 1 92.31 519 VAL A CA 1
ATOM 3757 C C . VAL A 1 519 ? -17.75 -23.891 -0.899 1 92.31 519 VAL A C 1
ATOM 3759 O O . VAL A 1 519 ? -18.344 -23.922 0.18 1 92.31 519 VAL A O 1
ATOM 3762 N N . ARG A 1 520 ? -17.016 -24.875 -1.302 1 90.56 520 ARG A N 1
ATOM 3763 C CA . ARG A 1 520 ? -16.719 -26.062 -0.508 1 90.56 520 ARG A CA 1
ATOM 3764 C C . ARG A 1 520 ? -15.219 -26.281 -0.399 1 90.56 520 ARG A C 1
ATOM 3766 O O . ARG A 1 520 ? -14.594 -26.766 -1.341 1 90.56 520 ARG A O 1
ATOM 3773 N N . PRO A 1 521 ? -14.664 -26 0.761 1 91.38 521 PRO A N 1
ATOM 3774 C CA . PRO A 1 521 ? -13.219 -26.203 0.934 1 91.38 521 PRO A CA 1
ATOM 3775 C C . PRO A 1 521 ? -12.82 -27.672 0.886 1 91.38 521 PRO A C 1
ATOM 3777 O O . PRO A 1 521 ? -13.461 -28.516 1.53 1 91.38 521 PRO A O 1
ATOM 3780 N N . VAL A 1 522 ? -11.922 -27.906 0.039 1 84.56 522 VAL A N 1
ATOM 3781 C CA . VAL A 1 522 ? -11.273 -29.203 -0.083 1 84.56 522 VAL A CA 1
ATOM 3782 C C . VAL A 1 522 ? -9.758 -29.031 0.024 1 84.56 522 VAL A C 1
ATOM 3784 O O . VAL A 1 522 ? -9.078 -28.812 -0.982 1 84.56 522 VAL A O 1
ATOM 3787 N N . ALA A 1 523 ? -9.094 -29.141 1.153 1 66.81 523 ALA A N 1
ATOM 3788 C CA . ALA A 1 523 ? -7.762 -28.625 1.44 1 66.81 523 ALA A CA 1
ATOM 3789 C C . ALA A 1 523 ? -6.684 -29.531 0.866 1 66.81 523 ALA A C 1
ATOM 3791 O O . ALA A 1 523 ? -5.559 -29.094 0.606 1 66.81 523 ALA A O 1
ATOM 3792 N N . ASP A 1 524 ? -6.961 -30.688 0.584 1 79.75 524 ASP A N 1
ATOM 3793 C CA . ASP A 1 524 ? -5.855 -31.562 0.193 1 79.75 524 ASP A CA 1
ATOM 3794 C C . ASP A 1 524 ? -5.719 -31.625 -1.326 1 79.75 524 ASP A C 1
ATOM 3796 O O . ASP A 1 524 ? -6.227 -32.562 -1.964 1 79.75 524 ASP A O 1
ATOM 3800 N N . ALA A 1 525 ? -5.031 -30.672 -1.865 1 75.81 525 ALA A N 1
ATOM 3801 C CA . ALA A 1 525 ? -4.809 -30.562 -3.305 1 75.81 525 ALA A CA 1
ATOM 3802 C C . ALA A 1 525 ? -4.141 -31.812 -3.859 1 75.81 525 ALA A C 1
ATOM 3804 O O . ALA A 1 525 ? -4.453 -32.25 -4.969 1 75.81 525 ALA A O 1
ATOM 3805 N N . THR A 1 526 ? -3.283 -32.312 -3.041 1 80.31 526 THR A N 1
ATOM 3806 C CA . THR A 1 526 ? -2.553 -33.5 -3.477 1 80.31 526 THR A CA 1
ATOM 3807 C C . THR A 1 526 ? -3.5 -34.688 -3.668 1 80.31 526 THR A C 1
ATOM 3809 O O . THR A 1 526 ? -3.398 -35.406 -4.652 1 80.31 526 THR A O 1
ATOM 3812 N N . GLU A 1 527 ? -4.383 -34.75 -2.801 1 86.75 527 GLU A N 1
ATOM 3813 C CA . GLU A 1 527 ? -5.344 -35.844 -2.887 1 86.75 527 GLU A CA 1
ATOM 3814 C C . GLU A 1 527 ? -6.277 -35.656 -4.078 1 86.75 527 GLU A C 1
ATOM 3816 O O . GLU A 1 527 ? -6.609 -36.625 -4.766 1 86.75 527 GLU A O 1
ATOM 3821 N N . ILE A 1 528 ? -6.625 -34.469 -4.281 1 90.38 528 ILE A N 1
ATOM 3822 C CA . ILE A 1 528 ? -7.535 -34.188 -5.383 1 90.38 528 ILE A CA 1
ATOM 3823 C C . ILE A 1 528 ? -6.844 -34.469 -6.715 1 90.38 528 ILE A C 1
ATOM 3825 O O . ILE A 1 528 ? -7.422 -35.125 -7.594 1 90.38 528 ILE A O 1
ATOM 3829 N N . ALA A 1 529 ? -5.668 -34.062 -6.844 1 91.19 529 ALA A N 1
ATOM 3830 C CA . ALA A 1 529 ? -4.902 -34.344 -8.062 1 91.19 529 ALA A CA 1
ATOM 3831 C C . ALA A 1 529 ? -4.688 -35.844 -8.258 1 91.19 529 ALA A C 1
ATOM 3833 O O . ALA A 1 529 ? -4.793 -36.344 -9.383 1 91.19 529 ALA A O 1
ATOM 3834 N N . ALA A 1 530 ? -4.383 -36.5 -7.168 1 92.88 530 ALA A N 1
ATOM 3835 C CA . ALA A 1 530 ? -4.172 -37.938 -7.234 1 92.88 530 ALA A CA 1
ATOM 3836 C C . ALA A 1 530 ? -5.438 -38.656 -7.695 1 92.88 530 ALA A C 1
ATOM 3838 O O . ALA A 1 530 ? -5.371 -39.562 -8.516 1 92.88 530 ALA A O 1
ATOM 3839 N N . ARG A 1 531 ? -6.547 -38.219 -7.184 1 92 531 ARG A N 1
ATOM 3840 C CA . ARG A 1 531 ? -7.82 -38.812 -7.57 1 92 531 ARG A CA 1
ATOM 3841 C C . ARG A 1 531 ? -8.102 -38.594 -9.055 1 92 531 ARG A C 1
ATOM 3843 O O . ARG A 1 531 ? -8.609 -39.5 -9.734 1 92 531 ARG A O 1
ATOM 3850 N N . GLY A 1 532 ? -7.785 -37.438 -9.5 1 91.62 532 GLY A N 1
ATOM 3851 C CA . GLY A 1 532 ? -7.965 -37.156 -10.914 1 91.62 532 GLY A CA 1
ATOM 3852 C C . GLY A 1 532 ? -7.098 -38.031 -11.812 1 91.62 532 GLY A C 1
ATOM 3853 O O . GLY A 1 532 ? -7.574 -38.562 -12.812 1 91.62 532 GLY A O 1
ATOM 3854 N N . ALA A 1 533 ? -5.879 -38.156 -11.453 1 91.38 533 ALA A N 1
ATOM 3855 C CA . ALA A 1 533 ? -4.941 -38.969 -12.234 1 91.38 533 ALA A CA 1
ATOM 3856 C C . ALA A 1 533 ? -5.336 -40.438 -12.211 1 91.38 533 ALA A C 1
ATOM 3858 O O . ALA A 1 533 ? -5.262 -41.125 -13.242 1 91.38 533 ALA A O 1
ATOM 3859 N N . ALA A 1 534 ? -5.781 -40.938 -11.062 1 92.44 534 ALA A N 1
ATOM 3860 C CA . ALA A 1 534 ? -6.051 -42.344 -10.875 1 92.44 534 ALA A CA 1
ATOM 3861 C C . ALA A 1 534 ? -7.375 -42.75 -11.516 1 92.44 534 ALA A C 1
ATOM 3863 O O . ALA A 1 534 ? -7.594 -43.938 -11.82 1 92.44 534 ALA A O 1
ATOM 3864 N N . ALA A 1 535 ? -8.25 -41.844 -11.711 1 89.5 535 ALA A N 1
ATOM 3865 C CA . ALA A 1 535 ? -9.594 -42.125 -12.211 1 89.5 535 ALA A CA 1
ATOM 3866 C C . ALA A 1 535 ? -9.531 -42.875 -13.547 1 89.5 535 ALA A C 1
ATOM 3868 O O . ALA A 1 535 ? -10.203 -43.875 -13.734 1 89.5 535 ALA A O 1
ATOM 3869 N N . GLY A 1 536 ? -8.742 -42.375 -14.445 1 84.88 536 GLY A N 1
ATOM 3870 C CA . GLY A 1 536 ? -8.609 -43.031 -15.742 1 84.88 536 GLY A CA 1
ATOM 3871 C C . GLY A 1 536 ? -8.102 -44.469 -15.633 1 84.88 536 GLY A C 1
ATOM 3872 O O . GLY A 1 536 ? -8.523 -45.344 -16.406 1 84.88 536 GLY A O 1
ATOM 3873 N N . VAL A 1 537 ? -7.223 -44.688 -14.688 1 89.88 537 VAL A N 1
ATOM 3874 C CA . VAL A 1 537 ? -6.648 -46 -14.5 1 89.88 537 VAL A CA 1
ATOM 3875 C C . VAL A 1 537 ? -7.707 -46.938 -13.945 1 89.88 537 VAL A C 1
ATOM 3877 O O . VAL A 1 537 ? -7.801 -48.094 -14.375 1 89.88 537 VAL A O 1
ATOM 3880 N N . PHE A 1 538 ? -8.492 -46.5 -13.008 1 91.19 538 PHE A N 1
ATOM 3881 C CA . PHE A 1 538 ? -9.57 -47.312 -12.461 1 91.19 538 PHE A CA 1
ATOM 3882 C C . PHE A 1 538 ? -10.547 -47.719 -13.547 1 91.19 538 PHE A C 1
ATOM 3884 O O . PHE A 1 538 ? -11.023 -48.875 -13.57 1 91.19 538 PHE A O 1
ATOM 3891 N N . VAL A 1 539 ? -10.805 -46.875 -14.438 1 85.5 539 VAL A N 1
ATOM 3892 C CA . VAL A 1 539 ? -11.695 -47.156 -15.555 1 85.5 539 VAL A CA 1
ATOM 3893 C C . VAL A 1 539 ? -11.031 -48.188 -16.484 1 85.5 539 VAL A C 1
ATOM 3895 O O . VAL A 1 539 ? -11.641 -49.219 -16.828 1 85.5 539 VAL A O 1
ATOM 3898 N N . ALA A 1 540 ? -9.836 -47.906 -16.844 1 84.81 540 ALA A N 1
ATOM 3899 C CA . ALA A 1 540 ? -9.109 -48.75 -17.781 1 84.81 540 ALA A CA 1
ATOM 3900 C C . ALA A 1 540 ? -8.953 -50.156 -17.25 1 84.81 540 ALA A C 1
ATOM 3902 O O . ALA A 1 540 ? -8.961 -51.125 -18.016 1 84.81 540 ALA A O 1
ATOM 3903 N N . CYS A 1 541 ? -8.805 -50.281 -15.922 1 86.94 541 CYS A N 1
ATOM 3904 C CA . CYS A 1 541 ? -8.562 -51.562 -15.312 1 86.94 541 CYS A CA 1
ATOM 3905 C C . CYS A 1 541 ? -9.875 -52.25 -14.922 1 86.94 541 CYS A C 1
ATOM 3907 O O . CYS A 1 541 ? -9.875 -53.375 -14.414 1 86.94 541 CYS A O 1
ATOM 3909 N N . GLY A 1 542 ? -10.961 -51.531 -15.07 1 86 542 GLY A N 1
ATOM 3910 C CA . GLY A 1 542 ? -12.273 -52.125 -14.828 1 86 542 GLY A CA 1
ATOM 3911 C C . GLY A 1 542 ? -12.672 -52.094 -13.359 1 86 542 GLY A C 1
ATOM 3912 O O . GLY A 1 542 ? -13.57 -52.812 -12.945 1 86 542 GLY A O 1
ATOM 3913 N N . SER A 1 543 ? -12.039 -51.344 -12.625 1 88.75 543 SER A N 1
ATOM 3914 C CA . SER A 1 543 ? -12.312 -51.281 -11.195 1 88.75 543 SER A CA 1
ATOM 3915 C C . SER A 1 543 ? -13.68 -50.688 -10.922 1 88.75 543 SER A C 1
ATOM 3917 O O . SER A 1 543 ? -14.273 -50.906 -9.859 1 88.75 543 SER A O 1
ATOM 3919 N N . TRP A 1 544 ? -14.227 -49.906 -11.781 1 88 544 TRP A N 1
ATOM 3920 C CA . TRP A 1 544 ? -15.516 -49.25 -11.594 1 88 544 TRP A CA 1
ATOM 3921 C C . TRP A 1 544 ? -16.594 -49.938 -12.438 1 88 544 TRP A C 1
ATOM 3923 O O . TRP A 1 544 ? -17.594 -49.281 -12.797 1 88 544 TRP A O 1
ATOM 3933 N N . GLY A 1 545 ? -16.406 -51.125 -12.766 1 82.75 545 GLY A N 1
ATOM 3934 C CA . GLY A 1 545 ? -17.391 -51.875 -13.523 1 82.75 545 GLY A CA 1
ATOM 3935 C C . GLY A 1 545 ? -17.375 -51.562 -15.008 1 82.75 545 GLY A C 1
ATOM 3936 O O . GLY A 1 545 ? -16.516 -50.812 -15.469 1 82.75 545 GLY A O 1
ATOM 3937 N N . SER A 1 546 ? -18.328 -52.062 -15.695 1 77.69 546 SER A N 1
ATOM 3938 C CA . SER A 1 546 ? -18.359 -51.969 -17.156 1 77.69 546 SER A CA 1
ATOM 3939 C C . SER A 1 546 ? -18.766 -50.562 -17.594 1 77.69 546 SER A C 1
ATOM 3941 O O . SER A 1 546 ? -18.359 -50.125 -18.672 1 77.69 546 SER A O 1
ATOM 3943 N N . ASP A 1 547 ? -19.438 -49.844 -16.734 1 77.38 547 ASP A N 1
ATOM 3944 C CA . ASP A 1 547 ? -19.906 -48.531 -17.125 1 77.38 547 ASP A CA 1
ATOM 3945 C C . ASP A 1 547 ? -18.875 -47.469 -16.781 1 77.38 547 ASP A C 1
ATOM 3947 O O . ASP A 1 547 ? -18.969 -46.312 -17.234 1 77.38 547 ASP A O 1
ATOM 3951 N N . GLY A 1 548 ? -17.875 -47.938 -15.969 1 78.94 548 GLY A N 1
ATOM 3952 C CA . GLY A 1 548 ? -16.797 -47.031 -15.641 1 78.94 548 GLY A CA 1
ATOM 3953 C C . GLY A 1 548 ? -17.203 -45.938 -14.68 1 78.94 548 GLY A C 1
ATOM 3954 O O . GLY A 1 548 ? -16.547 -44.906 -14.617 1 78.94 548 GLY A O 1
ATOM 3955 N N . GLU A 1 549 ? -18.266 -46.062 -13.953 1 83 549 GLU A N 1
ATOM 3956 C CA . GLU A 1 549 ? -18.75 -45.031 -13.055 1 83 549 GLU A CA 1
ATOM 3957 C C . GLU A 1 549 ? -18.047 -45.062 -11.703 1 83 549 GLU A C 1
ATOM 3959 O O . GLU A 1 549 ? -17.984 -46.125 -11.07 1 83 549 GLU A O 1
ATOM 3964 N N . PRO A 1 550 ? -17.562 -43.969 -11.32 1 86.5 550 PRO A N 1
ATOM 3965 C CA . PRO A 1 550 ? -16.891 -43.938 -10.016 1 86.5 550 PRO A CA 1
ATOM 3966 C C . PRO A 1 550 ? -17.859 -44.125 -8.852 1 86.5 550 PRO A C 1
ATOM 3968 O O . PRO A 1 550 ? -19.062 -43.875 -9 1 86.5 550 PRO A O 1
ATOM 3971 N N . PRO A 1 551 ? -17.312 -44.625 -7.73 1 85.25 551 PRO A N 1
ATOM 3972 C CA . PRO A 1 551 ? -18.172 -44.688 -6.539 1 85.25 551 PRO A CA 1
ATOM 3973 C C . PRO A 1 551 ? -18.625 -43.312 -6.07 1 85.25 551 PRO A C 1
ATOM 3975 O O . PRO A 1 551 ? -17.953 -42.312 -6.328 1 85.25 551 PRO A O 1
ATOM 3978 N N . ARG A 1 552 ? -19.734 -43.312 -5.422 1 79.69 552 ARG A N 1
ATOM 3979 C CA . ARG A 1 552 ? -20.25 -42.062 -4.859 1 79.69 552 ARG A CA 1
ATOM 3980 C C . ARG A 1 552 ? -19.234 -41.438 -3.912 1 79.69 552 ARG A C 1
ATOM 3982 O O . ARG A 1 552 ? -18.625 -42.125 -3.092 1 79.69 552 ARG A O 1
ATOM 3989 N N . GLY A 1 553 ? -19 -40.125 -4.176 1 78.94 553 GLY A N 1
ATOM 3990 C CA . GLY A 1 553 ? -18.109 -39.406 -3.277 1 78.94 553 GLY A CA 1
ATOM 3991 C C . GLY A 1 553 ? -16.672 -39.375 -3.748 1 78.94 553 GLY A C 1
ATOM 3992 O O . GLY A 1 553 ? -15.812 -38.75 -3.123 1 78.94 553 GLY A O 1
ATOM 3993 N N . TYR A 1 554 ? -16.438 -40.094 -4.801 1 86.75 554 TYR A N 1
ATOM 3994 C CA . TYR A 1 554 ? -15.07 -40.094 -5.312 1 86.75 554 TYR A CA 1
ATOM 3995 C C . TYR A 1 554 ? -14.648 -38.656 -5.68 1 86.75 554 TYR A C 1
ATOM 3997 O O . TYR A 1 554 ? -13.562 -38.219 -5.301 1 86.75 554 TYR A O 1
ATOM 4005 N N . PHE A 1 555 ? -15.492 -38 -6.434 1 84.06 555 PHE A N 1
ATOM 4006 C CA . PHE A 1 555 ? -15.242 -36.594 -6.777 1 84.06 555 PHE A CA 1
ATOM 4007 C C . PHE A 1 555 ? -16.031 -35.656 -5.871 1 84.06 555 PHE A C 1
ATOM 4009 O O . PHE A 1 555 ? -17.203 -35.938 -5.566 1 84.06 555 PHE A O 1
ATOM 4016 N N . PRO A 1 556 ? -15.438 -34.562 -5.418 1 75.62 556 PRO A N 1
ATOM 4017 C CA . PRO A 1 556 ? -16.125 -33.656 -4.508 1 75.62 556 PRO A CA 1
ATOM 4018 C C . PRO A 1 556 ? -17.422 -33.094 -5.098 1 75.62 556 PRO A C 1
ATOM 4020 O O . PRO A 1 556 ? -18.344 -32.75 -4.352 1 75.62 556 PRO A O 1
ATOM 4023 N N . VAL A 1 557 ? -17.578 -32.906 -6.383 1 67 557 VAL A N 1
ATOM 4024 C CA . VAL A 1 557 ? -18.719 -32.25 -7.02 1 67 557 VAL A CA 1
ATOM 4025 C C . VAL A 1 557 ? -19.922 -33.219 -7.039 1 67 557 VAL A C 1
ATOM 4027 O O . VAL A 1 557 ? -21.062 -32.781 -7.246 1 67 557 VAL A O 1
ATOM 4030 N N . ASP A 1 558 ? -19.75 -34.562 -7.035 1 62.03 558 ASP A N 1
ATOM 4031 C CA . ASP A 1 558 ? -20.828 -35.531 -7.176 1 62.03 558 ASP A CA 1
ATOM 4032 C C . ASP A 1 558 ? -21.812 -35.406 -6.027 1 62.03 558 ASP A C 1
ATOM 4034 O O . ASP A 1 558 ? -22.938 -35.938 -6.105 1 62.03 558 ASP A O 1
ATOM 4038 N N . ASP A 1 559 ? -21.391 -34.719 -5 1 53.78 559 ASP A N 1
ATOM 4039 C CA . ASP A 1 559 ? -22.344 -34.656 -3.891 1 53.78 559 ASP A CA 1
ATOM 4040 C C . ASP A 1 559 ? -23.469 -33.688 -4.168 1 53.78 559 ASP A C 1
ATOM 4042 O O . ASP A 1 559 ? -23.219 -32.531 -4.578 1 53.78 559 ASP A O 1
ATOM 4046 N N . ASP A 1 560 ? -24.656 -34.188 -4.684 1 45.91 560 ASP A N 1
ATOM 4047 C CA . ASP A 1 560 ? -25.891 -33.469 -5.023 1 45.91 560 ASP A CA 1
ATOM 4048 C C . ASP A 1 560 ? -26.062 -32.219 -4.152 1 45.91 560 ASP A C 1
ATOM 4050 O O . ASP A 1 560 ? -26.094 -32.312 -2.922 1 45.91 560 ASP A O 1
ATOM 4054 N N . ALA A 1 561 ? -25.812 -31 -4.668 1 45.41 561 ALA A N 1
ATOM 4055 C CA . ALA A 1 561 ? -26.016 -29.672 -4.082 1 45.41 561 ALA A CA 1
ATOM 4056 C C . ALA A 1 561 ? -27.312 -29.609 -3.283 1 45.41 561 ALA A C 1
ATOM 4058 O O . ALA A 1 561 ? -27.453 -28.812 -2.355 1 45.41 561 ALA A O 1
ATOM 4059 N N . SER A 1 562 ? -28.328 -30.172 -3.914 1 44.53 562 SER A N 1
ATOM 4060 C CA . SER A 1 562 ? -29.656 -29.922 -3.34 1 44.53 562 SER A CA 1
ATOM 4061 C C . SER A 1 562 ? -29.688 -30.312 -1.864 1 44.53 562 SER A C 1
ATOM 4063 O O . SER A 1 562 ? -30.547 -29.828 -1.117 1 44.53 562 SER A O 1
ATOM 4065 N N . ASP A 1 563 ? -28.875 -31.203 -1.456 1 43.06 563 ASP A N 1
ATOM 4066 C CA . ASP A 1 563 ? -29 -31.672 -0.081 1 43.06 563 ASP A CA 1
ATOM 4067 C C . ASP A 1 563 ? -27.875 -31.125 0.795 1 43.06 563 ASP A C 1
ATOM 4069 O O . ASP A 1 563 ? -27.656 -31.609 1.912 1 43.06 563 ASP A O 1
ATOM 4073 N N . LEU A 1 564 ? -27.047 -30.281 0.19 1 47.09 564 LEU A N 1
ATOM 4074 C CA . LEU A 1 564 ? -25.891 -29.875 0.961 1 47.09 564 LEU A CA 1
ATOM 4075 C C . LEU A 1 564 ? -26.234 -28.75 1.924 1 47.09 564 LEU A C 1
ATOM 4077 O O . LEU A 1 564 ? -26.875 -27.766 1.532 1 47.09 564 LEU A O 1
ATOM 4081 N N . SER A 1 565 ? -26.484 -29 3.189 1 46.19 565 SER A N 1
ATOM 4082 C CA . SER A 1 565 ? -26.625 -28.078 4.305 1 46.19 565 SER A CA 1
ATOM 4083 C C . SER A 1 565 ? -25.266 -27.594 4.805 1 46.19 565 SER A C 1
ATOM 4085 O O . SER A 1 565 ? -24.219 -28.094 4.367 1 46.19 565 SER A O 1
ATOM 4087 N N . ASP A 1 566 ? -25.078 -26.438 5.469 1 51.06 566 ASP A N 1
ATOM 4088 C CA . ASP A 1 566 ? -23.891 -25.953 6.18 1 51.06 566 ASP A CA 1
ATOM 4089 C C . ASP A 1 566 ? -23.141 -27.094 6.844 1 51.06 566 ASP A C 1
ATOM 4091 O O . ASP A 1 566 ? -21.922 -27.031 6.988 1 51.06 566 ASP A O 1
ATOM 4095 N N . ASP A 1 567 ? -23.891 -28.156 7.047 1 49.31 567 ASP A N 1
ATOM 4096 C CA . ASP A 1 567 ? -23.328 -29.297 7.77 1 49.31 567 ASP A CA 1
ATOM 4097 C C . ASP A 1 567 ? -22.391 -30.109 6.879 1 49.31 567 ASP A C 1
ATOM 4099 O O . ASP A 1 567 ? -21.609 -30.922 7.371 1 49.31 567 ASP A O 1
ATOM 4103 N N . ASP A 1 568 ? -22.438 -29.672 5.586 1 61.19 568 ASP A N 1
ATOM 4104 C CA . ASP A 1 568 ? -21.641 -30.484 4.656 1 61.19 568 ASP A CA 1
ATOM 4105 C C . ASP A 1 568 ? -20.344 -29.75 4.27 1 61.19 568 ASP A C 1
ATOM 4107 O O . ASP A 1 568 ? -19.75 -30.062 3.242 1 61.19 568 ASP A O 1
ATOM 4111 N N . GLY A 1 569 ? -19.969 -28.719 5.086 1 80.94 569 GLY A N 1
ATOM 4112 C CA . GLY A 1 569 ? -18.719 -28.031 4.891 1 80.94 569 GLY A CA 1
ATOM 4113 C C . GLY A 1 569 ? -18.781 -26.938 3.836 1 80.94 569 GLY A C 1
ATOM 4114 O O . GLY A 1 569 ? -17.766 -26.406 3.404 1 80.94 569 GLY A O 1
ATOM 4115 N N . VAL A 1 570 ? -20.141 -26.672 3.436 1 89.06 570 VAL A N 1
ATOM 4116 C CA . VAL A 1 570 ? -20.328 -25.625 2.438 1 89.06 570 VAL A CA 1
ATOM 4117 C C . VAL A 1 570 ? -20.406 -24.266 3.125 1 89.06 570 VAL A C 1
ATOM 4119 O O . VAL A 1 570 ? -21.047 -24.125 4.172 1 89.06 570 VAL A O 1
ATOM 4122 N N . VAL A 1 571 ? -19.75 -23.312 2.561 1 92.88 571 VAL A N 1
ATOM 4123 C CA . VAL A 1 571 ? -19.766 -21.953 3.059 1 92.88 571 VAL A CA 1
ATOM 4124 C C . VAL A 1 571 ? -20.594 -21.062 2.131 1 92.88 571 VAL A C 1
ATOM 4126 O O . VAL A 1 571 ? -20.312 -20.984 0.932 1 92.88 571 VAL A O 1
ATOM 4129 N N . TYR A 1 572 ? -21.609 -20.484 2.684 1 92.88 572 TYR A N 1
ATOM 4130 C CA . TYR A 1 572 ? -22.5 -19.641 1.893 1 92.88 572 TYR A CA 1
ATOM 4131 C C . TYR A 1 572 ? -22.109 -18.172 2.027 1 92.88 572 TYR A C 1
ATOM 4133 O O . TYR A 1 572 ? -21.641 -17.734 3.084 1 92.88 572 TYR A O 1
ATOM 4141 N N . PRO A 1 573 ? -22.359 -17.375 0.965 1 95.5 573 PRO A N 1
ATOM 4142 C CA . PRO A 1 573 ? -22.062 -15.945 1.051 1 95.5 573 PRO A CA 1
ATOM 4143 C C . PRO A 1 573 ? -23.031 -15.188 1.955 1 95.5 573 PRO A C 1
ATOM 4145 O O . PRO A 1 573 ? -24.188 -15.57 2.07 1 95.5 573 PRO A O 1
ATOM 4148 N N . ASP A 1 574 ? -22.484 -14.227 2.619 1 96.56 574 ASP A N 1
ATOM 4149 C CA . ASP A 1 574 ? -23.297 -13.234 3.318 1 96.56 574 ASP A CA 1
ATOM 4150 C C . ASP A 1 574 ? -23.703 -12.102 2.383 1 96.56 574 ASP A C 1
ATOM 4152 O O . ASP A 1 574 ? -22.844 -11.469 1.761 1 96.56 574 ASP A O 1
ATOM 4156 N N . ALA A 1 575 ? -24.969 -11.812 2.303 1 95.31 575 ALA A N 1
ATOM 4157 C CA . ALA A 1 575 ? -25.5 -10.891 1.305 1 95.31 575 ALA A CA 1
ATOM 4158 C C . ALA A 1 575 ? -24.922 -9.492 1.486 1 95.31 575 ALA A C 1
ATOM 4160 O O . ALA A 1 575 ? -24.578 -8.82 0.508 1 95.31 575 ALA A O 1
ATOM 4161 N N . GLU A 1 576 ? -24.812 -9.031 2.678 1 95.88 576 GLU A N 1
ATOM 4162 C CA . GLU A 1 576 ? -24.266 -7.703 2.943 1 95.88 576 GLU A CA 1
ATOM 4163 C C . GLU A 1 576 ? -22.797 -7.625 2.576 1 95.88 576 GLU A C 1
ATOM 4165 O O . GLU A 1 576 ? -22.359 -6.648 1.964 1 95.88 576 GLU A O 1
ATOM 4170 N N . ASN A 1 577 ? -22.094 -8.641 2.959 1 97.25 577 ASN A N 1
ATOM 4171 C CA . ASN A 1 577 ? -20.688 -8.703 2.592 1 97.25 577 ASN A CA 1
ATOM 4172 C C . ASN A 1 577 ? -20.5 -8.742 1.078 1 97.25 577 ASN A C 1
ATOM 4174 O O . ASN A 1 577 ? -19.641 -8.055 0.535 1 97.25 577 ASN A O 1
ATOM 4178 N N . ALA A 1 578 ? -21.312 -9.508 0.44 1 96.75 578 ALA A N 1
ATOM 4179 C CA . ALA A 1 578 ? -21.203 -9.656 -1.009 1 96.75 578 ALA A CA 1
ATOM 4180 C C . ALA A 1 578 ? -21.406 -8.32 -1.715 1 96.75 578 ALA A C 1
ATOM 4182 O O . ALA A 1 578 ? -20.703 -8 -2.672 1 96.75 578 ALA A O 1
ATOM 4183 N N . GLU A 1 579 ? -22.328 -7.59 -1.234 1 95.06 579 GLU A N 1
ATOM 4184 C CA . GLU A 1 579 ? -22.594 -6.281 -1.824 1 95.06 579 GLU A CA 1
ATOM 4185 C C . GLU A 1 579 ? -21.406 -5.34 -1.635 1 95.06 579 GLU A C 1
ATOM 4187 O O . GLU A 1 579 ? -21.016 -4.633 -2.564 1 95.06 579 GLU A O 1
ATOM 4192 N N . ALA A 1 580 ? -20.891 -5.297 -0.439 1 95.19 580 ALA A N 1
ATOM 4193 C CA . ALA A 1 580 ? -19.734 -4.465 -0.155 1 95.19 580 ALA A CA 1
ATOM 4194 C C . ALA A 1 580 ? -18.547 -4.867 -1.026 1 95.19 580 ALA A C 1
ATOM 4196 O O . ALA A 1 580 ? -17.844 -4.008 -1.581 1 95.19 580 ALA A O 1
ATOM 4197 N N . HIS A 1 581 ? -18.328 -6.152 -1.172 1 97.81 581 HIS A N 1
ATOM 4198 C CA . HIS A 1 581 ? -17.203 -6.648 -1.967 1 97.81 581 HIS A CA 1
ATOM 4199 C C . HIS A 1 581 ? -17.406 -6.352 -3.449 1 97.81 581 HIS A C 1
ATOM 4201 O O . HIS A 1 581 ? -16.438 -6.113 -4.176 1 97.81 581 HIS A O 1
ATOM 4207 N N . ALA A 1 582 ? -18.672 -6.359 -3.891 1 96.56 582 ALA A N 1
ATOM 4208 C CA . ALA A 1 582 ? -18.938 -6.027 -5.285 1 96.56 582 ALA A CA 1
ATOM 4209 C C . ALA A 1 582 ? -18.547 -4.586 -5.598 1 96.56 582 ALA A C 1
ATOM 4211 O O . ALA A 1 582 ? -17.953 -4.316 -6.641 1 96.56 582 ALA A O 1
ATOM 4212 N N . ARG A 1 583 ? -18.828 -3.721 -4.691 1 95.69 583 ARG A N 1
ATOM 4213 C CA . ARG A 1 583 ? -18.438 -2.322 -4.852 1 95.69 583 ARG A CA 1
ATOM 4214 C C . ARG A 1 583 ? -16.922 -2.172 -4.871 1 95.69 583 ARG A C 1
ATOM 4216 O O . ARG A 1 583 ? -16.375 -1.46 -5.715 1 95.69 583 ARG A O 1
ATOM 4223 N N . ASN A 1 584 ? -16.266 -2.799 -3.943 1 98 584 ASN A N 1
ATOM 4224 C CA . ASN A 1 584 ? -14.812 -2.744 -3.871 1 98 584 ASN A CA 1
ATOM 4225 C C . ASN A 1 584 ? -14.164 -3.324 -5.129 1 98 584 ASN A C 1
ATOM 4227 O O . ASN A 1 584 ? -13.18 -2.781 -5.633 1 98 584 ASN A O 1
ATOM 4231 N N . HIS A 1 585 ? -14.711 -4.426 -5.645 1 97.94 585 HIS A N 1
ATOM 4232 C CA . HIS A 1 585 ? -14.148 -5.078 -6.816 1 97.94 585 HIS A CA 1
ATOM 4233 C C . HIS A 1 585 ? -14.234 -4.18 -8.047 1 97.94 585 HIS A C 1
ATOM 4235 O O . HIS A 1 585 ? -13.336 -4.188 -8.891 1 97.94 585 HIS A O 1
ATOM 4241 N N . GLU A 1 586 ? -15.312 -3.422 -8.156 1 96.94 586 GLU A N 1
ATOM 4242 C CA . GLU A 1 586 ? -15.453 -2.51 -9.281 1 96.94 586 GLU A CA 1
ATOM 4243 C C . GLU A 1 586 ? -14.281 -1.539 -9.359 1 96.94 586 GLU A C 1
ATOM 4245 O O . GLU A 1 586 ? -13.773 -1.255 -10.453 1 96.94 586 GLU A O 1
ATOM 4250 N N . VAL A 1 587 ? -13.859 -1.043 -8.258 1 97.69 587 VAL A N 1
ATOM 4251 C CA . VAL A 1 587 ? -12.719 -0.136 -8.203 1 97.69 587 VAL A CA 1
ATOM 4252 C C . VAL A 1 587 ? -11.422 -0.922 -8.398 1 97.69 587 VAL A C 1
ATOM 4254 O O . VAL A 1 587 ? -10.562 -0.533 -9.195 1 97.69 587 VAL A O 1
ATOM 4257 N N . PHE A 1 588 ? -11.352 -2.055 -7.758 1 98.06 588 PHE A N 1
ATOM 4258 C CA . PHE A 1 588 ? -10.18 -2.924 -7.805 1 98.06 588 PHE A CA 1
ATOM 4259 C C . PHE A 1 588 ? -9.805 -3.25 -9.242 1 98.06 588 PHE A C 1
ATOM 4261 O O . PHE A 1 588 ? -8.633 -3.172 -9.617 1 98.06 588 PHE A O 1
ATOM 4268 N N . ALA A 1 589 ? -10.758 -3.557 -10.016 1 96.75 589 ALA A N 1
ATOM 4269 C CA . ALA A 1 589 ? -10.547 -4.055 -11.375 1 96.75 589 ALA A CA 1
ATOM 4270 C C . ALA A 1 589 ? -9.945 -2.973 -12.266 1 96.75 589 ALA A C 1
ATOM 4272 O O . ALA A 1 589 ? -9.406 -3.271 -13.336 1 96.75 589 ALA A O 1
ATOM 4273 N N . LYS A 1 590 ? -10 -1.757 -11.828 1 97.25 590 LYS A N 1
ATOM 4274 C CA . LYS A 1 590 ? -9.523 -0.646 -12.648 1 97.25 590 LYS A CA 1
ATOM 4275 C C . LYS A 1 590 ? -8.164 -0.15 -12.172 1 97.25 590 LYS A C 1
ATOM 4277 O O . LYS A 1 590 ? -7.508 0.637 -12.859 1 97.25 590 LYS A O 1
ATOM 4282 N N . LEU A 1 591 ? -7.695 -0.56 -11.039 1 97.88 591 LEU A N 1
ATOM 4283 C CA . LEU A 1 591 ? -6.57 0.065 -10.352 1 97.88 591 LEU A CA 1
ATOM 4284 C C . LEU A 1 591 ? -5.266 -0.197 -11.094 1 97.88 591 LEU A C 1
ATOM 4286 O O . LEU A 1 591 ? -4.422 0.695 -11.211 1 97.88 591 LEU A O 1
ATOM 4290 N N . HIS A 1 592 ? -5.066 -1.491 -11.539 1 95.75 592 HIS A N 1
ATOM 4291 C CA . HIS A 1 592 ? -3.814 -1.799 -12.227 1 95.75 592 HIS A CA 1
ATOM 4292 C C . HIS A 1 592 ? -3.6 -0.881 -13.422 1 95.75 592 HIS A C 1
ATOM 4294 O O . HIS A 1 592 ? -2.533 -0.279 -13.57 1 95.75 592 HIS A O 1
ATOM 4300 N N . ALA A 1 593 ? -4.605 -0.793 -14.273 1 95.62 593 ALA A N 1
ATOM 4301 C CA . ALA A 1 593 ? -4.512 0.053 -15.461 1 95.62 593 ALA A CA 1
ATOM 4302 C C . ALA A 1 593 ? -4.316 1.517 -15.078 1 95.62 593 ALA A C 1
ATOM 4304 O O . ALA A 1 593 ? -3.535 2.232 -15.711 1 95.62 593 ALA A O 1
ATOM 4305 N N . ALA A 1 594 ? -5 2 -14.086 1 97.38 594 ALA A N 1
ATOM 4306 C CA . ALA A 1 594 ? -4.887 3.379 -13.609 1 97.38 594 ALA A CA 1
ATOM 4307 C C . ALA A 1 594 ? -3.467 3.684 -13.148 1 97.38 594 ALA A C 1
ATOM 4309 O O . ALA A 1 594 ? -2.857 4.656 -13.594 1 97.38 594 ALA A O 1
ATOM 4310 N N . ILE A 1 595 ? -2.902 2.867 -12.289 1 97.25 595 ILE A N 1
ATOM 4311 C CA . ILE A 1 595 ? -1.584 3.084 -11.703 1 97.25 595 ILE A CA 1
ATOM 4312 C C . ILE A 1 595 ? -0.519 3.045 -12.797 1 97.25 595 ILE A C 1
ATOM 4314 O O . ILE A 1 595 ? 0.451 3.807 -12.758 1 97.25 595 ILE A O 1
ATOM 4318 N N . LYS A 1 596 ? -0.719 2.213 -13.734 1 94.25 596 LYS A N 1
ATOM 4319 C CA . LYS A 1 596 ? 0.246 2.064 -14.82 1 94.25 596 LYS A CA 1
ATOM 4320 C C . LYS A 1 596 ? 0.423 3.375 -15.586 1 94.25 596 LYS A C 1
ATOM 4322 O O . LYS A 1 596 ? 1.504 3.656 -16.109 1 94.25 596 LYS A O 1
ATOM 4327 N N . THR A 1 597 ? -0.562 4.227 -15.656 1 95.56 597 THR A N 1
ATOM 4328 C CA . THR A 1 597 ? -0.5 5.484 -16.391 1 95.56 597 THR A CA 1
ATOM 4329 C C . THR A 1 597 ? 0.481 6.449 -15.742 1 95.56 597 THR A C 1
ATOM 4331 O O . THR A 1 597 ? 0.893 7.438 -16.359 1 95.56 597 THR A O 1
ATOM 4334 N N . SER A 1 598 ? 0.89 6.227 -14.508 1 95.44 598 SER A N 1
ATOM 4335 C CA . SER A 1 598 ? 1.83 7.09 -13.805 1 95.44 598 SER A CA 1
ATOM 4336 C C . SER A 1 598 ? 3.258 6.863 -14.289 1 95.44 598 SER A C 1
ATOM 4338 O O . SER A 1 598 ? 4.152 7.66 -13.992 1 95.44 598 SER A O 1
ATOM 4340 N N . GLY A 1 599 ? 3.529 5.738 -14.992 1 94.12 599 GLY A N 1
ATOM 4341 C CA . GLY A 1 599 ? 4.871 5.375 -15.422 1 94.12 599 GLY A CA 1
ATOM 4342 C C . GLY A 1 599 ? 5.621 4.555 -14.391 1 94.12 599 GLY A C 1
ATOM 4343 O O . GLY A 1 599 ? 6.855 4.508 -14.398 1 94.12 599 GLY A O 1
ATOM 4344 N N . VAL A 1 600 ? 4.895 3.902 -13.555 1 94.56 600 VAL A N 1
ATOM 4345 C CA . VAL A 1 600 ? 5.477 3.176 -12.43 1 94.56 600 VAL A CA 1
ATOM 4346 C C . VAL A 1 600 ? 6.324 2.016 -12.945 1 94.56 600 VAL A C 1
ATOM 4348 O O . VAL A 1 600 ? 7.254 1.57 -12.273 1 94.56 600 VAL A O 1
ATOM 4351 N N . ASP A 1 601 ? 6.109 1.549 -14.148 1 89.69 601 ASP A N 1
ATOM 4352 C CA . ASP A 1 601 ? 6.855 0.441 -14.734 1 89.69 601 ASP A CA 1
ATOM 4353 C C . ASP A 1 601 ? 8.352 0.755 -14.797 1 89.69 601 ASP A C 1
ATOM 4355 O O . ASP A 1 601 ? 9.18 -0.154 -14.789 1 89.69 601 ASP A O 1
ATOM 4359 N N . ALA A 1 602 ? 8.641 2.045 -14.82 1 88.88 602 ALA A N 1
ATOM 4360 C CA . ALA A 1 602 ? 10.039 2.469 -14.898 1 88.88 602 ALA A CA 1
ATOM 4361 C C . ALA A 1 602 ? 10.781 2.131 -13.609 1 88.88 602 ALA A C 1
ATOM 4363 O O . ALA A 1 602 ? 12.016 2.113 -13.586 1 88.88 602 ALA A O 1
ATOM 4364 N N . LEU A 1 603 ? 10.047 1.89 -12.562 1 90.12 603 LEU A N 1
ATOM 4365 C CA . LEU A 1 603 ? 10.656 1.618 -11.266 1 90.12 603 LEU A CA 1
ATOM 4366 C C . LEU A 1 603 ? 10.656 0.122 -10.969 1 90.12 603 LEU A C 1
ATOM 4368 O O . LEU A 1 603 ? 11.109 -0.304 -9.906 1 90.12 603 LEU A O 1
ATOM 4372 N N . ALA A 1 604 ? 10.047 -0.622 -11.875 1 72.56 604 ALA A N 1
ATOM 4373 C CA . ALA A 1 604 ? 9.875 -2.053 -11.641 1 72.56 604 ALA A CA 1
ATOM 4374 C C . ALA A 1 604 ? 11.219 -2.74 -11.414 1 72.56 604 ALA A C 1
ATOM 4376 O O . ALA A 1 604 ? 12.164 -2.539 -12.188 1 72.56 604 ALA A O 1
ATOM 4377 N N . ASN A 1 605 ? 11.461 -3.148 -10.164 1 60.25 605 ASN A N 1
ATOM 4378 C CA . ASN A 1 605 ? 12.672 -3.869 -9.797 1 60.25 605 ASN A CA 1
ATOM 4379 C C . ASN A 1 605 ? 12.453 -5.379 -9.805 1 60.25 605 ASN A C 1
ATOM 4381 O O . ASN A 1 605 ? 11.328 -5.848 -9.625 1 60.25 605 ASN A O 1
ATOM 4385 N N . MET B 1 1 ? -31.594 86 29.078 1 22.95 1 MET B N 1
ATOM 4386 C CA . MET B 1 1 ? -30.312 85.688 29.688 1 22.95 1 MET B CA 1
ATOM 4387 C C . MET B 1 1 ? -30.25 84.188 30.047 1 22.95 1 MET B C 1
ATOM 4389 O O . MET B 1 1 ? -30.906 83.75 30.984 1 22.95 1 MET B O 1
ATOM 4393 N N . HIS B 1 2 ? -30.297 83.188 29.125 1 26.53 2 HIS B N 1
ATOM 4394 C CA . HIS B 1 2 ? -30.531 81.938 28.469 1 26.53 2 HIS B CA 1
ATOM 4395 C C . HIS B 1 2 ? -29.5 80.875 28.891 1 26.53 2 HIS B C 1
ATOM 4397 O O . HIS B 1 2 ? -29.359 79.812 28.25 1 26.53 2 HIS B O 1
ATOM 4403 N N . HIS B 1 3 ? -28.641 81.25 29.953 1 22.81 3 HIS B N 1
ATOM 4404 C CA . HIS B 1 3 ? -27.344 80.625 29.984 1 22.81 3 HIS B CA 1
ATOM 4405 C C . HIS B 1 3 ? -27.469 79.125 30.266 1 22.81 3 HIS B C 1
ATOM 4407 O O . HIS B 1 3 ? -26.844 78.312 29.578 1 22.81 3 HIS B O 1
ATOM 4413 N N . ALA B 1 4 ? -27.938 78.562 31.453 1 26.02 4 ALA B N 1
ATOM 4414 C CA . ALA B 1 4 ? -27.109 77.75 32.375 1 26.02 4 ALA B CA 1
ATOM 4415 C C . ALA B 1 4 ? -27.25 76.25 32.062 1 26.02 4 ALA B C 1
ATOM 4417 O O . ALA B 1 4 ? -28.281 75.688 32.375 1 26.02 4 ALA B O 1
ATOM 4418 N N . ARG B 1 5 ? -26.75 75.625 30.969 1 26.09 5 ARG B N 1
ATOM 4419 C CA . ARG B 1 5 ? -27.234 74.312 30.578 1 26.09 5 ARG B CA 1
ATOM 4420 C C . ARG B 1 5 ? -26.75 73.188 31.531 1 26.09 5 ARG B C 1
ATOM 4422 O O . ARG B 1 5 ? -25.625 72.688 31.375 1 26.09 5 ARG B O 1
ATOM 4429 N N . VAL B 1 6 ? -26.797 73.25 32.812 1 24.39 6 VAL B N 1
ATOM 4430 C CA . VAL B 1 6 ? -25.844 72.5 33.625 1 24.39 6 VAL B CA 1
ATOM 4431 C C . VAL B 1 6 ? -26.172 71 33.531 1 24.39 6 VAL B C 1
ATOM 4433 O O . VAL B 1 6 ? -27.141 70.5 34.156 1 24.39 6 VAL B O 1
ATOM 4436 N N . ALA B 1 7 ? -26.453 70.375 32.406 1 26.98 7 ALA B N 1
ATOM 4437 C CA . ALA B 1 7 ? -26.984 69 32.656 1 26.98 7 ALA B CA 1
ATOM 4438 C C . ALA B 1 7 ? -25.953 68.125 33.375 1 26.98 7 ALA B C 1
ATOM 4440 O O . ALA B 1 7 ? -24.812 68 32.906 1 26.98 7 ALA B O 1
ATOM 4441 N N . ALA B 1 8 ? -26.125 67.688 34.625 1 28.81 8 ALA B N 1
ATOM 4442 C CA . ALA B 1 8 ? -25.344 67.062 35.656 1 28.81 8 ALA B CA 1
ATOM 4443 C C . ALA B 1 8 ? -24.828 65.688 35.188 1 28.81 8 ALA B C 1
ATOM 4445 O O . ALA B 1 8 ? -25.406 65.062 34.312 1 28.81 8 ALA B O 1
ATOM 4446 N N . PRO B 1 9 ? -23.828 65.062 36 1 25.2 9 PRO B N 1
ATOM 4447 C CA . PRO B 1 9 ? -22.828 64 35.875 1 25.2 9 PRO B CA 1
ATOM 4448 C C . PRO B 1 9 ? -23.438 62.625 35.938 1 25.2 9 PRO B C 1
ATOM 4450 O O . PRO B 1 9 ? -24.188 62.312 36.844 1 25.2 9 PRO B O 1
ATOM 4453 N N . ALA B 1 10 ? -23.938 61.969 34.812 1 27.45 10 ALA B N 1
ATOM 4454 C CA . ALA B 1 10 ? -24.484 60.594 34.844 1 27.45 10 ALA B CA 1
ATOM 4455 C C . ALA B 1 10 ? -23.531 59.625 35.562 1 27.45 10 ALA B C 1
ATOM 4457 O O . ALA B 1 10 ? -22.344 59.562 35.188 1 27.45 10 ALA B O 1
ATOM 4458 N N . ALA B 1 11 ? -23.906 58.969 36.719 1 28.2 11 ALA B N 1
ATOM 4459 C CA . ALA B 1 11 ? -23.406 58.25 37.875 1 28.2 11 ALA B CA 1
ATOM 4460 C C . ALA B 1 11 ? -22.672 56.969 37.5 1 28.2 11 ALA B C 1
ATOM 4462 O O . ALA B 1 11 ? -22.875 56.469 36.375 1 28.2 11 ALA B O 1
ATOM 4463 N N . PRO B 1 12 ? -22.609 56.062 38.594 1 25.72 12 PRO B N 1
ATOM 4464 C CA . PRO B 1 12 ? -21.672 55.031 39.031 1 25.72 12 PRO B CA 1
ATOM 4465 C C . PRO B 1 12 ? -21.969 53.688 38.406 1 25.72 12 PRO B C 1
ATOM 4467 O O . PRO B 1 12 ? -22.969 53.031 38.75 1 25.72 12 PRO B O 1
ATOM 4470 N N . ALA B 1 13 ? -22.344 53.375 37.188 1 31.23 13 ALA B N 1
ATOM 4471 C CA . ALA B 1 13 ? -22.641 51.969 36.938 1 31.23 13 ALA B CA 1
ATOM 4472 C C . ALA B 1 13 ? -21.422 51.094 37.25 1 31.23 13 ALA B C 1
ATOM 4474 O O . ALA B 1 13 ? -20.422 51.156 36.531 1 31.23 13 ALA B O 1
ATOM 4475 N N . ARG B 1 14 ? -21.297 50.531 38.625 1 28.22 14 ARG B N 1
ATOM 4476 C CA . ARG B 1 14 ? -20.297 49.875 39.438 1 28.22 14 ARG B CA 1
ATOM 4477 C C . ARG B 1 14 ? -19.938 48.5 38.906 1 28.22 14 ARG B C 1
ATOM 4479 O O . ARG B 1 14 ? -20.266 48.188 37.75 1 28.22 14 ARG B O 1
ATOM 4486 N N . PRO B 1 15 ? -20.391 47.344 39.812 1 29.41 15 PRO B N 1
ATOM 4487 C CA . PRO B 1 15 ? -19.609 46.219 40.281 1 29.41 15 PRO B CA 1
ATOM 4488 C C . PRO B 1 15 ? -19.688 45 39.375 1 29.41 15 PRO B C 1
ATOM 4490 O O . PRO B 1 15 ? -19.016 44 39.594 1 29.41 15 PRO B O 1
ATOM 4493 N N . SER B 1 16 ? -20.25 44.812 38.375 1 33.97 16 SER B N 1
ATOM 4494 C CA . SER B 1 16 ? -20.344 43.438 37.875 1 33.97 16 SER B CA 1
ATOM 4495 C C . SER B 1 16 ? -18.969 42.844 37.656 1 33.97 16 SER B C 1
ATOM 4497 O O . SER B 1 16 ? -18.484 42.781 36.531 1 33.97 16 SER B O 1
ATOM 4499 N N . PHE B 1 17 ? -18.156 42.688 38.906 1 32.75 17 PHE B N 1
ATOM 4500 C CA . PHE B 1 17 ? -16.844 42.125 38.625 1 32.75 17 PHE B CA 1
ATOM 4501 C C . PHE B 1 17 ? -16.938 40.594 38.5 1 32.75 17 PHE B C 1
ATOM 4503 O O . PHE B 1 17 ? -15.922 39.938 38.281 1 32.75 17 PHE B O 1
ATOM 4510 N N . LEU B 1 18 ? -17.922 39.875 39.469 1 30.06 18 LEU B N 1
ATOM 4511 C CA . LEU B 1 18 ? -17.281 38.562 39.406 1 30.06 18 LEU B CA 1
ATOM 4512 C C . LEU B 1 18 ? -17.328 38 37.969 1 30.06 18 LEU B C 1
ATOM 4514 O O . LEU B 1 18 ? -16.297 37.531 37.469 1 30.06 18 LEU B O 1
ATOM 4518 N N . SER B 1 19 ? -18.547 37.25 37.75 1 31.22 19 SER B N 1
ATOM 4519 C CA . SER B 1 19 ? -19.109 36.062 38.344 1 31.22 19 SER B CA 1
ATOM 4520 C C . SER B 1 19 ? -19.203 34.906 37.344 1 31.22 19 SER B C 1
ATOM 4522 O O . SER B 1 19 ? -20.266 34.688 36.75 1 31.22 19 SER B O 1
ATOM 4524 N N . PRO B 1 20 ? -18.266 34.5 36.844 1 29.58 20 PRO B N 1
ATOM 4525 C CA . PRO B 1 20 ? -18.531 33.406 35.906 1 29.58 20 PRO B CA 1
ATOM 4526 C C . PRO B 1 20 ? -18.922 32.094 36.625 1 29.58 20 PRO B C 1
ATOM 4528 O O . PRO B 1 20 ? -19.609 31.266 36.031 1 29.58 20 PRO B O 1
ATOM 4531 N N . ARG B 1 21 ? -18.719 31.594 38 1 30.58 21 ARG B N 1
ATOM 4532 C CA . ARG B 1 21 ? -18.234 30.219 37.844 1 30.58 21 ARG B CA 1
ATOM 4533 C C . ARG B 1 21 ? -19.375 29.281 37.438 1 30.58 21 ARG B C 1
ATOM 4535 O O . ARG B 1 21 ? -19.156 28.094 37.188 1 30.58 21 ARG B O 1
ATOM 4542 N N . ARG B 1 22 ? -20.703 29.312 37.5 1 28.81 22 ARG B N 1
ATOM 4543 C CA . ARG B 1 22 ? -21.203 28.078 38.094 1 28.81 22 ARG B CA 1
ATOM 4544 C C . ARG B 1 22 ? -20.688 26.859 37.344 1 28.81 22 ARG B C 1
ATOM 4546 O O . ARG B 1 22 ? -20.938 26.703 36.125 1 28.81 22 ARG B O 1
ATOM 4553 N N . ARG B 1 23 ? -19.75 26.031 37.969 1 26.45 23 ARG B N 1
ATOM 4554 C CA . ARG B 1 23 ? -19.094 24.766 37.719 1 26.45 23 ARG B CA 1
ATOM 4555 C C . ARG B 1 23 ? -20.125 23.641 37.562 1 26.45 23 ARG B C 1
ATOM 4557 O O . ARG B 1 23 ? -20.797 23.266 38.531 1 26.45 23 ARG B O 1
ATOM 4564 N N . ALA B 1 24 ? -21 23.516 36.594 1 30.28 24 ALA B N 1
ATOM 4565 C CA . ALA B 1 24 ? -21.609 22.188 36.594 1 30.28 24 ALA B CA 1
ATOM 4566 C C . ALA B 1 24 ? -20.578 21.109 36.938 1 30.28 24 ALA B C 1
ATOM 4568 O O . ALA B 1 24 ? -19.375 21.297 36.688 1 30.28 24 ALA B O 1
ATOM 4569 N N . THR B 1 25 ? -20.969 20.031 37.875 1 26.52 25 THR B N 1
ATOM 4570 C CA . THR B 1 25 ? -20.297 18.844 38.375 1 26.52 25 THR B CA 1
ATOM 4571 C C . THR B 1 25 ? -19.562 18.125 37.25 1 26.52 25 THR B C 1
ATOM 4573 O O . THR B 1 25 ? -20.172 17.656 36.281 1 26.52 25 THR B O 1
ATOM 4576 N N . PRO B 1 26 ? -18.406 18.641 36.875 1 29.86 26 PRO B N 1
ATOM 4577 C CA . PRO B 1 26 ? -17.703 17.875 35.844 1 29.86 26 PRO B CA 1
ATOM 4578 C C . PRO B 1 26 ? -17.344 16.469 36.281 1 29.86 26 PRO B C 1
ATOM 4580 O O . PRO B 1 26 ? -16.547 16.312 37.219 1 29.86 26 PRO B O 1
ATOM 4583 N N . SER B 1 27 ? -18.312 15.578 36.562 1 26.89 27 SER B N 1
ATOM 4584 C CA . SER B 1 27 ? -17.859 14.289 37.062 1 26.89 27 SER B CA 1
ATOM 4585 C C . SER B 1 27 ? -16.656 13.789 36.25 1 26.89 27 SER B C 1
ATOM 4587 O O . SER B 1 27 ? -15.758 13.156 36.812 1 26.89 27 SER B O 1
ATOM 4589 N N . ARG B 1 28 ? -16.844 13.422 34.844 1 29.44 28 ARG B N 1
ATOM 4590 C CA . ARG B 1 28 ? -15.828 12.469 34.406 1 29.44 28 ARG B CA 1
ATOM 4591 C C . ARG B 1 28 ? -14.461 13.125 34.344 1 29.44 28 ARG B C 1
ATOM 4593 O O . ARG B 1 28 ? -14.281 14.125 33.656 1 29.44 28 ARG B O 1
ATOM 4600 N N . ARG B 1 29 ? -13.547 12.961 35.344 1 29.41 29 ARG B N 1
ATOM 4601 C CA . ARG B 1 29 ? -12.133 13.25 35.531 1 29.41 29 ARG B CA 1
ATOM 4602 C C . ARG B 1 29 ? -11.352 13.086 34.25 1 29.41 29 ARG B C 1
ATOM 4604 O O . ARG B 1 29 ? -11.055 11.961 33.812 1 29.41 29 ARG B O 1
ATOM 4611 N N . ARG B 1 30 ? -11.727 13.883 33.281 1 33.03 30 ARG B N 1
ATOM 4612 C CA . ARG B 1 30 ? -10.812 13.805 32.156 1 33.03 30 ARG B CA 1
ATOM 4613 C C . ARG B 1 30 ? -9.359 13.922 32.625 1 33.03 30 ARG B C 1
ATOM 4615 O O . ARG B 1 30 ? -9.031 14.789 33.438 1 33.03 30 ARG B O 1
ATOM 4622 N N . ALA B 1 31 ? -8.531 12.891 32.5 1 30.14 31 ALA B N 1
ATOM 4623 C CA . ALA B 1 31 ? -7.105 12.758 32.812 1 30.14 31 ALA B CA 1
ATOM 4624 C C . ALA B 1 31 ? -6.328 13.984 32.344 1 30.14 31 ALA B C 1
ATOM 4626 O O . ALA B 1 31 ? -6.332 14.312 31.156 1 30.14 31 ALA B O 1
ATOM 4627 N N . VAL B 1 32 ? -6.281 14.977 33.156 1 30.83 32 VAL B N 1
ATOM 4628 C CA . VAL B 1 32 ? -5.43 16.141 32.969 1 30.83 32 VAL B CA 1
ATOM 4629 C C . VAL B 1 32 ? -4.035 15.711 32.531 1 30.83 32 VAL B C 1
ATOM 4631 O O . VAL B 1 32 ? -3.314 15.047 33.281 1 30.83 32 VAL B O 1
ATOM 4634 N N . ALA B 1 33 ? -3.852 15.68 31.328 1 41.53 33 ALA B N 1
ATOM 4635 C CA . ALA B 1 33 ? -2.5 15.414 30.844 1 41.53 33 ALA B CA 1
ATOM 4636 C C . ALA B 1 33 ? -1.493 16.375 31.484 1 41.53 33 ALA B C 1
ATOM 4638 O O . ALA B 1 33 ? -1.762 17.562 31.609 1 41.53 33 ALA B O 1
ATOM 4639 N N . SER B 1 34 ? -0.365 15.828 32.188 1 42.16 34 SER B N 1
ATOM 4640 C CA . SER B 1 34 ? 0.689 16.391 33.031 1 42.16 34 SER B CA 1
ATOM 4641 C C . SER B 1 34 ? 1.464 17.484 32.281 1 42.16 34 SER B C 1
ATOM 4643 O O . SER B 1 34 ? 1.729 17.344 31.078 1 42.16 34 SER B O 1
ATOM 4645 N N . SER B 1 35 ? 1.433 18.688 32.812 1 51.66 35 SER B N 1
ATOM 4646 C CA . SER B 1 35 ? 2.291 19.812 32.438 1 51.66 35 SER B CA 1
ATOM 4647 C C . SER B 1 35 ? 3.762 19.406 32.438 1 51.66 35 SER B C 1
ATOM 4649 O O . SER B 1 35 ? 4.164 18.547 33.219 1 51.66 35 SER B O 1
ATOM 4651 N N . SER B 1 36 ? 4.414 19.672 31.328 1 60.03 36 SER B N 1
ATOM 4652 C CA . SER B 1 36 ? 5.859 19.469 31.344 1 60.03 36 SER B CA 1
ATOM 4653 C C . SER B 1 36 ? 6.613 20.781 31.469 1 60.03 36 SER B C 1
ATOM 4655 O O . SER B 1 36 ? 6.219 21.781 30.875 1 60.03 36 SER B O 1
ATOM 4657 N N . SER B 1 37 ? 7.434 20.938 32.531 1 58.41 37 SER B N 1
ATOM 4658 C CA . SER B 1 37 ? 8.258 22.109 32.75 1 58.41 37 SER B CA 1
ATOM 4659 C C . SER B 1 37 ? 9.742 21.766 32.719 1 58.41 37 SER B C 1
ATOM 4661 O O . SER B 1 37 ? 10.141 20.672 33.094 1 58.41 37 SER B O 1
ATOM 4663 N N . SER B 1 38 ? 10.469 22.547 31.859 1 60.28 38 SER B N 1
ATOM 4664 C CA . SER B 1 38 ? 11.922 22.406 31.875 1 60.28 38 SER B CA 1
ATOM 4665 C C . SER B 1 38 ? 12.602 23.734 32.188 1 60.28 38 SER B C 1
ATOM 4667 O O . SER B 1 38 ? 12.172 24.797 31.734 1 60.28 38 SER B O 1
ATOM 4669 N N . VAL B 1 39 ? 13.469 23.75 33.312 1 52.66 39 VAL B N 1
ATOM 4670 C CA . VAL B 1 39 ? 14.32 24.891 33.656 1 52.66 39 VAL B CA 1
ATOM 4671 C C . VAL B 1 39 ? 15.75 24.609 33.188 1 52.66 39 VAL B C 1
ATOM 4673 O O . VAL B 1 39 ? 16.281 23.531 33.469 1 52.66 39 VAL B O 1
ATOM 4676 N N . PHE B 1 40 ? 16.266 25.375 32.281 1 55.09 40 PHE B N 1
ATOM 4677 C CA . PHE B 1 40 ? 17.609 25.156 31.766 1 55.09 40 PHE B CA 1
ATOM 4678 C C . PHE B 1 40 ? 18.641 25.922 32.594 1 55.09 40 PHE B C 1
ATOM 4680 O O . PHE B 1 40 ? 18.328 26.953 33.188 1 55.09 40 PHE B O 1
ATOM 4687 N N . SER B 1 41 ? 19.953 25.188 33 1 47.19 41 SER B N 1
ATOM 4688 C CA . SER B 1 41 ? 21.047 25.75 33.781 1 47.19 41 SER B CA 1
ATOM 4689 C C . SER B 1 41 ? 21.469 27.109 33.25 1 47.19 41 SER B C 1
ATOM 4691 O O . SER B 1 41 ? 21.641 27.297 32.031 1 47.19 41 SER B O 1
ATOM 4693 N N . ARG B 1 42 ? 21.406 28.156 34.031 1 50.25 42 ARG B N 1
ATOM 4694 C CA . ARG B 1 42 ? 21.812 29.531 33.781 1 50.25 42 ARG B CA 1
ATOM 4695 C C . ARG B 1 42 ? 23.328 29.688 33.812 1 50.25 42 ARG B C 1
ATOM 4697 O O . ARG B 1 42 ? 23.906 29.828 34.906 1 50.25 42 ARG B O 1
ATOM 4704 N N . ASP B 1 43 ? 24.094 28.953 33.094 1 42.44 43 ASP B N 1
ATOM 4705 C CA . ASP B 1 43 ? 25.5 29.375 33.156 1 42.44 43 ASP B CA 1
ATOM 4706 C C . ASP B 1 43 ? 25.625 30.875 32.906 1 42.44 43 ASP B C 1
ATOM 4708 O O . ASP B 1 43 ? 25.031 31.406 31.984 1 42.44 43 ASP B O 1
ATOM 4712 N N . ALA B 1 44 ? 25.969 31.734 33.812 1 41.38 44 ALA B N 1
ATOM 4713 C CA . ALA B 1 44 ? 26.078 33.156 34.094 1 41.38 44 ALA B CA 1
ATOM 4714 C C . ALA B 1 44 ? 26.891 33.875 33 1 41.38 44 ALA B C 1
ATOM 4716 O O . ALA B 1 44 ? 28.125 34 33.125 1 41.38 44 ALA B O 1
ATOM 4717 N N . ASP B 1 45 ? 26.797 33.5 31.859 1 43.31 45 ASP B N 1
ATOM 4718 C CA . ASP B 1 45 ? 27.469 34.656 31.25 1 43.31 45 ASP B CA 1
ATOM 4719 C C . ASP B 1 45 ? 26.672 35.938 31.516 1 43.31 45 ASP B C 1
ATOM 4721 O O . ASP B 1 45 ? 25.438 35.938 31.531 1 43.31 45 ASP B O 1
ATOM 4725 N N . ASP B 1 46 ? 27.125 37.062 32.031 1 49.34 46 ASP B N 1
ATOM 4726 C CA . ASP B 1 46 ? 26.734 38.312 32.719 1 49.34 46 ASP B CA 1
ATOM 4727 C C . ASP B 1 46 ? 25.547 38.938 32.031 1 49.34 46 ASP B C 1
ATOM 4729 O O . ASP B 1 46 ? 24.594 39.375 32.688 1 49.34 46 ASP B O 1
ATOM 4733 N N . ASP B 1 47 ? 25.578 39.188 30.828 1 49.09 47 ASP B N 1
ATOM 4734 C CA . ASP B 1 47 ? 24.625 40.094 30.188 1 49.09 47 ASP B CA 1
ATOM 4735 C C . ASP B 1 47 ? 23.281 39.406 29.953 1 49.09 47 ASP B C 1
ATOM 4737 O O . ASP B 1 47 ? 22.234 40.062 29.969 1 49.09 47 ASP B O 1
ATOM 4741 N N . ASP B 1 48 ? 23.172 38.031 29.812 1 61.12 48 ASP B N 1
ATOM 4742 C CA . ASP B 1 48 ? 21.953 37.25 29.516 1 61.12 48 ASP B CA 1
ATOM 4743 C C . ASP B 1 48 ? 21.109 37.062 30.781 1 61.12 48 ASP B C 1
ATOM 4745 O O . ASP B 1 48 ? 19.969 36.625 30.703 1 61.12 48 ASP B O 1
ATOM 4749 N N . ASP B 1 49 ? 21.516 37.656 31.859 1 66.38 49 ASP B N 1
ATOM 4750 C CA . ASP B 1 49 ? 20.891 37.25 33.125 1 66.38 49 ASP B CA 1
ATOM 4751 C C . ASP B 1 49 ? 20.031 38.375 33.688 1 66.38 49 ASP B C 1
ATOM 4753 O O . ASP B 1 49 ? 19.469 38.25 34.781 1 66.38 49 ASP B O 1
ATOM 4757 N N . ASP B 1 50 ? 19.906 39.531 32.906 1 83.94 50 ASP B N 1
ATOM 4758 C CA . ASP B 1 50 ? 19.047 40.594 33.438 1 83.94 50 ASP B CA 1
ATOM 4759 C C . ASP B 1 50 ? 17.578 40.281 33.219 1 83.94 50 ASP B C 1
ATOM 4761 O O . ASP B 1 50 ? 17.094 40.281 32.062 1 83.94 50 ASP B O 1
ATOM 4765 N N . PRO B 1 51 ? 16.844 40.062 34.219 1 86.69 51 PRO B N 1
ATOM 4766 C CA . PRO B 1 51 ? 15.445 39.656 34.094 1 86.69 51 PRO B CA 1
ATOM 4767 C C . PRO B 1 51 ? 14.594 40.719 33.406 1 86.69 51 PRO B C 1
ATOM 4769 O O . PRO B 1 51 ? 13.594 40.375 32.75 1 86.69 51 PRO B O 1
ATOM 4772 N N . SER B 1 52 ? 15.008 41.969 33.5 1 90.06 52 SER B N 1
ATOM 4773 C CA . SER B 1 52 ? 14.227 43.062 32.906 1 90.06 52 SER B CA 1
ATOM 4774 C C . SER B 1 52 ? 14.344 43.062 31.391 1 90.06 52 SER B C 1
ATOM 4776 O O . SER B 1 52 ? 13.602 43.781 30.719 1 90.06 52 SER B O 1
ATOM 4778 N N . ARG B 1 53 ? 15.172 42.219 30.891 1 92.94 53 ARG B N 1
ATOM 4779 C CA . ARG B 1 53 ? 15.375 42.156 29.438 1 92.94 53 ARG B CA 1
ATOM 4780 C C . ARG B 1 53 ? 14.805 40.875 28.859 1 92.94 53 ARG B C 1
ATOM 4782 O O . ARG B 1 53 ? 14.867 40.656 27.641 1 92.94 53 ARG B O 1
ATOM 4789 N N . ARG B 1 54 ? 14.203 40.094 29.672 1 94.44 54 ARG B N 1
ATOM 4790 C CA . ARG B 1 54 ? 13.672 38.812 29.25 1 94.44 54 ARG B CA 1
ATOM 4791 C C . ARG B 1 54 ? 12.273 38.969 28.656 1 94.44 54 ARG B C 1
ATOM 4793 O O . ARG B 1 54 ? 11.547 39.906 29 1 94.44 54 ARG B O 1
ATOM 4800 N N . VAL B 1 55 ? 12.023 38.062 27.703 1 95.44 55 VAL B N 1
ATOM 4801 C CA . VAL B 1 55 ? 10.711 38.094 27.062 1 95.44 55 VAL B CA 1
ATOM 4802 C C . VAL B 1 55 ? 10.016 36.75 27.281 1 95.44 55 VAL B C 1
ATOM 4804 O O . VAL B 1 55 ? 10.633 35.688 27.141 1 95.44 55 VAL B O 1
ATOM 4807 N N . LEU B 1 56 ? 8.797 36.812 27.766 1 96.44 56 LEU B N 1
ATOM 4808 C CA . LEU B 1 56 ? 7.953 35.625 27.828 1 96.44 56 LEU B CA 1
ATOM 4809 C C . LEU B 1 56 ? 7.227 35.375 26.5 1 96.44 56 LEU B C 1
ATOM 4811 O O . LEU B 1 56 ? 6.32 36.156 26.156 1 96.44 56 LEU B O 1
ATOM 4815 N N . ALA B 1 57 ? 7.637 34.375 25.766 1 96.38 57 ALA B N 1
ATOM 4816 C CA . ALA B 1 57 ? 6.988 34.031 24.516 1 96.38 57 ALA B CA 1
ATOM 4817 C C . ALA B 1 57 ? 5.918 32.969 24.734 1 96.38 57 ALA B C 1
ATOM 4819 O O . ALA B 1 57 ? 6.172 31.938 25.359 1 96.38 57 ALA B O 1
ATOM 4820 N N . ILE B 1 58 ? 4.715 33.219 24.188 1 96.94 58 ILE B N 1
ATOM 4821 C CA . ILE B 1 58 ? 3.566 32.344 24.359 1 96.94 58 ILE B CA 1
ATOM 4822 C C . ILE B 1 58 ? 3.074 31.844 23 1 96.94 58 ILE B C 1
ATOM 4824 O O . ILE B 1 58 ? 2.912 32.656 22.078 1 96.94 58 ILE B O 1
ATOM 4828 N N . ASP B 1 59 ? 2.889 30.578 22.891 1 95.69 59 ASP B N 1
ATOM 4829 C CA . ASP B 1 59 ? 2.24 29.984 21.734 1 95.69 59 ASP B CA 1
ATOM 4830 C C . ASP B 1 59 ? 0.958 29.25 22.141 1 95.69 59 ASP B C 1
ATOM 4832 O O . ASP B 1 59 ? 1.008 28.203 22.766 1 95.69 59 ASP B O 1
ATOM 4836 N N . VAL B 1 60 ? -0.204 29.797 21.766 1 96.12 60 VAL B N 1
ATOM 4837 C CA . VAL B 1 60 ? -1.482 29.141 22.016 1 96.12 60 VAL B CA 1
ATOM 4838 C C . VAL B 1 60 ? -1.806 28.188 20.875 1 96.12 60 VAL B C 1
ATOM 4840 O O . VAL B 1 60 ? -2.623 28.5 20 1 96.12 60 VAL B O 1
ATOM 4843 N N . GLY B 1 61 ? -1.303 27.047 21 1 91.25 61 GLY B N 1
ATOM 4844 C CA . GLY B 1 61 ? -1.493 26.047 19.953 1 91.25 61 GLY B CA 1
ATOM 4845 C C . GLY B 1 61 ? -2.842 25.359 20.031 1 91.25 61 GLY B C 1
ATOM 4846 O O . GLY B 1 61 ? -3.678 25.703 20.859 1 91.25 61 GLY B O 1
ATOM 4847 N N . THR B 1 62 ? -3.035 24.391 19.109 1 86.38 62 THR B N 1
ATOM 4848 C CA . THR B 1 62 ? -4.312 23.688 19.031 1 86.38 62 THR B CA 1
ATOM 4849 C C . THR B 1 62 ? -4.449 22.688 20.172 1 86.38 62 THR B C 1
ATOM 4851 O O . THR B 1 62 ? -5.539 22.5 20.703 1 86.38 62 THR B O 1
ATOM 4854 N N . SER B 1 63 ? -3.375 22.047 20.641 1 82.88 63 SER B N 1
ATOM 4855 C CA . SER B 1 63 ? -3.471 20.984 21.641 1 82.88 63 SER B CA 1
ATOM 4856 C C . SER B 1 63 ? -2.949 21.453 22.984 1 82.88 63 SER B C 1
ATOM 4858 O O . SER B 1 63 ? -3.248 20.844 24.016 1 82.88 63 SER B O 1
ATOM 4860 N N . ALA B 1 64 ? -2.086 22.453 22.922 1 90 64 ALA B N 1
ATOM 4861 C CA . ALA B 1 64 ? -1.479 22.922 24.172 1 90 64 ALA B CA 1
ATOM 4862 C C . ALA B 1 64 ? -1.001 24.359 24.031 1 90 64 ALA B C 1
ATOM 4864 O O . ALA B 1 64 ? -0.829 24.859 22.922 1 90 64 ALA B O 1
ATOM 4865 N N . LEU B 1 65 ? -0.915 24.938 25.109 1 94.81 65 LEU B N 1
ATOM 4866 C CA . LEU B 1 65 ? -0.209 26.219 25.188 1 94.81 65 LEU B CA 1
ATOM 4867 C C . LEU B 1 65 ? 1.232 26.016 25.641 1 94.81 65 LEU B C 1
ATOM 4869 O O . LEU B 1 65 ? 1.492 25.25 26.562 1 94.81 65 LEU B O 1
ATOM 4873 N N . LYS B 1 66 ? 2.178 26.656 24.984 1 94.06 66 LYS B N 1
ATOM 4874 C CA . LYS B 1 66 ? 3.598 26.578 25.312 1 94.06 66 LYS B CA 1
ATOM 4875 C C . LYS B 1 66 ? 4.148 27.953 25.688 1 94.06 66 LYS B C 1
ATOM 4877 O O . LYS B 1 66 ? 3.855 28.953 25.016 1 94.06 66 LYS B O 1
ATOM 4882 N N . ALA B 1 67 ? 4.863 27.969 26.766 1 96.38 67 ALA B N 1
ATOM 4883 C CA . ALA B 1 67 ? 5.52 29.188 27.234 1 96.38 67 ALA B CA 1
ATOM 4884 C C . ALA B 1 67 ? 7.035 29.016 27.297 1 96.38 67 ALA B C 1
ATOM 4886 O O . ALA B 1 67 ? 7.523 27.953 27.703 1 96.38 67 ALA B O 1
ATOM 4887 N N . SER B 1 68 ? 7.738 30.016 26.812 1 95.5 68 SER B N 1
ATOM 4888 C CA . SER B 1 68 ? 9.195 30.031 26.859 1 95.5 68 SER B CA 1
ATOM 4889 C C . SER B 1 68 ? 9.727 31.375 27.344 1 95.5 68 SER B C 1
ATOM 4891 O O . SER B 1 68 ? 9.289 32.438 26.859 1 95.5 68 SER B O 1
ATOM 4893 N N . LEU B 1 69 ? 10.578 31.328 28.297 1 95.12 69 LEU B N 1
ATOM 4894 C CA . LEU B 1 69 ? 11.289 32.531 28.734 1 95.12 69 LEU B CA 1
ATOM 4895 C C . LEU B 1 69 ? 12.617 32.656 28 1 95.12 69 LEU B C 1
ATOM 4897 O O . LEU B 1 69 ? 13.477 31.797 28.094 1 95.12 69 LEU B O 1
ATOM 4901 N N . LEU B 1 70 ? 12.742 33.812 27.281 1 94.75 70 LEU B N 1
ATOM 4902 C CA . LEU B 1 70 ? 13.922 33.969 26.438 1 94.75 70 LEU B CA 1
ATOM 4903 C C . LEU B 1 70 ? 14.766 35.156 26.875 1 94.75 70 LEU B C 1
ATOM 4905 O O . LEU B 1 70 ? 14.227 36.188 27.281 1 94.75 70 LEU B O 1
ATOM 4909 N N . SER B 1 71 ? 16.094 34.969 26.734 1 93.81 71 SER B N 1
ATOM 4910 C CA . SER B 1 71 ? 17.016 36.094 26.844 1 93.81 71 SER B CA 1
ATOM 4911 C C . SER B 1 71 ? 17.203 36.812 25.5 1 93.81 71 SER B C 1
ATOM 4913 O O . SER B 1 71 ? 16.812 36.281 24.469 1 93.81 71 SER B O 1
ATOM 4915 N N . PRO B 1 72 ? 17.781 37.969 25.5 1 92.44 72 PRO B N 1
ATOM 4916 C CA . PRO B 1 72 ? 17.984 38.688 24.25 1 92.44 72 PRO B CA 1
ATOM 4917 C C . PRO B 1 72 ? 18.844 37.906 23.25 1 92.44 72 PRO B C 1
ATOM 4919 O O . PRO B 1 72 ? 18.781 38.188 22.047 1 92.44 72 PRO B O 1
ATOM 4922 N N . SER B 1 73 ? 19.594 36.938 23.672 1 90 73 SER B N 1
ATOM 4923 C CA . SER B 1 73 ? 20.438 36.156 22.781 1 90 73 SER B CA 1
ATOM 4924 C C . SER B 1 73 ? 19.656 35.031 22.125 1 90 73 SER B C 1
ATOM 4926 O O . SER B 1 73 ? 20.141 34.375 21.188 1 90 73 SER B O 1
ATOM 4928 N N . GLY B 1 74 ? 18.5 34.812 22.609 1 89.44 74 GLY B N 1
ATOM 4929 C CA . GLY B 1 74 ? 17.688 33.75 22.031 1 89.44 74 GLY B CA 1
ATOM 4930 C C . GLY B 1 74 ? 17.719 32.469 22.859 1 89.44 74 GLY B C 1
ATOM 4931 O O . GLY B 1 74 ? 17.062 31.5 22.516 1 89.44 74 GLY B O 1
ATOM 4932 N N . ARG B 1 75 ? 18.422 32.469 23.922 1 89.12 75 ARG B N 1
ATOM 4933 C CA . ARG B 1 75 ? 18.5 31.312 24.797 1 89.12 75 ARG B CA 1
ATOM 4934 C C . ARG B 1 75 ? 17.203 31.125 25.578 1 89.12 75 ARG B C 1
ATOM 4936 O O . ARG B 1 75 ? 16.688 32.094 26.172 1 89.12 75 ARG B O 1
ATOM 4943 N N . THR B 1 76 ? 16.734 29.938 25.578 1 91.06 76 THR B N 1
ATOM 4944 C CA . THR B 1 76 ? 15.57 29.609 26.391 1 91.06 76 THR B CA 1
ATOM 4945 C C . THR B 1 76 ? 15.977 29.344 27.828 1 91.06 76 THR B C 1
ATOM 4947 O O . THR B 1 76 ? 16.734 28.406 28.109 1 91.06 76 THR B O 1
ATOM 4950 N N . LEU B 1 77 ? 15.469 30.031 28.703 1 90.88 77 LEU B N 1
ATOM 4951 C CA . LEU B 1 77 ? 15.828 29.922 30.109 1 90.88 77 LEU B CA 1
ATOM 4952 C C . LEU B 1 77 ? 14.898 28.953 30.844 1 90.88 77 LEU B C 1
ATOM 4954 O O . LEU B 1 77 ? 15.305 28.312 31.812 1 90.88 77 LEU B O 1
ATOM 4958 N N . ALA B 1 78 ? 13.711 28.922 30.438 1 91.94 78 ALA B N 1
ATOM 4959 C CA . ALA B 1 78 ? 12.68 28.031 30.984 1 91.94 78 ALA B CA 1
ATOM 4960 C C . ALA B 1 78 ? 11.555 27.828 29.969 1 91.94 78 ALA B C 1
ATOM 4962 O O . ALA B 1 78 ? 11.289 28.688 29.141 1 91.94 78 ALA B O 1
ATOM 4963 N N . SER B 1 79 ? 10.984 26.719 30.016 1 94.06 79 SER B N 1
ATOM 4964 C CA . SER B 1 79 ? 9.844 26.406 29.172 1 94.06 79 SER B CA 1
ATOM 4965 C C . SER B 1 79 ? 8.82 25.547 29.906 1 94.06 79 SER B C 1
ATOM 4967 O O . SER B 1 79 ? 9.164 24.828 30.844 1 94.06 79 SER B O 1
ATOM 4969 N N . SER B 1 80 ? 7.59 25.672 29.547 1 94.69 80 SER B N 1
ATOM 4970 C CA . SER B 1 80 ? 6.477 24.906 30.109 1 94.69 80 SER B CA 1
ATOM 4971 C C . SER B 1 80 ? 5.348 24.75 29.094 1 94.69 80 SER B C 1
ATOM 4973 O O . SER B 1 80 ? 5.207 25.562 28.172 1 94.69 80 SER B O 1
ATOM 4975 N N . SER B 1 81 ? 4.676 23.703 29.172 1 93.88 81 SER B N 1
ATOM 4976 C CA . SER B 1 81 ? 3.539 23.438 28.297 1 93.88 81 SER B CA 1
ATOM 4977 C C . SER B 1 81 ? 2.363 22.859 29.078 1 93.88 81 SER B C 1
ATOM 4979 O O . SER B 1 81 ? 2.555 22.062 30 1 93.88 81 SER B O 1
ATOM 4981 N N . THR B 1 82 ? 1.144 23.234 28.734 1 93.19 82 THR B N 1
ATOM 4982 C CA . THR B 1 82 ? -0.092 22.734 29.328 1 93.19 82 THR B CA 1
ATOM 4983 C C . THR B 1 82 ? -1.083 22.312 28.25 1 93.19 82 THR B C 1
ATOM 4985 O O . THR B 1 82 ? -1.479 23.125 27.422 1 93.19 82 THR B O 1
ATOM 4988 N N . PRO B 1 83 ? -1.488 21.094 28.312 1 89.94 83 PRO B N 1
ATOM 4989 C CA . PRO B 1 83 ? -2.447 20.641 27.297 1 89.94 83 PRO B CA 1
ATOM 4990 C C . PRO B 1 83 ? -3.883 21.047 27.625 1 89.94 83 PRO B C 1
ATOM 4992 O O . PRO B 1 83 ? -4.188 21.406 28.766 1 89.94 83 PRO B O 1
ATOM 4995 N N . TYR B 1 84 ? -4.727 21.188 26.609 1 88.88 84 TYR B N 1
ATOM 4996 C CA . TYR B 1 84 ? -6.168 21.359 26.75 1 88.88 84 TYR B CA 1
ATOM 4997 C C . TYR B 1 84 ? -6.918 20.609 25.656 1 88.88 84 TYR B C 1
ATOM 4999 O O . TYR B 1 84 ? -6.312 20.094 24.719 1 88.88 84 TYR B O 1
ATOM 5007 N N . ALA B 1 85 ? -8.195 20.453 25.812 1 80.75 85 ALA B N 1
ATOM 5008 C CA . ALA B 1 85 ? -9.023 19.625 24.938 1 80.75 85 ALA B CA 1
ATOM 5009 C C . ALA B 1 85 ? -9.438 20.375 23.688 1 80.75 85 ALA B C 1
ATOM 5011 O O . ALA B 1 85 ? -9.594 21.609 23.719 1 80.75 85 ALA B O 1
ATOM 5012 N N . THR B 1 86 ? -9.375 19.688 22.594 1 79 86 THR B N 1
ATOM 5013 C CA . THR B 1 86 ? -9.922 20.172 21.328 1 79 86 THR B CA 1
ATOM 5014 C C . THR B 1 86 ? -11.125 19.344 20.906 1 79 86 THR B C 1
ATOM 5016 O O . THR B 1 86 ? -11.086 18.109 20.984 1 79 86 THR B O 1
ATOM 5019 N N . GLY B 1 87 ? -12.188 19.875 20.547 1 72.19 87 GLY B N 1
ATOM 5020 C CA . GLY B 1 87 ? -13.391 19.188 20.109 1 72.19 87 GLY B CA 1
ATOM 5021 C C . GLY B 1 87 ? -14.664 19.828 20.609 1 72.19 87 GLY B C 1
ATOM 5022 O O . GLY B 1 87 ? -14.617 20.844 21.297 1 72.19 87 GLY B O 1
ATOM 5023 N N . THR B 1 88 ? -15.742 19.438 19.922 1 64.56 88 THR B N 1
ATOM 5024 C CA . THR B 1 88 ? -17.016 19.984 20.375 1 64.56 88 THR B CA 1
ATOM 5025 C C . THR B 1 88 ? -17.562 19.172 21.547 1 64.56 88 THR B C 1
ATOM 5027 O O . THR B 1 88 ? -17.375 17.953 21.625 1 64.56 88 THR B O 1
ATOM 5030 N N . THR B 1 89 ? -17.625 19.844 22.672 1 53.28 89 THR B N 1
ATOM 5031 C CA . THR B 1 89 ? -18.188 19.188 23.844 1 53.28 89 THR B CA 1
ATOM 5032 C C . THR B 1 89 ? -19.688 18.953 23.672 1 53.28 89 THR B C 1
ATOM 5034 O O . THR B 1 89 ? -20.328 18.344 24.531 1 53.28 89 THR B O 1
ATOM 5037 N N . ARG B 1 90 ? -20.109 19.453 22.484 1 57.47 90 ARG B N 1
ATOM 5038 C CA . ARG B 1 90 ? -21.562 19.312 22.438 1 57.47 90 ARG B CA 1
ATOM 5039 C C . ARG B 1 90 ? -21.969 18.031 21.75 1 57.47 90 ARG B C 1
ATOM 5041 O O . ARG B 1 90 ? -21.422 17.672 20.703 1 57.47 90 ARG B O 1
ATOM 5048 N N . PRO B 1 91 ? -22.688 17.062 22.359 1 49.03 91 PRO B N 1
ATOM 5049 C CA . PRO B 1 91 ? -23.156 15.789 21.812 1 49.03 91 PRO B CA 1
ATOM 5050 C C . PRO B 1 91 ? -23.656 15.906 20.375 1 49.03 91 PRO B C 1
ATOM 5052 O O . PRO B 1 91 ? -23.5 14.969 19.594 1 49.03 91 PRO B O 1
ATOM 5055 N N . ARG B 1 92 ? -24.453 16.984 20.031 1 52.88 92 ARG B N 1
ATOM 5056 C CA . ARG B 1 92 ? -25.078 17.109 18.703 1 52.88 92 ARG B CA 1
ATOM 5057 C C . ARG B 1 92 ? -24.328 18.125 17.844 1 52.88 92 ARG B C 1
ATOM 5059 O O . ARG B 1 92 ? -24.953 18.953 17.188 1 52.88 92 ARG B O 1
ATOM 5066 N N . ALA B 1 93 ? -23.141 17.906 17.891 1 63 93 ALA B N 1
ATOM 5067 C CA . ALA B 1 93 ? -22.359 18.906 17.156 1 63 93 ALA B CA 1
ATOM 5068 C C . ALA B 1 93 ? -22.438 18.672 15.648 1 63 93 ALA B C 1
ATOM 5070 O O . ALA B 1 93 ? -22.578 17.531 15.203 1 63 93 ALA B O 1
ATOM 5071 N N . HIS B 1 94 ? -22.641 19.766 14.922 1 69.19 94 HIS B N 1
ATOM 5072 C CA . HIS B 1 94 ? -22.625 19.75 13.461 1 69.19 94 HIS B CA 1
ATOM 5073 C C . HIS B 1 94 ? -21.422 19 12.922 1 69.19 94 HIS B C 1
ATOM 5075 O O . HIS B 1 94 ? -20.312 19.109 13.469 1 69.19 94 HIS B O 1
ATOM 5081 N N . PRO B 1 95 ? -21.812 18.172 12.023 1 72.06 95 PRO B N 1
ATOM 5082 C CA . PRO B 1 95 ? -20.656 17.594 11.359 1 72.06 95 PRO B CA 1
ATOM 5083 C C . PRO B 1 95 ? -19.641 18.641 10.891 1 72.06 95 PRO B C 1
ATOM 5085 O O . PRO B 1 95 ? -20.031 19.688 10.383 1 72.06 95 PRO B O 1
ATOM 5088 N N . GLY B 1 96 ? -18.422 18.625 11.383 1 77.88 96 GLY B N 1
ATOM 5089 C CA . GLY B 1 96 ? -17.375 19.547 10.977 1 77.88 96 GLY B CA 1
ATOM 5090 C C . GLY B 1 96 ? -17.031 20.562 12.047 1 77.88 96 GLY B C 1
ATOM 5091 O O . GLY B 1 96 ? -16.094 21.359 11.875 1 77.88 96 GLY B O 1
ATOM 5092 N N . ALA B 1 97 ? -17.766 20.547 13.156 1 86.62 97 ALA B N 1
ATOM 5093 C CA . ALA B 1 97 ? -17.531 21.516 14.227 1 86.62 97 ALA B CA 1
ATOM 5094 C C . ALA B 1 97 ? -16.25 21.203 14.992 1 86.62 97 ALA B C 1
ATOM 5096 O O . ALA B 1 97 ? -16.016 20.047 15.367 1 86.62 97 ALA B O 1
ATOM 5097 N N . VAL B 1 98 ? -15.414 22.125 15.133 1 87 98 VAL B N 1
ATOM 5098 C CA . VAL B 1 98 ? -14.219 22.047 15.961 1 87 98 VAL B CA 1
ATOM 5099 C C . VAL B 1 98 ? -14.102 23.297 16.828 1 87 98 VAL B C 1
ATOM 5101 O O . VAL B 1 98 ? -13.922 24.406 16.328 1 87 98 VAL B O 1
ATOM 5104 N N . GLU B 1 99 ? -14.18 23.078 18.156 1 92.62 99 GLU B N 1
ATOM 5105 C CA . GLU B 1 99 ? -14.219 24.219 19.078 1 92.62 99 GLU B CA 1
ATOM 5106 C C . GLU B 1 99 ? -13.234 24.031 20.234 1 92.62 99 GLU B C 1
ATOM 5108 O O . GLU B 1 99 ? -12.711 22.938 20.438 1 92.62 99 GLU B O 1
ATOM 5113 N N . GLN B 1 100 ? -12.898 25.094 20.844 1 93.31 100 GLN B N 1
ATOM 5114 C CA . GLN B 1 100 ? -12.156 25.125 22.109 1 93.31 100 GLN B CA 1
ATOM 5115 C C . GLN B 1 100 ? -12.742 26.156 23.062 1 93.31 100 GLN B C 1
ATOM 5117 O O . GLN B 1 100 ? -13.328 27.141 22.641 1 93.31 100 GLN B O 1
ATOM 5122 N N . ASP B 1 101 ? -12.617 25.844 24.328 1 94.44 101 ASP B N 1
ATOM 5123 C CA . ASP B 1 101 ? -12.977 26.828 25.344 1 94.44 101 ASP B CA 1
ATOM 5124 C C . ASP B 1 101 ? -11.852 27.828 25.562 1 94.44 101 ASP B C 1
ATOM 5126 O O . ASP B 1 101 ? -10.805 27.484 26.125 1 94.44 101 ASP B O 1
ATOM 5130 N N . PRO B 1 102 ? -12.109 29.125 25.25 1 96.19 102 PRO B N 1
ATOM 5131 C CA . PRO B 1 102 ? -11.031 30.109 25.359 1 96.19 102 PRO B CA 1
ATOM 5132 C C . PRO B 1 102 ? -10.547 30.281 26.797 1 96.19 102 PRO B C 1
ATOM 5134 O O . PRO B 1 102 ? -9.414 30.719 27.031 1 96.19 102 PRO B O 1
ATOM 5137 N N . ASP B 1 103 ? -11.328 29.938 27.75 1 94.69 103 ASP B N 1
ATOM 5138 C CA . ASP B 1 103 ? -10.898 30.016 29.156 1 94.69 103 ASP B CA 1
ATOM 5139 C C . ASP B 1 103 ? -9.781 29.016 29.438 1 94.69 103 ASP B C 1
ATOM 5141 O O . ASP B 1 103 ? -8.945 29.25 30.328 1 94.69 103 ASP B O 1
ATOM 5145 N N . GLU B 1 104 ? -9.805 27.984 28.734 1 95.56 104 GLU B N 1
ATOM 5146 C CA . GLU B 1 104 ? -8.727 27.016 28.891 1 95.56 104 GLU B CA 1
ATOM 5147 C C . GLU B 1 104 ? -7.395 27.594 28.422 1 95.56 104 GLU B C 1
ATOM 5149 O O . GLU B 1 104 ? -6.344 27.25 28.969 1 95.56 104 GLU B O 1
ATOM 5154 N N . TRP B 1 105 ? -7.453 28.453 27.422 1 97.12 105 TRP B N 1
ATOM 5155 C CA . TRP B 1 105 ? -6.234 29.141 27 1 97.12 105 TRP B CA 1
ATOM 5156 C C . TRP B 1 105 ? -5.691 30.031 28.094 1 97.12 105 TRP B C 1
ATOM 5158 O O . TRP B 1 105 ? -4.484 30.062 28.344 1 97.12 105 TRP B O 1
ATOM 5168 N N . VAL B 1 106 ? -6.59 30.719 28.766 1 97.31 106 VAL B N 1
ATOM 5169 C CA . VAL B 1 106 ? -6.23 31.656 29.812 1 97.31 106 VAL B CA 1
ATOM 5170 C C . VAL B 1 106 ? -5.648 30.891 31.016 1 97.31 106 VAL B C 1
ATOM 5172 O O . VAL B 1 106 ? -4.613 31.281 31.562 1 97.31 106 VAL B O 1
ATOM 5175 N N . ASP B 1 107 ? -6.332 29.812 31.328 1 96.81 107 ASP B N 1
ATOM 5176 C CA . ASP B 1 107 ? -5.848 28.984 32.438 1 96.81 107 ASP B CA 1
ATOM 5177 C C . ASP B 1 107 ? -4.461 28.422 32.125 1 96.81 107 ASP B C 1
ATOM 5179 O O . ASP B 1 107 ? -3.594 28.391 33 1 96.81 107 ASP B O 1
ATOM 5183 N N . ALA B 1 108 ? -4.309 27.938 30.984 1 97.12 108 ALA B N 1
ATOM 5184 C CA . ALA B 1 108 ? -3.023 27.391 30.562 1 97.12 108 ALA B CA 1
ATOM 5185 C C . ALA B 1 108 ? -1.93 28.453 30.609 1 97.12 108 ALA B C 1
ATOM 5187 O O . ALA B 1 108 ? -0.793 28.172 31 1 97.12 108 ALA B O 1
ATOM 5188 N N . PHE B 1 109 ? -2.271 29.672 30.188 1 97.5 109 PHE B N 1
ATOM 5189 C CA . PHE B 1 109 ? -1.327 30.766 30.281 1 97.5 109 PHE B CA 1
ATOM 5190 C C . PHE B 1 109 ? -0.88 31 31.719 1 97.5 109 PHE B C 1
ATOM 5192 O O . PHE B 1 109 ? 0.317 31.094 32 1 97.5 109 PHE B O 1
ATOM 5199 N N . ALA B 1 110 ? -1.81 31.078 32.562 1 97.62 110 ALA B N 1
ATOM 5200 C CA . ALA B 1 110 ? -1.509 31.344 33.969 1 97.62 110 ALA B CA 1
ATOM 5201 C C . ALA B 1 110 ? -0.601 30.25 34.531 1 97.62 110 ALA B C 1
ATOM 5203 O O . ALA B 1 110 ? 0.387 30.562 35.219 1 97.62 110 ALA B O 1
ATOM 5204 N N . ARG B 1 111 ? -0.921 29.094 34.219 1 96.88 111 ARG B N 1
ATOM 5205 C CA . ARG B 1 111 ? -0.16 27.969 34.75 1 96.88 111 ARG B CA 1
ATOM 5206 C C . ARG B 1 111 ? 1.267 27.969 34.188 1 96.88 111 ARG B C 1
ATOM 5208 O O . ARG B 1 111 ? 2.225 27.828 34.969 1 96.88 111 ARG B O 1
ATOM 5215 N N . THR B 1 112 ? 1.398 28.078 32.969 1 96.81 112 THR B N 1
ATOM 5216 C CA . THR B 1 112 ? 2.723 28.031 32.344 1 96.81 112 THR B CA 1
ATOM 5217 C C . THR B 1 112 ? 3.559 29.234 32.781 1 96.81 112 THR B C 1
ATOM 5219 O O . THR B 1 112 ? 4.777 29.125 32.938 1 96.81 112 THR B O 1
ATOM 5222 N N . ALA B 1 113 ? 2.902 30.406 32.906 1 95.69 113 ALA B N 1
ATOM 5223 C CA . ALA B 1 113 ? 3.615 31.609 33.344 1 95.69 113 ALA B CA 1
ATOM 5224 C C . ALA B 1 113 ? 4.203 31.406 34.75 1 95.69 113 ALA B C 1
ATOM 5226 O O . ALA B 1 113 ? 5.348 31.781 35 1 95.69 113 ALA B O 1
ATOM 5227 N N . ARG B 1 114 ? 3.457 30.797 35.594 1 94.25 114 ARG B N 1
ATOM 5228 C CA . ARG B 1 114 ? 3.945 30.516 36.938 1 94.25 114 ARG B CA 1
ATOM 5229 C C . ARG B 1 114 ? 5.133 29.547 36.906 1 94.25 114 ARG B C 1
ATOM 5231 O O . ARG B 1 114 ? 6.117 29.75 37.594 1 94.25 114 ARG B O 1
ATOM 5238 N N . ASP B 1 115 ? 4.988 28.594 36.062 1 94.19 115 ASP B N 1
ATOM 5239 C CA . ASP B 1 115 ? 6.051 27.594 35.938 1 94.19 115 ASP B CA 1
ATOM 5240 C C . ASP B 1 115 ? 7.348 28.234 35.438 1 94.19 115 ASP B C 1
ATOM 5242 O O . ASP B 1 115 ? 8.414 28 36.031 1 94.19 115 ASP B O 1
ATOM 5246 N N . VAL B 1 116 ? 7.27 29.062 34.438 1 94 116 VAL B N 1
ATOM 5247 C CA . VAL B 1 116 ? 8.453 29.547 33.75 1 94 116 VAL B CA 1
ATOM 5248 C C . VAL B 1 116 ? 9.07 30.703 34.5 1 94 116 VAL B C 1
ATOM 5250 O O . VAL B 1 116 ? 10.281 30.906 34.469 1 94 116 VAL B O 1
ATOM 5253 N N . LEU B 1 117 ? 8.25 31.422 35.312 1 93.12 117 LEU B N 1
ATOM 5254 C CA . LEU B 1 117 ? 8.75 32.594 36 1 93.12 117 LEU B CA 1
ATOM 5255 C C . LEU B 1 117 ? 8.945 32.344 37.469 1 93.12 117 LEU B C 1
ATOM 5257 O O . LEU B 1 117 ? 9.102 33.281 38.25 1 93.12 117 LEU B O 1
ATOM 5261 N N . ALA B 1 118 ? 8.891 31.125 37.875 1 85.44 118 ALA B N 1
ATOM 5262 C CA . ALA B 1 118 ? 9.023 30.766 39.281 1 85.44 118 ALA B CA 1
ATOM 5263 C C . ALA B 1 118 ? 10.266 31.391 39.906 1 85.44 118 ALA B C 1
ATOM 5265 O O . ALA B 1 118 ? 10.219 31.922 41 1 85.44 118 ALA B O 1
ATOM 5266 N N . ASP B 1 119 ? 11.352 31.312 39.25 1 78.94 119 ASP B N 1
ATOM 5267 C CA . ASP B 1 119 ? 12.617 31.828 39.75 1 78.94 119 ASP B CA 1
ATOM 5268 C C . ASP B 1 119 ? 12.656 33.344 39.688 1 78.94 119 ASP B C 1
ATOM 5270 O O . ASP B 1 119 ? 13.297 34 40.531 1 78.94 119 ASP B O 1
ATOM 5274 N N . ASP B 1 120 ? 11.992 33.938 38.812 1 74.75 120 ASP B N 1
ATOM 5275 C CA . ASP B 1 120 ? 12.008 35.375 38.594 1 74.75 120 ASP B CA 1
ATOM 5276 C C . ASP B 1 120 ? 11.062 36.094 39.562 1 74.75 120 ASP B C 1
ATOM 5278 O O . ASP B 1 120 ? 11.227 37.281 39.844 1 74.75 120 ASP B O 1
ATOM 5282 N N . ASP B 1 121 ? 10.141 35.5 39.969 1 74 121 ASP B N 1
ATOM 5283 C CA . ASP B 1 121 ? 9.125 36.125 40.781 1 74 121 ASP B CA 1
ATOM 5284 C C . ASP B 1 121 ? 9.742 36.656 42.094 1 74 121 ASP B C 1
ATOM 5286 O O . ASP B 1 121 ? 9.289 37.688 42.625 1 74 121 ASP B O 1
ATOM 5290 N N . ASP B 1 122 ? 10.742 36.125 42.469 1 73.56 122 ASP B N 1
ATOM 5291 C CA . ASP B 1 122 ? 11.406 36.562 43.719 1 73.56 122 ASP B CA 1
ATOM 5292 C C . ASP B 1 122 ? 12.203 37.844 43.469 1 73.56 122 ASP B C 1
ATOM 5294 O O . ASP B 1 122 ? 12.508 38.562 44.438 1 73.56 122 ASP B O 1
ATOM 5298 N N . SER B 1 123 ? 12.5 38.125 42.281 1 71.94 123 SER B N 1
ATOM 5299 C CA . SER B 1 123 ? 13.352 39.281 41.969 1 71.94 123 SER B CA 1
ATOM 5300 C C . SER B 1 123 ? 12.547 40.562 42 1 71.94 123 SER B C 1
ATOM 5302 O O . SER B 1 123 ? 13.125 41.656 42.094 1 71.94 123 SER B O 1
ATOM 5304 N N . GLY B 1 124 ? 11.336 40.438 41.844 1 75.31 124 GLY B N 1
ATOM 5305 C CA . GLY B 1 124 ? 10.492 41.625 41.75 1 75.31 124 GLY B CA 1
ATOM 5306 C C . GLY B 1 124 ? 10.625 42.375 40.438 1 75.31 124 GLY B C 1
ATOM 5307 O O . GLY B 1 124 ? 10.094 43.5 40.312 1 75.31 124 GLY B O 1
ATOM 5308 N N . VAL B 1 125 ? 11.375 41.906 39.531 1 86.38 125 VAL B N 1
ATOM 5309 C CA . VAL B 1 125 ? 11.609 42.594 38.281 1 86.38 125 VAL B CA 1
ATOM 5310 C C . VAL B 1 125 ? 10.617 42.094 37.219 1 86.38 125 VAL B C 1
ATOM 5312 O O . VAL B 1 125 ? 10.359 40.906 37.125 1 86.38 125 VAL B O 1
ATOM 5315 N N . VAL B 1 126 ? 10.086 43.125 36.5 1 90.69 126 VAL B N 1
ATOM 5316 C CA . VAL B 1 126 ? 9.109 42.812 35.469 1 90.69 126 VAL B CA 1
ATOM 5317 C C . VAL B 1 126 ? 9.828 42.5 34.156 1 90.69 126 VAL B C 1
ATOM 5319 O O . VAL B 1 126 ? 10.805 43.156 33.812 1 90.69 126 VAL B O 1
ATOM 5322 N N . VAL B 1 127 ? 9.391 41.5 33.469 1 94.19 127 VAL B N 1
ATOM 5323 C CA . VAL B 1 127 ? 9.984 41.125 32.188 1 94.19 127 VAL B CA 1
ATOM 5324 C C . VAL B 1 127 ? 9.805 42.281 31.188 1 94.19 127 VAL B C 1
ATOM 5326 O O . VAL B 1 127 ? 8.961 43.156 31.375 1 94.19 127 VAL B O 1
ATOM 5329 N N . ALA B 1 128 ? 10.555 42.219 30.109 1 92.88 128 ALA B N 1
ATOM 5330 C CA . ALA B 1 128 ? 10.508 43.25 29.078 1 92.88 128 ALA B CA 1
ATOM 5331 C C . ALA B 1 128 ? 9.148 43.281 28.375 1 92.88 128 ALA B C 1
ATOM 5333 O O . ALA B 1 128 ? 8.664 44.344 27.969 1 92.88 128 ALA B O 1
ATOM 5334 N N . GLY B 1 129 ? 8.609 42.031 28.234 1 95.19 129 GLY B N 1
ATOM 5335 C CA . GLY B 1 129 ? 7.312 41.938 27.578 1 95.19 129 GLY B CA 1
ATOM 5336 C C . GLY B 1 129 ? 6.836 40.5 27.406 1 95.19 129 GLY B C 1
ATOM 5337 O O . GLY B 1 129 ? 7.59 39.562 27.656 1 95.19 129 GLY B O 1
ATOM 5338 N N . VAL B 1 130 ? 5.562 40.406 27.062 1 96.25 130 VAL B N 1
ATOM 5339 C CA . VAL B 1 130 ? 4.922 39.156 26.703 1 96.25 130 VAL B CA 1
ATOM 5340 C C . VAL B 1 130 ? 4.617 39.125 25.203 1 96.25 130 VAL B C 1
ATOM 5342 O O . VAL B 1 130 ? 3.848 39.969 24.719 1 96.25 130 VAL B O 1
ATOM 5345 N N . ALA B 1 131 ? 5.281 38.25 24.484 1 95.31 131 ALA B N 1
ATOM 5346 C CA . ALA B 1 131 ? 5.027 38.062 23.062 1 95.31 131 ALA B CA 1
ATOM 5347 C C . ALA B 1 131 ? 4.004 36.938 22.828 1 95.31 131 ALA B C 1
ATOM 5349 O O . ALA B 1 131 ? 4.27 35.781 23.125 1 95.31 131 ALA B O 1
ATOM 5350 N N . LEU B 1 132 ? 2.908 37.281 22.219 1 95.38 132 LEU B N 1
ATOM 5351 C CA . LEU B 1 132 ? 1.838 36.312 22.031 1 95.38 132 LEU B CA 1
ATOM 5352 C C . LEU B 1 132 ? 1.815 35.781 20.609 1 95.38 132 LEU B C 1
ATOM 5354 O O . LEU B 1 132 ? 1.944 36.562 19.656 1 95.38 132 LEU B O 1
ATOM 5358 N N . SER B 1 133 ? 1.782 34.5 20.453 1 94.56 133 SER B N 1
ATOM 5359 C CA . SER B 1 133 ? 1.537 33.781 19.203 1 94.56 133 SER B CA 1
ATOM 5360 C C . SER B 1 133 ? 0.482 32.688 19.391 1 94.56 133 SER B C 1
ATOM 5362 O O . SER B 1 133 ? 0.093 32.375 20.531 1 94.56 133 SER B O 1
ATOM 5364 N N . GLY B 1 134 ? -0.003 32.188 18.266 1 94.06 134 GLY B N 1
ATOM 5365 C CA . GLY B 1 134 ? -0.986 31.109 18.406 1 94.06 134 GLY B CA 1
ATOM 5366 C C . GLY B 1 134 ? -1.712 30.797 17.125 1 94.06 134 GLY B C 1
ATOM 5367 O O . GLY B 1 134 ? -1.341 31.297 16.047 1 94.06 134 GLY B O 1
ATOM 5368 N N . GLN B 1 135 ? -2.717 29.984 17.328 1 92.81 135 GLN B N 1
ATOM 5369 C CA . GLN B 1 135 ? -3.602 29.625 16.219 1 92.81 135 GLN B CA 1
ATOM 5370 C C . GLN B 1 135 ? -4.262 30.859 15.617 1 92.81 135 GLN B C 1
ATOM 5372 O O . GLN B 1 135 ? -4.652 31.781 16.344 1 92.81 135 GLN B O 1
ATOM 5377 N N . MET B 1 136 ? -4.32 30.781 14.32 1 93.62 136 MET B N 1
ATOM 5378 C CA . MET B 1 136 ? -4.984 31.859 13.602 1 93.62 136 MET B CA 1
ATOM 5379 C C . MET B 1 136 ? -6.348 31.422 13.078 1 93.62 136 MET B C 1
ATOM 5381 O O . MET B 1 136 ? -6.793 30.297 13.367 1 93.62 136 MET B O 1
ATOM 5385 N N . GLN B 1 137 ? -7.109 32.281 12.531 1 92.06 137 GLN B N 1
ATOM 5386 C CA . GLN B 1 137 ? -8.367 32.031 11.828 1 92.06 137 GLN B CA 1
ATOM 5387 C C . GLN B 1 137 ? -9.438 31.516 12.781 1 92.06 137 GLN B C 1
ATOM 5389 O O . GLN B 1 137 ? -10.336 30.781 12.375 1 92.06 137 GLN B O 1
ATOM 5394 N N . ASN B 1 138 ? -9.297 31.734 14.031 1 94.69 138 ASN B N 1
ATOM 5395 C CA . ASN B 1 138 ? -10.375 31.469 14.977 1 94.69 138 ASN B CA 1
ATOM 5396 C C . ASN B 1 138 ? -11.336 32.656 15.086 1 94.69 138 ASN B C 1
ATOM 5398 O O . ASN B 1 138 ? -10.945 33.781 14.844 1 94.69 138 ASN B O 1
ATOM 5402 N N . VAL B 1 139 ? -12.508 32.312 15.406 1 97.06 139 VAL B N 1
ATOM 5403 C CA . VAL B 1 139 ? -13.477 33.375 15.711 1 97.06 139 VAL B CA 1
ATOM 5404 C C . VAL B 1 139 ? -13.93 33.25 17.172 1 97.06 139 VAL B C 1
ATOM 5406 O O . VAL B 1 139 ? -14.531 32.25 17.547 1 97.06 139 VAL B O 1
ATOM 5409 N N . VAL B 1 140 ? -13.633 34.281 17.906 1 97.31 140 VAL B N 1
ATOM 5410 C CA . VAL B 1 140 ? -14.047 34.375 19.297 1 97.31 140 VAL B CA 1
ATOM 5411 C C . VAL B 1 140 ? -14.961 35.562 19.5 1 97.31 140 VAL B C 1
ATOM 5413 O O . VAL B 1 140 ? -14.57 36.719 19.234 1 97.31 140 VAL B O 1
ATOM 5416 N N . PHE B 1 141 ? -16.156 35.312 19.906 1 97.62 141 PHE B N 1
ATOM 5417 C CA . PHE B 1 141 ? -17.078 36.375 20.281 1 97.62 141 PHE B CA 1
ATOM 5418 C C . PHE B 1 141 ? -16.906 36.75 21.75 1 97.62 141 PHE B C 1
ATOM 5420 O O . PHE B 1 141 ? -17.031 35.906 22.625 1 97.62 141 PHE B O 1
ATOM 5427 N N . ALA B 1 142 ? -16.625 38.062 21.953 1 97.12 142 ALA B N 1
ATOM 5428 C CA . ALA B 1 142 ? -16.359 38.469 23.328 1 97.12 142 ALA B CA 1
ATOM 5429 C C . ALA B 1 142 ? -17.297 39.594 23.75 1 97.12 142 ALA B C 1
ATOM 5431 O O . ALA B 1 142 ? -17.766 40.375 22.922 1 97.12 142 ALA B O 1
ATOM 5432 N N . LYS B 1 143 ? -17.562 39.594 24.984 1 95.5 143 LYS B N 1
ATOM 5433 C CA . LYS B 1 143 ? -18.312 40.656 25.656 1 95.5 143 LYS B CA 1
ATOM 5434 C C . LYS B 1 143 ? -17.688 40.969 27.016 1 95.5 143 LYS B C 1
ATOM 5436 O O . LYS B 1 143 ? -17.422 40.062 27.812 1 95.5 143 LYS B O 1
ATOM 5441 N N . GLY B 1 144 ? -17.438 42.156 27.297 1 89.44 144 GLY B N 1
ATOM 5442 C CA . GLY B 1 144 ? -16.906 42.562 28.578 1 89.44 144 GLY B CA 1
ATOM 5443 C C . GLY B 1 144 ? -15.539 41.938 28.875 1 89.44 144 GLY B C 1
ATOM 5444 O O . GLY B 1 144 ? -15.25 41.562 30 1 89.44 144 GLY B O 1
ATOM 5445 N N . GLY B 1 145 ? -14.852 41.625 27.828 1 91.06 145 GLY B N 1
ATOM 5446 C CA . GLY B 1 145 ? -13.492 41.156 27.984 1 91.06 145 GLY B CA 1
ATOM 5447 C C . GLY B 1 145 ? -13.383 39.656 28.047 1 91.06 145 GLY B C 1
ATOM 5448 O O . GLY B 1 145 ? -12.297 39.094 28.234 1 91.06 145 GLY B O 1
ATOM 5449 N N . ARG B 1 146 ? -14.539 39 27.875 1 94.06 146 ARG B N 1
ATOM 5450 C CA . ARG B 1 146 ? -14.531 37.562 27.969 1 94.06 146 ARG B CA 1
ATOM 5451 C C . ARG B 1 146 ? -15.297 36.938 26.797 1 94.06 146 ARG B C 1
ATOM 5453 O O . ARG B 1 146 ? -16.219 37.531 26.266 1 94.06 146 ARG B O 1
ATOM 5460 N N . ALA B 1 147 ? -14.883 35.75 26.516 1 96.44 147 ALA B N 1
ATOM 5461 C CA . ALA B 1 147 ? -15.602 35 25.484 1 96.44 147 ALA B CA 1
ATOM 5462 C C . ALA B 1 147 ? -17 34.625 25.953 1 96.44 147 ALA B C 1
ATOM 5464 O O . ALA B 1 147 ? -17.188 34.25 27.109 1 96.44 147 ALA B O 1
ATOM 5465 N N . ILE B 1 148 ? -17.969 34.625 25.047 1 96.56 148 ILE B N 1
ATOM 5466 C CA . ILE B 1 148 ? -19.328 34.344 25.469 1 96.56 148 ILE B CA 1
ATOM 5467 C C . ILE B 1 148 ? -19.812 33.031 24.844 1 96.56 148 ILE B C 1
ATOM 5469 O O . ILE B 1 148 ? -20.969 32.656 24.984 1 96.56 148 ILE B O 1
ATOM 5473 N N . ARG B 1 149 ? -18.984 32.281 24.203 1 93.88 149 ARG B N 1
ATOM 5474 C CA . ARG B 1 149 ? -19.141 30.922 23.672 1 93.88 149 ARG B CA 1
ATOM 5475 C C . ARG B 1 149 ? -17.781 30.328 23.328 1 93.88 149 ARG B C 1
ATOM 5477 O O . ARG B 1 149 ? -16.781 31.031 23.281 1 93.88 149 ARG B O 1
ATOM 5484 N N . PRO B 1 150 ? -17.766 29.031 23.094 1 94.81 150 PRO B N 1
ATOM 5485 C CA . PRO B 1 150 ? -16.516 28.438 22.625 1 94.81 150 PRO B CA 1
ATOM 5486 C C . PRO B 1 150 ? -16.062 29.016 21.297 1 94.81 150 PRO B C 1
ATOM 5488 O O . PRO B 1 150 ? -16.891 29.453 20.484 1 94.81 150 PRO B O 1
ATOM 5491 N N . ALA B 1 151 ? -14.766 29.078 21.125 1 96.38 151 ALA B N 1
ATOM 5492 C CA . ALA B 1 151 ? -14.172 29.594 19.891 1 96.38 151 ALA B CA 1
ATOM 5493 C C . ALA B 1 151 ? -14.438 28.656 18.719 1 96.38 151 ALA B C 1
ATOM 5495 O O . ALA B 1 151 ? -14.391 27.422 18.875 1 96.38 151 ALA B O 1
ATOM 5496 N N . LEU B 1 152 ? -14.742 29.156 17.562 1 95 152 LEU B N 1
ATOM 5497 C CA . LEU B 1 152 ? -14.758 28.406 16.312 1 95 152 LEU B CA 1
ATOM 5498 C C . LEU B 1 152 ? -13.367 28.344 15.703 1 95 152 LEU B C 1
ATOM 5500 O O . LEU B 1 152 ? -12.82 29.359 15.273 1 95 152 LEU B O 1
ATOM 5504 N N . LEU B 1 153 ? -12.844 27.172 15.602 1 93.44 153 LEU B N 1
ATOM 5505 C CA . LEU B 1 153 ? -11.422 27.031 15.312 1 93.44 153 LEU B CA 1
ATOM 5506 C C . LEU B 1 153 ? -11.156 27.062 13.812 1 93.44 153 LEU B C 1
ATOM 5508 O O . LEU B 1 153 ? -12.094 26.984 13.016 1 93.44 153 LEU B O 1
ATOM 5512 N N . TYR B 1 154 ? -9.906 27.219 13.445 1 90.12 154 TYR B N 1
ATOM 5513 C CA . TYR B 1 154 ? -9.438 27.297 12.062 1 90.12 154 TYR B CA 1
ATOM 5514 C C . TYR B 1 154 ? -9.836 26.062 11.273 1 90.12 154 TYR B C 1
ATOM 5516 O O . TYR B 1 154 ? -10.016 26.141 10.055 1 90.12 154 TYR B O 1
ATOM 5524 N N . SER B 1 155 ? -10.055 24.922 11.961 1 81.44 155 SER B N 1
ATOM 5525 C CA . SER B 1 155 ? -10.352 23.656 11.289 1 81.44 155 SER B CA 1
ATOM 5526 C C . SER B 1 155 ? -11.852 23.391 11.258 1 81.44 155 SER B C 1
ATOM 5528 O O . SER B 1 155 ? -12.289 22.328 10.828 1 81.44 155 SER B O 1
ATOM 5530 N N . ASP B 1 156 ? -12.617 24.328 11.719 1 86.69 156 ASP B N 1
ATOM 5531 C CA . ASP B 1 156 ? -14.07 24.219 11.703 1 86.69 156 ASP B CA 1
ATOM 5532 C C . ASP B 1 156 ? -14.625 24.469 10.305 1 86.69 156 ASP B C 1
ATOM 5534 O O . ASP B 1 156 ? -14.414 25.531 9.719 1 86.69 156 ASP B O 1
ATOM 5538 N N . VAL B 1 157 ? -15.359 23.438 9.758 1 83.94 157 VAL B N 1
ATOM 5539 C CA . VAL B 1 157 ? -15.867 23.594 8.398 1 83.94 157 VAL B CA 1
ATOM 5540 C C . VAL B 1 157 ? -17.391 23.469 8.398 1 83.94 157 VAL B C 1
ATOM 5542 O O . VAL B 1 157 ? -17.984 23.016 7.406 1 83.94 157 VAL B O 1
ATOM 5545 N N . ARG B 1 158 ? -18.031 23.797 9.453 1 87.88 158 ARG B N 1
ATOM 5546 C CA . ARG B 1 158 ? -19.469 23.672 9.555 1 87.88 158 ARG B CA 1
ATOM 5547 C C . ARG B 1 158 ? -20.172 24.672 8.633 1 87.88 158 ARG B C 1
ATOM 5549 O O . ARG B 1 158 ? -21.312 24.438 8.219 1 87.88 158 ARG B O 1
ATOM 5556 N N . ALA B 1 159 ? -19.469 25.703 8.312 1 92.5 159 ALA B N 1
ATOM 5557 C CA . ALA B 1 159 ? -20.078 26.812 7.574 1 92.5 159 ALA B CA 1
ATOM 5558 C C . ALA B 1 159 ? -19.969 26.578 6.07 1 92.5 159 ALA B C 1
ATOM 5560 O O . ALA B 1 159 ? -19.578 27.5 5.332 1 92.5 159 ALA B O 1
ATOM 5561 N N . THR B 1 160 ? -20.219 25.438 5.633 1 87.5 160 THR B N 1
ATOM 5562 C CA . THR B 1 160 ? -20.078 25.078 4.223 1 87.5 160 THR B CA 1
ATOM 5563 C C . THR B 1 160 ? -21.125 25.812 3.379 1 87.5 160 THR B C 1
ATOM 5565 O O . THR B 1 160 ? -20.797 26.344 2.318 1 87.5 160 THR B O 1
ATOM 5568 N N . ALA B 1 161 ? -22.359 25.812 3.822 1 90.25 161 ALA B N 1
ATOM 5569 C CA . ALA B 1 161 ? -23.438 26.484 3.098 1 90.25 161 ALA B CA 1
ATOM 5570 C C . ALA B 1 161 ? -23.172 27.984 3.006 1 90.25 161 ALA B C 1
ATOM 5572 O O . ALA B 1 161 ? -23.422 28.609 1.968 1 90.25 161 ALA B O 1
ATOM 5573 N N . GLU B 1 162 ? -22.719 28.547 4.078 1 93.38 162 GLU B N 1
ATOM 5574 C CA . GLU B 1 162 ? -22.406 29.969 4.121 1 93.38 162 GLU B CA 1
ATOM 5575 C C . GLU B 1 162 ? -21.266 30.328 3.168 1 93.38 162 GLU B C 1
ATOM 5577 O O . GLU B 1 162 ? -21.297 31.375 2.518 1 93.38 162 GLU B O 1
ATOM 5582 N N . ALA B 1 163 ? -20.266 29.484 3.109 1 91.62 163 ALA B N 1
ATOM 5583 C CA . ALA B 1 163 ? -19.172 29.703 2.176 1 91.62 163 ALA B CA 1
ATOM 5584 C C . ALA B 1 163 ? -19.672 29.766 0.736 1 91.62 163 ALA B C 1
ATOM 5586 O O . ALA B 1 163 ? -19.266 30.641 -0.034 1 91.62 163 ALA B O 1
ATOM 5587 N N . ALA B 1 164 ? -20.547 28.891 0.398 1 89.12 164 ALA B N 1
ATOM 5588 C CA . ALA B 1 164 ? -21.125 28.875 -0.942 1 89.12 164 ALA B CA 1
ATOM 5589 C C . ALA B 1 164 ? -21.938 30.141 -1.211 1 89.12 164 ALA B C 1
ATOM 5591 O O . ALA B 1 164 ? -21.875 30.703 -2.307 1 89.12 164 ALA B O 1
ATOM 5592 N N . ALA B 1 165 ? -22.641 30.5 -0.268 1 91.69 165 ALA B N 1
ATOM 5593 C CA . ALA B 1 165 ? -23.469 31.688 -0.391 1 91.69 165 ALA B CA 1
ATOM 5594 C C . ALA B 1 165 ? -22.594 32.938 -0.593 1 91.69 165 ALA B C 1
ATOM 5596 O O . ALA B 1 165 ? -22.969 33.844 -1.341 1 91.69 165 ALA B O 1
ATOM 5597 N N . ILE B 1 166 ? -21.484 33.031 0.141 1 93.12 166 ILE B N 1
ATOM 5598 C CA . ILE B 1 166 ? -20.547 34.156 -0.003 1 93.12 166 ILE B CA 1
ATOM 5599 C C . ILE B 1 166 ? -20 34.188 -1.431 1 93.12 166 ILE B C 1
ATOM 5601 O O . ILE B 1 166 ? -19.969 35.25 -2.057 1 93.12 166 ILE B O 1
ATOM 5605 N N . GLU B 1 167 ? -19.578 33.062 -1.892 1 90.38 167 GLU B N 1
ATOM 5606 C CA . GLU B 1 167 ? -19.047 32.969 -3.246 1 90.38 167 GLU B CA 1
ATOM 5607 C C . GLU B 1 167 ? -20.078 33.406 -4.277 1 90.38 167 GLU B C 1
ATOM 5609 O O . GLU B 1 167 ? -19.766 34.156 -5.211 1 90.38 167 GLU B O 1
ATOM 5614 N N . ASP B 1 168 ? -21.297 32.969 -4.082 1 90.75 168 ASP B N 1
ATOM 5615 C CA . ASP B 1 168 ? -22.375 33.344 -4.984 1 90.75 168 ASP B CA 1
ATOM 5616 C C . ASP B 1 168 ? -22.625 34.875 -4.938 1 90.75 168 ASP B C 1
ATOM 5618 O O . ASP B 1 168 ? -22.797 35.5 -5.977 1 90.75 168 ASP B O 1
ATOM 5622 N N . ALA B 1 169 ? -22.641 35.344 -3.809 1 92.44 169 ALA B N 1
ATOM 5623 C CA . ALA B 1 169 ? -22.953 36.781 -3.602 1 92.44 169 ALA B CA 1
ATOM 5624 C C . ALA B 1 169 ? -21.859 37.656 -4.199 1 92.44 169 ALA B C 1
ATOM 5626 O O . ALA B 1 169 ? -22.141 38.781 -4.641 1 92.44 169 ALA B O 1
ATOM 5627 N N . LEU B 1 170 ? -20.703 37.156 -4.176 1 92.44 170 LEU B N 1
ATOM 5628 C CA . LEU B 1 170 ? -19.594 37.969 -4.602 1 92.44 170 LEU B CA 1
ATOM 5629 C C . LEU B 1 170 ? -19.156 37.625 -6.023 1 92.44 170 LEU B C 1
ATOM 5631 O O . LEU B 1 170 ? -18.047 37.969 -6.441 1 92.44 170 LEU B O 1
ATOM 5635 N N . GLY B 1 171 ? -19.922 36.906 -6.793 1 88.19 171 GLY B N 1
ATOM 5636 C CA . GLY B 1 171 ? -19.719 36.688 -8.219 1 88.19 171 GLY B CA 1
ATOM 5637 C C . GLY B 1 171 ? -18.984 35.406 -8.539 1 88.19 171 GLY B C 1
ATOM 5638 O O . GLY B 1 171 ? -18.422 35.281 -9.633 1 88.19 171 GLY B O 1
ATOM 5639 N N . GLY B 1 172 ? -18.828 34.594 -7.613 1 85.38 172 GLY B N 1
ATOM 5640 C CA . GLY B 1 172 ? -18.25 33.281 -7.883 1 85.38 172 GLY B CA 1
ATOM 5641 C C . GLY B 1 172 ? -16.828 33.156 -7.367 1 85.38 172 GLY B C 1
ATOM 5642 O O . GLY B 1 172 ? -16.25 34.125 -6.875 1 85.38 172 GLY B O 1
ATOM 5643 N N . ALA B 1 173 ? -16.203 31.938 -7.484 1 76.38 173 ALA B N 1
ATOM 5644 C CA . ALA B 1 173 ? -14.898 31.578 -6.949 1 76.38 173 ALA B CA 1
ATOM 5645 C C . ALA B 1 173 ? -13.805 32.469 -7.551 1 76.38 173 ALA B C 1
ATOM 5647 O O . ALA B 1 173 ? -12.875 32.875 -6.852 1 76.38 173 ALA B O 1
ATOM 5648 N N . ASP B 1 174 ? -13.945 32.812 -8.805 1 76.38 174 ASP B N 1
ATOM 5649 C CA . ASP B 1 174 ? -12.922 33.594 -9.492 1 76.38 174 ASP B CA 1
ATOM 5650 C C . ASP B 1 174 ? -12.992 35.062 -9.117 1 76.38 174 ASP B C 1
ATOM 5652 O O . ASP B 1 174 ? -11.961 35.75 -9.008 1 76.38 174 ASP B O 1
ATOM 5656 N N . ALA B 1 175 ? -14.188 35.5 -8.75 1 83.62 175 ALA B N 1
ATOM 5657 C CA . ALA B 1 175 ? -14.406 36.906 -8.508 1 83.62 175 ALA B CA 1
ATOM 5658 C C . ALA B 1 175 ? -14.125 37.281 -7.055 1 83.62 175 ALA B C 1
ATOM 5660 O O . ALA B 1 175 ? -13.797 38.438 -6.746 1 83.62 175 ALA B O 1
ATOM 5661 N N . ILE B 1 176 ? -14.141 36.344 -6.203 1 86.88 176 ILE B N 1
ATOM 5662 C CA . ILE B 1 176 ? -14.055 36.594 -4.77 1 86.88 176 ILE B CA 1
ATOM 5663 C C . ILE B 1 176 ? -12.68 37.156 -4.426 1 86.88 176 ILE B C 1
ATOM 5665 O O . ILE B 1 176 ? -12.555 38 -3.537 1 86.88 176 ILE B O 1
ATOM 5669 N N . SER B 1 177 ? -11.625 36.812 -5.141 1 81.94 177 SER B N 1
ATOM 5670 C CA . SER B 1 177 ? -10.273 37.281 -4.844 1 81.94 177 SER B CA 1
ATOM 5671 C C . SER B 1 177 ? -10.086 38.75 -5.164 1 81.94 177 SER B C 1
ATOM 5673 O O . SER B 1 177 ? -9.164 39.375 -4.656 1 81.94 177 SER B O 1
ATOM 5675 N N . ARG B 1 178 ? -11 39.281 -5.938 1 83.56 178 ARG B N 1
ATOM 5676 C CA . ARG B 1 178 ? -10.953 40.688 -6.297 1 83.56 178 ARG B CA 1
ATOM 5677 C C . ARG B 1 178 ? -11.562 41.562 -5.199 1 83.56 178 ARG B C 1
ATOM 5679 O O . ARG B 1 178 ? -11.352 42.781 -5.172 1 83.56 178 ARG B O 1
ATOM 5686 N N . VAL B 1 179 ? -12.25 40.844 -4.375 1 88.69 179 VAL B N 1
ATOM 5687 C CA . VAL B 1 179 ? -13.008 41.625 -3.385 1 88.69 179 VAL B CA 1
ATOM 5688 C C . VAL B 1 179 ? -12.477 41.312 -1.984 1 88.69 179 VAL B C 1
ATOM 5690 O O . VAL B 1 179 ? -12.438 42.188 -1.122 1 88.69 179 VAL B O 1
ATOM 5693 N N . LEU B 1 180 ? -12.125 40.125 -1.746 1 89.94 180 LEU B N 1
ATOM 5694 C CA . LEU B 1 180 ? -11.602 39.688 -0.458 1 89.94 180 LEU B CA 1
ATOM 5695 C C . LEU B 1 180 ? -10.25 39 -0.625 1 89.94 180 LEU B C 1
ATOM 5697 O O . LEU B 1 180 ? -10.094 38.125 -1.468 1 89.94 180 LEU B O 1
ATOM 5701 N N . HIS B 1 181 ? -9.398 39.469 0.213 1 85.56 181 HIS B N 1
ATOM 5702 C CA . HIS B 1 181 ? -8.07 38.875 0.217 1 85.56 181 HIS B CA 1
ATOM 5703 C C . HIS B 1 181 ? -8.086 37.5 0.892 1 85.56 181 HIS B C 1
ATOM 5705 O O . HIS B 1 181 ? -8.5 37.375 2.047 1 85.56 181 HIS B O 1
ATOM 5711 N N . ASN B 1 182 ? -7.695 36.375 0.184 1 82.94 182 ASN B N 1
ATOM 5712 C CA . ASN B 1 182 ? -7.402 35.062 0.751 1 82.94 182 ASN B CA 1
ATOM 5713 C C . ASN B 1 182 ? -8.648 34.438 1.358 1 82.94 182 ASN B C 1
ATOM 5715 O O . ASN B 1 182 ? -8.609 33.938 2.488 1 82.94 182 ASN B O 1
ATOM 5719 N N . HIS B 1 183 ? -9.719 34.469 0.68 1 81.38 183 HIS B N 1
ATOM 5720 C CA . HIS B 1 183 ? -10.906 33.781 1.16 1 81.38 183 HIS B CA 1
ATOM 5721 C C . HIS B 1 183 ? -10.68 32.25 1.212 1 81.38 183 HIS B C 1
ATOM 5723 O O . HIS B 1 183 ? -10.117 31.688 0.284 1 81.38 183 HIS B O 1
ATOM 5729 N N . LYS B 1 184 ? -11.125 31.547 2.395 1 78.5 184 LYS B N 1
ATOM 5730 C CA . LYS B 1 184 ? -10.773 30.156 2.629 1 78.5 184 LYS B CA 1
ATOM 5731 C C . LYS B 1 184 ? -12.016 29.281 2.756 1 78.5 184 LYS B C 1
ATOM 5733 O O . LYS B 1 184 ? -12.039 28.328 3.541 1 78.5 184 LYS B O 1
ATOM 5738 N N . GLY B 1 185 ? -13.117 29.672 2.119 1 83.25 185 GLY B N 1
ATOM 5739 C CA . GLY B 1 185 ? -14.312 28.828 2.102 1 83.25 185 GLY B CA 1
ATOM 5740 C C . GLY B 1 185 ? -14.938 28.672 3.473 1 83.25 185 GLY B C 1
ATOM 5741 O O . GLY B 1 185 ? -15.117 29.641 4.203 1 83.25 185 GLY B O 1
ATOM 5742 N N . ALA B 1 186 ? -15.242 27.297 3.807 1 85.56 186 ALA B N 1
ATOM 5743 C CA . ALA B 1 186 ? -15.992 27.016 5.027 1 85.56 186 ALA B CA 1
ATOM 5744 C C . ALA B 1 186 ? -15.141 27.25 6.266 1 85.56 186 ALA B C 1
ATOM 5746 O O . ALA B 1 186 ? -15.656 27.547 7.344 1 85.56 186 ALA B O 1
ATOM 5747 N N . ALA B 1 187 ? -13.836 27.188 6.09 1 84.19 187 ALA B N 1
ATOM 5748 C CA . ALA B 1 187 ? -12.938 27.375 7.227 1 84.19 187 ALA B CA 1
ATOM 5749 C C . ALA B 1 187 ? -12.648 28.859 7.465 1 84.19 187 ALA B C 1
ATOM 5751 O O . ALA B 1 187 ? -12.062 29.219 8.477 1 84.19 187 ALA B O 1
ATOM 5752 N N . GLY B 1 188 ? -13.133 29.688 6.609 1 90.44 188 GLY B N 1
ATOM 5753 C CA . GLY B 1 188 ? -12.883 31.109 6.707 1 90.44 188 GLY B CA 1
ATOM 5754 C C . GLY B 1 188 ? -13.633 31.766 7.855 1 90.44 188 GLY B C 1
ATOM 5755 O O . GLY B 1 188 ? -14.727 31.344 8.219 1 90.44 188 GLY B O 1
ATOM 5756 N N . CYS B 1 189 ? -13.023 32.844 8.359 1 95.62 189 CYS B N 1
ATOM 5757 C CA . CYS B 1 189 ? -13.602 33.531 9.5 1 95.62 189 CYS B CA 1
ATOM 5758 C C . CYS B 1 189 ? -14.93 34.188 9.125 1 95.62 189 CYS B C 1
ATOM 5760 O O . CYS B 1 189 ? -15.859 34.219 9.93 1 95.62 189 CYS B O 1
ATOM 5762 N N . LEU B 1 190 ? -15.016 34.688 7.875 1 95.19 190 LEU B N 1
ATOM 5763 C CA . LEU B 1 190 ? -16.266 35.312 7.445 1 95.19 190 LEU B CA 1
ATOM 5764 C C . LEU B 1 190 ? -17.391 34.281 7.395 1 95.19 190 LEU B C 1
ATOM 5766 O O . LEU B 1 190 ? -18.5 34.562 7.852 1 95.19 190 LEU B O 1
ATOM 5770 N N . SER B 1 191 ? -17.094 33.156 6.812 1 95.06 191 SER B N 1
ATOM 5771 C CA . SER B 1 191 ? -18.094 32.094 6.742 1 95.06 191 SER B CA 1
ATOM 5772 C C . SER B 1 191 ? -18.594 31.719 8.133 1 95.06 191 SER B C 1
ATOM 5774 O O . SER B 1 191 ? -19.797 31.547 8.352 1 95.06 191 SER B O 1
ATOM 5776 N N . LYS B 1 192 ? -17.703 31.578 9.008 1 95.56 192 LYS B N 1
ATOM 5777 C CA . LYS B 1 192 ? -18.031 31.203 10.383 1 95.56 192 LYS B CA 1
ATOM 5778 C C . LYS B 1 192 ? -18.828 32.312 11.078 1 95.56 192 LYS B C 1
ATOM 5780 O O . LYS B 1 192 ? -19.75 32.031 11.844 1 95.56 192 LYS B O 1
ATOM 5785 N N . TRP B 1 193 ? -18.484 33.531 10.852 1 97.25 193 TRP B N 1
ATOM 5786 C CA . TRP B 1 193 ? -19.203 34.656 11.406 1 97.25 193 TRP B CA 1
ATOM 5787 C C . TRP B 1 193 ? -20.641 34.688 10.922 1 97.25 193 TRP B C 1
ATOM 5789 O O . TRP B 1 193 ? -21.578 34.844 11.727 1 97.25 193 TRP B O 1
ATOM 5799 N N . ILE B 1 194 ? -20.828 34.469 9.648 1 96.38 194 ILE B N 1
ATOM 5800 C CA . ILE B 1 194 ? -22.156 34.469 9.062 1 96.38 194 ILE B CA 1
ATOM 5801 C C . ILE B 1 194 ? -22.953 33.281 9.602 1 96.38 194 ILE B C 1
ATOM 5803 O O . ILE B 1 194 ? -24.156 33.406 9.891 1 96.38 194 ILE B O 1
ATOM 5807 N N . TRP B 1 195 ? -22.281 32.188 9.68 1 96.06 195 TRP B N 1
ATOM 5808 C CA . TRP B 1 195 ? -22.953 31.016 10.281 1 96.06 195 TRP B CA 1
ATOM 5809 C C . TRP B 1 195 ? -23.469 31.359 11.68 1 96.06 195 TRP B C 1
ATOM 5811 O O . TRP B 1 195 ? -24.625 31.078 12 1 96.06 195 TRP B O 1
ATOM 5821 N N . ALA B 1 196 ? -22.656 31.953 12.531 1 96.31 196 ALA B N 1
ATOM 5822 C CA . ALA B 1 196 ? -23.031 32.312 13.898 1 96.31 196 ALA B CA 1
ATOM 5823 C C . ALA B 1 196 ? -24.156 33.344 13.906 1 96.31 196 ALA B C 1
ATOM 5825 O O . ALA B 1 196 ? -25.047 33.281 14.758 1 96.31 196 ALA B O 1
ATOM 5826 N N . ALA B 1 197 ? -24.062 34.219 13 1 96.75 197 ALA B N 1
ATOM 5827 C CA . ALA B 1 197 ? -25.094 35.25 12.898 1 96.75 197 ALA B CA 1
ATOM 5828 C C . ALA B 1 197 ? -26.453 34.625 12.586 1 96.75 197 ALA B C 1
ATOM 5830 O O . ALA B 1 197 ? -27.484 35.094 13.055 1 96.75 197 ALA B O 1
ATOM 5831 N N . LYS B 1 198 ? -26.391 33.594 11.812 1 95.5 198 LYS B N 1
ATOM 5832 C CA . LYS B 1 198 ? -27.625 32.938 11.398 1 95.5 198 LYS B CA 1
ATOM 5833 C C . LYS B 1 198 ? -28.125 31.984 12.484 1 95.5 198 LYS B C 1
ATOM 5835 O O . LYS B 1 198 ? -29.328 31.906 12.75 1 95.5 198 LYS B O 1
ATOM 5840 N N . ARG B 1 199 ? -27.234 31.312 13.117 1 94 199 ARG B N 1
ATOM 5841 C CA . ARG B 1 199 ? -27.625 30.203 13.992 1 94 199 ARG B CA 1
ATOM 5842 C C . ARG B 1 199 ? -27.609 30.641 15.453 1 94 199 ARG B C 1
ATOM 5844 O O . ARG B 1 199 ? -28.312 30.047 16.281 1 94 199 ARG B O 1
ATOM 5851 N N . GLU B 1 200 ? -26.781 31.578 15.727 1 95.06 200 GLU B N 1
ATOM 5852 C CA . GLU B 1 200 ? -26.609 32.062 17.094 1 95.06 200 GLU B CA 1
ATOM 5853 C C . GLU B 1 200 ? -26.641 33.594 17.141 1 95.06 200 GLU B C 1
ATOM 5855 O O . GLU B 1 200 ? -25.75 34.219 17.703 1 95.06 200 GLU B O 1
ATOM 5860 N N . ARG B 1 201 ? -27.672 34.125 16.703 1 95.94 201 ARG B N 1
ATOM 5861 C CA . ARG B 1 201 ? -27.828 35.562 16.516 1 95.94 201 ARG B CA 1
ATOM 5862 C C . ARG B 1 201 ? -27.625 36.312 17.828 1 95.94 201 ARG B C 1
ATOM 5864 O O . ARG B 1 201 ? -26.984 37.344 17.859 1 95.94 201 ARG B O 1
ATOM 5871 N N . ARG B 1 202 ? -28.094 35.812 18.906 1 96.5 202 ARG B N 1
ATOM 5872 C CA . ARG B 1 202 ? -28 36.469 20.203 1 96.5 202 ARG B CA 1
ATOM 5873 C C . ARG B 1 202 ? -26.562 36.625 20.641 1 96.5 202 ARG B C 1
ATOM 5875 O O . ARG B 1 202 ? -26.188 37.625 21.25 1 96.5 202 ARG B O 1
ATOM 5882 N N . VAL B 1 203 ? -25.812 35.625 20.406 1 96.19 203 VAL B N 1
ATOM 5883 C CA . VAL B 1 203 ? -24.406 35.656 20.766 1 96.19 203 VAL B CA 1
ATOM 5884 C C . VAL B 1 203 ? -23.672 36.719 19.953 1 96.19 203 VAL B C 1
ATOM 5886 O O . VAL B 1 203 ? -22.906 37.5 20.516 1 96.19 203 VAL B O 1
ATOM 5889 N N . VAL B 1 204 ? -23.984 36.781 18.656 1 97.19 204 VAL B N 1
ATOM 5890 C CA . VAL B 1 204 ? -23.312 37.719 17.766 1 97.19 204 VAL B CA 1
ATOM 5891 C C . VAL B 1 204 ? -23.703 39.156 18.109 1 97.19 204 VAL B C 1
ATOM 5893 O O . VAL B 1 204 ? -22.859 40.031 18.156 1 97.19 204 VAL B O 1
ATOM 5896 N N . GLU B 1 205 ? -24.938 39.312 18.453 1 96.56 205 GLU B N 1
ATOM 5897 C CA . GLU B 1 205 ? -25.438 40.656 18.797 1 96.56 205 GLU B CA 1
ATOM 5898 C C . GLU B 1 205 ? -24.906 41.094 20.156 1 96.56 205 GLU B C 1
ATOM 5900 O O . GLU B 1 205 ? -24.625 42.281 20.344 1 96.56 205 GLU B O 1
ATOM 5905 N N . ALA B 1 206 ? -24.766 40.219 21.031 1 97.06 206 ALA B N 1
ATOM 5906 C CA . ALA B 1 206 ? -24.312 40.531 22.375 1 97.06 206 ALA B CA 1
ATOM 5907 C C . ALA B 1 206 ? -22.828 40.875 22.391 1 97.06 206 ALA B C 1
ATOM 5909 O O . ALA B 1 206 ? -22.359 41.625 23.266 1 97.06 206 ALA B O 1
ATOM 5910 N N . ALA B 1 207 ? -22.078 40.375 21.484 1 97.31 207 ALA B N 1
ATOM 5911 C CA . ALA B 1 207 ? -20.625 40.562 21.469 1 97.31 207 ALA B CA 1
ATOM 5912 C C . ALA B 1 207 ? -20.25 42 21.172 1 97.31 207 ALA B C 1
ATOM 5914 O O . ALA B 1 207 ? -20.875 42.625 20.312 1 97.31 207 ALA B O 1
ATOM 5915 N N . ASP B 1 208 ? -19.328 42.5 21.891 1 96.06 208 ASP B N 1
ATOM 5916 C CA . ASP B 1 208 ? -18.844 43.844 21.609 1 96.06 208 ASP B CA 1
ATOM 5917 C C . ASP B 1 208 ? -17.531 43.812 20.828 1 96.06 208 ASP B C 1
ATOM 5919 O O . ASP B 1 208 ? -17.078 44.844 20.328 1 96.06 208 ASP B O 1
ATOM 5923 N N . ALA B 1 209 ? -16.922 42.656 20.75 1 96.06 209 ALA B N 1
ATOM 5924 C CA . ALA B 1 209 ? -15.68 42.469 20 1 96.06 209 ALA B CA 1
ATOM 5925 C C . ALA B 1 209 ? -15.594 41.062 19.406 1 96.06 209 ALA B C 1
ATOM 5927 O O . ALA B 1 209 ? -16.109 40.125 19.984 1 96.06 209 ALA B O 1
ATOM 5928 N N . ILE B 1 210 ? -14.961 41 18.266 1 96.75 210 ILE B N 1
ATOM 5929 C CA . ILE B 1 210 ? -14.602 39.719 17.656 1 96.75 210 ILE B CA 1
ATOM 5930 C C . ILE B 1 210 ? -13.086 39.562 17.594 1 96.75 210 ILE B C 1
ATOM 5932 O O . ILE B 1 210 ? -12.391 40.5 17.141 1 96.75 210 ILE B O 1
ATOM 5936 N N . LEU B 1 211 ? -12.578 38.531 18.172 1 96.75 211 LEU B N 1
ATOM 5937 C CA . LEU B 1 211 ? -11.148 38.219 18.125 1 96.75 211 LEU B CA 1
ATOM 5938 C C . LEU B 1 211 ? -10.852 37.094 17.156 1 96.75 211 LEU B C 1
ATOM 5940 O O . LEU B 1 211 ? -11.617 36.125 17.078 1 96.75 211 LEU B O 1
ATOM 5944 N N . LEU B 1 212 ? -9.805 37.188 16.406 1 96.12 212 LEU B N 1
ATOM 5945 C CA . LEU B 1 212 ? -9.641 36.344 15.219 1 96.12 212 LEU B CA 1
ATOM 5946 C C . LEU B 1 212 ? -8.445 35.406 15.367 1 96.12 212 LEU B C 1
ATOM 5948 O O . LEU B 1 212 ? -7.93 34.875 14.375 1 96.12 212 LEU B O 1
ATOM 5952 N N . GLY B 1 213 ? -8.016 35.094 16.5 1 94.38 213 GLY B N 1
ATOM 5953 C CA . GLY B 1 213 ? -6.961 34.156 16.891 1 94.38 213 GLY B CA 1
ATOM 5954 C C . GLY B 1 213 ? -6.895 33.938 18.391 1 94.38 213 GLY B C 1
ATOM 5955 O O . GLY B 1 213 ? -7.438 34.719 19.172 1 94.38 213 GLY B O 1
ATOM 5956 N N . ALA B 1 214 ? -6.297 32.844 18.766 1 96.06 214 ALA B N 1
ATOM 5957 C CA . ALA B 1 214 ? -6.184 32.531 20.188 1 96.06 214 ALA B CA 1
ATOM 5958 C C . ALA B 1 214 ? -5.328 33.562 20.906 1 96.06 214 ALA B C 1
ATOM 5960 O O . ALA B 1 214 ? -5.637 33.969 22.047 1 96.06 214 ALA B O 1
ATOM 5961 N N . HIS B 1 215 ? -4.309 34 20.266 1 95.25 215 HIS B N 1
ATOM 5962 C CA . HIS B 1 215 ? -3.428 35 20.859 1 95.25 215 HIS B CA 1
ATOM 5963 C C . HIS B 1 215 ? -4.117 36.344 20.938 1 95.25 215 HIS B C 1
ATOM 5965 O O . HIS B 1 215 ? -3.846 37.125 21.859 1 95.25 215 HIS B O 1
ATOM 5971 N N . SER B 1 216 ? -5 36.656 19.984 1 95.31 216 SER B N 1
ATOM 5972 C CA . SER B 1 216 ? -5.789 37.875 20.062 1 95.31 216 SER B CA 1
ATOM 5973 C C . SER B 1 216 ? -6.68 37.875 21.297 1 95.31 216 SER B C 1
ATOM 5975 O O . SER B 1 216 ? -6.801 38.906 21.984 1 95.31 216 SER B O 1
ATOM 5977 N N . TYR B 1 217 ? -7.238 36.75 21.547 1 97 217 TYR B N 1
ATOM 5978 C CA . TYR B 1 217 ? -8.109 36.656 22.719 1 97 217 TYR B CA 1
ATOM 5979 C C . TYR B 1 217 ? -7.316 36.781 24 1 97 217 TYR B C 1
ATOM 5981 O O . TYR B 1 217 ? -7.75 37.469 24.938 1 97 217 TYR B O 1
ATOM 5989 N N . LEU B 1 218 ? -6.242 36.125 24.031 1 97 218 LEU B N 1
ATOM 5990 C CA . LEU B 1 218 ? -5.426 36.188 25.25 1 97 218 LEU B CA 1
ATOM 5991 C C . LEU B 1 218 ? -4.98 37.625 25.516 1 97 218 LEU B C 1
ATOM 5993 O O . LEU B 1 218 ? -4.996 38.062 26.656 1 97 218 LEU B O 1
ATOM 5997 N N . ALA B 1 219 ? -4.566 38.344 24.516 1 95.81 219 ALA B N 1
ATOM 5998 C CA . ALA B 1 219 ? -4.219 39.75 24.656 1 95.81 219 ALA B CA 1
ATOM 5999 C C . ALA B 1 219 ? -5.395 40.562 25.219 1 95.81 219 ALA B C 1
ATOM 6001 O O . ALA B 1 219 ? -5.219 41.406 26.078 1 95.81 219 ALA B O 1
ATOM 6002 N N . HIS B 1 220 ? -6.531 40.25 24.641 1 96.62 220 HIS B N 1
ATOM 6003 C CA . HIS B 1 220 ? -7.762 40.938 25.047 1 96.62 220 HIS B CA 1
ATOM 6004 C C . HIS B 1 220 ? -8.039 40.719 26.531 1 96.62 220 HIS B C 1
ATOM 6006 O O . HIS B 1 220 ? -8.375 41.656 27.25 1 96.62 220 HIS B O 1
ATOM 6012 N N . VAL B 1 221 ? -7.844 39.531 26.984 1 96.94 221 VAL B N 1
ATOM 6013 C CA . VAL B 1 221 ? -8.117 39.188 28.391 1 96.94 221 VAL B CA 1
ATOM 6014 C C . VAL B 1 221 ? -7.062 39.844 29.281 1 96.94 221 VAL B C 1
ATOM 6016 O O . VAL B 1 221 ? -7.395 40.438 30.312 1 96.94 221 VAL B O 1
ATOM 6019 N N . LEU B 1 222 ? -5.801 39.719 28.938 1 96.69 222 LEU B N 1
ATOM 6020 C CA . LEU B 1 222 ? -4.691 40.156 29.766 1 96.69 222 LEU B CA 1
ATOM 6021 C C . LEU B 1 222 ? -4.754 41.688 29.969 1 96.69 222 LEU B C 1
ATOM 6023 O O . LEU B 1 222 ? -4.258 42.188 30.969 1 96.69 222 LEU B O 1
ATOM 6027 N N . THR B 1 223 ? -5.383 42.375 29.047 1 95.25 223 THR B N 1
ATOM 6028 C CA . THR B 1 223 ? -5.473 43.844 29.125 1 95.25 223 THR B CA 1
ATOM 6029 C C . THR B 1 223 ? -6.863 44.281 29.578 1 95.25 223 THR B C 1
ATOM 6031 O O . THR B 1 223 ? -7.242 45.438 29.406 1 95.25 223 THR B O 1
ATOM 6034 N N . ARG B 1 224 ? -7.582 43.344 30.062 1 93.19 224 ARG B N 1
ATOM 6035 C CA . ARG B 1 224 ? -8.914 43.562 30.609 1 93.19 224 ARG B CA 1
ATOM 6036 C C . ARG B 1 224 ? -9.836 44.188 29.562 1 93.19 224 ARG B C 1
ATOM 6038 O O . ARG B 1 224 ? -10.523 45.156 29.844 1 93.19 224 ARG B O 1
ATOM 6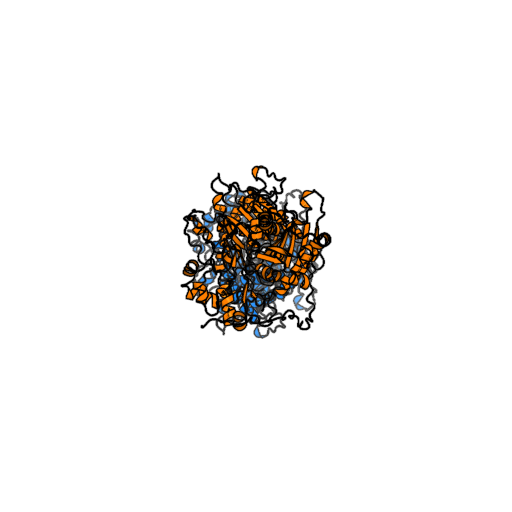045 N N . GLY B 1 225 ? -9.633 43.688 28.297 1 87.69 225 GLY B N 1
ATOM 6046 C CA . GLY B 1 225 ? -10.539 44.062 27.234 1 87.69 225 GLY B CA 1
ATOM 6047 C C . GLY B 1 225 ? -10.062 45.281 26.438 1 87.69 225 GLY B C 1
ATOM 6048 O O . GLY B 1 225 ? -10.641 45.594 25.391 1 87.69 225 GLY B O 1
ATOM 6049 N N . ASP B 1 226 ? -9.047 45.875 26.797 1 84.5 226 ASP B N 1
ATOM 6050 C CA . ASP B 1 226 ? -8.562 47.062 26.125 1 84.5 226 ASP B CA 1
ATOM 6051 C C . ASP B 1 226 ? -7.965 46.719 24.766 1 84.5 226 ASP B C 1
ATOM 6053 O O . ASP B 1 226 ? -8.172 47.469 23.797 1 84.5 226 ASP B O 1
ATOM 6057 N N . ALA B 1 227 ? -7.309 45.625 24.797 1 85.88 227 ALA B N 1
ATOM 6058 C CA . ALA B 1 227 ? -6.664 45.219 23.547 1 85.88 227 ALA B CA 1
ATOM 6059 C C . ALA B 1 227 ? -7.621 44.438 22.656 1 85.88 227 ALA B C 1
ATOM 6061 O O . ALA B 1 227 ? -8.047 43.344 23.031 1 85.88 227 ALA B O 1
ATOM 6062 N N . SER B 1 228 ? -8.172 45 21.578 1 92.06 228 SER B N 1
ATOM 6063 C CA . SER B 1 228 ? -8.82 44.312 20.453 1 92.06 228 SER B CA 1
ATOM 6064 C C . SER B 1 228 ? -8.039 44.531 19.156 1 92.06 228 SER B C 1
ATOM 6066 O O . SER B 1 228 ? -8.359 45.438 18.375 1 92.06 228 SER B O 1
ATOM 6068 N N . ALA B 1 229 ? -7.039 43.719 19.047 1 91.56 229 ALA B N 1
ATOM 6069 C CA . ALA B 1 229 ? -6.074 43.938 17.969 1 91.56 229 ALA B CA 1
ATOM 6070 C C . ALA B 1 229 ? -5.875 42.656 17.141 1 91.56 229 ALA B C 1
ATOM 6072 O O . ALA B 1 229 ? -6.176 41.562 17.594 1 91.56 229 ALA B O 1
ATOM 6073 N N . CYS B 1 230 ? -5.445 42.844 15.953 1 92.69 230 CYS B N 1
ATOM 6074 C CA . CYS B 1 230 ? -5.102 41.781 15.023 1 92.69 230 CYS B CA 1
ATOM 6075 C C . CYS B 1 230 ? -3.908 42.188 14.164 1 92.69 230 CYS B C 1
ATOM 6077 O O . CYS B 1 230 ? -3.953 43.188 13.453 1 92.69 230 CYS B O 1
ATOM 6079 N N . ASP B 1 231 ? -2.857 41.406 14.281 1 90.06 231 ASP B N 1
ATOM 6080 C CA . ASP B 1 231 ? -1.695 41.688 13.445 1 90.06 231 ASP B CA 1
ATOM 6081 C C . ASP B 1 231 ? -1.993 41.406 11.977 1 90.06 231 ASP B C 1
ATOM 6083 O O . ASP B 1 231 ? -2.947 40.688 11.664 1 90.06 231 ASP B O 1
ATOM 6087 N N . ALA B 1 232 ? -1.18 41.906 11.117 1 88.44 232 ALA B N 1
ATOM 6088 C CA . ALA B 1 232 ? -1.399 41.781 9.68 1 88.44 232 ALA B CA 1
ATOM 6089 C C . ALA B 1 232 ? -1.343 40.344 9.219 1 88.44 232 ALA B C 1
ATOM 6091 O O . ALA B 1 232 ? -2.062 39.938 8.305 1 88.44 232 ALA B O 1
ATOM 6092 N N . THR B 1 233 ? -0.49 39.594 9.812 1 90.81 233 THR B N 1
ATOM 6093 C CA . THR B 1 233 ? -0.341 38.188 9.422 1 90.81 233 THR B CA 1
ATOM 6094 C C . THR B 1 233 ? -1.623 37.406 9.711 1 90.81 233 THR B C 1
ATOM 6096 O O . THR B 1 233 ? -2.166 36.75 8.82 1 90.81 233 THR B O 1
ATOM 6099 N N . THR B 1 234 ? -2.07 37.5 10.867 1 92.25 234 THR B N 1
ATOM 6100 C CA . THR B 1 234 ? -3.309 36.844 11.258 1 92.25 234 THR B CA 1
ATOM 6101 C C . THR B 1 234 ? -4.48 37.344 10.422 1 92.25 234 THR B C 1
ATOM 6103 O O . THR B 1 234 ? -5.301 36.562 9.953 1 92.25 234 THR B O 1
ATOM 6106 N N . ALA B 1 235 ? -4.508 38.656 10.227 1 92.5 235 ALA B N 1
ATOM 6107 C CA . ALA B 1 235 ? -5.586 39.25 9.438 1 92.5 235 ALA B CA 1
ATOM 6108 C C . ALA B 1 235 ? -5.613 38.688 8.023 1 92.5 235 ALA B C 1
ATOM 6110 O O . ALA B 1 235 ? -6.688 38.469 7.449 1 92.5 235 ALA B O 1
ATOM 6111 N N . SER B 1 236 ? -4.488 38.438 7.508 1 90.75 236 SER B N 1
ATOM 6112 C CA . SER B 1 236 ? -4.375 37.969 6.133 1 90.75 236 SER B CA 1
ATOM 6113 C C . SER B 1 236 ? -4.938 36.562 5.98 1 90.75 236 SER B C 1
ATOM 6115 O O . SER B 1 236 ? -5.184 36.094 4.863 1 90.75 236 SER B O 1
ATOM 6117 N N . THR B 1 237 ? -5.176 35.875 7.039 1 90.94 237 THR B N 1
ATOM 6118 C CA . THR B 1 237 ? -5.676 34.5 6.973 1 90.94 237 THR B CA 1
ATOM 6119 C C . THR B 1 237 ? -7.191 34.469 7.129 1 90.94 237 THR B C 1
ATOM 6121 O O . THR B 1 237 ? -7.812 33.406 7.004 1 90.94 237 THR B O 1
ATOM 6124 N N . THR B 1 238 ? -7.84 35.562 7.324 1 92.69 238 THR B N 1
ATOM 6125 C CA . THR B 1 238 ? -9.234 35.594 7.746 1 92.69 238 THR B CA 1
ATOM 6126 C C . THR B 1 238 ? -10.164 35.625 6.539 1 92.69 238 THR B C 1
ATOM 6128 O O . THR B 1 238 ? -11.352 35.312 6.66 1 92.69 238 THR B O 1
ATOM 6131 N N . GLY B 1 239 ? -9.641 36.062 5.391 1 90.38 239 GLY B N 1
ATOM 6132 C CA . GLY B 1 239 ? -10.484 36.25 4.227 1 90.38 239 GLY B CA 1
ATOM 6133 C C . GLY B 1 239 ? -11.383 37.5 4.336 1 90.38 239 GLY B C 1
ATOM 6134 O O . GLY B 1 239 ? -12.438 37.562 3.703 1 90.38 239 GLY B O 1
ATOM 6135 N N . MET B 1 240 ? -10.984 38.406 5.176 1 95 240 MET B N 1
ATOM 6136 C CA . MET B 1 240 ? -11.867 39.562 5.43 1 95 240 MET B CA 1
ATOM 6137 C C . MET B 1 240 ? -11.164 40.875 5.094 1 95 240 MET B C 1
ATOM 6139 O O . MET B 1 240 ? -11.742 41.938 5.273 1 95 240 MET B O 1
ATOM 6143 N N . LEU B 1 241 ? -9.922 40.75 4.613 1 92.44 241 LEU B N 1
ATOM 6144 C CA . LEU B 1 241 ? -9.195 41.938 4.188 1 92.44 241 LEU B CA 1
ATOM 6145 C C . LEU B 1 241 ? -9.602 42.344 2.777 1 92.44 241 LEU B C 1
ATOM 6147 O O . LEU B 1 241 ? -9.961 41.5 1.956 1 92.44 241 LEU B O 1
ATOM 6151 N N . ALA B 1 242 ? -9.57 43.625 2.586 1 90.69 242 ALA B N 1
ATOM 6152 C CA . ALA B 1 242 ? -9.656 44.125 1.211 1 90.69 242 ALA B CA 1
ATOM 6153 C C . ALA B 1 242 ? -8.445 43.688 0.397 1 90.69 242 ALA B C 1
ATOM 6155 O O . ALA B 1 242 ? -7.383 43.375 0.957 1 90.69 242 ALA B O 1
ATOM 6156 N N . PRO B 1 243 ? -8.734 43.562 -0.941 1 85.31 243 PRO B N 1
ATOM 6157 C CA . PRO B 1 243 ? -7.59 43.188 -1.773 1 85.31 243 PRO B CA 1
ATOM 6158 C C . PRO B 1 243 ? -6.398 44.125 -1.579 1 85.31 243 PRO B C 1
ATOM 6160 O O . PRO B 1 243 ? -6.578 45.312 -1.369 1 85.31 243 PRO B O 1
ATOM 6163 N N . LEU B 1 244 ? -5.297 43.562 -1.49 1 75.12 244 LEU B N 1
ATOM 6164 C CA . LEU B 1 244 ? -4.078 44.344 -1.278 1 75.12 244 LEU B CA 1
ATOM 6165 C C . LEU B 1 244 ? -3.719 45.156 -2.529 1 75.12 244 LEU B C 1
ATOM 6167 O O . LEU B 1 244 ? -3.826 44.625 -3.646 1 75.12 244 LEU B O 1
ATOM 6171 N N . ASN B 1 245 ? -4.586 46.281 -2.928 1 59.44 245 ASN B N 1
ATOM 6172 C CA . ASN B 1 245 ? -4.375 47.094 -4.117 1 59.44 245 ASN B CA 1
ATOM 6173 C C . ASN B 1 245 ? -2.928 47.031 -4.598 1 59.44 245 ASN B C 1
ATOM 6175 O O . ASN B 1 245 ? -2.002 46.969 -3.785 1 59.44 245 ASN B O 1
ATOM 6179 N N . GLY B 1 246 ? -2.67 46.344 -5.707 1 47.97 246 GLY B N 1
ATOM 6180 C CA . GLY B 1 246 ? -1.434 46.406 -6.469 1 47.97 246 GLY B CA 1
ATOM 6181 C C . GLY B 1 246 ? -0.794 47.781 -6.457 1 47.97 246 GLY B C 1
ATOM 6182 O O . GLY B 1 246 ? 0.053 48.094 -7.297 1 47.97 246 GLY B O 1
ATOM 6183 N N . ASP B 1 247 ? -1.474 48.812 -6.137 1 38.41 247 ASP B N 1
ATOM 6184 C CA . ASP B 1 247 ? -0.712 50.031 -6.465 1 38.41 247 ASP B CA 1
ATOM 6185 C C . ASP B 1 247 ? 0.725 49.906 -5.961 1 38.41 247 ASP B C 1
ATOM 6187 O O . ASP B 1 247 ? 0.962 49.875 -4.75 1 38.41 247 ASP B O 1
ATOM 6191 N N . ARG B 1 248 ? 1.587 49.281 -6.812 1 36.41 248 ARG B N 1
ATOM 6192 C CA . ARG B 1 248 ? 3.021 49.062 -6.973 1 36.41 248 ARG B CA 1
ATOM 6193 C C . ARG B 1 248 ? 3.809 50.312 -6.605 1 36.41 248 ARG B C 1
ATOM 6195 O O . ARG B 1 248 ? 5.031 50.344 -6.766 1 36.41 248 ARG B O 1
ATOM 6202 N N . ASP B 1 249 ? 3.211 51.375 -7.02 1 33.84 249 ASP B N 1
ATOM 6203 C CA . ASP B 1 249 ? 4.09 52.531 -6.922 1 33.84 249 ASP B CA 1
ATOM 6204 C C . ASP B 1 249 ? 4.5 52.812 -5.473 1 33.84 249 ASP B C 1
ATOM 6206 O O . ASP B 1 249 ? 3.789 53.5 -4.734 1 33.84 249 ASP B O 1
ATOM 6210 N N . GLY B 1 250 ? 5.098 51.875 -4.746 1 36.22 250 GLY B N 1
ATOM 6211 C CA . GLY B 1 250 ? 5.871 51.781 -3.516 1 36.22 250 GLY B CA 1
ATOM 6212 C C . GLY B 1 250 ? 5.52 52.875 -2.516 1 36.22 250 GLY B C 1
ATOM 6213 O O . GLY B 1 250 ? 6.207 53.031 -1.506 1 36.22 250 GLY B O 1
ATOM 6214 N N . ARG B 1 251 ? 4.957 53.875 -2.965 1 38.03 251 ARG B N 1
ATOM 6215 C CA . ARG B 1 251 ? 5.035 55.062 -2.113 1 38.03 251 ARG B CA 1
ATOM 6216 C C . ARG B 1 251 ? 4.172 54.906 -0.866 1 38.03 251 ARG B C 1
ATOM 6218 O O . ARG B 1 251 ? 4.438 55.531 0.163 1 38.03 251 ARG B O 1
ATOM 6225 N N . ASP B 1 252 ? 2.797 54.562 -1.089 1 38 252 ASP B N 1
ATOM 6226 C CA . ASP B 1 252 ? 2.031 54.531 0.154 1 38 252 ASP B CA 1
ATOM 6227 C C . ASP B 1 252 ? 1.842 53.094 0.649 1 38 252 ASP B C 1
ATOM 6229 O O . ASP B 1 252 ? 1.194 52.281 -0.016 1 38 252 ASP B O 1
ATOM 6233 N N . GLY B 1 253 ? 2.949 52.219 0.927 1 46.34 253 GLY B N 1
ATOM 6234 C CA . GLY B 1 253 ? 2.984 50.938 1.641 1 46.34 253 GLY B CA 1
ATOM 6235 C C . GLY B 1 253 ? 1.618 50.5 2.117 1 46.34 253 GLY B C 1
ATOM 6236 O O . GLY B 1 253 ? 1.223 50.781 3.25 1 46.34 253 GLY B O 1
ATOM 6237 N N . SER B 1 254 ? 0.667 50.281 1.317 1 53.06 254 SER B N 1
ATOM 6238 C CA . SER B 1 254 ? -0.755 50.156 1.626 1 53.06 254 SER B CA 1
ATOM 6239 C C . SER B 1 254 ? -1.003 49.156 2.744 1 53.06 254 SER B C 1
ATOM 6241 O O . SER B 1 254 ? -0.543 48.031 2.672 1 53.06 254 SER B O 1
ATOM 6243 N N . ARG B 1 255 ? -1.157 49.5 3.914 1 71.81 255 ARG B N 1
ATOM 6244 C CA . ARG B 1 255 ? -1.586 48.844 5.148 1 71.81 255 ARG B CA 1
ATOM 6245 C C . ARG B 1 255 ? -2.852 48.031 4.926 1 71.81 255 ARG B C 1
ATOM 6247 O O . ARG B 1 255 ? -3.773 48.469 4.238 1 71.81 255 ARG B O 1
ATOM 6254 N N . PRO B 1 256 ? -2.783 46.812 5.27 1 85.19 256 PRO B N 1
ATOM 6255 C CA . PRO B 1 256 ? -4.012 46.031 5.191 1 85.19 256 PRO B CA 1
ATOM 6256 C C . PRO B 1 256 ? -5.203 46.719 5.84 1 85.19 256 PRO B C 1
ATOM 6258 O O . PRO B 1 256 ? -5.043 47.438 6.82 1 85.19 256 PRO B O 1
ATOM 6261 N N . ARG B 1 257 ? -6.301 46.656 5.066 1 90.38 257 ARG B N 1
ATOM 6262 C CA . ARG B 1 257 ? -7.551 47.188 5.602 1 90.38 257 ARG B CA 1
ATOM 6263 C C . ARG B 1 257 ? -8.648 46.125 5.586 1 90.38 257 ARG B C 1
ATOM 6265 O O . ARG B 1 257 ? -8.695 45.281 4.684 1 90.38 257 ARG B O 1
ATOM 6272 N N . TRP B 1 258 ? -9.422 46.219 6.59 1 94.75 258 TRP B N 1
ATOM 6273 C CA . TRP B 1 258 ? -10.602 45.344 6.547 1 94.75 258 TRP B CA 1
ATOM 6274 C C . TRP B 1 258 ? -11.516 45.75 5.387 1 94.75 258 TRP B C 1
ATOM 6276 O O . TRP B 1 258 ? -11.703 46.938 5.105 1 94.75 258 TRP B O 1
ATOM 6286 N N . ALA B 1 259 ? -12.133 44.781 4.797 1 94.38 259 ALA B N 1
ATOM 6287 C CA . ALA B 1 259 ? -13.102 45.031 3.736 1 94.38 259 ALA B CA 1
ATOM 6288 C C . ALA B 1 259 ? -14.469 45.406 4.32 1 94.38 259 ALA B C 1
ATOM 6290 O O . ALA B 1 259 ? -15.469 44.75 4.02 1 94.38 259 ALA B O 1
ATOM 6291 N N . THR B 1 260 ? -14.555 46.469 4.953 1 95.12 260 THR B N 1
ATOM 6292 C CA . THR B 1 260 ? -15.703 46.844 5.777 1 95.12 260 THR B CA 1
ATOM 6293 C C . THR B 1 260 ? -16.969 46.938 4.93 1 95.12 260 THR B C 1
ATOM 6295 O O . THR B 1 260 ? -18.047 46.531 5.352 1 95.12 260 THR B O 1
ATOM 6298 N N . ASP B 1 261 ? -16.844 47.469 3.707 1 93.38 261 ASP B N 1
ATOM 6299 C CA . ASP B 1 261 ? -18.016 47.625 2.854 1 93.38 261 ASP B CA 1
ATOM 6300 C C . ASP B 1 261 ? -18.594 46.281 2.428 1 93.38 261 ASP B C 1
ATOM 6302 O O . ASP B 1 261 ? -19.812 46.062 2.453 1 93.38 261 ASP B O 1
ATOM 6306 N N . VAL B 1 262 ? -17.688 45.5 2.104 1 94.31 262 VAL B N 1
ATOM 6307 C CA . VAL B 1 262 ? -18.094 44.188 1.659 1 94.31 262 VAL B CA 1
ATOM 6308 C C . VAL B 1 262 ? -18.656 43.406 2.838 1 94.31 262 VAL B C 1
ATOM 6310 O O . VAL B 1 262 ? -19.719 42.781 2.721 1 94.31 262 VAL B O 1
ATOM 6313 N N . LEU B 1 263 ? -18.016 43.469 3.945 1 96.06 263 LEU B N 1
ATOM 6314 C CA . LEU B 1 263 ? -18.406 42.688 5.125 1 96.06 263 LEU B CA 1
ATOM 6315 C C . LEU B 1 263 ? -19.766 43.156 5.652 1 96.06 263 LEU B C 1
ATOM 6317 O O . LEU B 1 263 ? -20.609 42.344 6.035 1 96.06 263 LEU B O 1
ATOM 6321 N N . GLY B 1 264 ? -19.969 44.406 5.621 1 94.62 264 GLY B N 1
ATOM 6322 C CA . GLY B 1 264 ? -21.188 45 6.152 1 94.62 264 GLY B CA 1
ATOM 6323 C C . GLY B 1 264 ? -22.422 44.656 5.34 1 94.62 264 GLY B C 1
ATOM 6324 O O . GLY B 1 264 ? -23.547 44.812 5.816 1 94.62 264 GLY B O 1
ATOM 6325 N N . ALA B 1 265 ? -22.219 44.156 4.195 1 94.06 265 ALA B N 1
ATOM 6326 C CA . ALA B 1 265 ? -23.344 43.812 3.326 1 94.06 265 ALA B CA 1
ATOM 6327 C C . ALA B 1 265 ? -23.969 42.469 3.752 1 94.06 265 ALA B C 1
ATOM 6329 O O . ALA B 1 265 ? -25.094 42.156 3.357 1 94.06 265 ALA B O 1
ATOM 6330 N N . PHE B 1 266 ? -23.281 41.75 4.516 1 95.5 266 PHE B N 1
ATOM 6331 C CA . PHE B 1 266 ? -23.797 40.469 4.953 1 95.5 266 PHE B CA 1
ATOM 6332 C C . PHE B 1 266 ? -24.625 40.625 6.227 1 95.5 266 PHE B C 1
ATOM 6334 O O . PHE B 1 266 ? -24.203 41.312 7.16 1 95.5 266 PHE B O 1
ATOM 6341 N N . ASP B 1 267 ? -25.703 39.969 6.285 1 94.62 267 ASP B N 1
ATOM 6342 C CA . ASP B 1 267 ? -26.578 40.062 7.449 1 94.62 267 ASP B CA 1
ATOM 6343 C C . ASP B 1 267 ? -25.891 39.5 8.695 1 94.62 267 ASP B C 1
ATOM 6345 O O . ASP B 1 267 ? -25.328 38.406 8.664 1 94.62 267 ASP B O 1
ATOM 6349 N N . GLY B 1 268 ? -25.906 40.375 9.688 1 94.62 268 GLY B N 1
ATOM 6350 C CA . GLY B 1 268 ? -25.375 39.938 10.969 1 94.62 268 GLY B CA 1
ATOM 6351 C C . GLY B 1 268 ? -23.891 40.188 11.133 1 94.62 268 GLY B C 1
ATOM 6352 O O . GLY B 1 268 ? -23.312 39.906 12.18 1 94.62 268 GLY B O 1
ATOM 6353 N N . VAL B 1 269 ? -23.328 40.75 10.133 1 96.75 269 VAL B N 1
ATOM 6354 C CA . VAL B 1 269 ? -21.906 41.094 10.195 1 96.75 269 VAL B CA 1
ATOM 6355 C C . VAL B 1 269 ? -21.75 42.594 10.438 1 96.75 269 VAL B C 1
ATOM 6357 O O . VAL B 1 269 ? -22.109 43.406 9.586 1 96.75 269 VAL B O 1
ATOM 6360 N N . ASP B 1 270 ? -21.266 42.938 11.578 1 97.06 270 ASP B N 1
ATOM 6361 C CA . ASP B 1 270 ? -21 44.312 11.945 1 97.06 270 ASP B CA 1
ATOM 6362 C C . ASP B 1 270 ? -19.5 44.625 11.984 1 97.06 270 ASP B C 1
ATOM 6364 O O . ASP B 1 270 ? -18.828 44.281 12.961 1 97.06 270 ASP B O 1
ATOM 6368 N N . PRO B 1 271 ? -18.969 45.281 10.977 1 96.44 271 PRO B N 1
ATOM 6369 C CA . PRO B 1 271 ? -17.516 45.531 10.891 1 96.44 271 PRO B CA 1
ATOM 6370 C C . PRO B 1 271 ? -16.969 46.312 12.086 1 96.44 271 PRO B C 1
ATOM 6372 O O . PRO B 1 271 ? -15.766 46.312 12.328 1 96.44 271 PRO B O 1
ATOM 6375 N N . ARG B 1 272 ? -17.781 46.938 12.859 1 94.94 272 ARG B N 1
ATOM 6376 C CA . ARG B 1 272 ? -17.344 47.719 14.023 1 94.94 272 ARG B CA 1
ATOM 6377 C C . ARG B 1 272 ? -16.812 46.812 15.117 1 94.94 272 ARG B C 1
ATOM 6379 O O . ARG B 1 272 ? -16.125 47.281 16.031 1 94.94 272 ARG B O 1
ATOM 6386 N N . LYS B 1 273 ? -17.188 45.625 15.023 1 96.19 273 LYS B N 1
ATOM 6387 C CA . LYS B 1 273 ? -16.766 44.656 16.047 1 96.19 273 LYS B CA 1
ATOM 6388 C C . LYS B 1 273 ? -15.383 44.094 15.734 1 96.19 273 LYS B C 1
ATOM 6390 O O . LYS B 1 273 ? -14.789 43.406 16.562 1 96.19 273 LYS B O 1
ATOM 6395 N N . LEU B 1 274 ? -14.859 44.438 14.531 1 96.88 274 LEU B N 1
ATOM 6396 C CA . LEU B 1 274 ? -13.555 43.938 14.117 1 96.88 274 LEU B CA 1
ATOM 6397 C C . LEU B 1 274 ? -12.438 44.562 14.938 1 96.88 274 LEU B C 1
ATOM 6399 O O . LEU B 1 274 ? -12.531 45.719 15.328 1 96.88 274 LEU B O 1
ATOM 6403 N N . PRO B 1 275 ? -11.414 43.812 15.203 1 95.25 275 PRO B N 1
ATOM 6404 C CA . PRO B 1 275 ? -10.273 44.375 15.93 1 95.25 275 PRO B CA 1
ATOM 6405 C C . PRO B 1 275 ? -9.492 45.375 15.102 1 95.25 275 PRO B C 1
ATOM 6407 O O . PRO B 1 275 ? -9.57 45.375 13.867 1 95.25 275 PRO B O 1
ATOM 6410 N N . ALA B 1 276 ? -8.758 46.188 15.812 1 91.94 276 ALA B N 1
ATOM 6411 C CA . ALA B 1 276 ? -7.863 47.125 15.133 1 91.94 276 ALA B CA 1
ATOM 6412 C C . ALA B 1 276 ? -6.691 46.406 14.492 1 91.94 276 ALA B C 1
ATOM 6414 O O . ALA B 1 276 ? -6.125 45.469 15.086 1 91.94 276 ALA B O 1
ATOM 6415 N N . LEU B 1 277 ? -6.422 46.781 13.25 1 90.38 277 LEU B N 1
ATOM 6416 C CA . LEU B 1 277 ? -5.273 46.188 12.57 1 90.38 277 LEU B CA 1
ATOM 6417 C C . LEU B 1 277 ? -3.975 46.844 13.039 1 90.38 277 LEU B C 1
ATOM 6419 O O . LEU B 1 277 ? -3.893 48.062 13.133 1 90.38 277 LEU B O 1
ATOM 6423 N N . ILE B 1 278 ? -3.186 45.969 13.461 1 81.81 278 ILE B N 1
ATOM 6424 C CA . ILE B 1 278 ? -1.874 46.5 13.852 1 81.81 278 ILE B CA 1
ATOM 6425 C C . ILE B 1 278 ? -0.83 46.062 12.82 1 81.81 278 ILE B C 1
ATOM 6427 O O . ILE B 1 278 ? -0.904 44.938 12.281 1 81.81 278 ILE B O 1
ATOM 6431 N N . ALA B 1 279 ? -0.135 47.062 12.211 1 65.44 279 ALA B N 1
ATOM 6432 C CA . ALA B 1 279 ? 0.894 46.75 11.219 1 65.44 279 ALA B CA 1
ATOM 6433 C C . ALA B 1 279 ? 2.221 47.406 11.586 1 65.44 279 ALA B C 1
ATOM 6435 O O . ALA B 1 279 ? 2.254 48.375 12.352 1 65.44 279 ALA B O 1
ATOM 6436 N N . GLY B 1 280 ? 3.238 46.75 11.164 1 62.28 280 GLY B N 1
ATOM 6437 C CA . GLY B 1 280 ? 4.566 47.344 11.25 1 62.28 280 GLY B CA 1
ATOM 6438 C C . GLY B 1 280 ? 5.613 46.375 11.789 1 62.28 280 GLY B C 1
ATOM 6439 O O . GLY B 1 280 ? 5.277 45.375 12.414 1 62.28 280 GLY B O 1
ATOM 6440 N N . ARG B 1 281 ? 6.824 46.562 11.344 1 57.78 281 ARG B N 1
ATOM 6441 C CA . ARG B 1 281 ? 8 45.781 11.68 1 57.78 281 ARG B CA 1
ATOM 6442 C C . ARG B 1 281 ? 8.188 45.688 13.195 1 57.78 281 ARG B C 1
ATOM 6444 O O . ARG B 1 281 ? 8.656 44.688 13.711 1 57.78 281 ARG B O 1
ATOM 6451 N N . THR B 1 282 ? 7.836 46.781 13.734 1 58.47 282 THR B N 1
ATOM 6452 C CA . THR B 1 282 ? 7.992 46.844 15.188 1 58.47 282 THR B CA 1
ATOM 6453 C C . THR B 1 282 ? 6.633 46.75 15.875 1 58.47 282 THR B C 1
ATOM 6455 O O . THR B 1 282 ? 5.848 47.719 15.828 1 58.47 282 THR B O 1
ATOM 6458 N N . PRO B 1 283 ? 6.418 45.531 16.422 1 64.88 283 PRO B N 1
ATOM 6459 C CA . PRO B 1 283 ? 5.09 45.406 17.016 1 64.88 283 PRO B CA 1
ATOM 6460 C C . PRO B 1 283 ? 4.898 46.344 18.219 1 64.88 283 PRO B C 1
ATOM 6462 O O . PRO B 1 283 ? 5.793 46.469 19.062 1 64.88 283 PRO B O 1
ATOM 6465 N N . ALA B 1 284 ? 4.031 47.25 18.078 1 73.75 284 ALA B N 1
ATOM 6466 C CA . ALA B 1 284 ? 3.652 48.031 19.266 1 73.75 284 ALA B CA 1
ATOM 6467 C C . ALA B 1 284 ? 2.867 47.156 20.25 1 73.75 284 ALA B C 1
ATOM 6469 O O . ALA B 1 284 ? 2.154 46.25 19.859 1 73.75 284 ALA B O 1
ATOM 6470 N N . ALA B 1 285 ? 3.227 47.469 21.547 1 89 285 ALA B N 1
ATOM 6471 C CA . ALA B 1 285 ? 2.416 46.812 22.578 1 89 285 ALA B CA 1
ATOM 6472 C C . ALA B 1 285 ? 0.938 47.156 22.406 1 89 285 ALA B C 1
ATOM 6474 O O . ALA B 1 285 ? 0.588 48.281 22.094 1 89 285 ALA B O 1
ATOM 6475 N N . VAL B 1 286 ? 0.198 46.25 22.578 1 92.38 286 VAL B N 1
ATOM 6476 C CA . VAL B 1 286 ? -1.237 46.469 22.453 1 92.38 286 VAL B CA 1
ATOM 6477 C C . VAL B 1 286 ? -1.841 46.812 23.812 1 92.38 286 VAL B C 1
ATOM 6479 O O . VAL B 1 286 ? -3.039 47.062 23.922 1 92.38 286 VAL B O 1
ATOM 6482 N N . GLY B 1 287 ? -1.078 46.75 24.797 1 93.06 287 GLY B N 1
ATOM 6483 C CA . GLY B 1 287 ? -1.457 47.031 26.172 1 93.06 287 GLY B CA 1
ATOM 6484 C C . GLY B 1 287 ? -0.482 46.469 27.188 1 93.06 287 GLY B C 1
ATOM 6485 O O . GLY B 1 287 ? 0.665 46.156 26.859 1 93.06 287 GLY B O 1
ATOM 6486 N N . ALA B 1 288 ? -0.915 46.531 28.438 1 95.38 288 ALA B N 1
ATOM 6487 C CA . ALA B 1 288 ? -0.165 45.938 29.547 1 95.38 288 ALA B CA 1
ATOM 6488 C C . ALA B 1 288 ? -1.056 45.031 30.375 1 95.38 288 ALA B C 1
ATOM 6490 O O . ALA B 1 288 ? -2.281 45.156 30.359 1 95.38 288 ALA B O 1
ATOM 6491 N N . ILE B 1 289 ? -0.408 44.125 30.984 1 96.81 289 ILE B N 1
ATOM 6492 C CA . ILE B 1 289 ? -1.175 43.219 31.844 1 96.81 289 ILE B CA 1
ATOM 6493 C C . ILE B 1 289 ? -1.84 44.031 32.969 1 96.81 289 ILE B C 1
ATOM 6495 O O . ILE B 1 289 ? -1.164 44.719 33.719 1 96.81 289 ILE B O 1
ATOM 6499 N N . ASP B 1 290 ? -3.08 43.875 33.031 1 96 290 ASP B N 1
ATOM 6500 C CA . ASP B 1 290 ? -3.883 44.625 34 1 96 290 ASP B CA 1
ATOM 6501 C C . ASP B 1 290 ? -3.703 44.031 35.406 1 96 290 ASP B C 1
ATOM 6503 O O . ASP B 1 290 ? -3.662 42.812 35.594 1 96 290 ASP B O 1
ATOM 6507 N N . ASP B 1 291 ? -3.727 44.906 36.375 1 94.69 291 ASP B N 1
ATOM 6508 C CA . ASP B 1 291 ? -3.473 44.469 37.75 1 94.69 291 ASP B CA 1
ATOM 6509 C C . ASP B 1 291 ? -4.582 43.562 38.25 1 94.69 291 ASP B C 1
ATOM 6511 O O . ASP B 1 291 ? -4.316 42.594 38.969 1 94.69 291 ASP B O 1
ATOM 6515 N N . ALA B 1 292 ? -5.762 43.906 37.969 1 94.56 292 ALA B N 1
ATOM 6516 C CA . ALA B 1 292 ? -6.891 43.094 38.406 1 94.56 292 ALA B CA 1
ATOM 6517 C C . ALA B 1 292 ? -6.863 41.688 37.781 1 94.56 292 ALA B C 1
ATOM 6519 O O . ALA B 1 292 ? -7.207 40.719 38.438 1 94.56 292 ALA B O 1
ATOM 6520 N N . VAL B 1 293 ? -6.465 41.688 36.531 1 95 293 VAL B N 1
ATOM 6521 C CA . VAL B 1 293 ? -6.352 40.406 35.844 1 95 293 VAL B CA 1
ATOM 6522 C C . VAL B 1 293 ? -5.215 39.594 36.438 1 95 293 VAL B C 1
ATOM 6524 O O . VAL B 1 293 ? -5.355 38.406 36.656 1 95 293 VAL B O 1
ATOM 6527 N N . ALA B 1 294 ? -4.102 40.219 36.688 1 95.56 294 ALA B N 1
ATOM 6528 C CA . ALA B 1 294 ? -2.963 39.531 37.281 1 95.56 294 ALA B CA 1
ATOM 6529 C C . ALA B 1 294 ? -3.348 38.938 38.625 1 95.56 294 ALA B C 1
ATOM 6531 O O . ALA B 1 294 ? -2.938 37.812 38.938 1 95.56 294 ALA B O 1
ATOM 6532 N N . ASP B 1 295 ? -4.129 39.625 39.406 1 95.56 295 ASP B N 1
ATOM 6533 C CA . ASP B 1 295 ? -4.586 39.125 40.688 1 95.56 295 ASP B CA 1
ATOM 6534 C C . ASP B 1 295 ? -5.531 37.938 40.531 1 95.56 295 ASP B C 1
ATOM 6536 O O . ASP B 1 295 ? -5.375 36.906 41.188 1 95.56 295 ASP B O 1
ATOM 6540 N N . ALA B 1 296 ? -6.441 38.156 39.656 1 94.88 296 ALA B N 1
ATOM 6541 C CA . ALA B 1 296 ? -7.469 37.125 39.438 1 94.88 296 ALA B CA 1
ATOM 6542 C C . ALA B 1 296 ? -6.855 35.812 38.969 1 94.88 296 ALA B C 1
ATOM 6544 O O . ALA B 1 296 ? -7.328 34.719 39.312 1 94.88 296 ALA B O 1
ATOM 6545 N N . LEU B 1 297 ? -5.812 35.938 38.156 1 95.69 297 LEU B N 1
ATOM 6546 C CA . LEU B 1 297 ? -5.18 34.75 37.562 1 95.69 297 LEU B CA 1
ATOM 6547 C C . LEU B 1 297 ? -3.984 34.312 38.406 1 95.69 297 LEU B C 1
ATOM 6549 O O . LEU B 1 297 ? -3.316 33.344 38.062 1 95.69 297 LEU B O 1
ATOM 6553 N N . GLU B 1 298 ? -3.699 35.062 39.438 1 94.69 298 GLU B N 1
ATOM 6554 C CA . GLU B 1 298 ? -2.559 34.781 40.312 1 94.69 298 GLU B CA 1
ATOM 6555 C C . GLU B 1 298 ? -1.262 34.719 39.5 1 94.69 298 GLU B C 1
ATOM 6557 O O . GLU B 1 298 ? -0.49 33.75 39.656 1 94.69 298 GLU B O 1
ATOM 6562 N N . LEU B 1 299 ? -1.115 35.719 38.719 1 95.5 299 LEU B N 1
ATOM 6563 C CA . LEU B 1 299 ? 0.087 35.75 37.906 1 95.5 299 LEU B CA 1
ATOM 6564 C C . LEU B 1 299 ? 1.299 36.156 38.719 1 95.5 299 LEU B C 1
ATOM 6566 O O . LEU B 1 299 ? 1.156 36.844 39.75 1 95.5 299 LEU B O 1
ATOM 6570 N N . PRO B 1 300 ? 2.467 35.75 38.25 1 94.38 300 PRO B N 1
ATOM 6571 C CA . PRO B 1 300 ? 3.688 36.188 38.938 1 94.38 300 PRO B CA 1
ATOM 6572 C C . PRO B 1 300 ? 3.85 37.688 38.969 1 94.38 300 PRO B C 1
ATOM 6574 O O . PRO B 1 300 ? 3.402 38.375 38.031 1 94.38 300 PRO B O 1
ATOM 6577 N N . LYS B 1 301 ? 4.555 38.188 39.938 1 92.81 301 LYS B N 1
ATOM 6578 C CA . LYS B 1 301 ? 4.828 39.625 40.062 1 92.81 301 LYS B CA 1
ATOM 6579 C C . LYS B 1 301 ? 5.613 40.125 38.844 1 92.81 301 LYS B C 1
ATOM 6581 O O . LYS B 1 301 ? 5.453 41.281 38.438 1 92.81 301 LYS B O 1
ATOM 6586 N N . ALA B 1 302 ? 6.344 39.281 38.312 1 93.5 302 ALA B N 1
ATOM 6587 C CA . ALA B 1 302 ? 7.191 39.625 37.188 1 93.5 302 ALA B CA 1
ATOM 6588 C C . ALA B 1 302 ? 6.352 40 35.969 1 93.5 302 ALA B C 1
ATOM 6590 O O . ALA B 1 302 ? 6.863 40.562 35 1 93.5 302 ALA B O 1
ATOM 6591 N N . LEU B 1 303 ? 5.031 39.781 36.031 1 95.62 303 LEU B N 1
ATOM 6592 C CA . LEU B 1 303 ? 4.176 40.031 34.875 1 95.62 303 LEU B CA 1
ATOM 6593 C C . LEU B 1 303 ? 3.287 41.25 35.125 1 95.62 303 LEU B C 1
ATOM 6595 O O . LEU B 1 303 ? 2.594 41.719 34.219 1 95.62 303 LEU B O 1
ATOM 6599 N N . ARG B 1 304 ? 3.309 41.719 36.344 1 92.06 304 ARG B N 1
ATOM 6600 C CA . ARG B 1 304 ? 2.438 42.844 36.688 1 92.06 304 ARG B CA 1
ATOM 6601 C C . ARG B 1 304 ? 2.836 44.094 35.906 1 92.06 304 ARG B C 1
ATOM 6603 O O . ARG B 1 304 ? 3.934 44.625 36.094 1 92.06 304 ARG B O 1
ATOM 6610 N N . GLY B 1 305 ? 1.921 44.5 35 1 93.75 305 GLY B N 1
ATOM 6611 C CA . GLY B 1 305 ? 2.18 45.688 34.219 1 93.75 305 GLY B CA 1
ATOM 6612 C C . GLY B 1 305 ? 3.057 45.406 33 1 93.75 305 GLY B C 1
ATOM 6613 O O . GLY B 1 305 ? 3.443 46.312 32.281 1 93.75 305 GLY B O 1
ATOM 6614 N N . ALA B 1 306 ? 3.432 44.219 32.844 1 95 306 ALA B N 1
ATOM 6615 C CA . ALA B 1 306 ? 4.254 43.906 31.672 1 95 306 ALA B CA 1
ATOM 6616 C C . ALA B 1 306 ? 3.535 44.25 30.375 1 95 306 ALA B C 1
ATOM 6618 O O . ALA B 1 306 ? 2.324 44.031 30.266 1 95 306 ALA B O 1
ATOM 6619 N N . ARG B 1 307 ? 4.27 44.75 29.406 1 94.62 307 ARG B N 1
ATOM 6620 C CA . ARG B 1 307 ? 3.711 45.062 28.094 1 94.62 307 ARG B CA 1
ATOM 6621 C C . ARG B 1 307 ? 3.311 43.812 27.359 1 94.62 307 ARG B C 1
ATOM 6623 O O . ARG B 1 307 ? 4.004 42.781 27.438 1 94.62 307 ARG B O 1
ATOM 6630 N N . VAL B 1 308 ? 2.184 43.906 26.688 1 95.38 308 VAL B N 1
ATOM 6631 C CA . VAL B 1 308 ? 1.668 42.75 25.922 1 95.38 308 VAL B CA 1
ATOM 6632 C C . VAL B 1 308 ? 1.771 43.062 24.422 1 95.38 308 VAL B C 1
ATOM 6634 O O . VAL B 1 308 ? 1.288 44.094 23.953 1 95.38 308 VAL B O 1
ATOM 6637 N N . PHE B 1 309 ? 2.432 42.188 23.734 1 93.12 309 PHE B N 1
ATOM 6638 C CA . PHE B 1 309 ? 2.531 42.312 22.281 1 93.12 309 PHE B CA 1
ATOM 6639 C C . PHE B 1 309 ? 1.691 41.219 21.609 1 93.12 309 PHE B C 1
ATOM 6641 O O . PHE B 1 309 ? 1.745 40.062 21.984 1 93.12 309 PHE B O 1
ATOM 6648 N N . HIS B 1 310 ? 0.835 41.562 20.703 1 87.62 310 HIS B N 1
ATOM 6649 C CA . HIS B 1 310 ? -0.041 40.656 19.984 1 87.62 310 HIS B CA 1
ATOM 6650 C C . HIS B 1 310 ? 0.764 39.594 19.219 1 87.62 310 HIS B C 1
ATOM 6652 O O . HIS B 1 310 ? 0.315 38.469 19.062 1 87.62 310 HIS B O 1
ATOM 6658 N N . GLY B 1 311 ? 2.018 39.938 18.875 1 84.06 311 GLY B N 1
ATOM 6659 C CA . GLY B 1 311 ? 2.834 39.031 18.078 1 84.06 311 GLY B CA 1
ATOM 6660 C C . GLY B 1 311 ? 2.195 38.656 16.75 1 84.06 311 GLY B C 1
ATOM 6661 O O . GLY B 1 311 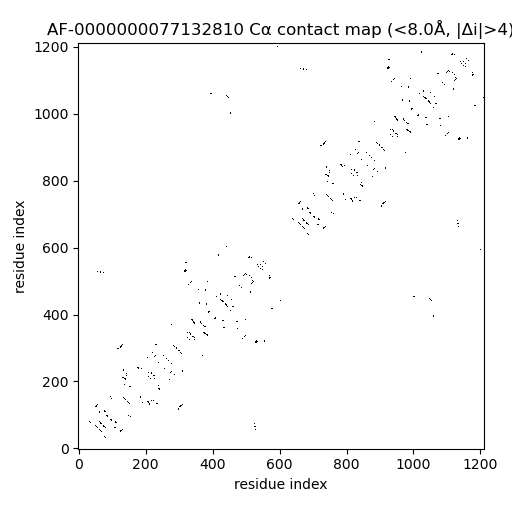? 1.451 39.438 16.172 1 84.06 311 GLY B O 1
ATOM 6662 N N . VAL B 1 312 ? 2.666 37.469 16.172 1 88.5 312 VAL B N 1
ATOM 6663 C CA . VAL B 1 312 ? 2.168 36.969 14.898 1 88.5 312 VAL B CA 1
ATOM 6664 C C . VAL B 1 312 ? 1.675 35.531 15.062 1 88.5 312 VAL B C 1
ATOM 6666 O O . VAL B 1 312 ? 1.943 34.875 16.078 1 88.5 312 VAL B O 1
ATOM 6669 N N . GLY B 1 313 ? 0.842 35.031 14.281 1 91.38 313 GLY B N 1
ATOM 6670 C CA . GLY B 1 313 ? 0.359 33.656 14.336 1 91.38 313 GLY B CA 1
ATOM 6671 C C . GLY B 1 313 ? 1.477 32.656 14.367 1 91.38 313 GLY B C 1
ATOM 6672 O O . GLY B 1 313 ? 2.637 32.969 14.117 1 91.38 313 GLY B O 1
ATOM 6673 N N . ASP B 1 314 ? 1.192 31.422 14.758 1 90.12 314 ASP B N 1
ATOM 6674 C CA . ASP B 1 314 ? 2.168 30.375 15.031 1 90.12 314 ASP B CA 1
ATOM 6675 C C . ASP B 1 314 ? 3.006 30.062 13.789 1 90.12 314 ASP B C 1
ATOM 6677 O O . ASP B 1 314 ? 4.23 29.953 13.875 1 90.12 314 ASP B O 1
ATOM 6681 N N . LEU B 1 315 ? 2.438 30.016 12.609 1 90.94 315 LEU B N 1
ATOM 6682 C CA . LEU B 1 315 ? 3.191 29.75 11.383 1 90.94 315 LEU B CA 1
ATOM 6683 C C . LEU B 1 315 ? 4.191 30.859 11.109 1 90.94 315 LEU B C 1
ATOM 6685 O O . LEU B 1 315 ? 5.352 30.594 10.781 1 90.94 315 LEU B O 1
ATOM 6689 N N . ALA B 1 316 ? 3.705 32.062 11.258 1 91.38 316 ALA B N 1
ATOM 6690 C CA . ALA B 1 316 ? 4.582 33.219 11.008 1 91.38 316 ALA B CA 1
ATOM 6691 C C . ALA B 1 316 ? 5.684 33.281 12.062 1 91.38 316 ALA B C 1
ATOM 6693 O O . ALA B 1 316 ? 6.82 33.656 11.75 1 91.38 316 ALA B O 1
ATOM 6694 N N . SER B 1 317 ? 5.332 33.031 13.305 1 92.44 317 SER B N 1
ATOM 6695 C CA . SER B 1 317 ? 6.352 33.031 14.352 1 92.44 317 SER B CA 1
ATOM 6696 C C . SER B 1 317 ? 7.445 32 14.055 1 92.44 317 SER B C 1
ATOM 6698 O O . SER B 1 317 ? 8.633 32.281 14.227 1 92.44 317 SER B O 1
ATOM 6700 N N . THR B 1 318 ? 7.039 30.891 13.602 1 92.69 318 THR B N 1
ATOM 6701 C CA . THR B 1 318 ? 8 29.844 13.242 1 92.69 318 THR B CA 1
ATOM 6702 C C . THR B 1 318 ? 8.812 30.266 12.023 1 92.69 318 THR B C 1
ATOM 6704 O O . THR B 1 318 ? 10.031 30.062 11.977 1 92.69 318 THR B O 1
ATOM 6707 N N . THR B 1 319 ? 8.133 30.859 11.07 1 92.62 319 THR B N 1
ATOM 6708 C CA . THR B 1 319 ? 8.812 31.297 9.852 1 92.62 319 THR B CA 1
ATOM 6709 C C . THR B 1 319 ? 9.859 32.344 10.172 1 92.62 319 THR B C 1
ATOM 6711 O O . THR B 1 319 ? 11.016 32.25 9.742 1 92.62 319 THR B O 1
ATOM 6714 N N . ILE B 1 320 ? 9.461 33.281 10.898 1 90.31 320 ILE B N 1
ATOM 6715 C CA . ILE B 1 320 ? 10.375 34.375 11.266 1 90.31 320 ILE B CA 1
ATOM 6716 C C . ILE B 1 320 ? 11.516 33.781 12.109 1 90.31 320 ILE B C 1
ATOM 6718 O O . ILE B 1 320 ? 12.68 34.156 11.922 1 90.31 320 ILE B O 1
ATOM 6722 N N . GLY B 1 321 ? 11.18 32.938 13.047 1 91.38 321 GLY B N 1
ATOM 6723 C CA . GLY B 1 321 ? 12.195 32.312 13.867 1 91.38 321 GLY B CA 1
ATOM 6724 C C . GLY B 1 321 ? 13.195 31.5 13.062 1 91.38 321 GLY B C 1
ATOM 6725 O O . GLY B 1 321 ? 14.367 31.406 13.438 1 91.38 321 GLY B O 1
ATOM 6726 N N . ALA B 1 322 ? 12.727 30.953 12.016 1 90.38 322 ALA B N 1
ATOM 6727 C CA . ALA B 1 322 ? 13.562 30.062 11.219 1 90.38 322 ALA B CA 1
ATOM 6728 C C . ALA B 1 322 ? 14.336 30.828 10.156 1 90.38 322 ALA B C 1
ATOM 6730 O O . ALA B 1 322 ? 15.453 30.469 9.797 1 90.38 322 ALA B O 1
ATOM 6731 N N . THR B 1 323 ? 13.727 31.938 9.625 1 87.06 323 THR B N 1
ATOM 6732 C CA . THR B 1 323 ? 14.289 32.594 8.445 1 87.06 323 THR B CA 1
ATOM 6733 C C . THR B 1 323 ? 14.797 34 8.789 1 87.06 323 THR B C 1
ATOM 6735 O O . THR B 1 323 ? 15.445 34.656 7.965 1 87.06 323 THR B O 1
ATOM 6738 N N . GLY B 1 324 ? 14.484 34.406 9.922 1 83.06 324 GLY B N 1
ATOM 6739 C CA . GLY B 1 324 ? 14.898 35.75 10.312 1 83.06 324 GLY B CA 1
ATOM 6740 C C . GLY B 1 324 ? 13.859 36.812 9.992 1 83.06 324 GLY B C 1
ATOM 6741 O O . GLY B 1 324 ? 12.898 36.531 9.266 1 83.06 324 GLY B O 1
ATOM 6742 N N . TRP B 1 325 ? 14.109 37.938 10.555 1 73.38 325 TRP B N 1
ATOM 6743 C CA . TRP B 1 325 ? 13.18 39.062 10.438 1 73.38 325 TRP B CA 1
ATOM 6744 C C . TRP B 1 325 ? 13.43 39.844 9.156 1 73.38 325 TRP B C 1
ATOM 6746 O O . TRP B 1 325 ? 12.57 40.625 8.703 1 73.38 325 TRP B O 1
ATOM 6756 N N . ASP B 1 326 ? 14.57 39.781 8.602 1 73.06 326 ASP B N 1
ATOM 6757 C CA . ASP B 1 326 ? 14.922 40.5 7.375 1 73.06 326 ASP B CA 1
ATOM 6758 C C . ASP B 1 326 ? 15.633 39.562 6.395 1 73.06 326 ASP B C 1
ATOM 6760 O O . ASP B 1 326 ? 16.141 38.5 6.789 1 73.06 326 ASP B O 1
ATOM 6764 N N . LEU B 1 327 ? 15.523 39.875 5.039 1 70.75 327 LEU B N 1
ATOM 6765 C CA . LEU B 1 327 ? 16.078 39.031 4.004 1 70.75 327 LEU B CA 1
ATOM 6766 C C . LEU B 1 327 ? 17.547 39.344 3.75 1 70.75 327 LEU B C 1
ATOM 6768 O O . LEU B 1 327 ? 18.234 38.594 3.057 1 70.75 327 LEU B O 1
ATOM 6772 N N . GLY B 1 328 ? 18.078 40.188 4.547 1 61.22 328 GLY B N 1
ATOM 6773 C CA . GLY B 1 328 ? 19.422 40.625 4.223 1 61.22 328 GLY B CA 1
ATOM 6774 C C . GLY B 1 328 ? 19.641 40.875 2.74 1 61.22 328 GLY B C 1
ATOM 6775 O O . GLY B 1 328 ? 18.797 41.5 2.08 1 61.22 328 GLY B O 1
ATOM 6776 N N . ASP B 1 329 ? 20.812 40.375 2.215 1 54.44 329 ASP B N 1
ATOM 6777 C CA . ASP B 1 329 ? 21.188 40.531 0.815 1 54.44 329 ASP B CA 1
ATOM 6778 C C . ASP B 1 329 ? 20.5 39.5 -0.068 1 54.44 329 ASP B C 1
ATOM 6780 O O . ASP B 1 329 ? 20.609 39.562 -1.296 1 54.44 329 ASP B O 1
ATOM 6784 N N . GLY B 1 330 ? 19.766 38.625 0.67 1 59.5 330 GLY B N 1
ATOM 6785 C CA . GLY B 1 330 ? 19.203 37.562 -0.14 1 59.5 330 GLY B CA 1
ATOM 6786 C C . GLY B 1 330 ? 17.766 37.812 -0.56 1 59.5 330 GLY B C 1
ATOM 6787 O O . GLY B 1 330 ? 17.094 38.688 0.014 1 59.5 330 GLY B O 1
ATOM 6788 N N . GLY B 1 331 ? 17.281 37.375 -1.725 1 69.56 331 GLY B N 1
ATOM 6789 C CA . GLY B 1 331 ? 15.953 37.562 -2.301 1 69.56 331 GLY B CA 1
ATOM 6790 C C . GLY B 1 331 ? 14.867 36.781 -1.594 1 69.56 331 GLY B C 1
ATOM 6791 O O . GLY B 1 331 ? 13.734 37.25 -1.471 1 69.56 331 GLY B O 1
ATOM 6792 N N . ALA B 1 332 ? 15.172 35.562 -0.948 1 82.31 332 ALA B N 1
ATOM 6793 C CA . ALA B 1 332 ? 14.172 34.75 -0.273 1 82.31 332 ALA B CA 1
ATOM 6794 C C . ALA B 1 332 ? 14.82 33.75 0.69 1 82.31 332 ALA B C 1
ATOM 6796 O O . ALA B 1 332 ? 15.969 33.344 0.487 1 82.31 332 ALA B O 1
ATOM 6797 N N . ARG B 1 333 ? 14.195 33.469 1.804 1 87.06 333 ARG B N 1
ATOM 6798 C CA . ARG B 1 333 ? 14.625 32.469 2.77 1 87.06 333 ARG B CA 1
ATOM 6799 C C . ARG B 1 333 ? 13.523 31.438 3.02 1 87.06 333 ARG B C 1
ATOM 6801 O O . ARG B 1 333 ? 12.344 31.797 3.07 1 87.06 333 ARG B O 1
ATOM 6808 N N . GLU B 1 334 ? 13.977 30.203 3.117 1 90.12 334 GLU B N 1
ATOM 6809 C CA . GLU B 1 334 ? 13.016 29.094 3.246 1 90.12 334 GLU B CA 1
ATOM 6810 C C . GLU B 1 334 ? 13.344 28.219 4.445 1 90.12 334 GLU B C 1
ATOM 6812 O O . GLU B 1 334 ? 14.492 28.188 4.906 1 90.12 334 GLU B O 1
ATOM 6817 N N . TYR B 1 335 ? 12.352 27.594 4.938 1 92.19 335 TYR B N 1
ATOM 6818 C CA . TYR B 1 335 ? 12.539 26.547 5.926 1 92.19 335 TYR B CA 1
ATOM 6819 C C . TYR B 1 335 ? 11.492 25.438 5.75 1 92.19 335 TYR B C 1
ATOM 6821 O O . TYR B 1 335 ? 10.5 25.625 5.047 1 92.19 335 TYR B O 1
ATOM 6829 N N . LEU B 1 336 ? 11.797 24.281 6.312 1 94.56 336 LEU B N 1
ATOM 6830 C CA . LEU B 1 336 ? 10.906 23.125 6.277 1 94.56 336 LEU B CA 1
ATOM 6831 C C . LEU B 1 336 ? 10.453 22.734 7.68 1 94.56 336 LEU B C 1
ATOM 6833 O O . LEU B 1 336 ? 11.281 22.625 8.594 1 94.56 336 LEU B O 1
ATOM 6837 N N . TYR B 1 337 ? 9.156 22.688 7.867 1 94.56 337 TYR B N 1
ATOM 6838 C CA . TYR B 1 337 ? 8.586 22.266 9.141 1 94.56 337 TYR B CA 1
ATOM 6839 C C . TYR B 1 337 ? 8.133 20.812 9.07 1 94.56 337 TYR B C 1
ATOM 6841 O O . TYR B 1 337 ? 7.281 20.453 8.25 1 94.56 337 TYR B O 1
ATOM 6849 N N . LEU B 1 338 ? 8.656 19.922 9.977 1 94.44 338 LEU B N 1
ATOM 6850 C CA . LEU B 1 338 ? 8.344 18.5 9.984 1 94.44 338 LEU B CA 1
ATOM 6851 C C . LEU B 1 338 ? 7.766 18.078 11.336 1 94.44 338 LEU B C 1
ATOM 6853 O O . LEU B 1 338 ? 8.469 17.484 12.156 1 94.44 338 LEU B O 1
ATOM 6857 N N . GLY B 1 339 ? 6.52 18.344 11.57 1 88.88 339 GLY B N 1
ATOM 6858 C CA . GLY B 1 339 ? 5.734 17.875 12.695 1 88.88 339 GLY B CA 1
ATOM 6859 C C . GLY B 1 339 ? 4.754 16.766 12.328 1 88.88 339 GLY B C 1
ATOM 6860 O O . GLY B 1 339 ? 5.012 15.984 11.414 1 88.88 339 GLY B O 1
ATOM 6861 N N . THR B 1 340 ? 3.627 16.734 13.125 1 84.56 340 THR B N 1
ATOM 6862 C CA . THR B 1 340 ? 2.576 15.805 12.727 1 84.56 340 THR B CA 1
ATOM 6863 C C . THR B 1 340 ? 2.107 16.109 11.305 1 84.56 340 THR B C 1
ATOM 6865 O O . THR B 1 340 ? 1.978 15.195 10.484 1 84.56 340 THR B O 1
ATOM 6868 N N . SER B 1 341 ? 1.803 17.406 11.094 1 87.88 341 SER B N 1
ATOM 6869 C CA . SER B 1 341 ? 1.669 17.922 9.734 1 87.88 341 SER B CA 1
ATOM 6870 C C . SER B 1 341 ? 2.973 18.531 9.25 1 87.88 341 SER B C 1
ATOM 6872 O O . SER B 1 341 ? 3.98 18.516 9.961 1 87.88 341 SER B O 1
ATOM 6874 N N . GLY B 1 342 ? 3.037 18.953 7.977 1 91.06 342 GLY B N 1
ATOM 6875 C CA . GLY B 1 342 ? 4.25 19.531 7.438 1 91.06 342 GLY B CA 1
ATOM 6876 C C . GLY B 1 342 ? 3.984 20.688 6.48 1 91.06 342 GLY B C 1
ATOM 6877 O O . GLY B 1 342 ? 2.891 20.797 5.926 1 91.06 342 GLY B O 1
ATOM 6878 N N . TRP B 1 343 ? 4.988 21.594 6.414 1 93.31 343 TRP B N 1
ATOM 6879 C CA . TRP B 1 343 ? 4.918 22.625 5.387 1 93.31 343 TRP B CA 1
ATOM 6880 C C . TRP B 1 343 ? 6.312 23.109 4.996 1 93.31 343 TRP B C 1
ATOM 6882 O O . TRP B 1 343 ? 7.293 22.797 5.68 1 93.31 343 TRP B O 1
ATOM 6892 N N . ILE B 1 344 ? 6.426 23.672 3.896 1 93.38 344 ILE B N 1
ATOM 6893 C CA . ILE B 1 344 ? 7.559 24.484 3.488 1 93.38 344 ILE B CA 1
ATOM 6894 C C . ILE B 1 344 ? 7.109 25.938 3.32 1 93.38 344 ILE B C 1
ATOM 6896 O O . ILE B 1 344 ? 6.055 26.203 2.738 1 93.38 344 ILE B O 1
ATOM 6900 N N . ALA B 1 345 ? 7.836 26.781 3.99 1 92.06 345 ALA B N 1
ATOM 6901 C CA . ALA B 1 345 ? 7.484 28.203 3.939 1 92.06 345 ALA B CA 1
ATOM 6902 C C . ALA B 1 345 ? 8.688 29.047 3.527 1 92.06 345 ALA B C 1
ATOM 6904 O O . ALA B 1 345 ? 9.836 28.625 3.701 1 92.06 345 ALA B O 1
ATOM 6905 N N . ARG B 1 346 ? 8.367 30.156 2.984 1 88.56 346 ARG B N 1
ATOM 6906 C CA . ARG B 1 346 ? 9.391 31.078 2.5 1 88.56 346 ARG B CA 1
ATOM 6907 C C . ARG B 1 346 ? 9.008 32.531 2.789 1 88.56 346 ARG B C 1
ATOM 6909 O O . ARG B 1 346 ? 7.836 32.906 2.688 1 88.56 346 ARG B O 1
ATOM 6916 N N . THR B 1 347 ? 9.984 33.281 3.287 1 88.75 347 THR B N 1
ATOM 6917 C CA . THR B 1 347 ? 9.867 34.719 3.354 1 88.75 347 THR B CA 1
ATOM 6918 C C . THR B 1 347 ? 10.477 35.375 2.109 1 88.75 347 THR B C 1
ATOM 6920 O O . THR B 1 347 ? 11.602 35.062 1.729 1 88.75 347 THR B O 1
ATOM 6923 N N . CYS B 1 348 ? 9.711 36.125 1.462 1 85.81 348 CYS B N 1
ATOM 6924 C CA . CYS B 1 348 ? 10.203 36.75 0.251 1 85.81 348 CYS B CA 1
ATOM 6925 C C . CYS B 1 348 ? 9.68 38.188 0.141 1 85.81 348 CYS B C 1
ATOM 6927 O O . CYS B 1 348 ? 8.891 38.625 0.975 1 85.81 348 CYS B O 1
ATOM 6929 N N . ALA B 1 349 ? 10.227 38.906 -0.791 1 81.44 349 ALA B N 1
ATOM 6930 C CA . ALA B 1 349 ? 9.797 40.281 -1.005 1 81.44 349 ALA B CA 1
ATOM 6931 C C . ALA B 1 349 ? 8.328 40.344 -1.397 1 81.44 349 ALA B C 1
ATOM 6933 O O . ALA B 1 349 ? 7.832 39.469 -2.119 1 81.44 349 ALA B O 1
ATOM 6934 N N . ALA B 1 350 ? 7.59 41.344 -0.802 1 73.44 350 ALA B N 1
ATOM 6935 C CA . ALA B 1 350 ? 6.16 41.5 -1.065 1 73.44 350 ALA B CA 1
ATOM 6936 C C . ALA B 1 350 ? 5.902 41.75 -2.547 1 73.44 350 ALA B C 1
ATOM 6938 O O . ALA B 1 350 ? 4.895 41.312 -3.096 1 73.44 350 ALA B O 1
ATOM 6939 N N . GLN B 1 351 ? 6.609 42.844 -3.293 1 61.69 351 GLN B N 1
ATOM 6940 C CA . GLN B 1 351 ? 6.383 43.219 -4.688 1 61.69 351 GLN B CA 1
ATOM 6941 C C . GLN B 1 351 ? 7.297 42.438 -5.621 1 61.69 351 GLN B C 1
ATOM 6943 O O . GLN B 1 351 ? 8.461 42.781 -5.805 1 61.69 351 GLN B O 1
ATOM 6948 N N . ASP B 1 352 ? 7.66 41.375 -5.383 1 51.19 352 ASP B N 1
ATOM 6949 C CA . ASP B 1 352 ? 8.508 40.812 -6.43 1 51.19 352 ASP B CA 1
ATOM 6950 C C . ASP B 1 352 ? 7.805 40.844 -7.785 1 51.19 352 ASP B C 1
ATOM 6952 O O . ASP B 1 352 ? 6.641 40.438 -7.887 1 51.19 352 ASP B O 1
ATOM 6956 N N . ASP B 1 353 ? 8.164 41.906 -8.648 1 38.84 353 ASP B N 1
ATOM 6957 C CA . ASP B 1 353 ? 7.824 42.031 -10.062 1 38.84 353 ASP B CA 1
ATOM 6958 C C . ASP B 1 353 ? 7.691 40.688 -10.734 1 38.84 353 ASP B C 1
ATOM 6960 O O . ASP B 1 353 ? 7.5 40.594 -11.945 1 38.84 353 ASP B O 1
ATOM 6964 N N . ASP B 1 354 ? 8.508 39.844 -10.398 1 37.5 354 ASP B N 1
ATOM 6965 C CA . ASP B 1 354 ? 8.523 38.75 -11.352 1 37.5 354 ASP B CA 1
ATOM 6966 C C . ASP B 1 354 ? 7.113 38.219 -11.617 1 37.5 354 ASP B C 1
ATOM 6968 O O . ASP B 1 354 ? 6.418 37.812 -10.695 1 37.5 354 ASP B O 1
ATOM 6972 N N . ALA B 1 355 ? 6.395 38.844 -12.555 1 35.69 355 ALA B N 1
ATOM 6973 C CA . ALA B 1 355 ? 5.238 38.469 -13.367 1 35.69 355 ALA B CA 1
ATOM 6974 C C . ALA B 1 355 ? 4.891 37 -13.172 1 35.69 355 ALA B C 1
ATOM 6976 O O . ALA B 1 355 ? 3.834 36.531 -13.625 1 35.69 355 ALA B O 1
ATOM 6977 N N . ASN B 1 356 ? 5.902 36.219 -13.008 1 34 356 ASN B N 1
ATOM 6978 C CA . ASN B 1 356 ? 5.68 34.781 -13.047 1 34 356 ASN B CA 1
ATOM 6979 C C . ASN B 1 356 ? 4.973 34.281 -11.789 1 34 356 ASN B C 1
ATOM 6981 O O . ASN B 1 356 ? 5.023 33.094 -11.469 1 34 356 ASN B O 1
ATOM 6985 N N . SER B 1 357 ? 4.77 35.125 -10.875 1 38.59 357 SER B N 1
ATOM 6986 C CA . SER B 1 357 ? 4.16 34.688 -9.617 1 38.59 357 SER B CA 1
ATOM 6987 C C . SER B 1 357 ? 2.717 34.25 -9.828 1 38.59 357 SER B C 1
ATOM 6989 O O . SER B 1 357 ? 1.907 34.312 -8.898 1 38.59 357 SER B O 1
ATOM 6991 N N . SER B 1 358 ? 2.195 34.594 -10.875 1 36.88 358 SER B N 1
ATOM 6992 C CA . SER B 1 358 ? 0.99 33.844 -11.164 1 36.88 358 SER B CA 1
ATOM 6993 C C . SER B 1 358 ? 1.098 32.406 -10.625 1 36.88 358 SER B C 1
ATOM 6995 O O . SER B 1 358 ? 0.123 31.656 -10.648 1 36.88 358 SER B O 1
ATOM 6997 N N . SER B 1 359 ? 2.342 32.031 -10.445 1 39.5 359 SER B N 1
ATOM 6998 C CA . SER B 1 359 ? 2.682 30.625 -10.297 1 39.5 359 SER B CA 1
ATOM 6999 C C . SER B 1 359 ? 2.334 30.125 -8.906 1 39.5 359 SER B C 1
ATOM 7001 O O . SER B 1 359 ? 2.391 28.922 -8.641 1 39.5 359 SER B O 1
ATOM 7003 N N . SER B 1 360 ? 2.424 31.047 -7.828 1 44.19 360 SER B N 1
ATOM 7004 C CA . SER B 1 360 ? 2.145 30.438 -6.535 1 44.19 360 SER B CA 1
ATOM 7005 C C . SER B 1 360 ? 0.666 30.094 -6.395 1 44.19 360 SER B C 1
ATOM 7007 O O . SER B 1 360 ? 0.192 29.797 -5.293 1 44.19 360 SER B O 1
ATOM 7009 N N . SER B 1 361 ? -0.031 30.453 -7.34 1 46.56 361 SER B N 1
ATOM 7010 C CA . SER B 1 361 ? -1.45 30.109 -7.324 1 46.56 361 SER B CA 1
ATOM 7011 C C . SER B 1 361 ? -1.662 28.609 -7.41 1 46.56 361 SER B C 1
ATOM 7013 O O . SER B 1 361 ? -2.77 28.141 -7.688 1 46.56 361 SER B O 1
ATOM 7015 N N . ALA B 1 362 ? -0.462 28.062 -6.988 1 53.56 362 ALA B N 1
ATOM 7016 C CA . ALA B 1 362 ? -0.722 26.625 -7.082 1 53.56 362 ALA B CA 1
ATOM 7017 C C . ALA B 1 362 ? -1.718 26.172 -6.016 1 53.56 362 ALA B C 1
ATOM 7019 O O . ALA B 1 362 ? -1.786 26.766 -4.934 1 53.56 362 ALA B O 1
ATOM 7020 N N . ASP B 1 363 ? -2.482 25.391 -6.359 1 62.34 363 ASP B N 1
ATOM 7021 C CA . ASP B 1 363 ? -3.48 24.812 -5.469 1 62.34 363 ASP B CA 1
ATOM 7022 C C . ASP B 1 363 ? -2.861 24.422 -4.129 1 62.34 363 ASP B C 1
ATOM 7024 O O . ASP B 1 363 ? -1.805 23.781 -4.09 1 62.34 363 ASP B O 1
ATOM 7028 N N . GLY B 1 364 ? -3.242 25.078 -3.141 1 68.81 364 GLY B N 1
ATOM 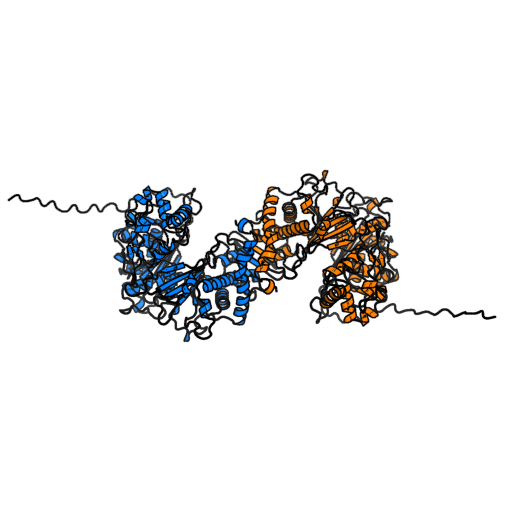7029 C CA . GLY B 1 364 ? -2.859 24.688 -1.791 1 68.81 364 GLY B CA 1
ATOM 7030 C C . GLY B 1 364 ? -1.77 25.578 -1.211 1 68.81 364 GLY B C 1
ATOM 7031 O O . GLY B 1 364 ? -1.396 25.422 -0.045 1 68.81 364 GLY B O 1
ATOM 7032 N N . VAL B 1 365 ? -1.198 26.562 -2.043 1 78.31 365 VAL B N 1
ATOM 7033 C CA . VAL B 1 365 ? -0.213 27.5 -1.524 1 78.31 365 VAL B CA 1
ATOM 7034 C C . VAL B 1 365 ? -0.924 28.688 -0.862 1 78.31 365 VAL B C 1
ATOM 7036 O O . VAL B 1 365 ? -1.888 29.219 -1.41 1 78.31 365 VAL B O 1
ATOM 7039 N N . PHE B 1 366 ? -0.567 29.062 0.299 1 79.44 366 PHE B N 1
ATOM 7040 C CA . PHE B 1 366 ? -1.199 30.203 0.936 1 79.44 366 PHE B CA 1
ATOM 7041 C C . PHE B 1 366 ? -0.177 31.297 1.215 1 79.44 366 PHE B C 1
ATOM 7043 O O . PHE B 1 366 ? 1.009 31.016 1.397 1 79.44 366 PHE B O 1
ATOM 7050 N N . GLU B 1 367 ? -0.58 32.438 1.09 1 84.81 367 GLU B N 1
ATOM 7051 C CA . GLU B 1 367 ? 0.219 33.625 1.291 1 84.81 367 GLU B CA 1
ATOM 7052 C C . GLU B 1 367 ? -0.251 34.406 2.52 1 84.81 367 GLU B C 1
ATOM 7054 O O . GLU B 1 367 ? -1.453 34.562 2.73 1 84.81 367 GLU B O 1
ATOM 7059 N N . LEU B 1 368 ? 0.691 34.781 3.334 1 89.19 368 LEU B N 1
ATOM 7060 C CA . LEU B 1 368 ? 0.441 35.594 4.508 1 89.19 368 LEU B CA 1
ATOM 7061 C C . LEU B 1 368 ? 1.211 36.906 4.422 1 89.19 368 LEU B C 1
ATOM 7063 O O . LEU B 1 368 ? 2.303 36.969 3.85 1 89.19 368 LEU B O 1
ATOM 7067 N N . LEU B 1 369 ? 0.587 37.844 4.949 1 88.75 369 LEU B N 1
ATOM 7068 C CA . LEU B 1 369 ? 1.338 39.094 5.109 1 88.75 369 LEU B CA 1
ATOM 7069 C C . LEU B 1 369 ? 2.412 38.938 6.184 1 88.75 369 LEU B C 1
ATOM 7071 O O . LEU B 1 369 ? 2.195 38.281 7.195 1 88.75 369 LEU B O 1
ATOM 7075 N N . HIS B 1 370 ? 3.551 39.469 5.895 1 88.31 370 HIS B N 1
ATOM 7076 C CA . HIS B 1 370 ? 4.613 39.594 6.887 1 88.31 370 HIS B CA 1
ATOM 7077 C C . HIS B 1 370 ? 4.445 40.844 7.73 1 88.31 370 HIS B C 1
ATOM 7079 O O . HIS B 1 370 ? 3.904 41.844 7.254 1 88.31 370 HIS B O 1
ATOM 7085 N N . PRO B 1 371 ? 4.867 40.781 9.078 1 82.88 371 PRO B N 1
ATOM 7086 C CA . PRO B 1 371 ? 4.82 42 9.844 1 82.88 371 PRO B CA 1
ATOM 7087 C C . PRO B 1 371 ? 5.562 43.156 9.164 1 82.88 371 PRO B C 1
ATOM 7089 O O . PRO B 1 371 ? 5.16 44.312 9.281 1 82.88 371 PRO B O 1
ATOM 7092 N N . ASP B 1 372 ? 6.684 42.844 8.547 1 80.94 372 ASP B N 1
ATOM 7093 C CA . ASP B 1 372 ? 7.359 43.812 7.684 1 80.94 372 ASP B CA 1
ATOM 7094 C C . ASP B 1 372 ? 6.668 43.906 6.328 1 80.94 372 ASP B C 1
ATOM 7096 O O . ASP B 1 372 ? 6.68 42.938 5.547 1 80.94 372 ASP B O 1
ATOM 7100 N N . PRO B 1 373 ? 6.031 45.031 6.059 1 79.38 373 PRO B N 1
ATOM 7101 C CA . PRO B 1 373 ? 5.238 45.188 4.836 1 79.38 373 PRO B CA 1
ATOM 7102 C C . PRO B 1 373 ? 6.066 44.969 3.568 1 79.38 373 PRO B C 1
ATOM 7104 O O . PRO B 1 373 ? 5.512 44.812 2.477 1 79.38 373 PRO B O 1
ATOM 7107 N N . ARG B 1 374 ? 7.438 44.969 3.615 1 82.19 374 ARG B N 1
ATOM 7108 C CA . ARG B 1 374 ? 8.305 44.75 2.463 1 82.19 374 ARG B CA 1
ATOM 7109 C C . ARG B 1 374 ? 8.406 43.281 2.139 1 82.19 374 ARG B C 1
ATOM 7111 O O . ARG B 1 374 ? 8.914 42.906 1.08 1 82.19 374 ARG B O 1
ATOM 7118 N N . LEU B 1 375 ? 7.852 42.469 3.045 1 85 375 LEU B N 1
ATOM 7119 C CA . LEU B 1 375 ? 8.023 41.031 2.904 1 85 375 LEU B CA 1
ATOM 7120 C C . LEU B 1 375 ? 6.668 40.312 2.934 1 85 375 LEU B C 1
ATOM 7122 O O . LEU B 1 375 ? 5.652 40.938 3.279 1 85 375 LEU B O 1
ATOM 7126 N N . ARG B 1 376 ? 6.652 39.125 2.496 1 87.44 376 ARG B N 1
ATOM 7127 C CA . ARG B 1 376 ? 5.508 38.219 2.598 1 87.44 376 ARG B CA 1
ATOM 7128 C C . ARG B 1 376 ? 5.961 36.812 2.947 1 87.44 376 ARG B C 1
ATOM 7130 O O . ARG B 1 376 ? 7.125 36.469 2.754 1 87.44 376 ARG B O 1
ATOM 7137 N N . ILE B 1 377 ? 5.035 36.094 3.49 1 90.75 377 ILE B N 1
ATOM 7138 C CA . ILE B 1 377 ? 5.258 34.688 3.791 1 90.75 377 ILE B CA 1
ATOM 7139 C C . ILE B 1 377 ? 4.41 33.812 2.867 1 90.75 377 ILE B C 1
ATOM 7141 O O . ILE B 1 377 ? 3.203 34.031 2.738 1 90.75 377 ILE B O 1
ATOM 7145 N N . VAL B 1 378 ? 5.059 32.938 2.174 1 88.88 378 VAL B N 1
ATOM 7146 C CA . VAL B 1 378 ? 4.352 31.953 1.351 1 88.88 378 VAL B CA 1
ATOM 7147 C C . VAL B 1 378 ? 4.629 30.547 1.867 1 88.88 378 VAL B C 1
ATOM 7149 O O . VAL B 1 378 ? 5.762 30.234 2.248 1 88.88 378 VAL B O 1
ATOM 7152 N N . ALA B 1 379 ? 3.547 29.781 1.913 1 91.19 379 ALA B N 1
ATOM 7153 C CA . ALA B 1 379 ? 3.73 28.438 2.465 1 91.19 379 ALA B CA 1
ATOM 7154 C C . ALA B 1 379 ? 2.887 27.422 1.711 1 91.19 379 ALA B C 1
ATOM 7156 O O . ALA B 1 379 ? 1.807 27.734 1.21 1 91.19 379 ALA B O 1
ATOM 7157 N N . SER B 1 380 ? 3.367 26.234 1.507 1 91.38 380 SER B N 1
ATOM 7158 C CA . SER B 1 380 ? 2.666 25.031 1.063 1 91.38 380 SER B CA 1
ATOM 7159 C C . SER B 1 380 ? 2.713 23.938 2.127 1 91.38 380 SER B C 1
ATOM 7161 O O . SER B 1 380 ? 3.768 23.688 2.709 1 91.38 380 SER B O 1
ATOM 7163 N N . SER B 1 381 ? 1.55 23.359 2.396 1 90.69 381 SER B N 1
ATOM 7164 C CA . SER B 1 381 ? 1.501 22.469 3.553 1 90.69 381 SER B CA 1
ATOM 7165 C C . SER B 1 381 ? 0.903 21.125 3.184 1 90.69 381 SER B C 1
ATOM 7167 O O . SER B 1 381 ? 0.185 21 2.188 1 90.69 381 SER B O 1
ATOM 7169 N N . MET B 1 382 ? 1.248 20.109 3.883 1 92.44 382 MET B N 1
ATOM 7170 C CA . MET B 1 382 ? 0.644 18.797 3.785 1 92.44 382 MET B CA 1
ATOM 7171 C C . MET B 1 382 ? -0.021 18.391 5.102 1 92.44 382 MET B C 1
ATOM 7173 O O . MET B 1 382 ? 0.408 18.828 6.172 1 92.44 382 MET B O 1
ATOM 7177 N N . VAL B 1 383 ? -1.016 17.609 5.055 1 86.56 383 VAL B N 1
ATOM 7178 C CA . VAL B 1 383 ? -1.862 17.281 6.195 1 86.56 383 VAL B CA 1
ATOM 7179 C C . VAL B 1 383 ? -1.149 16.281 7.098 1 86.56 383 VAL B C 1
ATOM 7181 O O . VAL B 1 383 ? -1.244 16.359 8.328 1 86.56 383 VAL B O 1
ATOM 7184 N N . THR B 1 384 ? -0.405 15.289 6.438 1 91.12 384 THR B N 1
ATOM 7185 C CA . THR B 1 384 ? 0.253 14.25 7.219 1 91.12 384 THR B CA 1
ATOM 7186 C C . THR B 1 384 ? 1.729 14.148 6.848 1 91.12 384 THR B C 1
ATOM 7188 O O . THR B 1 384 ? 2.07 13.867 5.695 1 91.12 384 THR B O 1
ATOM 7191 N N . ALA B 1 385 ? 2.594 14.438 7.789 1 95.25 385 ALA B N 1
ATOM 7192 C CA . ALA B 1 385 ? 4.035 14.258 7.656 1 95.25 385 ALA B CA 1
ATOM 7193 C C . ALA B 1 385 ? 4.574 13.32 8.734 1 95.25 385 ALA B C 1
ATOM 7195 O O . ALA B 1 385 ? 4.551 12.102 8.57 1 95.25 385 ALA B O 1
ATOM 7196 N N . GLY B 1 386 ? 4.914 13.883 9.93 1 93.31 386 GLY B N 1
ATOM 7197 C CA . GLY B 1 386 ? 5.277 13.031 11.047 1 93.31 386 GLY B CA 1
ATOM 7198 C C . GLY B 1 386 ? 4.184 12.055 11.43 1 93.31 386 GLY B C 1
ATOM 7199 O O . GLY B 1 386 ? 4.465 10.961 11.93 1 93.31 386 GLY B O 1
ATOM 7200 N N . GLY B 1 387 ? 2.98 12.477 11.211 1 90.94 387 GLY B N 1
ATOM 7201 C CA . GLY B 1 387 ? 1.86 11.578 11.438 1 90.94 387 GLY B CA 1
ATOM 7202 C C . GLY B 1 387 ? 1.95 10.297 10.633 1 90.94 387 GLY B C 1
ATOM 7203 O O . GLY B 1 387 ? 1.537 9.234 11.102 1 90.94 387 GLY B O 1
ATOM 7204 N N . ALA B 1 388 ? 2.459 10.367 9.43 1 96.25 388 ALA B N 1
ATOM 7205 C CA . ALA B 1 388 ? 2.639 9.18 8.594 1 96.25 388 ALA B CA 1
ATOM 7206 C C . ALA B 1 388 ? 3.668 8.234 9.203 1 96.25 388 ALA B C 1
ATOM 7208 O O . ALA B 1 388 ? 3.52 7.008 9.133 1 96.25 388 ALA B O 1
ATOM 7209 N N . ALA B 1 389 ? 4.746 8.812 9.742 1 95.69 389 ALA B N 1
ATOM 7210 C CA . ALA B 1 389 ? 5.746 7.992 10.422 1 95.69 389 ALA B CA 1
ATOM 7211 C C . ALA B 1 389 ? 5.148 7.289 11.641 1 95.69 389 ALA B C 1
ATOM 7213 O O . ALA B 1 389 ? 5.434 6.117 11.891 1 95.69 389 ALA B O 1
ATOM 7214 N N . GLU B 1 390 ? 4.363 8.047 12.367 1 90.88 390 GLU B N 1
ATOM 7215 C CA . GLU B 1 390 ? 3.691 7.449 13.516 1 90.88 390 GLU B CA 1
ATOM 7216 C C . GLU B 1 390 ? 2.748 6.332 13.086 1 90.88 390 GLU B C 1
ATOM 7218 O O . GLU B 1 390 ? 2.668 5.289 13.742 1 90.88 390 GLU B O 1
ATOM 7223 N N . TRP B 1 391 ? 1.987 6.551 12.086 1 93.62 391 TRP B N 1
ATOM 7224 C CA . TRP B 1 391 ? 1.124 5.527 11.5 1 93.62 391 TRP B CA 1
ATOM 7225 C C . TRP B 1 391 ? 1.926 4.281 11.141 1 93.62 391 TRP B C 1
ATOM 7227 O O . TRP B 1 391 ? 1.528 3.16 11.477 1 93.62 391 TRP B O 1
ATOM 7237 N N . ALA B 1 392 ? 3.041 4.473 10.445 1 96.19 392 ALA B N 1
ATOM 7238 C CA . ALA B 1 392 ? 3.885 3.359 10.016 1 96.19 392 ALA B CA 1
ATOM 7239 C C . ALA B 1 392 ? 4.434 2.594 11.219 1 96.19 392 ALA B C 1
ATOM 7241 O O . ALA B 1 392 ? 4.504 1.362 11.195 1 96.19 392 ALA B O 1
ATOM 7242 N N . ARG B 1 393 ? 4.871 3.369 12.211 1 93.56 393 ARG B N 1
ATOM 7243 C CA . ARG B 1 393 ? 5.359 2.736 13.43 1 93.56 393 ARG B CA 1
ATOM 7244 C C . ARG B 1 393 ? 4.32 1.779 14.008 1 93.56 393 ARG B C 1
ATOM 7246 O O . ARG B 1 393 ? 4.633 0.628 14.32 1 93.56 393 ARG B O 1
ATOM 7253 N N . ALA B 1 394 ? 3.135 2.229 14.078 1 90.75 394 ALA B N 1
ATOM 7254 C CA . ALA B 1 394 ? 2.055 1.403 14.609 1 90.75 394 ALA B CA 1
ATOM 7255 C C . ALA B 1 394 ? 1.764 0.22 13.695 1 90.75 394 ALA B C 1
ATOM 7257 O O . ALA B 1 394 ? 1.545 -0.899 14.164 1 90.75 394 ALA B O 1
ATOM 7258 N N . ALA B 1 395 ? 1.771 0.403 12.422 1 92.12 395 ALA B N 1
ATOM 7259 C CA . ALA B 1 395 ? 1.391 -0.601 11.43 1 92.12 395 ALA B CA 1
ATOM 7260 C C . ALA B 1 395 ? 2.43 -1.718 11.352 1 92.12 395 ALA B C 1
ATOM 7262 O O . ALA B 1 395 ? 2.078 -2.891 11.203 1 92.12 395 ALA B O 1
ATOM 7263 N N . PHE B 1 396 ? 3.717 -1.372 11.445 1 92 396 PHE B N 1
ATOM 7264 C CA . PHE B 1 396 ? 4.754 -2.346 11.125 1 92 396 PHE B CA 1
ATOM 7265 C C . PHE B 1 396 ? 5.41 -2.875 12.391 1 92 396 PHE B C 1
ATOM 7267 O O . PHE B 1 396 ? 5.992 -3.961 12.391 1 92 396 PHE B O 1
ATOM 7274 N N . LEU B 1 397 ? 5.453 -2.125 13.453 1 87.62 397 LEU B N 1
ATOM 7275 C CA . LEU B 1 397 ? 6.148 -2.541 14.664 1 87.62 397 LEU B CA 1
ATOM 7276 C C . LEU B 1 397 ? 5.16 -2.84 15.789 1 87.62 397 LEU B C 1
ATOM 7278 O O . LEU B 1 397 ? 5.531 -3.406 16.812 1 87.62 397 LEU B O 1
ATOM 7282 N N . GLY B 1 398 ? 3.863 -2.775 15.445 1 77.75 398 GLY B N 1
ATOM 7283 C CA . GLY B 1 398 ? 2.848 -3.047 16.453 1 77.75 398 GLY B CA 1
ATOM 7284 C C . GLY B 1 398 ? 2.842 -2.039 17.578 1 77.75 398 GLY B C 1
ATOM 7285 O O . GLY B 1 398 ? 3.66 -1.115 17.609 1 77.75 398 GLY B O 1
ATOM 7286 N N . SER B 1 399 ? 1.659 -2.088 18.219 1 60 399 SER B N 1
ATOM 7287 C CA . SER B 1 399 ? 1.554 -1.3 19.438 1 60 399 SER B CA 1
ATOM 7288 C C . SER B 1 399 ? 2.117 -2.061 20.641 1 60 399 SER B C 1
ATOM 7290 O O . SER B 1 399 ? 1.446 -2.928 21.203 1 60 399 SER B O 1
ATOM 7292 N N . SER B 1 400 ? 3.125 -2.91 20.531 1 46.41 400 SER B N 1
ATOM 7293 C CA . SER B 1 400 ? 3.404 -3.719 21.719 1 46.41 400 SER B CA 1
ATOM 7294 C C . SER B 1 400 ? 3.125 -2.939 23 1 46.41 400 SER B C 1
ATOM 7296 O O . SER B 1 400 ? 3.609 -1.817 23.156 1 46.41 400 SER B O 1
ATOM 7298 N N . ARG B 1 401 ? 2.057 -3.295 23.719 1 40.12 401 ARG B N 1
ATOM 7299 C CA . ARG B 1 401 ? 1.854 -3.006 25.141 1 40.12 401 ARG B CA 1
ATOM 7300 C C . ARG B 1 401 ? 3.164 -3.109 25.922 1 40.12 401 ARG B C 1
ATOM 7302 O O . ARG B 1 401 ? 3.279 -2.59 27.031 1 40.12 401 ARG B O 1
ATOM 7309 N N . THR B 1 402 ? 3.836 -4.246 25.578 1 41.12 402 THR B N 1
ATOM 7310 C CA . THR B 1 402 ? 4.941 -4.414 26.516 1 41.12 402 THR B CA 1
ATOM 7311 C C . THR B 1 402 ? 6.148 -3.59 26.078 1 41.12 402 THR B C 1
ATOM 7313 O O . THR B 1 402 ? 6.98 -3.211 26.906 1 41.12 402 THR B O 1
ATOM 7316 N N . GLY B 1 403 ? 6.668 -3.764 24.656 1 47.91 403 GLY B N 1
ATOM 7317 C CA . GLY B 1 403 ? 7.945 -3.105 24.453 1 47.91 403 GLY B CA 1
ATOM 7318 C C . GLY B 1 403 ? 7.812 -1.738 23.797 1 47.91 403 GLY B C 1
ATOM 7319 O O . GLY B 1 403 ? 6.754 -1.397 23.266 1 47.91 403 GLY B O 1
ATOM 7320 N N . ASN B 1 404 ? 8.453 -0.671 24.219 1 56.31 404 ASN B N 1
ATOM 7321 C CA . ASN B 1 404 ? 8.555 0.76 23.953 1 56.31 404 ASN B CA 1
ATOM 7322 C C . ASN B 1 404 ? 8.93 1.031 22.5 1 56.31 404 ASN B C 1
ATOM 7324 O O . ASN B 1 404 ? 10.086 1.3 22.188 1 56.31 404 ASN B O 1
ATOM 7328 N N . ASN B 1 405 ? 8.062 0.497 21.453 1 64.44 405 ASN B N 1
ATOM 7329 C CA . ASN B 1 405 ? 8.414 0.907 20.094 1 64.44 405 ASN B CA 1
ATOM 7330 C C . ASN B 1 405 ? 8.328 2.42 19.922 1 64.44 405 ASN B C 1
ATOM 7332 O O . ASN B 1 405 ? 7.363 3.045 20.375 1 64.44 405 ASN B O 1
ATOM 7336 N N . SER B 1 406 ? 9.43 2.873 19.469 1 80 406 SER B N 1
ATOM 7337 C CA . SER B 1 406 ? 9.594 4.312 19.297 1 80 406 SER B CA 1
ATOM 7338 C C . SER B 1 406 ? 9.812 4.664 17.828 1 80 406 SER B C 1
ATOM 7340 O O . SER B 1 406 ? 9.93 3.777 16.969 1 80 406 SER B O 1
ATOM 7342 N N . LEU B 1 407 ? 9.68 5.832 17.516 1 88.75 407 LEU B N 1
ATOM 7343 C CA . LEU B 1 407 ? 10.016 6.312 16.188 1 88.75 407 LEU B CA 1
ATOM 7344 C C . LEU B 1 407 ? 11.477 6.02 15.852 1 88.75 407 LEU B C 1
ATOM 7346 O O . LEU B 1 407 ? 11.828 5.844 14.68 1 88.75 407 LEU B O 1
ATOM 7350 N N . ALA B 1 408 ? 12.281 5.902 16.875 1 90.31 408 ALA B N 1
ATOM 7351 C CA . ALA B 1 408 ? 13.672 5.496 16.656 1 90.31 408 ALA B CA 1
ATOM 7352 C C . ALA B 1 408 ? 13.75 4.07 16.141 1 90.31 408 ALA B C 1
ATOM 7354 O O . ALA B 1 408 ? 14.609 3.754 15.312 1 90.31 408 ALA B O 1
ATOM 7355 N N . ASP B 1 409 ? 12.883 3.242 16.641 1 92.25 409 ASP B N 1
ATOM 7356 C CA . ASP B 1 409 ? 12.828 1.869 16.156 1 92.25 409 ASP B CA 1
ATOM 7357 C C . ASP B 1 409 ? 12.391 1.828 14.688 1 92.25 409 ASP B C 1
ATOM 7359 O O . ASP B 1 409 ? 12.883 1.01 13.906 1 92.25 409 ASP B O 1
ATOM 7363 N N . LEU B 1 410 ? 11.422 2.684 14.359 1 93.62 410 LEU B N 1
ATOM 7364 C CA . LEU B 1 410 ? 11.016 2.77 12.961 1 93.62 410 LEU B CA 1
ATOM 7365 C C . LEU B 1 410 ? 12.188 3.205 12.078 1 93.62 410 LEU B C 1
ATOM 7367 O O . LEU B 1 410 ? 12.375 2.674 10.984 1 93.62 410 LEU B O 1
ATOM 7371 N N . ASP B 1 411 ? 12.945 4.137 12.586 1 95.31 411 ASP B N 1
ATOM 7372 C CA . ASP B 1 411 ? 14.125 4.605 11.859 1 95.31 411 ASP B CA 1
ATOM 7373 C C . ASP B 1 411 ? 15.109 3.463 11.617 1 95.31 411 ASP B C 1
ATOM 7375 O O . ASP B 1 411 ? 15.672 3.342 10.523 1 95.31 411 ASP B O 1
ATOM 7379 N N . ALA B 1 412 ? 15.312 2.725 12.633 1 95 412 ALA B N 1
ATOM 7380 C CA . ALA B 1 412 ? 16.234 1.601 12.516 1 95 412 ALA B CA 1
ATOM 7381 C C . ALA B 1 412 ? 15.742 0.588 11.484 1 95 412 ALA B C 1
ATOM 7383 O O . ALA B 1 412 ? 16.516 0.091 10.672 1 95 412 ALA B O 1
ATOM 7384 N N . LEU B 1 413 ? 14.484 0.269 11.539 1 94.81 413 LEU B N 1
ATOM 7385 C CA . LEU B 1 413 ? 13.883 -0.633 10.562 1 94.81 413 LEU B CA 1
ATOM 7386 C C . LEU B 1 413 ? 14.031 -0.082 9.148 1 94.81 413 LEU B C 1
ATOM 7388 O O . LEU B 1 413 ? 14.484 -0.792 8.25 1 94.81 413 LEU B O 1
ATOM 7392 N N . ALA B 1 414 ? 13.68 1.181 8.945 1 97.38 414 ALA B N 1
ATOM 7393 C CA . ALA B 1 414 ? 13.742 1.835 7.641 1 97.38 414 ALA B CA 1
ATOM 7394 C C . ALA B 1 414 ? 15.172 1.897 7.121 1 97.38 414 ALA B C 1
ATOM 7396 O O . ALA B 1 414 ? 15.414 1.788 5.914 1 97.38 414 ALA B O 1
ATOM 7397 N N . ALA B 1 415 ? 16.094 2.086 8.047 1 97.25 415 ALA B N 1
ATOM 7398 C CA . ALA B 1 415 ? 17.5 2.232 7.676 1 97.25 415 ALA B CA 1
ATOM 7399 C C . ALA B 1 415 ? 18.062 0.936 7.086 1 97.25 415 ALA B C 1
ATOM 7401 O O . ALA B 1 415 ? 19.078 0.947 6.387 1 97.25 415 ALA B O 1
ATOM 7402 N N . SER B 1 416 ? 17.406 -0.15 7.324 1 96.12 416 SER B N 1
ATOM 7403 C CA . SER B 1 416 ? 17.875 -1.439 6.832 1 96.12 416 SER B CA 1
ATOM 7404 C C . SER B 1 416 ? 17.516 -1.643 5.367 1 96.12 416 SER B C 1
ATOM 7406 O O . SER B 1 416 ? 18 -2.574 4.723 1 96.12 416 SER B O 1
ATOM 7408 N N . ALA B 1 417 ? 16.719 -0.831 4.832 1 96.62 417 ALA B N 1
ATOM 7409 C CA . ALA B 1 417 ? 16.391 -0.852 3.408 1 96.62 417 ALA B CA 1
ATOM 7410 C C . ALA B 1 417 ? 17.234 0.173 2.643 1 96.62 417 ALA B C 1
ATOM 7412 O O . ALA B 1 417 ? 17.609 1.212 3.193 1 96.62 417 ALA B O 1
ATOM 7413 N N . PRO B 1 418 ? 17.531 -0.04 1.405 1 95.81 418 PRO B N 1
ATOM 7414 C CA . PRO B 1 418 ? 18.312 0.912 0.621 1 95.81 418 PRO B CA 1
ATOM 7415 C C . PRO B 1 418 ? 17.547 2.178 0.271 1 95.81 418 PRO B C 1
ATOM 7417 O O . PRO B 1 418 ? 16.312 2.158 0.235 1 95.81 418 PRO B O 1
ATOM 7420 N N . PRO B 1 419 ? 18.281 3.336 -0.01 1 96.69 419 PRO B N 1
ATOM 7421 C CA . PRO B 1 419 ? 17.594 4.52 -0.536 1 96.69 419 PRO B CA 1
ATOM 7422 C C . PRO B 1 419 ? 16.781 4.219 -1.802 1 96.69 419 PRO B C 1
ATOM 7424 O O . PRO B 1 419 ? 17.25 3.465 -2.662 1 96.69 419 PRO B O 1
ATOM 7427 N N . GLY B 1 420 ? 15.648 4.684 -1.802 1 96.81 420 GLY B N 1
ATOM 7428 C CA . GLY B 1 420 ? 14.758 4.402 -2.918 1 96.81 420 GLY B CA 1
ATOM 7429 C C . GLY B 1 420 ? 13.82 3.238 -2.658 1 96.81 420 GLY B C 1
ATOM 7430 O O . GLY B 1 420 ? 12.945 2.943 -3.479 1 96.81 420 GLY B O 1
ATOM 7431 N N . SER B 1 421 ? 14.031 2.523 -1.554 1 97 421 SER B N 1
ATOM 7432 C CA . SER B 1 421 ? 13.141 1.488 -1.043 1 97 421 SER B CA 1
ATOM 7433 C C . SER B 1 421 ? 12.898 0.401 -2.086 1 97 421 SER B C 1
ATOM 7435 O O . SER B 1 421 ? 11.797 -0.146 -2.18 1 97 421 SER B O 1
ATOM 7437 N N . GLY B 1 422 ? 13.844 0.186 -3.027 1 93.81 422 GLY B N 1
ATOM 7438 C CA . GLY B 1 422 ? 13.664 -0.812 -4.07 1 93.81 422 GLY B CA 1
ATOM 7439 C C . GLY B 1 422 ? 12.578 -0.449 -5.062 1 93.81 422 GLY B C 1
ATOM 7440 O O . GLY B 1 422 ? 11.969 -1.329 -5.676 1 93.81 422 GLY B O 1
ATOM 7441 N N . GLY B 1 423 ? 12.242 0.83 -5.105 1 96.06 423 GLY B N 1
ATOM 7442 C CA . GLY B 1 423 ? 11.234 1.293 -6.047 1 96.06 423 GLY B CA 1
ATOM 7443 C C . GLY B 1 423 ? 9.852 1.399 -5.441 1 96.06 423 GLY B C 1
ATOM 7444 O O . GLY B 1 423 ? 8.914 1.873 -6.094 1 96.06 423 GLY B O 1
ATOM 7445 N N . VAL B 1 424 ? 9.688 0.964 -4.184 1 97.94 424 VAL B N 1
ATOM 7446 C CA . VAL B 1 424 ? 8.398 1.068 -3.51 1 97.94 424 VAL B CA 1
ATOM 7447 C C . VAL B 1 424 ? 8.086 2.533 -3.223 1 97.94 424 VAL B C 1
ATOM 7449 O O . VAL B 1 424 ? 8.93 3.273 -2.721 1 97.94 424 VAL B O 1
ATOM 7452 N N . LEU B 1 425 ? 6.898 3.012 -3.559 1 98.62 425 LEU B N 1
ATOM 7453 C CA . LEU B 1 425 ? 6.453 4.379 -3.307 1 98.62 425 LEU B CA 1
ATOM 7454 C C . LEU B 1 425 ? 5.309 4.398 -2.297 1 98.62 425 LEU B C 1
ATOM 7456 O O . LEU B 1 425 ? 4.461 3.506 -2.297 1 98.62 425 LEU B O 1
ATOM 7460 N N . PHE B 1 426 ? 5.293 5.41 -1.457 1 98.75 426 PHE B N 1
ATOM 7461 C CA . PHE B 1 426 ? 4.219 5.625 -0.497 1 98.75 426 PHE B CA 1
ATOM 7462 C C . PHE B 1 426 ? 3.572 6.992 -0.703 1 98.75 426 PHE B C 1
ATOM 7464 O O . PHE B 1 426 ? 4.27 8.008 -0.783 1 98.75 426 PHE B O 1
ATOM 7471 N N . LEU B 1 427 ? 2.277 7.031 -0.828 1 98.5 427 LEU B N 1
ATOM 7472 C CA . LEU B 1 427 ? 1.505 8.266 -0.825 1 98.5 427 LEU B CA 1
ATOM 7473 C C . LEU B 1 427 ? 1.104 8.656 0.594 1 98.5 427 LEU B C 1
ATOM 7475 O O . LEU B 1 427 ? 0.333 7.945 1.242 1 98.5 427 LEU B O 1
ATOM 7479 N N . PRO B 1 428 ? 1.556 9.75 1.067 1 97.94 428 PRO B N 1
ATOM 7480 C CA . PRO B 1 428 ? 1.365 10.078 2.482 1 97.94 428 PRO B CA 1
ATOM 7481 C C . PRO B 1 428 ? 0.031 10.773 2.754 1 97.94 428 PRO B C 1
ATOM 7483 O O . PRO B 1 428 ? -0.141 11.398 3.801 1 97.94 428 PRO B O 1
ATOM 7486 N N . HIS B 1 429 ? -1.003 10.664 1.925 1 96 429 HIS B N 1
ATOM 7487 C CA . HIS B 1 429 ? -2.273 11.367 2.035 1 96 429 HIS B CA 1
ATOM 7488 C C . HIS B 1 429 ? -3.256 10.602 2.914 1 96 429 HIS B C 1
ATOM 7490 O O . HIS B 1 429 ? -4.379 10.312 2.49 1 96 429 HIS B O 1
ATOM 7496 N N . LEU B 1 430 ? -2.881 10.336 4.168 1 95.25 430 LEU B N 1
ATOM 7497 C CA . LEU B 1 430 ? -3.625 9.453 5.059 1 95.25 430 LEU B CA 1
ATOM 7498 C C . LEU B 1 430 ? -4.844 10.164 5.637 1 95.25 430 LEU B C 1
ATOM 7500 O O . LEU B 1 430 ? -5.711 9.531 6.242 1 95.25 430 LEU B O 1
ATOM 7504 N N . ALA B 1 431 ? -4.941 11.484 5.48 1 87.19 431 ALA B N 1
ATOM 7505 C CA . ALA B 1 431 ? -6.051 12.273 6.012 1 87.19 431 ALA B CA 1
ATOM 7506 C C . ALA B 1 431 ? -6.434 13.391 5.055 1 87.19 431 ALA B C 1
ATOM 7508 O O . ALA B 1 431 ? -6.711 14.516 5.484 1 87.19 431 ALA B O 1
ATOM 7509 N N . GLY B 1 432 ? -6.426 13.047 3.768 1 86.62 432 GLY B N 1
ATOM 7510 C CA . GLY B 1 432 ? -6.645 14.102 2.787 1 86.62 432 GLY B CA 1
ATOM 7511 C C . GLY B 1 432 ? -5.406 14.93 2.508 1 86.62 432 GLY B C 1
ATOM 7512 O O . GLY B 1 432 ? -4.336 14.656 3.057 1 86.62 432 GLY B O 1
ATOM 7513 N N . GLU B 1 433 ? -5.57 15.891 1.603 1 87.06 433 GLU B N 1
ATOM 7514 C CA . GLU B 1 433 ? -4.402 16.688 1.266 1 87.06 433 GLU B CA 1
ATOM 7515 C C . GLU B 1 433 ? -4.801 18.109 0.867 1 87.06 433 GLU B C 1
ATOM 7517 O O . GLU B 1 433 ? -5.898 18.328 0.349 1 87.06 433 GLU B O 1
ATOM 7522 N N . ARG B 1 434 ? -3.939 19.047 1.137 1 77.69 434 ARG B N 1
ATOM 7523 C CA . ARG B 1 434 ? -4.18 20.453 0.86 1 77.69 434 ARG B CA 1
ATOM 7524 C C . ARG B 1 434 ? -3.238 20.969 -0.223 1 77.69 434 ARG B C 1
ATOM 7526 O O . ARG B 1 434 ? -3.555 21.938 -0.918 1 77.69 434 ARG B O 1
ATOM 7533 N N . SER B 1 435 ? -2.154 20.547 -0.269 1 83.69 435 SER B N 1
ATOM 7534 C CA . SER B 1 435 ? -1.106 20.812 -1.251 1 83.69 435 SER B CA 1
ATOM 7535 C C . SER B 1 435 ? -0.299 19.562 -1.551 1 83.69 435 SER B C 1
ATOM 7537 O O . SER B 1 435 ? -0.169 18.672 -0.697 1 83.69 435 SER B O 1
ATOM 7539 N N . PRO B 1 436 ? 0.18 19.375 -2.77 1 85.19 436 PRO B N 1
ATOM 7540 C CA . PRO B 1 436 ? 0.172 20.281 -3.92 1 85.19 436 PRO B CA 1
ATOM 7541 C C . PRO B 1 436 ? -1.175 20.312 -4.641 1 85.19 436 PRO B C 1
ATOM 7543 O O . PRO B 1 436 ? -1.331 21.016 -5.637 1 85.19 436 PRO B O 1
ATOM 7546 N N . PHE B 1 437 ? -2.123 19.469 -4.133 1 84.38 437 PHE B N 1
ATOM 7547 C CA . PHE B 1 437 ? -3.504 19.484 -4.602 1 84.38 437 PHE B CA 1
ATOM 7548 C C . PHE B 1 437 ? -4.473 19.5 -3.424 1 84.38 437 PHE B C 1
ATOM 7550 O O . PHE B 1 437 ? -4.145 19.016 -2.34 1 84.38 437 PHE B O 1
ATOM 7557 N N . THR B 1 438 ? -5.578 20.125 -3.643 1 81 438 THR B N 1
ATOM 7558 C CA . THR B 1 438 ? -6.609 20.078 -2.611 1 81 438 THR B CA 1
ATOM 7559 C C . THR B 1 438 ? -7.594 18.953 -2.879 1 81 438 THR B C 1
ATOM 7561 O O . THR B 1 438 ? -8.305 18.953 -3.887 1 81 438 THR B O 1
ATOM 7564 N N . ASP B 1 439 ? -7.562 17.953 -1.975 1 85.44 439 ASP B N 1
ATOM 7565 C CA . ASP B 1 439 ? -8.453 16.812 -2.072 1 85.44 439 ASP B CA 1
ATOM 7566 C C . ASP B 1 439 ? -8.727 16.203 -0.695 1 85.44 439 ASP B C 1
ATOM 7568 O O . ASP B 1 439 ? -7.898 15.461 -0.161 1 85.44 439 ASP B O 1
ATOM 7572 N N . ALA B 1 440 ? -9.875 16.484 -0.179 1 78.12 440 ALA B N 1
ATOM 7573 C CA . ALA B 1 440 ? -10.242 16 1.152 1 78.12 440 ALA B CA 1
ATOM 7574 C C . ALA B 1 440 ? -10.367 14.484 1.18 1 78.12 440 ALA B C 1
ATOM 7576 O O . ALA B 1 440 ? -10.273 13.867 2.242 1 78.12 440 ALA B O 1
ATOM 7577 N N . ASN B 1 441 ? -10.516 13.867 -0.024 1 84.25 441 ASN B N 1
ATOM 7578 C CA . ASN B 1 441 ? -10.727 12.43 -0.111 1 84.25 441 ASN B CA 1
ATOM 7579 C C . ASN B 1 441 ? -9.445 11.695 -0.503 1 84.25 441 ASN B C 1
ATOM 7581 O O . ASN B 1 441 ? -9.445 10.477 -0.682 1 84.25 441 ASN B O 1
ATOM 7585 N N . ALA B 1 442 ? -8.375 12.477 -0.615 1 91.5 442 ALA B N 1
ATOM 7586 C CA . ALA B 1 442 ? -7.102 11.82 -0.914 1 91.5 442 ALA B CA 1
ATOM 7587 C C . ALA B 1 442 ? -6.742 10.805 0.167 1 91.5 442 ALA B C 1
ATOM 7589 O O . ALA B 1 442 ? -6.953 11.055 1.356 1 91.5 442 ALA B O 1
ATOM 7590 N N . ARG B 1 443 ? -6.297 9.688 -0.209 1 95.12 443 ARG B N 1
ATOM 7591 C CA . ARG B 1 443 ? -5.906 8.617 0.7 1 95.12 443 ARG B CA 1
ATOM 7592 C C . ARG B 1 443 ? -4.5 8.117 0.388 1 95.12 443 ARG B C 1
ATOM 7594 O O . ARG B 1 443 ? -3.969 8.375 -0.692 1 95.12 443 ARG B O 1
ATOM 7601 N N . GLY B 1 444 ? -3.916 7.461 1.381 1 96.88 444 GLY B N 1
ATOM 7602 C CA . GLY B 1 444 ? -2.572 6.93 1.221 1 96.88 444 GLY B CA 1
ATOM 7603 C C . GLY B 1 444 ? -2.537 5.605 0.478 1 96.88 444 GLY B C 1
ATOM 7604 O O . GLY B 1 444 ? -3.578 5.094 0.065 1 96.88 444 GLY B O 1
ATOM 7605 N N . GLY B 1 445 ? -1.306 5.172 0.279 1 98 445 GLY B N 1
ATOM 7606 C CA . GLY B 1 445 ? -1.141 3.895 -0.399 1 98 445 GLY B CA 1
ATOM 7607 C C . GLY B 1 445 ? 0.313 3.512 -0.603 1 98 445 GLY B C 1
ATOM 7608 O O . GLY B 1 445 ? 1.208 4.344 -0.452 1 98 445 GLY B O 1
ATOM 7609 N N . PHE B 1 446 ? 0.583 2.246 -0.812 1 98.69 446 PHE B N 1
ATOM 7610 C CA . PHE B 1 446 ? 1.843 1.69 -1.291 1 98.69 446 PHE B CA 1
ATOM 7611 C C . PHE B 1 446 ? 1.713 1.224 -2.736 1 98.69 446 PHE B C 1
ATOM 7613 O O . PHE B 1 446 ? 0.733 0.569 -3.098 1 98.69 446 PHE B O 1
ATOM 7620 N N . VAL B 1 447 ? 2.643 1.552 -3.582 1 98 447 VAL B N 1
ATOM 7621 C CA . VAL B 1 447 ? 2.652 1.156 -4.988 1 98 447 VAL B CA 1
ATOM 7622 C C . VAL B 1 447 ? 3.984 0.496 -5.332 1 98 447 VAL B C 1
ATOM 7624 O O . VAL B 1 447 ? 5.02 0.829 -4.746 1 98 447 VAL B O 1
ATOM 7627 N N . ASN B 1 448 ? 3.951 -0.496 -6.211 1 97.31 448 ASN B N 1
ATOM 7628 C CA . ASN B 1 448 ? 5.113 -1.187 -6.762 1 97.31 448 ASN B CA 1
ATOM 7629 C C . ASN B 1 448 ? 5.711 -2.168 -5.758 1 97.31 448 ASN B C 1
ATOM 7631 O O . ASN B 1 448 ? 6.93 -2.289 -5.652 1 97.31 448 ASN B O 1
ATOM 7635 N N . LEU B 1 449 ? 4.895 -2.805 -4.961 1 97.44 449 LEU B N 1
ATOM 7636 C CA . LEU B 1 449 ? 5.32 -3.871 -4.062 1 97.44 449 LEU B CA 1
ATOM 7637 C C . LEU B 1 449 ? 5.637 -5.145 -4.84 1 97.44 449 LEU B C 1
ATOM 7639 O O . LEU B 1 449 ? 4.945 -5.473 -5.809 1 97.44 449 LEU B O 1
ATOM 7643 N N . SER B 1 450 ? 6.629 -5.84 -4.484 1 93.88 450 SER B N 1
ATOM 7644 C CA . SER B 1 450 ? 7 -7.141 -5.031 1 93.88 450 SER B CA 1
ATOM 7645 C C . SER B 1 450 ? 7.227 -8.164 -3.92 1 93.88 450 SER B C 1
ATOM 7647 O O . SER B 1 450 ? 7.141 -7.828 -2.736 1 93.88 450 SER B O 1
ATOM 7649 N N . MET B 1 451 ? 7.523 -9.391 -4.254 1 90.62 451 MET B N 1
ATOM 7650 C CA . MET B 1 451 ? 7.789 -10.445 -3.281 1 90.62 451 MET B CA 1
ATOM 7651 C C . MET B 1 451 ? 9.008 -10.102 -2.428 1 90.62 451 MET B C 1
ATOM 7653 O O . MET B 1 451 ? 9.164 -10.633 -1.326 1 90.62 451 MET B O 1
ATOM 7657 N N . LYS B 1 452 ? 9.82 -9.195 -2.918 1 90.25 452 LYS B N 1
ATOM 7658 C CA . LYS B 1 452 ? 11.039 -8.82 -2.215 1 90.25 452 LYS B CA 1
ATOM 7659 C C . LYS B 1 452 ? 10.781 -7.676 -1.235 1 90.25 452 LYS B C 1
ATOM 7661 O O . LYS B 1 452 ? 11.617 -7.379 -0.381 1 90.25 452 LYS B O 1
ATOM 7666 N N . SER B 1 453 ? 9.688 -6.973 -1.424 1 95.19 453 SER B N 1
ATOM 7667 C CA . SER B 1 453 ? 9.367 -5.855 -0.541 1 95.19 453 SER B CA 1
ATOM 7668 C C . SER B 1 453 ? 9.023 -6.34 0.864 1 95.19 453 SER B C 1
ATOM 7670 O O . SER B 1 453 ? 8.148 -7.191 1.036 1 95.19 453 SER B O 1
ATOM 7672 N N . ASP B 1 454 ? 9.758 -5.887 1.813 1 93.69 454 ASP B N 1
ATOM 7673 C CA . ASP B 1 454 ? 9.508 -6.277 3.197 1 93.69 454 ASP B CA 1
ATOM 7674 C C . ASP B 1 454 ? 9.117 -5.074 4.047 1 93.69 454 ASP B C 1
ATOM 7676 O O . ASP B 1 454 ? 8.906 -3.979 3.521 1 93.69 454 ASP B O 1
ATOM 7680 N N . ALA B 1 455 ? 8.969 -5.293 5.352 1 94.56 455 ALA B N 1
ATOM 7681 C CA . ALA B 1 455 ? 8.539 -4.238 6.266 1 94.56 455 ALA B CA 1
ATOM 7682 C C . ALA B 1 455 ? 9.547 -3.088 6.281 1 94.56 455 ALA B C 1
ATOM 7684 O O . ALA B 1 455 ? 9.164 -1.924 6.426 1 94.56 455 ALA B O 1
ATOM 7685 N N . ALA B 1 456 ? 10.812 -3.408 6.141 1 96.44 456 ALA B N 1
ATOM 7686 C CA . ALA B 1 456 ? 11.859 -2.385 6.129 1 96.44 456 ALA B CA 1
ATOM 7687 C C . ALA B 1 456 ? 11.703 -1.462 4.922 1 96.44 456 ALA B C 1
ATOM 7689 O O . ALA B 1 456 ? 11.75 -0.238 5.059 1 96.44 456 ALA B O 1
ATOM 7690 N N . ALA B 1 457 ? 11.516 -2.074 3.773 1 97.25 457 ALA B N 1
ATOM 7691 C CA . ALA B 1 457 ? 11.328 -1.292 2.553 1 97.25 457 ALA B CA 1
ATOM 7692 C C . ALA B 1 457 ? 10.086 -0.417 2.65 1 97.25 457 ALA B C 1
ATOM 7694 O O . ALA B 1 457 ? 10.086 0.728 2.191 1 97.25 457 ALA B O 1
ATOM 7695 N N . MET B 1 458 ? 9.055 -0.952 3.227 1 98.12 458 MET B N 1
ATOM 7696 C CA . MET B 1 458 ? 7.812 -0.194 3.354 1 98.12 458 MET B CA 1
ATOM 7697 C C . MET B 1 458 ? 7.977 0.952 4.348 1 98.12 458 MET B C 1
ATOM 7699 O O . MET B 1 458 ? 7.492 2.061 4.105 1 98.12 458 MET B O 1
ATOM 7703 N N . ALA B 1 459 ? 8.656 0.693 5.449 1 97.44 459 ALA B N 1
ATOM 7704 C CA . ALA B 1 459 ? 8.93 1.752 6.418 1 97.44 459 ALA B CA 1
ATOM 7705 C C . ALA B 1 459 ? 9.758 2.869 5.785 1 97.44 459 ALA B C 1
ATOM 7707 O O . ALA B 1 459 ? 9.453 4.051 5.965 1 97.44 459 ALA B O 1
ATOM 7708 N N . ARG B 1 460 ? 10.797 2.525 5.059 1 98.38 460 ARG B N 1
ATOM 7709 C CA . ARG B 1 460 ? 11.625 3.494 4.355 1 98.38 460 ARG B CA 1
ATOM 7710 C C . ARG B 1 460 ? 10.805 4.301 3.354 1 98.38 460 ARG B C 1
ATOM 7712 O O . ARG B 1 460 ? 10.977 5.516 3.236 1 98.38 460 ARG B O 1
ATOM 7719 N N . ALA B 1 461 ? 9.922 3.602 2.684 1 98.69 461 ALA B N 1
ATOM 7720 C CA . ALA B 1 461 ? 9.086 4.25 1.677 1 98.69 461 ALA B CA 1
ATOM 7721 C C . ALA B 1 461 ? 8.188 5.309 2.309 1 98.69 461 ALA B C 1
ATOM 7723 O O . ALA B 1 461 ? 7.879 6.328 1.683 1 98.69 461 ALA B O 1
ATOM 7724 N N . VAL B 1 462 ? 7.734 5.09 3.52 1 98.69 462 VAL B N 1
ATOM 7725 C CA . VAL B 1 462 ? 6.895 6.07 4.203 1 98.69 462 VAL B CA 1
ATOM 7726 C C . VAL B 1 462 ? 7.684 7.359 4.422 1 98.69 462 VAL B C 1
ATOM 7728 O O . VAL B 1 462 ? 7.203 8.453 4.094 1 98.69 462 VAL B O 1
ATOM 7731 N N . LEU B 1 463 ? 8.914 7.254 4.941 1 98.44 463 LEU B N 1
ATOM 7732 C CA . LEU B 1 463 ? 9.758 8.422 5.156 1 98.44 463 LEU B CA 1
ATOM 7733 C C . LEU B 1 463 ? 10.062 9.125 3.838 1 98.44 463 LEU B C 1
ATOM 7735 O O . LEU B 1 463 ? 9.977 10.352 3.75 1 98.44 463 LEU B O 1
ATOM 7739 N N . GLU B 1 464 ? 10.359 8.375 2.861 1 98.75 464 GLU B N 1
ATOM 7740 C CA . GLU B 1 464 ? 10.672 8.93 1.547 1 98.75 464 GLU B CA 1
ATOM 7741 C C . GLU B 1 464 ? 9.438 9.539 0.897 1 98.75 464 GLU B C 1
ATOM 7743 O O . GLU B 1 464 ? 9.531 10.547 0.196 1 98.75 464 GLU B O 1
ATOM 7748 N N . GLY B 1 465 ? 8.281 8.867 1.112 1 98.75 465 GLY B N 1
ATOM 7749 C CA . GLY B 1 465 ? 7.043 9.406 0.571 1 98.75 465 GLY B CA 1
ATOM 7750 C C . GLY B 1 465 ? 6.723 10.797 1.073 1 98.75 465 GLY B C 1
ATOM 7751 O O . GLY B 1 465 ? 6.309 11.664 0.298 1 98.75 465 GLY B O 1
ATOM 7752 N N . VAL B 1 466 ? 6.883 10.992 2.312 1 98.38 466 VAL B N 1
ATOM 7753 C CA . VAL B 1 466 ? 6.707 12.32 2.891 1 98.38 466 VAL B CA 1
ATOM 7754 C C . VAL B 1 466 ? 7.707 13.297 2.271 1 98.38 466 VAL B C 1
ATOM 7756 O O . VAL B 1 466 ? 7.348 14.414 1.912 1 98.38 466 VAL B O 1
ATOM 7759 N N . ALA B 1 467 ? 8.953 12.875 2.135 1 98.56 467 ALA B N 1
ATOM 7760 C CA . ALA B 1 467 ? 9.977 13.719 1.523 1 98.56 467 ALA B CA 1
ATOM 7761 C C . ALA B 1 467 ? 9.625 14.047 0.075 1 98.56 467 ALA B C 1
ATOM 7763 O O . ALA B 1 467 ? 9.836 15.172 -0.385 1 98.56 467 ALA B O 1
ATOM 7764 N N . TYR B 1 468 ? 9.133 13.094 -0.671 1 98.44 468 TYR B N 1
ATOM 7765 C CA . TYR B 1 468 ? 8.703 13.336 -2.043 1 98.44 468 TYR B CA 1
ATOM 7766 C C . TYR B 1 468 ? 7.594 14.383 -2.084 1 98.44 468 TYR B C 1
ATOM 7768 O O . TYR B 1 468 ? 7.555 15.227 -2.986 1 98.44 468 TYR B O 1
ATOM 7776 N N . ASN B 1 469 ? 6.676 14.266 -1.149 1 97.56 469 ASN B N 1
ATOM 7777 C CA . ASN B 1 469 ? 5.621 15.266 -1.107 1 97.56 469 ASN B CA 1
ATOM 7778 C C . ASN B 1 469 ? 6.176 16.656 -0.797 1 97.56 469 ASN B C 1
ATOM 7780 O O . ASN B 1 469 ? 5.703 17.656 -1.341 1 97.56 469 ASN B O 1
ATOM 7784 N N . TYR B 1 470 ? 7.176 16.75 0.07 1 96.81 470 TYR B N 1
ATOM 7785 C CA . TYR B 1 470 ? 7.844 18.016 0.32 1 96.81 470 TYR B CA 1
ATOM 7786 C C . TYR B 1 470 ? 8.453 18.578 -0.962 1 96.81 470 TYR B C 1
ATOM 7788 O O . TYR B 1 470 ? 8.43 19.781 -1.189 1 96.81 470 TYR B O 1
ATOM 7796 N N . ARG B 1 471 ? 9.039 17.734 -1.742 1 96.56 471 ARG B N 1
ATOM 7797 C CA . ARG B 1 471 ? 9.562 18.219 -3.02 1 96.56 471 ARG B CA 1
ATOM 7798 C C . ARG B 1 471 ? 8.445 18.781 -3.893 1 96.56 471 ARG B C 1
ATOM 7800 O O . ARG B 1 471 ? 8.617 19.828 -4.516 1 96.56 471 ARG B O 1
ATOM 7807 N N . SER B 1 472 ? 7.379 18.078 -3.926 1 95.06 472 SER B N 1
ATOM 7808 C CA . SER B 1 472 ? 6.23 18.594 -4.668 1 95.06 472 SER B CA 1
ATOM 7809 C C . SER B 1 472 ? 5.781 19.953 -4.133 1 95.06 472 SER B C 1
ATOM 7811 O O . SER B 1 472 ? 5.422 20.844 -4.906 1 95.06 472 SER B O 1
ATOM 7813 N N . LEU B 1 473 ? 5.762 20.078 -2.816 1 93.31 473 LEU B N 1
ATOM 7814 C CA . LEU B 1 473 ? 5.406 21.359 -2.197 1 93.31 473 LEU B CA 1
ATOM 7815 C C . LEU B 1 473 ? 6.402 22.438 -2.584 1 93.31 473 LEU B C 1
ATOM 7817 O O . LEU B 1 473 ? 6.012 23.578 -2.857 1 93.31 473 LEU B O 1
ATOM 7821 N N . SER B 1 474 ? 7.637 22.078 -2.539 1 91.5 474 SER B N 1
ATOM 7822 C CA . SER B 1 474 ? 8.688 23.016 -2.916 1 91.5 474 SER B CA 1
ATOM 7823 C C . SER B 1 474 ? 8.508 23.5 -4.352 1 91.5 474 SER B C 1
ATOM 7825 O O . SER B 1 474 ? 8.672 24.688 -4.645 1 91.5 474 SER B O 1
ATOM 7827 N N . ILE B 1 475 ? 8.18 22.609 -5.219 1 88.69 475 ILE B N 1
ATOM 7828 C CA . ILE B 1 475 ? 7.938 22.938 -6.617 1 88.69 475 ILE B CA 1
ATOM 7829 C C . ILE B 1 475 ? 6.723 23.859 -6.73 1 88.69 475 ILE B C 1
ATOM 7831 O O . ILE B 1 475 ? 6.75 24.844 -7.465 1 88.69 475 ILE B O 1
ATOM 7835 N N . ALA B 1 476 ? 5.73 23.531 -5.969 1 84.06 476 ALA B N 1
ATOM 7836 C CA . ALA B 1 476 ? 4.516 24.344 -5.977 1 84.06 476 ALA B CA 1
ATOM 7837 C C . ALA B 1 476 ? 4.805 25.766 -5.508 1 84.06 476 ALA B C 1
ATOM 7839 O O . ALA B 1 476 ? 4.172 26.719 -5.973 1 84.06 476 ALA B O 1
ATOM 7840 N N . LEU B 1 477 ? 5.797 25.891 -4.613 1 82.62 477 LEU B N 1
ATOM 7841 C CA . LEU B 1 477 ? 6.172 27.188 -4.066 1 82.62 477 LEU B CA 1
ATOM 7842 C C . LEU B 1 477 ? 7.066 27.953 -5.043 1 82.62 477 LEU B C 1
ATOM 7844 O O . LEU B 1 477 ? 7.332 29.141 -4.852 1 82.62 477 LEU B O 1
ATOM 7848 N N . GLY B 1 478 ? 7.422 27.25 -6.172 1 75.19 478 GLY B N 1
ATOM 7849 C CA . GLY B 1 478 ? 8.305 27.859 -7.156 1 75.19 478 GLY B CA 1
ATOM 7850 C C . GLY B 1 478 ? 9.758 27.875 -6.719 1 75.19 478 GLY B C 1
ATOM 7851 O O . GLY B 1 478 ? 10.539 28.703 -7.188 1 75.19 478 GLY B O 1
ATOM 7852 N N . SER B 1 479 ? 10.102 27.109 -5.738 1 63.5 479 SER B N 1
ATOM 7853 C CA . SER B 1 479 ? 11.445 27.109 -5.18 1 63.5 479 SER B CA 1
ATOM 7854 C C . SER B 1 479 ? 12.398 26.297 -6.039 1 63.5 479 SER B C 1
ATOM 7856 O O . SER B 1 479 ? 13.617 26.516 -6.004 1 63.5 479 SER B O 1
ATOM 7858 N N . GLU B 1 480 ? 12.016 25.047 -6.641 1 59.06 480 GLU B N 1
ATOM 7859 C CA . GLU B 1 480 ? 12.938 24.172 -7.359 1 59.06 480 GLU B CA 1
ATOM 7860 C C . GLU B 1 480 ? 13.414 24.812 -8.656 1 59.06 480 GLU B C 1
ATOM 7862 O O . GLU B 1 480 ? 14.516 24.516 -9.133 1 59.06 480 GLU B O 1
ATOM 7867 N N . GLY B 1 481 ? 12.57 25.406 -9.523 1 46.34 481 GLY B N 1
ATOM 7868 C CA . GLY B 1 481 ? 13.023 26 -10.773 1 46.34 481 GLY B CA 1
ATOM 7869 C C . GLY B 1 481 ? 14.211 26.922 -10.594 1 46.34 481 GLY B C 1
ATOM 7870 O O . GLY B 1 481 ? 14.797 27.391 -11.57 1 46.34 481 GLY B O 1
ATOM 7871 N N . GLU B 1 482 ? 14.438 27.406 -9.469 1 39.78 482 GLU B N 1
ATOM 7872 C CA . GLU B 1 482 ? 15.547 28.328 -9.289 1 39.78 482 GLU B CA 1
ATOM 7873 C C . GLU B 1 482 ? 16.891 27.594 -9.32 1 39.78 482 GLU B C 1
ATOM 7875 O O . GLU B 1 482 ? 17.938 28.219 -9.43 1 39.78 482 GLU B O 1
ATOM 7880 N N . GLY B 1 483 ? 16.953 26.234 -9.133 1 35.16 483 GLY B N 1
ATOM 7881 C CA . GLY B 1 483 ? 18.219 25.516 -9.156 1 35.16 483 GLY B CA 1
ATOM 7882 C C . GLY B 1 483 ? 18.625 25.078 -10.555 1 35.16 483 GLY B C 1
ATOM 7883 O O . GLY B 1 483 ? 19.641 24.391 -10.719 1 35.16 483 GLY B O 1
ATOM 7884 N N . ARG B 1 484 ? 17.734 24.797 -11.43 1 35.56 484 ARG B N 1
ATOM 7885 C CA . ARG B 1 484 ? 18.391 24.297 -12.633 1 35.56 484 ARG B CA 1
ATOM 7886 C C . ARG B 1 484 ? 19.531 25.203 -13.062 1 35.56 484 ARG B C 1
ATOM 7888 O O . ARG B 1 484 ? 20.297 24.875 -13.977 1 35.56 484 ARG B O 1
ATOM 7895 N N . GLY B 1 485 ? 19.266 26.453 -13.508 1 30.5 485 GLY B N 1
ATOM 7896 C CA . GLY B 1 485 ? 20.484 27.125 -13.938 1 30.5 485 GLY B CA 1
ATOM 7897 C C . GLY B 1 485 ? 21.578 27.094 -12.891 1 30.5 485 GLY B C 1
ATOM 7898 O O . GLY B 1 485 ? 21.297 26.969 -11.695 1 30.5 485 GLY B O 1
ATOM 7899 N N . GLY B 1 486 ? 22.812 26.578 -13.273 1 32.25 486 GLY B N 1
ATOM 7900 C CA . GLY B 1 486 ? 24.094 26.516 -12.57 1 32.25 486 GLY B CA 1
ATOM 7901 C C . GLY B 1 486 ? 24.172 27.469 -11.391 1 32.25 486 GLY B C 1
ATOM 7902 O O . GLY B 1 486 ? 24.703 27.109 -10.336 1 32.25 486 GLY B O 1
ATOM 7903 N N . GLU B 1 487 ? 24.156 28.766 -11.773 1 31.94 487 GLU B N 1
ATOM 7904 C CA . GLU B 1 487 ? 24.828 29.797 -10.984 1 31.94 487 GLU B CA 1
ATOM 7905 C C . GLU B 1 487 ? 24.047 30.094 -9.703 1 31.94 487 GLU B C 1
ATOM 7907 O O . GLU B 1 487 ? 24.641 30.391 -8.664 1 31.94 487 GLU B O 1
ATOM 7912 N N . ARG B 1 488 ? 22.719 30.594 -9.828 1 32.66 488 ARG B N 1
ATOM 7913 C CA . ARG B 1 488 ? 22.234 31.203 -8.594 1 32.66 488 ARG B CA 1
ATOM 7914 C C . ARG B 1 488 ? 21.531 30.156 -7.719 1 32.66 488 ARG B C 1
ATOM 7916 O O . ARG B 1 488 ? 20.328 29.953 -7.828 1 32.66 488 ARG B O 1
ATOM 7923 N N . ARG B 1 489 ? 21.734 28.812 -7.75 1 39.28 489 ARG B N 1
ATOM 7924 C CA . ARG B 1 489 ? 21.438 28.141 -6.484 1 39.28 489 ARG B CA 1
ATOM 7925 C C . ARG B 1 489 ? 21.297 29.156 -5.352 1 39.28 489 ARG B C 1
ATOM 7927 O O . ARG B 1 489 ? 22.234 29.922 -5.07 1 39.28 489 ARG B O 1
ATOM 7934 N N . GLY B 1 490 ? 20.172 29.75 -5.18 1 37.19 490 GLY B N 1
ATOM 7935 C CA . GLY B 1 490 ? 20.078 30.797 -4.184 1 37.19 490 GLY B CA 1
ATOM 7936 C C . GLY B 1 490 ? 21.141 30.703 -3.102 1 37.19 490 GLY B C 1
ATOM 7937 O O . GLY B 1 490 ? 21.578 29.594 -2.76 1 37.19 490 GLY B O 1
ATOM 7938 N N . ARG B 1 491 ? 22.172 31.5 -3.123 1 41 491 ARG B N 1
ATOM 7939 C CA . ARG B 1 491 ? 23.078 31.859 -2.037 1 41 491 ARG B CA 1
ATOM 7940 C C . ARG B 1 491 ? 22.469 31.5 -0.681 1 41 491 ARG B C 1
ATOM 7942 O O . ARG B 1 491 ? 22.906 32 0.352 1 41 491 ARG B O 1
ATOM 7949 N N . GLY B 1 492 ? 21.172 30.844 -0.713 1 52.62 492 GLY B N 1
ATOM 7950 C CA . GLY B 1 492 ? 20.688 30.656 0.642 1 52.62 492 GLY B CA 1
ATOM 7951 C C . GLY B 1 492 ? 21.344 29.484 1.351 1 52.62 492 GLY B C 1
ATOM 7952 O O . GLY B 1 492 ? 21.953 28.625 0.709 1 52.62 492 GLY B O 1
ATOM 7953 N N . GLY B 1 493 ? 21.797 29.5 2.523 1 70 493 GLY B N 1
ATOM 7954 C CA . GLY B 1 493 ? 22.328 28.578 3.51 1 70 493 GLY B CA 1
ATOM 7955 C C . GLY B 1 493 ? 21.562 27.281 3.604 1 70 493 GLY B C 1
ATOM 7956 O O . GLY B 1 493 ? 20.688 27.016 2.77 1 70 493 GLY B O 1
ATOM 7957 N N . ALA B 1 494 ? 21.953 26.328 4.211 1 85.94 494 ALA B N 1
ATOM 7958 C CA . ALA B 1 494 ? 21.297 25.062 4.516 1 85.94 494 ALA B CA 1
ATOM 7959 C C . ALA B 1 494 ? 19.844 25.297 4.93 1 85.94 494 ALA B C 1
ATOM 7961 O O . ALA B 1 494 ? 19.531 26.234 5.66 1 85.94 494 ALA B O 1
ATOM 7962 N N . LEU B 1 495 ? 18.922 24.578 4.289 1 89.88 495 LEU B N 1
ATOM 7963 C CA . LEU B 1 495 ? 17.5 24.641 4.613 1 89.88 495 LEU B CA 1
ATOM 7964 C C . LEU B 1 495 ? 17.25 24.203 6.055 1 89.88 495 LEU B C 1
ATOM 7966 O O . LEU B 1 495 ? 17.453 23.047 6.398 1 89.88 495 LEU B O 1
ATOM 7970 N N . PRO B 1 496 ? 16.844 25.141 6.875 1 90.88 496 PRO B N 1
ATOM 7971 C CA . PRO B 1 496 ? 16.5 24.688 8.227 1 90.88 496 PRO B CA 1
ATOM 7972 C C . PRO B 1 496 ? 15.328 23.703 8.234 1 90.88 496 PRO B C 1
ATOM 7974 O O . PRO B 1 496 ? 14.32 23.938 7.57 1 90.88 496 PRO B O 1
ATOM 7977 N N . VAL B 1 497 ? 15.492 22.594 8.922 1 93.38 497 VAL B N 1
ATOM 7978 C CA . VAL B 1 497 ? 14.43 21.641 9.164 1 93.38 497 VAL B CA 1
ATOM 7979 C C . VAL B 1 497 ? 13.992 21.719 10.625 1 93.38 497 VAL B C 1
ATOM 7981 O O . VAL B 1 497 ? 14.75 21.344 11.531 1 93.38 497 VAL B O 1
ATOM 7984 N N . VAL B 1 498 ? 12.766 22.125 10.734 1 92 498 VAL B N 1
ATOM 7985 C CA . VAL B 1 498 ? 12.258 22.391 12.078 1 92 498 VAL B CA 1
ATOM 7986 C C . VAL B 1 498 ? 11.18 21.375 12.438 1 92 498 VAL B C 1
ATOM 7988 O O . VAL B 1 498 ? 10.359 21 11.594 1 92 498 VAL B O 1
ATOM 7991 N N . GLY B 1 499 ? 11.234 20.875 13.719 1 88.12 499 GLY B N 1
ATOM 7992 C CA . GLY B 1 499 ? 10.195 19.969 14.188 1 88.12 499 GLY B CA 1
ATOM 7993 C C . GLY B 1 499 ? 10.742 18.625 14.656 1 88.12 499 GLY B C 1
ATOM 7994 O O . GLY B 1 499 ? 11.922 18.328 14.453 1 88.12 499 GLY B O 1
ATOM 7995 N N . GLY B 1 500 ? 9.922 17.859 15.18 1 84.5 500 GLY B N 1
ATOM 7996 C CA . GLY B 1 500 ? 10.32 16.609 15.797 1 84.5 500 GLY B CA 1
ATOM 7997 C C . GLY B 1 500 ? 10.977 15.648 14.82 1 84.5 500 GLY B C 1
ATOM 7998 O O . GLY B 1 500 ? 11.859 14.875 15.195 1 84.5 500 GLY B O 1
ATOM 7999 N N . GLY B 1 501 ? 10.547 15.688 13.586 1 90.12 501 GLY B N 1
ATOM 8000 C CA . GLY B 1 501 ? 11.109 14.805 12.578 1 90.12 501 GLY B CA 1
ATOM 8001 C C . GLY B 1 501 ? 12.57 15.094 12.281 1 90.12 501 GLY B C 1
ATOM 8002 O O . GLY B 1 501 ? 13.273 14.242 11.734 1 90.12 501 GLY B O 1
ATOM 8003 N N . ALA B 1 502 ? 13 16.25 12.625 1 90.38 502 ALA B N 1
ATOM 8004 C CA . ALA B 1 502 ? 14.383 16.656 12.391 1 90.38 502 ALA B CA 1
ATOM 8005 C C . ALA B 1 502 ? 15.344 15.859 13.273 1 90.38 502 ALA B C 1
ATOM 8007 O O . ALA B 1 502 ? 16.547 15.852 13.031 1 90.38 502 ALA B O 1
ATOM 8008 N N . ARG B 1 503 ? 14.867 15.211 14.273 1 87.75 503 ARG B N 1
ATOM 8009 C CA . ARG B 1 503 ? 15.711 14.422 15.172 1 87.75 503 ARG B CA 1
ATOM 8010 C C . ARG B 1 503 ? 16.172 13.141 14.5 1 87.75 503 ARG B C 1
ATOM 8012 O O . ARG B 1 503 ? 17.125 12.5 14.961 1 87.75 503 ARG B O 1
ATOM 8019 N N . SER B 1 504 ? 15.453 12.734 13.492 1 93 504 SER B N 1
ATOM 8020 C CA . SER B 1 504 ? 15.812 11.531 12.75 1 93 504 SER B CA 1
ATOM 8021 C C . SER B 1 504 ? 16.953 11.797 11.773 1 93 504 SER B C 1
ATOM 8023 O O . SER B 1 504 ? 16.766 12.5 10.781 1 93 504 SER B O 1
ATOM 8025 N N . ALA B 1 505 ? 18.047 11.211 12.031 1 93.81 505 ALA B N 1
ATOM 8026 C CA . ALA B 1 505 ? 19.188 11.375 11.125 1 93.81 505 ALA B CA 1
ATOM 8027 C C . ALA B 1 505 ? 18.859 10.812 9.742 1 93.81 505 ALA B C 1
ATOM 8029 O O . ALA B 1 505 ? 19.219 11.422 8.727 1 93.81 505 ALA B O 1
ATOM 8030 N N . LEU B 1 506 ? 18.188 9.719 9.766 1 96.69 506 LEU B N 1
ATOM 8031 C CA . LEU B 1 506 ? 17.828 9.102 8.492 1 96.69 506 LEU B CA 1
ATOM 8032 C C . LEU B 1 506 ? 16.891 10 7.695 1 96.69 506 LEU B C 1
ATOM 8034 O O . LEU B 1 506 ? 17.078 10.188 6.492 1 96.69 506 LEU B O 1
ATOM 8038 N N . TRP B 1 507 ? 15.906 10.539 8.391 1 96.69 507 TRP B N 1
ATOM 8039 C CA . TRP B 1 507 ? 14.906 11.328 7.688 1 96.69 507 TRP B CA 1
ATOM 8040 C C . TRP B 1 507 ? 15.508 12.625 7.145 1 96.69 507 TRP B C 1
ATOM 8042 O O . TRP B 1 507 ? 15.188 13.047 6.035 1 96.69 507 TRP B O 1
ATOM 8052 N N . THR B 1 508 ? 16.406 13.227 7.91 1 95.75 508 THR B N 1
ATOM 8053 C CA . THR B 1 508 ? 17.062 14.453 7.473 1 95.75 508 THR B CA 1
ATOM 8054 C C . THR B 1 508 ? 17.938 14.188 6.25 1 95.75 508 THR B C 1
ATOM 8056 O O . THR B 1 508 ? 17.953 14.992 5.309 1 95.75 508 THR B O 1
ATOM 8059 N N . ARG B 1 509 ? 18.609 13.125 6.281 1 96.88 509 ARG B N 1
ATOM 8060 C CA . ARG B 1 509 ? 19.406 12.734 5.109 1 96.88 509 ARG B CA 1
ATOM 8061 C C . ARG B 1 509 ? 18.5 12.5 3.902 1 96.88 509 ARG B C 1
ATOM 8063 O O . ARG B 1 509 ? 18.828 12.898 2.785 1 96.88 509 ARG B O 1
ATOM 8070 N N . THR B 1 510 ? 17.438 11.828 4.164 1 98.31 510 THR B N 1
ATOM 8071 C CA . THR B 1 510 ? 16.484 11.555 3.096 1 98.31 510 THR B CA 1
ATOM 8072 C C . THR B 1 510 ? 15.953 12.852 2.496 1 98.31 510 THR B C 1
ATOM 8074 O O . THR B 1 510 ? 15.859 12.992 1.274 1 98.31 510 THR B O 1
ATOM 8077 N N . LEU B 1 511 ? 15.617 13.812 3.34 1 97.75 511 LEU B N 1
ATOM 8078 C CA . LEU B 1 511 ? 15.141 15.117 2.885 1 97.75 511 LEU B CA 1
ATOM 8079 C C . LEU B 1 511 ? 16.188 15.82 2.037 1 97.75 511 LEU B C 1
ATOM 8081 O O . LEU B 1 511 ? 15.875 16.359 0.979 1 97.75 511 LEU B O 1
ATOM 8085 N N . ALA B 1 512 ? 17.422 15.797 2.504 1 96.38 512 ALA B N 1
ATOM 8086 C CA . ALA B 1 512 ? 18.516 16.406 1.744 1 96.38 512 ALA B CA 1
ATOM 8087 C C . ALA B 1 512 ? 18.641 15.773 0.359 1 96.38 512 ALA B C 1
ATOM 8089 O O . ALA B 1 512 ? 18.734 16.484 -0.646 1 96.38 512 ALA B O 1
ATOM 8090 N N . ASP B 1 513 ? 18.594 14.5 0.326 1 97.62 513 ASP B N 1
ATOM 8091 C CA . ASP B 1 513 ? 18.719 13.766 -0.932 1 97.62 513 ASP B CA 1
ATOM 8092 C C . ASP B 1 513 ? 17.562 14.078 -1.872 1 97.62 513 ASP B C 1
ATOM 8094 O O . ASP B 1 513 ? 17.766 14.344 -3.059 1 97.62 513 ASP B O 1
ATOM 8098 N N . VAL B 1 514 ? 16.344 14.023 -1.378 1 98.06 514 VAL B N 1
ATOM 8099 C CA . VAL B 1 514 ? 15.148 14.172 -2.191 1 98.06 514 VAL B CA 1
ATOM 8100 C C . VAL B 1 514 ? 15.047 15.594 -2.723 1 98.06 514 VAL B C 1
ATOM 8102 O O . VAL B 1 514 ? 14.695 15.812 -3.883 1 98.06 514 VAL B O 1
ATOM 8105 N N . LEU B 1 515 ? 15.352 16.562 -1.85 1 95.75 515 LEU B N 1
ATOM 8106 C CA . LEU B 1 515 ? 15.273 17.953 -2.242 1 95.75 515 LEU B CA 1
ATOM 8107 C C . LEU B 1 515 ? 16.516 18.375 -3.014 1 95.75 515 LEU B C 1
ATOM 8109 O O . LEU B 1 515 ? 16.531 19.438 -3.65 1 95.75 515 LEU B O 1
ATOM 8113 N N . ASN B 1 516 ? 17.594 17.531 -2.938 1 94.31 516 ASN B N 1
ATOM 8114 C CA . ASN B 1 516 ? 18.891 17.781 -3.568 1 94.31 516 ASN B CA 1
ATOM 8115 C C . ASN B 1 516 ? 19.469 19.125 -3.154 1 94.31 516 ASN B C 1
ATOM 8117 O O . ASN B 1 516 ? 19.859 19.922 -4.004 1 94.31 516 ASN B O 1
ATOM 8121 N N . ARG B 1 517 ? 19.516 19.438 -1.831 1 90.69 517 ARG B N 1
ATOM 8122 C CA . ARG B 1 517 ? 20.125 20.625 -1.229 1 90.69 517 ARG B CA 1
ATOM 8123 C C . ARG B 1 517 ? 20.516 20.359 0.225 1 90.69 517 ARG B C 1
ATOM 8125 O O . ARG B 1 517 ? 19.938 19.484 0.875 1 90.69 517 ARG B O 1
ATOM 8132 N N . PRO B 1 518 ? 21.453 21.062 0.682 1 91.56 518 PRO B N 1
ATOM 8133 C CA . PRO B 1 518 ? 21.828 20.891 2.088 1 91.56 518 PRO B CA 1
ATOM 8134 C C . PRO B 1 518 ? 20.703 21.266 3.047 1 91.56 518 PRO B C 1
ATOM 8136 O O . PRO B 1 518 ? 19.953 22.219 2.785 1 91.56 518 PRO B O 1
ATOM 8139 N N . VAL B 1 519 ? 20.547 20.5 4.148 1 92.19 519 VAL B N 1
ATOM 8140 C CA . VAL B 1 519 ? 19.562 20.812 5.168 1 92.19 519 VAL B CA 1
ATOM 8141 C C . VAL B 1 519 ? 20.234 20.922 6.535 1 92.19 519 VAL B C 1
ATOM 8143 O O . VAL B 1 519 ? 21.297 20.344 6.758 1 92.19 519 VAL B O 1
ATOM 8146 N N . ARG B 1 520 ? 19.672 21.688 7.414 1 90.38 520 ARG B N 1
ATOM 8147 C CA . ARG B 1 520 ? 20.156 21.859 8.781 1 90.38 520 ARG B CA 1
ATOM 8148 C C . ARG B 1 520 ? 19.062 21.578 9.797 1 90.38 520 ARG B C 1
ATOM 8150 O O . ARG B 1 520 ? 18.172 22.406 10.023 1 90.38 520 ARG B O 1
ATOM 8157 N N . PRO B 1 521 ? 19.141 20.422 10.453 1 91.06 521 PRO B N 1
ATOM 8158 C CA . PRO B 1 521 ? 18.109 20.078 11.438 1 91.06 521 PRO B CA 1
ATOM 8159 C C . PRO B 1 521 ? 18.141 21 12.664 1 91.06 521 PRO B C 1
ATOM 8161 O O . PRO B 1 521 ? 19.219 21.281 13.195 1 91.06 521 PRO B O 1
ATOM 8164 N N . VAL B 1 522 ? 17.016 21.5 12.922 1 84 522 VAL B N 1
ATOM 8165 C CA . VAL B 1 522 ? 16.781 22.281 14.125 1 84 522 VAL B CA 1
ATOM 8166 C C . VAL B 1 522 ? 15.578 21.703 14.883 1 84 522 VAL B C 1
ATOM 8168 O O . VAL B 1 522 ? 14.438 22.078 14.625 1 84 522 VAL B O 1
ATOM 8171 N N . ALA B 1 523 ? 15.695 20.797 15.805 1 66.25 523 ALA B N 1
ATOM 8172 C CA . ALA B 1 523 ? 14.648 19.891 16.297 1 66.25 523 ALA B CA 1
ATOM 8173 C C . ALA B 1 523 ? 13.695 20.625 17.234 1 66.25 523 ALA B C 1
ATOM 8175 O O . ALA B 1 523 ? 12.555 20.203 17.422 1 66.25 523 ALA B O 1
ATOM 8176 N N . ASP B 1 524 ? 14.031 21.719 17.703 1 79 524 ASP B N 1
ATOM 8177 C CA . ASP B 1 524 ? 13.125 22.281 18.688 1 79 524 ASP B CA 1
ATOM 8178 C C . ASP B 1 524 ? 12.234 23.359 18.078 1 79 524 ASP B C 1
ATOM 8180 O O . ASP B 1 524 ? 12.547 24.547 18.141 1 79 524 ASP B O 1
ATOM 8184 N N . ALA B 1 525 ? 11.141 22.922 17.531 1 75.88 525 ALA B N 1
ATOM 8185 C CA . ALA B 1 525 ? 10.172 23.797 16.875 1 75.88 525 ALA B CA 1
ATOM 8186 C C . ALA B 1 525 ? 9.641 24.859 17.828 1 75.88 525 ALA B C 1
ATOM 8188 O O . ALA B 1 525 ? 9.414 26 17.438 1 75.88 525 ALA B O 1
ATOM 8189 N N . THR B 1 526 ? 9.523 24.422 19.047 1 79.81 526 THR B N 1
ATOM 8190 C CA . THR B 1 526 ? 9 25.328 20.047 1 79.81 526 THR B CA 1
ATOM 8191 C C . THR B 1 526 ? 9.961 26.484 20.281 1 79.81 526 THR B C 1
ATOM 8193 O O . THR B 1 526 ? 9.539 27.641 20.391 1 79.81 526 THR B O 1
ATOM 8196 N N . GLU B 1 527 ? 11.148 26.141 20.281 1 86.62 527 GLU B N 1
ATOM 8197 C CA . GLU B 1 527 ? 12.156 27.188 20.5 1 86.62 527 GLU B CA 1
ATOM 8198 C C . GLU B 1 527 ? 12.234 28.141 19.312 1 86.62 527 GLU B C 1
ATOM 8200 O O . GLU B 1 527 ? 12.391 29.344 19.484 1 86.62 527 GLU B O 1
ATOM 8205 N N . ILE B 1 528 ? 12.102 27.562 18.188 1 90.25 528 ILE B N 1
ATOM 8206 C CA . ILE B 1 528 ? 12.18 28.375 16.969 1 90.25 528 ILE B CA 1
ATOM 8207 C C . ILE B 1 528 ? 10.992 29.328 16.922 1 90.25 528 ILE B C 1
ATOM 8209 O O . ILE B 1 528 ? 11.156 30.516 16.625 1 90.25 528 ILE B O 1
ATOM 8213 N N . ALA B 1 529 ? 9.867 28.859 17.203 1 91.19 529 ALA B N 1
ATOM 8214 C CA . ALA B 1 529 ? 8.664 29.688 17.203 1 91.19 529 ALA B CA 1
ATOM 8215 C C . ALA B 1 529 ? 8.758 30.766 18.281 1 91.19 529 ALA B C 1
ATOM 8217 O O . ALA B 1 529 ? 8.367 31.922 18.047 1 91.19 529 ALA B O 1
ATOM 8218 N N . ALA B 1 530 ? 9.266 30.391 19.422 1 92.88 530 ALA B N 1
ATOM 8219 C CA . ALA B 1 530 ? 9.422 31.344 20.516 1 92.88 530 ALA B CA 1
ATOM 8220 C C . ALA B 1 530 ? 10.383 32.469 20.125 1 92.88 530 ALA B C 1
ATOM 8222 O O . ALA B 1 530 ? 10.125 33.625 20.406 1 92.88 530 ALA B O 1
ATOM 8223 N N . ARG B 1 531 ? 11.445 32.094 19.469 1 91.94 531 ARG B N 1
ATOM 8224 C CA . ARG B 1 531 ? 12.422 33.094 19.016 1 91.94 531 ARG B CA 1
ATOM 8225 C C . ARG B 1 531 ? 11.797 34.031 18.016 1 91.94 531 ARG B C 1
ATOM 8227 O O . ARG B 1 531 ? 12.078 35.25 18.031 1 91.94 531 ARG B O 1
ATOM 8234 N N . GLY B 1 532 ? 11.023 33.5 17.156 1 91.62 532 GLY B N 1
ATOM 8235 C CA . GLY B 1 532 ? 10.344 34.344 16.188 1 91.62 532 GLY B CA 1
ATOM 8236 C C . GLY B 1 532 ? 9.383 35.344 16.812 1 91.62 532 GLY B C 1
ATOM 8237 O O . GLY B 1 532 ? 9.367 36.5 16.469 1 91.62 532 GLY B O 1
ATOM 8238 N N . ALA B 1 533 ? 8.617 34.875 17.734 1 91.44 533 ALA B N 1
ATOM 8239 C CA . ALA B 1 533 ? 7.645 35.719 18.422 1 91.44 533 ALA B CA 1
ATOM 8240 C C . ALA B 1 533 ? 8.336 36.781 19.25 1 91.44 533 ALA B C 1
ATOM 8242 O O . ALA B 1 533 ? 7.898 37.938 19.281 1 91.44 533 ALA B O 1
ATOM 8243 N N . ALA B 1 534 ? 9.43 36.438 19.906 1 92.44 534 ALA B N 1
ATOM 8244 C CA . ALA B 1 534 ? 10.102 37.312 20.844 1 92.44 534 ALA B CA 1
ATOM 8245 C C . ALA B 1 534 ? 10.93 38.375 20.109 1 92.44 534 ALA B C 1
ATOM 8247 O O . ALA B 1 534 ? 11.242 39.438 20.672 1 92.44 534 ALA B O 1
ATOM 8248 N N . ALA B 1 535 ? 11.305 38.125 18.906 1 89.56 535 ALA B N 1
ATOM 8249 C CA . ALA B 1 535 ? 12.203 39 18.172 1 89.56 535 ALA B CA 1
ATOM 8250 C C . ALA B 1 535 ? 11.625 40.406 18.078 1 89.56 535 ALA B C 1
ATOM 8252 O O . ALA B 1 535 ? 12.336 41.406 18.312 1 89.56 535 ALA B O 1
ATOM 8253 N N . GLY B 1 536 ? 10.391 40.531 17.719 1 85 536 GLY B N 1
ATOM 8254 C CA . GLY B 1 536 ? 9.758 41.812 17.625 1 85 536 GLY B CA 1
ATOM 8255 C C . GLY B 1 536 ? 9.766 42.594 18.938 1 85 536 GLY B C 1
ATOM 8256 O O . GLY B 1 536 ? 9.906 43.812 18.953 1 85 536 GLY B O 1
ATOM 8257 N N . VAL B 1 537 ? 9.609 41.844 20 1 89.88 537 VAL B N 1
ATOM 8258 C CA . VAL B 1 537 ? 9.578 42.438 21.328 1 89.88 537 VAL B CA 1
ATOM 8259 C C . VAL B 1 537 ? 10.969 42.969 21.688 1 89.88 537 VAL B C 1
ATOM 8261 O O . VAL B 1 537 ? 11.109 44.062 22.25 1 89.88 537 VAL B O 1
ATOM 8264 N N . PHE B 1 538 ? 11.984 42.219 21.422 1 91.19 538 PHE B N 1
ATOM 8265 C CA . PHE B 1 538 ? 13.352 42.656 21.688 1 91.19 538 PHE B CA 1
ATOM 8266 C C . PHE B 1 538 ? 13.672 43.938 20.922 1 91.19 538 PHE B C 1
ATOM 8268 O O . PHE B 1 538 ? 14.336 44.812 21.453 1 91.19 538 PHE B O 1
ATOM 8275 N N . VAL B 1 539 ? 13.195 44.031 19.75 1 85.44 539 VAL B N 1
ATOM 8276 C CA . VAL B 1 539 ? 13.406 45.25 18.969 1 85.44 539 VAL B CA 1
ATOM 8277 C C . VAL B 1 539 ? 12.641 46.406 19.578 1 85.44 539 VAL B C 1
ATOM 8279 O O . VAL B 1 539 ? 13.203 47.469 19.781 1 85.44 539 VAL B O 1
ATOM 8282 N N . ALA B 1 540 ? 11.406 46.156 19.844 1 84.88 540 ALA B N 1
ATOM 8283 C CA . ALA B 1 540 ? 10.531 47.188 20.359 1 84.88 540 ALA B CA 1
ATOM 8284 C C . ALA B 1 540 ? 11.047 47.75 21.688 1 84.88 540 ALA B C 1
ATOM 8286 O O . ALA B 1 540 ? 10.898 48.938 22 1 84.88 540 ALA B O 1
ATOM 8287 N N . CYS B 1 541 ? 11.656 46.844 22.469 1 87 541 CYS B N 1
ATOM 8288 C CA . CYS B 1 541 ? 12.117 47.25 23.812 1 87 541 CYS B CA 1
ATOM 8289 C C . CYS B 1 541 ? 13.555 47.75 23.766 1 87 541 CYS B C 1
ATOM 8291 O O . CYS B 1 541 ? 14.109 48.156 24.781 1 87 541 CYS B O 1
ATOM 8293 N N . GLY B 1 542 ? 14.172 47.625 22.625 1 86.06 542 GLY B N 1
ATOM 8294 C CA . GLY B 1 542 ? 15.508 48.188 22.438 1 86.06 542 GLY B CA 1
ATOM 8295 C C . GLY B 1 542 ? 16.609 47.25 22.906 1 86.06 542 GLY B C 1
ATOM 8296 O O . GLY B 1 542 ? 17.734 47.656 23.141 1 86.06 542 GLY B O 1
ATOM 8297 N N . SER B 1 543 ? 16.297 46.062 23.078 1 88.75 543 SER B N 1
ATOM 8298 C CA . SER B 1 543 ? 17.266 45.094 23.578 1 88.75 543 SER B CA 1
ATOM 8299 C C . SER B 1 543 ? 18.359 44.844 22.562 1 88.75 543 SER B C 1
ATOM 8301 O O . SER B 1 543 ? 19.469 44.406 22.922 1 88.75 543 SER B O 1
ATOM 8303 N N . TRP B 1 544 ? 18.156 45.062 21.328 1 88.12 544 TRP B N 1
ATOM 8304 C CA . TRP B 1 544 ? 19.125 44.812 20.266 1 88.12 544 TRP B CA 1
ATOM 8305 C C . TRP B 1 544 ? 19.734 46.125 19.75 1 88.12 544 TRP B C 1
ATOM 8307 O O . TRP B 1 544 ? 20.203 46.188 18.609 1 88.12 544 TRP B O 1
ATOM 8317 N N . GLY B 1 545 ? 19.703 47.094 20.531 1 82.69 545 GLY B N 1
ATOM 8318 C CA . GLY B 1 545 ? 20.281 48.375 20.172 1 82.69 545 GLY B CA 1
ATOM 8319 C C . GLY B 1 545 ? 19.406 49.188 19.234 1 82.69 545 GLY B C 1
ATOM 8320 O O . GLY B 1 545 ? 18.281 48.812 18.938 1 82.69 545 GLY B O 1
ATOM 8321 N N . SER B 1 546 ? 19.969 50.25 18.766 1 77.44 546 SER B N 1
ATOM 8322 C CA . SER B 1 546 ? 19.188 51.219 17.984 1 77.44 546 SER B CA 1
ATOM 8323 C C . SER B 1 546 ? 18.922 50.688 16.578 1 77.44 546 SER B C 1
ATOM 8325 O O . SER B 1 546 ? 17.922 51.031 15.961 1 77.44 546 SER B O 1
ATOM 8327 N N . ASP B 1 547 ? 19.75 49.781 16.141 1 77.38 547 ASP B N 1
ATOM 8328 C CA . ASP B 1 547 ? 19.578 49.281 14.773 1 77.38 547 ASP B CA 1
ATOM 8329 C C . ASP B 1 547 ? 18.641 48.062 14.75 1 77.38 547 ASP B C 1
ATOM 8331 O O . ASP B 1 547 ? 18.203 47.625 13.68 1 77.38 547 ASP B O 1
ATOM 8335 N N . GLY B 1 548 ? 18.406 47.594 16 1 78.94 548 GLY B N 1
ATOM 8336 C CA . GLY B 1 548 ? 17.469 46.469 16.109 1 78.94 548 GLY B CA 1
ATOM 8337 C C . GLY B 1 548 ? 18.031 45.156 15.586 1 78.94 548 GLY B C 1
ATOM 8338 O O . GLY B 1 548 ? 17.281 44.25 15.242 1 78.94 548 GLY B O 1
ATOM 8339 N N . GLU B 1 549 ? 19.297 45 15.453 1 83.06 549 GLU B N 1
ATOM 8340 C CA . GLU B 1 549 ? 19.922 43.812 14.906 1 83.06 549 GLU B CA 1
ATOM 8341 C C . GLU B 1 549 ? 20.062 42.719 15.977 1 83.06 549 GLU B C 1
ATOM 8343 O O . GLU B 1 549 ? 20.625 42.969 17.047 1 83.06 549 GLU B O 1
ATOM 8348 N N . PRO B 1 550 ? 19.609 41.594 15.641 1 86.56 550 PRO B N 1
ATOM 8349 C CA . PRO B 1 550 ? 19.75 40.5 16.609 1 86.56 550 PRO B CA 1
ATOM 8350 C C . PRO B 1 550 ? 21.203 40.062 16.797 1 86.56 550 PRO B C 1
ATOM 8352 O O . PRO B 1 550 ? 22.031 40.281 15.906 1 86.56 550 PRO B O 1
ATOM 8355 N N . PRO B 1 551 ? 21.484 39.5 17.969 1 85.38 551 PRO B N 1
ATOM 8356 C CA . PRO B 1 551 ? 22.828 38.906 18.125 1 85.38 551 PRO B CA 1
ATOM 8357 C C . PRO B 1 551 ? 23.094 37.781 17.141 1 85.38 551 PRO B C 1
ATOM 8359 O O . PRO B 1 551 ? 22.172 37.125 16.672 1 85.38 551 PRO B O 1
ATOM 8362 N N . ARG B 1 552 ? 24.344 37.594 16.859 1 79.56 552 ARG B N 1
ATOM 8363 C CA . ARG B 1 552 ? 24.734 36.5 15.984 1 79.56 552 ARG B CA 1
ATOM 8364 C C . ARG B 1 552 ? 24.266 35.156 16.531 1 79.56 552 ARG B C 1
ATOM 8366 O O . ARG B 1 552 ? 24.375 34.875 17.719 1 79.56 552 ARG B O 1
ATOM 8373 N N . GLY B 1 553 ? 23.609 34.406 15.602 1 78.75 553 GLY B N 1
ATOM 8374 C CA . GLY B 1 553 ? 23.188 33.062 15.992 1 78.75 553 GLY B CA 1
ATOM 8375 C C . GLY B 1 553 ? 21.766 33.031 16.531 1 78.75 553 GLY B C 1
ATOM 8376 O O . GLY B 1 553 ? 21.234 31.953 16.828 1 78.75 553 GLY B O 1
ATOM 8377 N N . TYR B 1 554 ? 21.188 34.188 16.656 1 86.62 554 TYR B N 1
ATOM 8378 C CA . TYR B 1 554 ? 19.812 34.188 17.125 1 86.62 554 TYR B CA 1
ATOM 8379 C C . TYR B 1 554 ? 18.906 33.375 16.188 1 86.62 554 TYR B C 1
ATOM 8381 O O . TYR B 1 554 ? 18.125 32.562 16.641 1 86.62 554 TYR B O 1
ATOM 8389 N N . PHE B 1 555 ? 19.016 33.688 14.922 1 83.88 555 PHE B N 1
ATOM 8390 C CA . PHE B 1 555 ? 18.281 32.906 13.914 1 83.88 555 PHE B CA 1
ATOM 8391 C C . PHE B 1 555 ? 19.172 31.859 13.281 1 83.88 555 PHE B C 1
ATOM 8393 O O . PHE B 1 555 ? 20.344 32.125 13 1 83.88 555 PHE B O 1
ATOM 8400 N N . PRO B 1 556 ? 18.641 30.656 13.023 1 75.62 556 PRO B N 1
ATOM 8401 C CA . PRO B 1 556 ? 19.453 29.578 12.453 1 75.62 556 PRO B CA 1
ATOM 8402 C C . PRO B 1 556 ? 20.062 29.938 11.102 1 75.62 556 PRO B C 1
ATOM 8404 O O . PRO B 1 556 ? 21.109 29.422 10.727 1 75.62 556 PRO B O 1
ATOM 8407 N N . VAL B 1 557 ? 19.453 30.75 10.273 1 67.19 557 VAL B N 1
ATOM 8408 C CA . VAL B 1 557 ? 19.891 31.047 8.906 1 67.19 557 VAL B CA 1
ATOM 8409 C C . VAL B 1 557 ? 21.078 32 8.93 1 67.19 557 VAL B C 1
ATOM 8411 O O . VAL B 1 557 ? 21.781 32.156 7.926 1 67.19 557 VAL B O 1
ATOM 8414 N N . ASP B 1 558 ? 21.281 32.844 9.953 1 61.94 558 ASP B N 1
ATOM 8415 C CA . ASP B 1 558 ? 22.312 33.875 10 1 61.94 558 ASP B CA 1
ATOM 8416 C C . ASP B 1 558 ? 23.703 33.25 9.906 1 61.94 558 ASP B C 1
ATOM 8418 O O . ASP B 1 558 ? 24.688 33.969 9.617 1 61.94 558 ASP B O 1
ATOM 8422 N N . ASP B 1 559 ? 23.75 31.969 10.133 1 53.69 559 ASP B N 1
ATOM 8423 C CA . ASP B 1 559 ? 25.094 31.422 10.086 1 53.69 559 ASP B CA 1
ATOM 8424 C C . ASP B 1 559 ? 25.547 31.234 8.641 1 53.69 559 ASP B C 1
ATOM 8426 O O . ASP B 1 559 ? 24.828 30.672 7.82 1 53.69 559 ASP B O 1
ATOM 8430 N N . ASP B 1 560 ? 26.375 32.188 8.078 1 45.62 560 ASP B N 1
ATOM 8431 C CA . ASP B 1 560 ? 26.953 32.219 6.742 1 45.62 560 ASP B CA 1
ATOM 8432 C C . ASP B 1 560 ? 27.25 30.812 6.234 1 45.62 560 ASP B C 1
ATOM 8434 O O . ASP B 1 560 ? 27.969 30.047 6.883 1 45.62 560 ASP B O 1
ATOM 8438 N N . ALA B 1 561 ? 26.422 30.25 5.301 1 46.5 561 ALA B N 1
ATOM 8439 C CA . ALA B 1 561 ? 26.547 28.984 4.594 1 46.5 561 ALA B CA 1
ATOM 8440 C C . ALA B 1 561 ? 28 28.688 4.246 1 46.5 561 ALA B C 1
ATOM 8442 O O . ALA B 1 561 ? 28.406 27.531 4.129 1 46.5 561 ALA B O 1
ATOM 8443 N N . SER B 1 562 ? 28.641 29.766 3.723 1 44.97 562 SER B N 1
ATOM 8444 C CA . SER B 1 562 ? 29.969 29.531 3.137 1 44.97 562 SER B CA 1
ATOM 8445 C C . SER B 1 562 ? 30.891 28.828 4.125 1 44.97 562 SER B C 1
ATOM 8447 O O . SER B 1 562 ? 31.859 28.188 3.727 1 44.97 562 SER B O 1
ATOM 8449 N N . ASP B 1 563 ? 30.656 28.984 5.352 1 43.53 563 ASP B N 1
ATOM 8450 C CA . ASP B 1 563 ? 31.609 28.438 6.301 1 43.53 563 ASP B CA 1
ATOM 8451 C C . ASP B 1 563 ? 31.062 27.172 6.969 1 43.53 563 ASP B C 1
ATOM 8453 O O . ASP B 1 563 ? 31.625 26.688 7.949 1 43.53 563 ASP B O 1
ATOM 8457 N N . LEU B 1 564 ? 29.859 26.781 6.535 1 47.69 564 LEU B N 1
ATOM 8458 C CA . LEU B 1 564 ? 29.234 25.688 7.273 1 47.69 564 LEU B CA 1
ATOM 8459 C C . LEU B 1 564 ? 29.75 24.344 6.773 1 47.69 564 LEU B C 1
ATOM 8461 O O . LEU B 1 564 ? 29.781 24.094 5.566 1 47.69 564 LEU B O 1
ATOM 8465 N N . SER B 1 565 ? 30.688 23.688 7.438 1 46.5 565 SER B N 1
ATOM 8466 C CA . SER B 1 565 ? 31.156 22.328 7.25 1 46.5 565 SER B CA 1
ATOM 8467 C C . SER B 1 565 ? 30.219 21.312 7.879 1 46.5 565 SER B C 1
ATOM 8469 O O . SER B 1 565 ? 29.266 21.688 8.57 1 46.5 565 SER B O 1
ATOM 8471 N N . ASP B 1 566 ? 30.125 20.031 7.496 1 51.31 566 ASP B N 1
ATOM 8472 C CA . ASP B 1 566 ? 29.438 18.906 8.125 1 51.31 566 ASP B CA 1
ATOM 8473 C C . ASP B 1 566 ? 29.469 19.016 9.641 1 51.31 566 ASP B C 1
ATOM 8475 O O . ASP B 1 566 ? 28.547 18.562 10.328 1 51.31 566 ASP B O 1
ATOM 8479 N N . ASP B 1 567 ? 30.453 19.766 10.086 1 49.22 567 ASP B N 1
ATOM 8480 C CA . ASP B 1 567 ? 30.672 19.891 11.523 1 49.22 567 ASP B CA 1
ATOM 8481 C C . ASP B 1 567 ? 29.641 20.828 12.164 1 49.22 567 ASP B C 1
ATOM 8483 O O . ASP B 1 567 ? 29.469 20.828 13.383 1 49.22 567 ASP B O 1
ATOM 8487 N N . ASP B 1 568 ? 28.891 21.469 11.219 1 61.62 568 ASP B N 1
ATOM 8488 C CA . ASP B 1 568 ? 27.953 22.453 11.75 1 61.62 568 ASP B CA 1
ATOM 8489 C C . ASP B 1 568 ? 26.531 21.922 11.734 1 61.62 568 ASP B C 1
ATOM 8491 O O . ASP B 1 568 ? 25.562 22.688 11.773 1 61.62 568 ASP B O 1
ATOM 8495 N N . GLY B 1 569 ? 26.406 20.562 11.609 1 81 569 GLY B N 1
ATOM 8496 C CA . GLY B 1 569 ? 25.094 19.922 11.695 1 81 569 GLY B CA 1
ATOM 8497 C C . GLY B 1 569 ? 24.344 19.938 10.383 1 81 569 GLY B C 1
ATOM 8498 O O . GLY B 1 569 ? 23.141 19.625 10.352 1 81 569 GLY B O 1
ATOM 8499 N N . VAL B 1 570 ? 25.156 20.375 9.305 1 88.94 570 VAL B N 1
ATOM 8500 C CA . VAL B 1 570 ? 24.516 20.422 7.988 1 88.94 570 VAL B CA 1
ATOM 8501 C C . VAL B 1 570 ? 24.609 19.047 7.332 1 88.94 570 VAL B C 1
ATOM 8503 O O . VAL B 1 570 ? 25.641 18.375 7.41 1 88.94 570 VAL B O 1
ATOM 8506 N N . VAL B 1 571 ? 23.547 18.641 6.746 1 92.81 571 VAL B N 1
ATOM 8507 C CA . VAL B 1 571 ? 23.469 17.375 6.023 1 92.81 571 VAL B CA 1
ATOM 8508 C C . VAL B 1 571 ? 23.438 17.641 4.52 1 92.81 571 VAL B C 1
ATOM 8510 O O . VAL B 1 571 ? 22.547 18.328 4.027 1 92.81 571 VAL B O 1
ATOM 8513 N N . TYR B 1 572 ? 24.406 17.109 3.84 1 92.88 572 TYR B N 1
ATOM 8514 C CA . TYR B 1 572 ? 24.484 17.312 2.398 1 92.88 572 TYR B CA 1
ATOM 8515 C C . TYR B 1 572 ? 23.891 16.141 1.642 1 92.88 572 TYR B C 1
ATOM 8517 O O . TYR B 1 572 ? 23.969 14.992 2.096 1 92.88 572 TYR B O 1
ATOM 8525 N N . PRO B 1 573 ? 23.328 16.422 0.447 1 95.5 573 PRO B N 1
ATOM 8526 C CA . PRO B 1 573 ? 22.766 15.312 -0.344 1 95.5 573 PRO B CA 1
ATOM 8527 C C . PRO B 1 573 ? 23.844 14.422 -0.953 1 95.5 573 PRO B C 1
ATOM 8529 O O . PRO B 1 573 ? 24.938 14.891 -1.257 1 95.5 573 PRO B O 1
ATOM 8532 N N . ASP B 1 574 ? 23.516 13.172 -1.014 1 96.56 574 ASP B N 1
ATOM 8533 C CA . ASP B 1 574 ? 24.297 12.227 -1.799 1 96.56 574 ASP B CA 1
ATOM 8534 C C . ASP B 1 574 ? 23.844 12.211 -3.258 1 96.56 574 ASP B C 1
ATOM 8536 O O . ASP B 1 574 ? 22.672 12.008 -3.543 1 96.56 574 ASP B O 1
ATOM 8540 N N . ALA B 1 575 ? 24.75 12.383 -4.156 1 95.31 575 ALA B N 1
ATOM 8541 C CA . ALA B 1 575 ? 24.422 12.594 -5.566 1 95.31 575 ALA B CA 1
ATOM 8542 C C . ALA B 1 575 ? 23.703 11.383 -6.145 1 95.31 575 ALA B C 1
ATOM 8544 O O . ALA B 1 575 ? 22.734 11.523 -6.895 1 95.31 575 ALA B O 1
ATOM 8545 N N . GLU B 1 576 ? 24.141 10.227 -5.836 1 95.88 576 GLU B N 1
ATOM 8546 C CA . GLU B 1 576 ? 23.516 9.008 -6.348 1 95.88 576 GLU B CA 1
ATOM 8547 C C . GLU B 1 576 ? 22.109 8.836 -5.797 1 95.88 576 GLU B C 1
ATOM 8549 O O . GLU B 1 576 ? 21.188 8.5 -6.539 1 95.88 576 GLU B O 1
ATOM 8554 N N . ASN B 1 577 ? 22 9.078 -4.531 1 97.25 577 ASN B N 1
ATOM 8555 C CA . ASN B 1 577 ? 20.672 9.016 -3.92 1 97.25 577 ASN B CA 1
ATOM 8556 C C . ASN B 1 577 ? 19.734 10.055 -4.523 1 97.25 577 ASN B C 1
ATOM 8558 O O . ASN B 1 577 ? 18.578 9.75 -4.805 1 97.25 577 ASN B O 1
ATOM 8562 N N . ALA B 1 578 ? 20.234 11.219 -4.727 1 96.75 578 ALA B N 1
ATOM 8563 C CA . ALA B 1 578 ? 19.422 12.297 -5.262 1 96.75 578 ALA B CA 1
ATOM 8564 C C . ALA B 1 578 ? 18.875 11.945 -6.645 1 96.75 578 ALA B C 1
ATOM 8566 O O . ALA B 1 578 ? 17.719 12.219 -6.953 1 96.75 578 ALA B O 1
ATOM 8567 N N . GLU B 1 579 ? 19.688 11.352 -7.414 1 95.06 579 GLU B N 1
ATOM 8568 C CA . GLU B 1 579 ? 19.266 10.945 -8.75 1 95.06 579 GLU B CA 1
ATOM 8569 C C . GLU B 1 579 ? 18.172 9.883 -8.688 1 95.06 579 GLU B C 1
ATOM 8571 O O . GLU B 1 579 ? 17.188 9.961 -9.422 1 95.06 579 GLU B O 1
ATOM 8576 N N . ALA B 1 580 ? 18.375 8.891 -7.867 1 95.12 580 ALA B N 1
ATOM 8577 C CA . ALA B 1 580 ? 17.375 7.844 -7.691 1 95.12 580 ALA B CA 1
ATOM 8578 C C . ALA B 1 580 ? 16.047 8.422 -7.203 1 95.12 580 ALA B C 1
ATOM 8580 O O . ALA B 1 580 ? 14.984 8.055 -7.699 1 95.12 580 ALA B O 1
ATOM 8581 N N . HIS B 1 581 ? 16.125 9.328 -6.258 1 97.81 581 HIS B N 1
ATOM 8582 C CA . HIS B 1 581 ? 14.922 9.938 -5.699 1 97.81 581 HIS B CA 1
ATOM 8583 C C . HIS B 1 581 ? 14.227 10.82 -6.73 1 97.81 581 HIS B C 1
ATOM 8585 O O . HIS B 1 581 ? 12.992 10.922 -6.734 1 97.81 581 HIS B O 1
ATOM 8591 N N . ALA B 1 582 ? 15.008 11.453 -7.605 1 96.56 582 ALA B N 1
ATOM 8592 C CA . ALA B 1 582 ? 14.406 12.266 -8.656 1 96.56 582 ALA B CA 1
ATOM 8593 C C . ALA B 1 582 ? 13.555 11.414 -9.594 1 96.56 582 ALA B C 1
ATOM 8595 O O . ALA B 1 582 ? 12.453 11.812 -9.977 1 96.56 582 ALA B O 1
ATOM 8596 N N . ARG B 1 583 ? 14.047 10.273 -9.914 1 95.62 583 ARG B N 1
ATOM 8597 C CA . ARG B 1 583 ? 13.305 9.344 -10.766 1 95.62 583 ARG B CA 1
ATOM 8598 C C . ARG B 1 583 ? 12.031 8.875 -10.07 1 95.62 583 ARG B C 1
ATOM 8600 O O . ARG B 1 583 ? 10.961 8.852 -10.68 1 95.62 583 ARG B O 1
ATOM 8607 N N . ASN B 1 584 ? 12.148 8.492 -8.836 1 98 584 ASN B N 1
ATOM 8608 C CA . ASN B 1 584 ? 10.992 8.039 -8.07 1 98 584 ASN B CA 1
ATOM 8609 C C . ASN B 1 584 ? 9.945 9.141 -7.93 1 98 584 ASN B C 1
ATOM 8611 O O . ASN B 1 584 ? 8.75 8.875 -8.023 1 98 584 ASN B O 1
ATOM 8615 N N . HIS B 1 585 ? 10.391 10.383 -7.699 1 97.88 585 HIS B N 1
ATOM 8616 C CA . HIS B 1 585 ? 9.477 11.5 -7.512 1 97.88 585 HIS B CA 1
ATOM 8617 C C . HIS B 1 585 ? 8.664 11.766 -8.773 1 97.88 585 HIS B C 1
ATOM 8619 O O . HIS B 1 585 ? 7.492 12.133 -8.703 1 97.88 585 HIS B O 1
ATOM 8625 N N . GLU B 1 586 ? 9.289 11.602 -9.93 1 96.94 586 GLU B N 1
ATOM 8626 C CA . GLU B 1 586 ? 8.578 11.805 -11.188 1 96.94 586 GLU B CA 1
ATOM 8627 C C . GLU B 1 586 ? 7.344 10.914 -11.273 1 96.94 586 GLU B C 1
ATOM 8629 O O . GLU B 1 586 ? 6.285 11.352 -11.727 1 96.94 586 GLU B O 1
ATOM 8634 N N . VAL B 1 587 ? 7.461 9.711 -10.859 1 97.62 587 VAL B N 1
ATOM 8635 C CA . VAL B 1 587 ? 6.344 8.773 -10.852 1 97.62 587 VAL B CA 1
ATOM 8636 C C . VAL B 1 587 ? 5.387 9.117 -9.711 1 97.62 587 VAL B C 1
ATOM 8638 O O . VAL B 1 587 ? 4.176 9.203 -9.914 1 97.62 587 VAL B O 1
ATOM 8641 N N . PHE B 1 588 ? 5.957 9.414 -8.578 1 98.06 588 PHE B N 1
ATOM 8642 C CA . PHE B 1 588 ? 5.203 9.742 -7.371 1 98.06 588 PHE B CA 1
ATOM 8643 C C . PHE B 1 588 ? 4.219 10.875 -7.641 1 98.06 588 PHE B C 1
ATOM 8645 O O . PHE B 1 588 ? 3.051 10.789 -7.25 1 98.06 588 PHE B O 1
ATOM 8652 N N . ALA B 1 589 ? 4.66 11.852 -8.305 1 96.75 589 ALA B N 1
ATOM 8653 C CA . ALA B 1 589 ? 3.893 13.078 -8.5 1 96.75 589 ALA B CA 1
ATOM 8654 C C . ALA B 1 589 ? 2.658 12.82 -9.359 1 96.75 589 ALA B C 1
ATOM 8656 O O . ALA B 1 589 ? 1.727 13.633 -9.383 1 96.75 589 ALA B O 1
ATOM 8657 N N . LYS B 1 590 ? 2.623 11.711 -10.023 1 97.19 590 LYS B N 1
ATOM 8658 C CA . LYS B 1 590 ? 1.525 11.422 -10.945 1 97.19 590 LYS B CA 1
ATOM 8659 C C . LYS B 1 590 ? 0.552 10.414 -10.336 1 97.19 590 LYS B C 1
ATOM 8661 O O . LYS B 1 590 ? -0.541 10.203 -10.859 1 97.19 590 LYS B O 1
ATOM 8666 N N . LEU B 1 591 ? 0.878 9.773 -9.25 1 97.88 591 LEU B N 1
ATOM 8667 C CA . LEU B 1 591 ? 0.178 8.594 -8.758 1 97.88 591 LEU B CA 1
ATOM 8668 C C . LEU B 1 591 ? -1.209 8.961 -8.242 1 97.88 591 LEU B C 1
ATOM 8670 O O . LEU B 1 591 ? -2.176 8.234 -8.469 1 97.88 591 LEU B O 1
ATOM 8674 N N . HIS B 1 592 ? -1.289 10.102 -7.449 1 95.81 592 HIS B N 1
ATOM 8675 C CA . HIS B 1 592 ? -2.59 10.469 -6.898 1 95.81 592 HIS B CA 1
ATOM 8676 C C . HIS B 1 592 ? -3.629 10.633 -8.008 1 95.81 592 HIS B C 1
ATOM 8678 O O . HIS B 1 592 ? -4.719 10.062 -7.926 1 95.81 592 HIS B O 1
ATOM 8684 N N . ALA B 1 593 ? -3.287 11.414 -9 1 95.69 593 ALA B N 1
ATOM 8685 C CA . ALA B 1 593 ? -4.203 11.656 -10.117 1 95.69 593 ALA B CA 1
ATOM 8686 C C . ALA B 1 593 ? -4.523 10.352 -10.844 1 95.69 593 ALA B C 1
ATOM 8688 O O . ALA B 1 593 ? -5.672 10.117 -11.234 1 95.69 593 ALA B O 1
ATOM 8689 N N . ALA B 1 594 ? -3.564 9.508 -11.07 1 97.38 594 ALA B N 1
ATOM 8690 C CA . ALA B 1 594 ? -3.754 8.227 -11.75 1 97.38 594 ALA B CA 1
ATOM 8691 C C . ALA B 1 594 ? -4.73 7.34 -10.977 1 97.38 594 ALA B C 1
ATOM 8693 O O . ALA B 1 594 ? -5.707 6.844 -11.547 1 97.38 594 ALA B O 1
ATOM 8694 N N . ILE B 1 595 ? -4.527 7.145 -9.703 1 97.31 595 ILE B N 1
ATOM 8695 C CA . ILE B 1 595 ? -5.336 6.258 -8.867 1 97.31 595 ILE B CA 1
ATOM 8696 C C . ILE B 1 595 ? -6.77 6.777 -8.805 1 97.31 595 ILE B C 1
ATOM 8698 O O . ILE B 1 595 ? -7.723 5.992 -8.797 1 97.31 595 ILE B O 1
ATOM 8702 N N . LYS B 1 596 ? -6.891 8.055 -8.781 1 94.38 596 LYS B N 1
ATOM 8703 C CA . LYS B 1 596 ? -8.211 8.664 -8.688 1 94.38 596 LYS B CA 1
ATOM 8704 C C . LYS B 1 596 ? -9.086 8.266 -9.875 1 94.38 596 LYS B C 1
ATOM 8706 O O . LYS B 1 596 ? -10.312 8.172 -9.742 1 94.38 596 LYS B O 1
ATOM 8711 N N . THR B 1 597 ? -8.539 7.988 -11.023 1 95.75 597 THR B N 1
ATOM 8712 C CA . THR B 1 597 ? -9.297 7.648 -12.219 1 95.75 597 THR B CA 1
ATOM 8713 C C . THR B 1 597 ? -9.984 6.293 -12.062 1 95.75 597 THR B C 1
ATOM 8715 O O . THR B 1 597 ? -10.891 5.957 -12.828 1 95.75 597 THR B O 1
ATOM 8718 N N . SER B 1 598 ? -9.609 5.473 -11.094 1 95.69 598 SER B N 1
ATOM 8719 C CA . SER B 1 598 ? -10.211 4.164 -10.852 1 95.69 598 SER B CA 1
ATOM 8720 C C . SER B 1 598 ? -11.57 4.297 -10.172 1 95.69 598 SER B C 1
ATOM 8722 O O . SER B 1 598 ? -12.336 3.332 -10.102 1 95.69 598 SER B O 1
ATOM 8724 N N . GLY B 1 599 ? -11.883 5.48 -9.586 1 94.38 599 GLY B N 1
ATOM 8725 C CA . GLY B 1 599 ? -13.102 5.684 -8.82 1 94.38 599 GLY B CA 1
ATOM 8726 C C . GLY B 1 599 ? -12.953 5.332 -7.352 1 94.38 599 GLY B C 1
ATOM 8727 O O . GLY B 1 599 ? -13.945 5.07 -6.664 1 94.38 599 GLY B O 1
ATOM 8728 N N . VAL B 1 600 ? -11.758 5.371 -6.879 1 94.69 600 VAL B N 1
ATOM 8729 C CA . VAL B 1 600 ? -11.445 4.938 -5.52 1 94.69 600 VAL B CA 1
ATOM 8730 C C . VAL B 1 600 ? -12.117 5.867 -4.516 1 94.69 600 VAL B C 1
ATOM 8732 O O . VAL B 1 600 ? -12.398 5.469 -3.383 1 94.69 600 VAL B O 1
ATOM 8735 N N . ASP B 1 601 ? -12.469 7.074 -4.879 1 89.88 601 ASP B N 1
ATOM 8736 C CA . ASP B 1 601 ? -13.102 8.047 -3.99 1 89.88 601 ASP B CA 1
ATOM 8737 C C . ASP B 1 601 ? -14.422 7.5 -3.438 1 89.88 601 ASP B C 1
ATOM 8739 O O . ASP B 1 601 ? -14.859 7.902 -2.359 1 89.88 601 ASP B O 1
ATOM 8743 N N . ALA B 1 602 ? -15 6.574 -4.195 1 89.06 602 ALA B N 1
ATOM 8744 C CA . ALA B 1 602 ? -16.266 5.992 -3.779 1 89.06 602 ALA B CA 1
ATOM 8745 C C . ALA B 1 602 ? -16.109 5.137 -2.527 1 89.06 602 ALA B C 1
ATOM 8747 O O . ALA B 1 602 ? -17.078 4.824 -1.844 1 89.06 602 ALA B O 1
ATOM 8748 N N . LEU B 1 603 ? -14.891 4.758 -2.25 1 90.38 603 LEU B N 1
ATOM 8749 C CA . LEU B 1 603 ? -14.625 3.883 -1.114 1 90.38 603 LEU B CA 1
ATOM 8750 C C . LEU B 1 603 ? -14.094 4.68 0.072 1 90.38 603 LEU B C 1
ATOM 8752 O O . LEU B 1 603 ? -13.789 4.109 1.123 1 90.38 603 LEU B O 1
ATOM 8756 N N . ALA B 1 604 ? -13.891 5.953 -0.171 1 72.56 604 ALA B N 1
ATOM 8757 C CA . ALA B 1 604 ? -13.266 6.793 0.849 1 72.56 604 ALA B CA 1
ATOM 8758 C C . ALA B 1 604 ? -14.062 6.766 2.148 1 72.56 604 ALA B C 1
ATOM 8760 O O . ALA B 1 604 ? -15.289 6.93 2.135 1 72.56 604 ALA B O 1
ATOM 8761 N N . ASN B 1 605 ? -13.508 6.098 3.162 1 60.59 605 ASN B N 1
ATOM 8762 C CA . ASN B 1 605 ? -14.117 6.027 4.484 1 60.59 605 ASN B CA 1
ATOM 8763 C C . ASN B 1 605 ? -13.555 7.094 5.422 1 60.59 605 ASN B C 1
ATOM 8765 O O . ASN B 1 605 ? -12.422 7.551 5.242 1 60.59 605 ASN B O 1
#

Radius of gyration: 40.06 Å; Cα contacts (8 Å, |Δi|>4): 2721; chains: 2; bounding box: 66×163×102 Å

pLDDT: mean 81.61, std 20.49, range [22.81, 98.81]

Solvent-accessible surface area (backbone atoms only — not comparable to full-atom values): 61351 Å² total; per-residue (Å²): 137,83,82,78,82,78,82,76,82,83,75,80,86,73,71,88,74,82,78,66,83,78,78,72,78,84,66,84,78,72,79,72,64,79,63,51,74,49,77,49,89,77,76,77,56,77,79,66,67,48,55,53,58,20,30,41,15,36,35,36,47,80,53,31,33,38,31,36,31,27,29,77,63,53,48,68,48,16,31,17,34,29,60,56,76,66,45,56,87,52,93,83,55,55,76,47,55,30,25,35,55,63,64,57,54,52,50,33,47,36,52,23,48,42,63,45,38,55,80,43,36,78,68,65,42,39,32,54,26,36,20,23,17,8,42,44,22,18,44,33,44,20,40,95,43,36,68,77,55,63,24,42,32,46,78,17,40,58,18,45,68,44,22,53,50,50,28,57,73,47,66,26,83,82,39,33,55,73,54,21,26,56,65,53,49,22,35,11,35,54,16,42,49,44,40,38,26,71,75,37,41,66,59,55,67,62,30,66,35,43,28,50,18,52,20,30,43,50,44,12,37,40,28,68,39,69,23,50,50,37,33,45,30,33,44,35,53,22,24,49,23,31,41,77,71,71,80,70,76,70,70,74,76,77,67,87,41,71,26,47,73,66,48,47,69,40,75,74,41,60,56,83,28,52,42,46,73,44,79,42,65,55,54,60,62,55,42,37,30,30,63,69,48,33,59,75,57,63,46,48,59,21,46,59,56,18,35,29,28,54,42,38,25,46,69,54,12,32,46,31,15,46,41,37,93,59,59,77,96,46,74,56,37,54,36,36,40,30,32,53,37,26,35,41,36,31,44,29,54,52,78,59,75,62,76,67,57,72,50,44,68,31,48,42,44,47,67,33,46,31,50,39,76,68,29,24,33,38,35,24,36,35,58,36,31,41,42,46,55,54,50,44,33,42,33,55,68,44,72,52,87,81,56,87,78,41,70,65,54,40,47,54,42,16,64,73,28,60,89,56,20,72,44,29,44,27,46,46,24,33,76,6,32,39,27,62,47,72,34,77,66,40,43,9,31,38,40,52,34,36,81,81,57,41,47,29,22,53,45,30,11,47,58,48,20,38,34,45,48,48,42,48,26,37,45,40,66,59,58,53,77,51,48,67,56,83,79,58,45,65,89,60,43,53,34,37,26,28,13,65,48,31,68,36,66,67,52,45,43,47,38,8,13,51,62,62,41,44,25,25,60,40,44,55,41,67,57,31,23,34,43,22,26,30,47,34,51,37,40,59,70,43,70,34,44,93,83,43,52,74,51,88,68,47,27,73,53,68,54,64,44,91,72,58,46,70,86,66,57,43,37,68,43,47,69,69,54,22,52,52,36,49,58,53,37,61,26,54,74,33,38,64,67,24,43,50,73,28,50,49,64,80,43,59,116,142,85,72,84,76,74,81,76,86,86,81,80,85,77,71,92,64,83,81,71,72,88,73,72,84,72,68,83,75,67,80,72,66,78,62,51,75,49,77,49,87,76,77,76,57,75,81,67,66,48,55,53,58,20,31,43,16,34,35,35,47,80,55,32,34,37,32,34,33,27,29,75,62,53,50,65,47,16,32,17,34,28,62,55,77,67,44,56,87,49,91,83,53,56,76,47,54,31,24,34,55,63,65,54,55,52,51,33,47,36,52,24,49,41,63,45,36,56,78,44,36,78,67,65,43,38,32,54,26,35,20,22,17,7,40,44,22,18,43,31,44,19,40,97,42,34,69,76,56,62,24,41,32,45,78,17,41,56,17,44,69,42,22,52,50,50,28,58,74,47,66,27,82,82,40,33,55,71,55,20,26,56,64,54,49,23,33,11,34,55,17,42,48,43,40,37,26,71,76,37,41,67,60,55,67,62,30,66,35,44,27,51,18,51,19,30,42,49,44,12,36,41,28,69,40,69,23,52,50,37,33,43,31,34,45,35,54,22,24,48,22,32,41,78,71,69,78,69,72,71,72,71,75,77,69,86,42,70,25,46,73,67,47,45,71,39,76,73,40,60,58,81,29,54,42,45,74,43,77,41,63,55,53,62,62,55,41,36,30,30,64,68,47,34,59,76,56,63,44,47,58,22,48,60,56,19,35,31,28,53,41,38,26,44,68,54,12,32,46,32,15,46,42,38,92,61,60,77,97,48,76,55,38,53,36,35,41,33,32,51,37,27,37,41,39,31,44,29,53,52,78,60,73,63,77,66,58,73,50,44,69,30,48,43,45,46,68,31,46,30,51,39,76,68,30,23,33,39,34,24,37,35,59,35,31,42,43,45,54,53,52,45,32,43,35,54,68,42,74,49,88,82,56,87,77,41,70,67,51,41,48,56,41,16,64,72,29,59,90,57,22,71,44,30,44,29,45,46,24,32,76,7,30,39,29,62,45,71,34,80,66,39,43,9,29,37,40,52,33,36,80,81,57,41,47,29,23,51,44,29,12,45,58,49,20,37,34,45,49,50,40,47,26,37,45,40,67,59,58,51,78,49,49,70,56,84,79,59,45,65,89,58,40,54,35,37,25,28,12,65,48,32,68,35,66,66,54,44,45,48,39,8,13,52,63,63,41,44,23,24,60,40,45,53,41,66,58,32,23,34,44,22,24,32,47,34,51,38,37,60,71,42,72,35,44,95,83,44,50,73,50,89,67,47,28,72,52,70,54,62,43,90,73,59,47,69,87,69,58,42,37,67,42,46,69,68,54,22,53,52,34,49,56,51,38,60,26,54,75,35,38,67,68,24,42,50,73,28,50,49,64,80,42,61,114

Sequence (1210 aa):
MHHARVAAPAAPARPSFLSPRRRATPSRRRAVASSSSSVFSRDADDDDDDPSRRVLAIDVGTSALKASLLSPSGRTLASSSTPYATGTTRPRAHPGAVEQDPDEWVDAFARTARDVLADDDDSGVVVAGVALSGQMQNVVFAKGGRAIRPALLYSDVRATAEAAAIEDALGGADAISRVLHNHKGAAGCLSKWIWAAKRERRVVEAADAILLGAHSYLAHVLTRGDASACDATTASTTGMLAPLNGDRDGRDGSRPRWATDVLGAFDGVDPRKLPALIAGRTPAAVGAIDDAVADALELPKALRGARVFHGVGDLASTTIGATGWDLGDGGAREYLYLGTSGWIARTCAAQDDDANSSSSSADGVFELLHPDPRLRIVASSMVTAGGAAEWARAAFLGSSRTGNNSLADLDALAASAPPGSGGVLFLPHLAGERSPFTDANARGGFVNLSMKSDAAAMARAVLEGVAYNYRSLSIALGSEGEGRGGERRGRGGALPVVGGGARSALWTRTLADVLNRPVRPVADATEIAARGAAAGVFVACGSWGSDGEPPRGYFPVDDDASDLSDDDGVVYPDAENAEAHARNHEVFAKLHAAIKTSGVDALANMHHARVAAPAAPARPSFLSPRRRATPSRRRAVASSSSSVFSRDADDDDDDPSRRVLAIDVGTSALKASLLSPSGRTLASSSTPYATGTTRPRAHPGAVEQDPDEWVDAFARTARDVLADDDDSGVVVAGVALSGQMQNVVFAKGGRAIRPALLYSDVRATAEAAAIEDALGGADAISRVLHNHKGAAGCLSKWIWAAKRERRVVEAADAILLGAHSYLAHVLTRGDASACDATTASTTGMLAPLNGDRDGRDGSRPRWATDVLGAFDGVDPRKLPALIAGRTPAAVGAIDDAVADALELPKALRGARVFHGVGDLASTTIGATGWDLGDGGAREYLYLGTSGWIARTCAAQDDDANSSSSSADGVFELLHPDPRLRIVASSMVTAGGAAEWARAAFLGSSRTGNNSLADLDALAASAPPGSGGVLFLPHLAGERSPFTDANARGGFVNLSMKSDAAAMARAVLEGVAYNYRSLSIALGSEGEGRGGERRGRGGALPVVGGGARSALWTRTLADVLNRPVRPVADATEIAARGAAAGVFVACGSWGSDGEPPRGYFPVDDDASDLSDDDGVVYPDAENAEAHARNHEVFAKLHAAIKTSGVDALAN

Foldseek 3Di:
DPPPDPPDDPDDPPPPPDPDDPPDDPPDPPPFDDKDKDADDPPDPPPQPPQQAWEWEWEAEQFKIKIFIAGLQLDTRMIMIGGDDWADPPPPDQVQFIWDALVVVLLRVLVGLCRRCVVVLVVLAAYLFYFFAYFFQKKFFDDQLHGPDTIGHLRRQNLQVLLVVLQVVQPHPVRLCQFWAAADHSSANLSVQLVCCVPVVVSLVRGLAIAGTSLQSSLSNQQSNQFQEDEQQRVNNRRQWGNPPPPVPPPPLDAIDGSQVSQVVRPSGHCSRHGHYDAALFFDFSFAGDPVSCVVSVGRSNRHRHTYTSFHYLVLLLVCLAFNSDQPVFQKAWAWEAAQKIKIKMKGFPPPPPPPVVLLPQFQKDKGQHSHSRIIMIMHIWPGGVVLLVVLQCVLVNPPPVDPRDSVVLLVLLVVADQCLVVKAKARQCQATRPSHHGRLQHMDIPDDDPPRDSNSVSNNSLLNSLLRRLRNCVSNVNLVVPPPPPPPPQFAAHEYEEQQLVRPSSQQSNQLQNQAKHAYDHHSVSSSSLSSCLSSCQNSQVVHPVSDRDPPSHVRSPRRVPDDVVNRIHHHDPVSSVSSVVSSVVSVCVRVVVVVVVCSVVRD/DPDDPCPDDDDDPDDPPDDPDPDDPPPPPPPFDDKDKDADDCPCPPPQPPQQAWEWEWEAEQFKIKIFIAGLQLDTRMIMIGGDDWADPPPPDADQFIWDALVVVLLRVLVGLCRRCVVVLVVLAAYLFYFYAYFFQKKFFDDQLHGPDTIGHLRRQNLQVLLVVLQVVQPHPVRLCQFWAAADHSSANLSVQLVCCVPVVVSLVRGLAIAGTSLQSNLCNQQSNQFQEDEQQRVNNRRQWGNPPPPVPPPPLDAIDGSQVSQVVRPSGHCSRHGHYAAALFFDFSFAGDPVSCVVSVHRSNRHRHTYGSFHYLVLLLACLAFNSDQPVFQKAWAWEAAQKIKIKMKGFPPPPPPPVVQLPQFQKDKGQRSHSRIIMIMHIWDGGVVLLVVLQCVQVNPPPVDDRDSVVLLVLLVVADQCLVVKAKARQCQATRPSHHGRLQHMDIPDDDPPRDSNSVSNNSLLNSLLRRLRNCVSNVNLVVPPPPDPPPLFAAHEYEEQQLVRPSSQQSNQLQNQAKHAYDHHSVSSSSLSSCLSSSQNSQVVHPVSDRDPPSHVRSPRRVPDDVVNRIHHHDPVSSVSSVVSSVVSVCVRVVVVVVVCSVVRD

InterPro domains:
  IPR018484 Carbohydrate kinase FGGY, N-terminal [PF00370] (55-241)
  IPR018485 Carbohydrate kinase FGGY, C-terminal [PF02782] (362-538)
  IPR043129 ATPase, nucleotide binding domain [SSF53067] (55-322)
  IPR043129 ATPase, nucleotide binding domain [SSF53067] (363-596)
  IPR050406 FGGY Carbohydrate Kinase [PTHR43095] (55-596)

Organism: Micromonas pusilla (strain CCMP1545) (NCBI:txid564608)

Nearest PDB structures (foldseek):
  3hz6-assembly1_A  TM=8.558E-01  e=1.174E-34  Chromobacterium violaceum
  3kzb-assembly1_A-2  TM=8.621E-01  e=1.647E-34  Chromobacterium violaceum
  3ll3-assembly1_B  TM=8.715E-01  e=2.642E-32  Lactobacillus acidophilus
  3gbt-assembly1_A  TM=8.561E-01  e=1.683E-32  Lactobacillus acidophilus NCFM
  3ifr-assembly3_A  TM=8.428E-01  e=6.517E-32  Rhodospirillum rubrum ATCC 11170